Protein AF-0000000085094655 (afdb_homodimer)

InterPro domains:
  IPR001138 Zn(2)Cys(6) fungal-type DNA-binding domain [PF00172] (40-74)
  IPR001138 Zn(2)Cys(6) fungal-type DNA-binding domain [PS50048] (41-70)
  IPR001138 Zn(2)Cys(6) fungal-type DNA-binding domain [SM00066] (36-79)
  IPR001138 Zn(2)Cys(6) fungal-type DNA-binding domain [cd00067] (38-71)
  IPR036864 Zn(2)-C6 fungal-type DNA-binding domain superfamily [G3DSA:4.10.240.10] (39-126)
  IPR036864 Zn(2)-C6 fungal-type DNA-binding domain superfamily [SSF57701] (32-77)
  IPR053187 Notoamide biosynthesis regulator [PTHR47256] (4-647)

Nearest PDB structures (foldseek):
  8dp5-assembly1_C  TM=3.680E-01  e=5.993E+00  Homo sapiens
  2xs1-assembly1_A  TM=1.173E-01  e=3.679E+00  Homo sapiens
  8dp5-assembly1_C  TM=3.678E-01  e=5.879E+00  Homo sapiens
  4n5c-assembly3_C  TM=2.503E-01  e=8.848E+00  Saccharomyces cerevisiae S288C
  2xs1-assembly1_A  TM=1.158E-01  e=4.416E+00  Homo sapiens

Sequence (1408 aa):
MSTDRSKLHHLVPAPWGNNPVGERSQPAMPRRVRPKNASRACNECQKRKIKCIGSNPCKNCHENSLYCEINDETDGRRRFALKRKVEDLEQDRHMLLGLIEALRDNGYQAGQLLGLIRNNASVDDIRSVVSNRMERLSLRIPISTPESSWGMPSPSTSSMSPMPSSSQVEMHAFPSISDSNSRNVMNIDRLTDIPLFELSAKPWTEVTTDDGFVSHLISLWLTWDHVVRNWIEKDLFIAAMKSGDVNSPFCSPFLVNIILSQACSYSSYPEAFINPNNLNSRGQHFYNEAKRHLDALEGRISLTTVQGLGMLFMCTCMMGKDRVGHNYFSQTIISIRNLVGRANEIIAQAGAQADAMERSIGLCARGIFSFFTLADLALHTQISMRPPKRAYLPIDHDPTDTWTTYPYRSQRVPAHRNCVHNQSFDLHLIMYEVIQFLNAGAQDEQTRNSRSYSKVERVTISFYERLTHWSRSLPECLKEGQTWTPAVIGLHMSYHVYIITIFSYLKVHPSAPASLASSAQQQCISSALAVRDLMNTYRSKWRRIEYQPVEYMQFIAVCLFVLLEDLDAPRSSQAFVELSVIARSMARRYQLARGILRLVQLSGREQNIVLPEEAQQLYQEFELEWFRFGGVEQFSSSYPNFSLSMRSLAASNSSPPGGSDDGNDDGNSTKQRNDNQPSLTLSGAELDLFVRRWDDVLKIDNEMMSTDRSKLHHLVPAPWGNNPVGERSQPAMPRRVRPKNASRACNECQKRKIKCIGSNPCKNCHENSLYCEINDETDGRRRFALKRKVEDLEQDRHMLLGLIEALRDNGYQAGQLLGLIRNNASVDDIRSVVSNRMERLSLRIPISTPESSWGMPSPSTSSMSPMPSSSQVEMHAFPSISDSNSRNVMNIDRLTDIPLFELSAKPWTEVTTDDGFVSHLISLWLTWDHVVRNWIEKDLFIAAMKSGDVNSPFCSPFLVNIILSQACSYSSYPEAFINPNNLNSRGQHFYNEAKRHLDALEGRISLTTVQGLGMLFMCTCMMGKDRVGHNYFSQTIISIRNLVGRANEIIAQAGAQADAMERSIGLCARGIFSFFTLADLALHTQISMRPPKRAYLPIDHDPTDTWTTYPYRSQRVPAHRNCVHNQSFDLHLIMYEVIQFLNAGAQDEQTRNSRSYSKVERVTISFYERLTHWSRSLPECLKEGQTWTPAVIGLHMSYHVYIITIFSYLKVHPSAPASLASSAQQQCISSALAVRDLMNTYRSKWRRIEYQPVEYMQFIAVCLFVLLEDLDAPRSSQAFVELSVIARSMARRYQLARGILRLVQLSGREQNIVLPEEAQQLYQEFELEWFRFGGVEQFSSSYPNFSLSMRSLAASNSSPPGGSDDGNDDGNSTKQRNDNQPSLTLSGAELDLFVRRWDDVLKIDNEM

Secondary structure (DSSP, 8-state):
--------------------------------------SS--HHHHHHT------SS-HHHHHTT------GGG---HHHHHHHHHHHHHHHHHHHHHHHHHHHS-SHHHHHHHHHHHTT--HHHHHHHHHHHHHHHHHHS----------------------------------------------HHHHH---SS----TTT-SS---HHHHHHHHHHHHHHTTTTS--S-HHHHHHHHHHT-TT-TT--HHHHHHHHHHHGGG---GGGBSSTT-GGGBTHHHHHHHHHHHHHTTT---HHHHHHHHHHHHHHHHTT-HHHHHHHHHHHHHHHHHHHHTHHHHHHHTGGGHHHHHHHHHHHHHHHHHHHHHHHHHHT-S--PPPP--PPPP----TT-EE--SSS----EE--HHHHHHHHHHHHHHHHHHHHHHHHHHH-HHHHTT--HHHHHHHHHHHHHHHHHHHHT--GGGSTTS---HHHHHHHHHHHHHHHHHHHHHHT-TT--HHHHHHHHHHHHHHHHHHHHHHHHHHHHH--TT---HHHHHHHHHHHHHHHTTTTSHHHHHHHHHHHHHHHHHHTT-HHHHHHHHHHHHHHHHTTPPPPHHHHHHHHHHHHHHHHTTGGGG----PBPHHHHHHHHHHHTSPPP------------------------GGGGBHHHHHHHHHHHHHHHHH-/--------------------------------------SS--HHHHHTT------SS-HHHHHTT------GGG---HHHHHHHHHHHHHHHHHHHHHHHHHHHS-SHHHHHHHHHHHTT--HHHHHHHHHHHHHHHHHHS----------------------------------------------HHHHH---SS----TTT-SS---HHHHHHHHHHHHHHTHHHH--S-HHHHHHHHHHT-TT-TT--HHHHHHHHHHHGGG---GGGBSSTT-GGGBTHHHHHHHHHHHHHTTT---HHHHHHHHHHHHHHHHTT-HHHHHHHHHHHHHHHHHHHHTHHHHHHHTGGGHHHHHHHHHHHHHHHHHHHHHHHHHHT-S--PPPP--PPPP----TT-EE--SSS----EE--HHHHHHHHHHHHHHHHHHHHHHHHHHH-TTTTS---HHHHHHHHHHHHHHHHHHHHT--GGGSTTS---HHHHHHHHHHHHHHHHHHHHHHT-TT--HHHHHHHHHHHHHHHHHHHHHHHHHHHHH--TT---HHHHHHHHHHHHHHHTTTTSHHHHHHHHHHHHHHHHHHTT-HHHHHHHHHHHHHHHHTTPPPPHHHHHHHHHHHHHHHHTTGGGG----PBPHHHHHHHHHHHTSPPP------------------------GGGGBHHHHHHHHHHHHHHHHH-

pLDDT: mean 76.62, std 25.16, range [16.94, 98.75]

Solvent-accessible surface area (backbone atoms only — not comparable to full-atom values): 78817 Å² total; per-residue (Å²): 134,87,72,83,72,82,79,78,84,75,79,76,76,78,79,80,78,75,78,67,82,69,76,82,70,72,77,69,75,74,70,75,65,66,71,62,71,25,90,46,50,24,56,60,29,58,73,65,73,44,92,28,60,42,45,88,56,20,68,67,26,58,74,66,73,44,85,43,45,66,61,77,88,67,55,76,50,70,67,55,38,43,46,50,47,33,50,52,25,45,52,35,35,52,44,36,54,38,44,47,55,42,47,29,44,87,49,72,65,23,52,52,51,46,47,42,37,46,66,65,51,53,69,68,57,51,44,55,54,38,51,58,48,49,57,56,53,54,67,62,46,74,70,74,57,80,72,78,75,77,72,79,76,84,83,83,77,89,85,85,87,85,77,87,82,81,74,80,71,81,74,76,82,72,80,81,77,82,68,81,65,81,64,76,61,74,45,65,65,62,78,62,43,68,50,84,47,87,40,63,23,64,83,43,45,87,88,50,80,50,28,68,58,48,13,40,30,52,33,41,29,51,48,47,40,38,59,64,57,55,33,64,59,62,67,56,29,52,53,32,52,60,67,54,47,71,82,41,74,58,30,35,42,37,31,51,21,38,50,47,17,53,14,22,52,73,47,86,52,60,81,33,24,76,41,72,89,38,78,84,29,47,14,44,63,33,38,53,51,15,51,52,42,50,59,72,48,43,51,63,84,47,68,34,49,38,52,29,32,51,46,46,19,50,49,31,31,38,56,16,29,32,38,44,14,50,46,34,48,52,44,28,48,54,43,47,51,52,48,61,74,41,36,67,61,55,27,61,69,44,57,91,44,20,69,60,43,50,52,45,52,36,38,26,51,46,32,48,46,32,53,47,46,53,48,32,67,61,49,62,55,92,72,79,77,74,85,69,94,59,74,78,65,74,82,73,78,54,86,80,46,57,40,52,52,58,67,58,79,53,75,75,37,76,51,54,61,46,56,50,52,49,50,45,38,54,56,34,55,55,47,48,52,50,50,52,61,68,45,39,32,78,75,36,69,79,68,10,42,69,56,45,59,67,58,54,50,52,50,42,52,51,51,51,49,53,52,51,48,51,65,69,65,49,54,76,74,66,34,90,88,65,52,83,44,76,39,46,49,49,51,54,39,48,54,30,48,52,50,29,53,50,32,49,40,54,36,47,28,85,76,46,52,67,71,59,26,50,52,28,49,51,53,32,50,52,29,35,52,51,40,49,52,50,50,50,49,48,37,71,73,63,66,46,70,71,66,61,38,74,67,53,54,59,51,50,52,54,33,46,61,56,31,66,77,38,52,86,42,66,68,36,35,52,46,43,39,54,50,48,53,53,46,50,46,42,29,75,52,26,50,32,40,38,52,51,52,49,49,54,54,50,51,32,56,75,67,70,50,83,66,56,70,72,43,45,52,53,51,53,55,44,52,56,52,40,57,72,71,58,45,59,79,69,42,37,29,55,47,47,37,66,70,53,35,38,37,27,50,31,54,64,28,37,48,76,80,78,77,76,81,75,75,80,72,75,74,76,73,72,69,74,74,77,66,78,64,75,72,78,40,64,65,60,20,11,40,36,57,42,50,42,63,50,51,59,53,51,50,54,59,70,74,101,142,84,78,84,70,80,74,81,75,77,83,74,80,79,83,86,75,82,80,66,83,68,71,76,76,64,77,66,72,74,67,76,65,66,68,61,69,24,93,46,50,24,54,61,29,57,73,64,73,44,94,29,58,41,47,87,56,19,68,67,27,59,74,68,73,44,85,44,46,65,57,75,87,66,54,77,50,70,66,57,36,44,47,49,47,33,51,53,23,45,51,35,36,52,44,36,52,37,43,47,54,42,47,29,44,88,49,72,65,24,51,53,50,46,48,43,37,45,64,65,51,52,72,68,57,52,45,54,55,36,50,56,45,49,58,52,52,58,66,63,46,72,69,72,56,75,72,73,70,72,71,78,75,81,79,81,82,85,83,84,86,86,80,94,91,78,82,80,73,80,74,77,81,72,77,79,75,79,68,81,66,80,64,80,63,75,47,64,64,61,77,62,44,68,50,85,48,87,39,61,22,63,82,45,44,85,88,51,80,50,28,68,56,47,13,41,28,52,32,41,29,51,47,46,42,41,59,62,54,56,33,63,58,61,68,56,30,51,53,32,50,60,68,54,46,70,82,41,74,57,30,36,40,37,32,50,20,38,48,46,18,54,16,22,52,72,47,86,54,61,81,34,24,76,39,73,90,38,79,83,29,49,15,43,64,32,39,53,51,16,50,52,42,49,59,71,48,42,51,63,85,47,68,34,50,39,52,29,32,52,47,47,19,50,49,30,31,38,58,17,29,32,38,43,15,50,49,34,48,52,44,27,49,53,44,47,50,52,47,62,74,41,37,66,62,54,28,60,70,43,57,91,44,21,65,60,43,50,51,42,52,36,38,26,51,44,28,48,48,30,53,46,44,52,48,32,67,62,49,63,54,92,71,79,75,72,84,68,94,59,74,78,64,74,82,71,80,55,86,81,46,57,39,53,51,59,65,59,79,54,76,76,38,75,49,53,60,45,56,51,52,48,52,45,37,55,55,34,55,55,47,47,52,49,49,52,62,68,45,40,31,78,74,35,68,77,65,13,48,61,53,44,58,67,58,53,49,52,50,41,53,51,50,50,50,52,52,52,49,52,67,68,64,49,55,76,72,69,35,88,88,63,51,84,44,74,40,46,49,49,53,53,38,49,53,32,47,52,51,29,51,51,31,49,40,53,35,48,28,86,76,46,52,68,69,59,25,50,50,28,46,50,54,32,50,52,30,37,52,50,40,48,52,50,50,48,49,49,37,70,72,62,66,46,67,70,66,63,39,75,68,53,54,57,52,49,52,56,33,46,60,56,30,65,77,37,51,86,43,67,69,37,36,52,46,43,41,55,51,50,53,53,44,51,44,42,29,75,52,26,50,30,41,39,52,50,52,49,49,52,53,50,50,33,56,74,67,68,51,82,66,56,70,72,42,45,54,52,51,53,56,44,51,54,52,40,58,72,71,58,44,59,78,67,42,37,29,53,46,46,37,67,70,54,36,38,36,27,50,32,54,62,28,37,49,79,80,77,77,77,82,74,76,82,72,74,74,76,72,72,70,76,74,78,66,77,65,75,72,77,40,66,67,58,19,11,40,35,57,42,48,43,63,52,51,57,54,52,51,52,59,70,73,103

Foldseek 3Di:
DCCPCPDDPPPPPDDDDCPVPPDDVPVPPPPVPPLPQQPFAFPVCVVVVHRFSVDQQTPVCVVVVHHGHRPLVPPPPPVSVVVVVVVVVVLVVLLVVLLCVLCVPPAPLNVVLVVCVVVVHDPVVSSVSSVVVVVVVVVPPPCVPVPPPPPDPDDDDDDDDDDDDDCPDPPDDPDPPPPPPVPVPVPVLLVLQDAPDQFAPPPQDDRDRDRSLLSQLLSLCVAFACLQLVLQDDVLARVVRRVRDCPDLRYHSLLSLLSSLVSQLLDLDCSQAPGNVALLRGSVSSLVRSVVVLVVCVLDAGLSNLNSLLSNLVSCVLSQNNVVSLVSLVSSLVSLVVCVVCVVVVLVVVVVCSVVSLVSNQSNQLSSLLVSLLVCLQQVHPDHHDRDDHDQDDQPQDPVQWHADPSDGDDIDHSSRSLLSRLSSVLSVLSSVVSCVLCVCVPDVVQLAAPDLVNLVVVLVVSLVVLVVSLVPRDPCLHPPHDLRLNSLLSLLVSLLSLLQSLLLSLLAPPRDPVSNVVSLVSNLVSLLVNLVSVVVVCVVVVCLLRHYPSVLSSLLSSLLSLLVPCVDPSSLVSNLSSLVSLVSSVSSTVSSLLSSLLSVVVCVVVVHDHDPSSVVVVVVSVVVQVVNPHLVSHDWQRFDSNLLSNLSSVSSHHDPDPDPPPPPPPPPPDPPPPPPPPSDSSCGGRSNVRCVVVVVVVVVVVD/DDPCVPCPDPPDDDDPDDPPPPDDPPPPPPPVPVLPQQPFAFPVCVVVVHRFSVDVQTPVCVVVVHHGHRPLVPPPPPVSVVVVVVVVVVLVVVLVVLLCVLCVPPAPLNVVLVVCVVVVHDPVVSSVSSVVVVVVVVVPPPCVPVCCVDPPPPDDDDDDDDDDDDDPPPPDPPDPPPPPPVPVPVPVLLVLQDAPDQFAPPPQDPRDRDRSLLSQLLSLCVAFACLALVLQDDVLARVVRRVRDCPDLRYHSLLSLLSSLVSQLLDLDCSQAPHNVALLRGSVSSLVRSVVVLVVCVLDAGLSNLNSLLSNLVSCVLSQNNVVSLVSLVSSLVRLVVCVVCVVVVLVVVVPCSVVSLVSNQSNQLSSLLVSLLVCLQQVHPDHHDRDDHDADDQPQDPVQWHADPSDGDDIDHSSRSLLSRLSSVLSVLSSVVSCVLCVCVPDVVQLAAPDLVNLVVVLVVSLVVLVVSLVPRDPCLHPPHDLRLNSLLSLLVSLLSLLQSLLLSLLAPPRDPVSNVVSLVSNLVSLLVNLVSVVVVCVVVVCLLRHYPSVLSSLLSSLLSLLVPCVDPSSLVSNLSSLVSLVSSVSSTVSSLLSSLLSVVVCVVVVHDHPPSSVVVVVVSVVVQVVNPHLVSHDWQRFDSNLQSNLSSVSSHHDPDPDPPPPPPPPPPPPPPPPPPPSDSSCGGRSNVRCVVVVVVVVVVVD

Radius of gyration: 42.93 Å; Cα contacts (8 Å, |Δi|>4): 1609; chains: 2; bounding box: 126×127×142 Å

Organism: Talaromyces marneffei (strain ATCC 18224 / CBS 334.59 / QM 7333) (NCBI:txid441960)

Structure (mmCIF, N/CA/C/O backbone):
data_AF-0000000085094655-model_v1
#
loop_
_entity.id
_entity.type
_entity.pdbx_description
1 polymer 'Zn(2)-C6 fungal-type domain-containing protein'
#
loop_
_atom_site.group_PDB
_atom_site.id
_atom_site.type_symbol
_atom_site.label_atom_id
_atom_site.label_alt_id
_atom_site.label_comp_id
_atom_site.label_asym_id
_atom_site.label_entity_id
_atom_site.label_seq_id
_atom_site.pdbx_PDB_ins_code
_atom_site.Cartn_x
_atom_site.Cartn_y
_atom_site.Cartn_z
_atom_site.occupancy
_atom_site.B_iso_or_equiv
_atom_site.auth_seq_id
_atom_site.auth_comp_id
_atom_site.auth_asym_id
_atom_site.auth_atom_id
_atom_site.pdbx_PDB_model_num
ATOM 1 N N . MET A 1 1 ? 63.969 79.562 -22.406 1 20 1 MET A N 1
ATOM 2 C CA . MET A 1 1 ? 62.562 79.125 -22.391 1 20 1 MET A CA 1
ATOM 3 C C . MET A 1 1 ? 61.812 79.75 -23.562 1 20 1 MET A C 1
ATOM 5 O O . MET A 1 1 ? 60.625 80.125 -23.438 1 20 1 MET A O 1
ATOM 9 N N . SER A 1 2 ? 62.312 79.875 -24.75 1 19.05 2 SER A N 1
ATOM 10 C CA . SER A 1 2 ? 62.094 80.875 -25.781 1 19.05 2 SER A CA 1
ATOM 11 C C . SER A 1 2 ? 60.812 80.562 -26.547 1 19.05 2 SER A C 1
ATOM 13 O O . SER A 1 2 ? 60.625 79.5 -27.094 1 19.05 2 SER A O 1
ATOM 15 N N . THR A 1 3 ? 59.688 81.312 -26.281 1 19.58 3 THR A N 1
ATOM 16 C CA . THR A 1 3 ? 58.219 81.25 -26.344 1 19.58 3 THR A CA 1
ATOM 17 C C . THR A 1 3 ? 57.75 81.5 -27.766 1 19.58 3 THR A C 1
ATOM 19 O O . THR A 1 3 ? 56.531 81.688 -27.984 1 19.58 3 THR A O 1
ATOM 22 N N . ASP A 1 4 ? 58.625 81.188 -28.75 1 19.52 4 ASP A N 1
ATOM 23 C CA . ASP A 1 4 ? 58.312 81.938 -29.984 1 19.52 4 ASP A CA 1
ATOM 24 C C . ASP A 1 4 ? 56.938 81.5 -30.5 1 19.52 4 ASP A C 1
ATOM 26 O O . ASP A 1 4 ? 56.656 80.312 -30.688 1 19.52 4 ASP A O 1
ATOM 30 N N . ARG A 1 5 ? 55.906 82.438 -30.484 1 19.05 5 ARG A N 1
ATOM 31 C CA . ARG A 1 5 ? 54.469 82.688 -30.531 1 19.05 5 ARG A CA 1
ATOM 32 C C . ARG A 1 5 ? 53.938 82.562 -31.969 1 19.05 5 ARG A C 1
ATOM 34 O O . ARG A 1 5 ? 53.938 83.5 -32.719 1 19.05 5 ARG A O 1
ATOM 41 N N . SER A 1 6 ? 54.5 81.625 -32.719 1 20.89 6 SER A N 1
ATOM 42 C CA . SER A 1 6 ? 54.25 81.688 -34.156 1 20.89 6 SER A CA 1
ATOM 43 C C . SER A 1 6 ? 52.781 81.812 -34.469 1 20.89 6 SER A C 1
ATOM 45 O O . SER A 1 6 ? 51.969 81 -34.031 1 20.89 6 SER A O 1
ATOM 47 N N . LYS A 1 7 ? 52.312 83 -34.969 1 20.14 7 LYS A N 1
ATOM 48 C CA . LYS A 1 7 ? 51.062 83.75 -35.062 1 20.14 7 LYS A CA 1
ATOM 49 C C . LYS A 1 7 ? 50.062 83.062 -35.969 1 20.14 7 LYS A C 1
ATOM 51 O O . LYS A 1 7 ? 50.438 82.25 -36.812 1 20.14 7 LYS A O 1
ATOM 56 N N . LEU A 1 8 ? 48.75 83.562 -36.125 1 18.69 8 LEU A N 1
ATOM 57 C CA . LEU A 1 8 ? 47.312 83.25 -36.219 1 18.69 8 LEU A CA 1
ATOM 58 C C . LEU A 1 8 ? 46.844 83.188 -37.656 1 18.69 8 LEU A C 1
ATOM 60 O O . LEU A 1 8 ? 45.719 82.75 -37.938 1 18.69 8 LEU A O 1
ATOM 64 N N . HIS A 1 9 ? 47.594 83.312 -38.844 1 18.88 9 HIS A N 1
ATOM 65 C CA . HIS A 1 9 ? 46.906 84.125 -39.844 1 18.88 9 HIS A CA 1
ATOM 66 C C . HIS A 1 9 ? 45.75 83.375 -40.5 1 18.88 9 HIS A C 1
ATOM 68 O O . HIS A 1 9 ? 45.969 82.312 -41.031 1 18.88 9 HIS A O 1
ATOM 74 N N . HIS A 1 10 ? 44.438 83.688 -40.125 1 19.78 10 HIS A N 1
ATOM 75 C CA . HIS A 1 10 ? 43.188 83.062 -40.469 1 19.78 10 HIS A CA 1
ATOM 76 C C . HIS A 1 10 ? 42.844 83.25 -41.938 1 19.78 10 HIS A C 1
ATOM 78 O O . HIS A 1 10 ? 42.719 84.375 -42.406 1 19.78 10 HIS A O 1
ATOM 84 N N . LEU A 1 11 ? 43.469 82.625 -42.906 1 20.5 11 LEU A N 1
ATOM 85 C CA . LEU A 1 11 ? 43.281 82.938 -44.312 1 20.5 11 LEU A CA 1
ATOM 86 C C . LEU A 1 11 ? 41.812 82.75 -44.719 1 20.5 11 LEU A C 1
ATOM 88 O O . LEU A 1 11 ? 41.25 81.688 -44.625 1 20.5 11 LEU A O 1
ATOM 92 N N . VAL A 1 12 ? 41.031 83.875 -44.562 1 21.75 12 VAL A N 1
ATOM 93 C CA . VAL A 1 12 ? 39.562 84 -44.688 1 21.75 12 VAL A CA 1
ATOM 94 C C . VAL A 1 12 ? 39.125 83.688 -46.125 1 21.75 12 VAL A C 1
ATOM 96 O O . VAL A 1 12 ? 39.594 84.312 -47.062 1 21.75 12 VAL A O 1
ATOM 99 N N . PRO A 1 13 ? 38.719 82.375 -46.406 1 21.83 13 PRO A N 1
ATOM 100 C CA . PRO A 1 13 ? 38.406 81.875 -47.719 1 21.83 13 PRO A CA 1
ATOM 101 C C . PRO A 1 13 ? 37.406 82.75 -48.469 1 21.83 13 PRO A C 1
ATOM 103 O O . PRO A 1 13 ? 36.531 83.375 -47.875 1 21.83 13 PRO A O 1
ATOM 106 N N . ALA A 1 14 ? 37.75 83.312 -49.531 1 22.67 14 ALA A N 1
ATOM 107 C CA . ALA A 1 14 ? 37.188 84.375 -50.344 1 22.67 14 ALA A CA 1
ATOM 108 C C . ALA A 1 14 ? 35.781 84 -50.812 1 22.67 14 ALA A C 1
ATOM 110 O O . ALA A 1 14 ? 35.5 82.812 -51.156 1 22.67 14 ALA A O 1
ATOM 111 N N . PRO A 1 15 ? 34.812 84.812 -50.469 1 20.58 15 PRO A N 1
ATOM 112 C CA . PRO A 1 15 ? 33.344 84.688 -50.5 1 20.58 15 PRO A CA 1
ATOM 113 C C . PRO A 1 15 ? 32.812 84.312 -51.875 1 20.58 15 PRO A C 1
ATOM 115 O O . PRO A 1 15 ? 33.531 84.375 -52.875 1 20.58 15 PRO A O 1
ATOM 118 N N . TRP A 1 16 ? 31.484 84.375 -52.156 1 21.86 16 TRP A N 1
ATOM 119 C CA . TRP A 1 16 ? 30.312 83.625 -52.656 1 21.86 16 TRP A CA 1
ATOM 120 C C . TRP A 1 16 ? 29.984 84.062 -54.094 1 21.86 16 TRP A C 1
ATOM 122 O O . TRP A 1 16 ? 29 83.562 -54.656 1 21.86 16 TRP A O 1
ATOM 132 N N . GLY A 1 17 ? 30.953 84.5 -55.031 1 20.11 17 GLY A N 1
ATOM 133 C CA . GLY A 1 17 ? 30.438 85.375 -56.031 1 20.11 17 GLY A CA 1
ATOM 134 C C . GLY A 1 17 ? 29.281 84.812 -56.812 1 20.11 17 GLY A C 1
ATOM 135 O O . GLY A 1 17 ? 29.172 83.562 -56.969 1 20.11 17 GLY A O 1
ATOM 136 N N . ASN A 1 18 ? 28.172 85.625 -56.969 1 21.84 18 ASN A N 1
ATOM 137 C CA . ASN A 1 18 ? 26.766 85.625 -57.375 1 21.84 18 ASN A CA 1
ATOM 138 C C . ASN A 1 18 ? 26.594 85.312 -58.844 1 21.84 18 ASN A C 1
ATOM 140 O O . ASN A 1 18 ? 26.172 86.125 -59.625 1 21.84 18 ASN A O 1
ATOM 144 N N . ASN A 1 19 ? 27.578 84.562 -59.469 1 21.05 19 ASN A N 1
ATOM 145 C CA . ASN A 1 19 ? 27.406 84.625 -60.906 1 21.05 19 ASN A CA 1
ATOM 146 C C . ASN A 1 19 ? 25.984 84.25 -61.344 1 21.05 19 ASN A C 1
ATOM 148 O O . ASN A 1 19 ? 25.438 83.25 -60.906 1 21.05 19 ASN A O 1
ATOM 152 N N . PRO A 1 20 ? 25.234 85.375 -61.812 1 24.77 20 PRO A N 1
ATOM 153 C CA . PRO A 1 20 ? 23.812 85.5 -62.094 1 24.77 20 PRO A CA 1
ATOM 154 C C . PRO A 1 20 ? 23.328 84.5 -63.156 1 24.77 20 PRO A C 1
ATOM 156 O O . PRO A 1 20 ? 22.219 84.625 -63.688 1 24.77 20 PRO A O 1
ATOM 159 N N . VAL A 1 21 ? 23.969 83.375 -63.25 1 23.66 21 VAL A N 1
ATOM 160 C CA . VAL A 1 21 ? 23.688 82.625 -64.438 1 23.66 21 VAL A CA 1
ATOM 161 C C . VAL A 1 21 ? 22.188 82.562 -64.688 1 23.66 21 VAL A C 1
ATOM 163 O O . VAL A 1 21 ? 21.438 82 -63.906 1 23.66 21 VAL A O 1
ATOM 166 N N . GLY A 1 22 ? 21.594 83.625 -65.25 1 21.78 22 GLY A N 1
ATOM 167 C CA . GLY A 1 22 ? 20.234 84 -65.625 1 21.78 22 GLY A CA 1
ATOM 168 C C . GLY A 1 22 ? 19.516 82.938 -66.375 1 21.78 22 GLY A C 1
ATOM 169 O O . GLY A 1 22 ? 18.328 83 -66.688 1 21.78 22 GLY A O 1
ATOM 170 N N . GLU A 1 23 ? 20.359 82.25 -67.25 1 23.27 23 GLU A N 1
ATOM 171 C CA . GLU A 1 23 ? 19.672 81.938 -68.5 1 23.27 23 GLU A CA 1
ATOM 172 C C . GLU A 1 23 ? 18.422 81.062 -68.25 1 23.27 23 GLU A C 1
ATOM 174 O O . GLU A 1 23 ? 18.328 80.375 -67.25 1 23.27 23 GLU A O 1
ATOM 179 N N . ARG A 1 24 ? 17.484 81.062 -69.25 1 23.75 24 ARG A N 1
ATOM 180 C CA . ARG A 1 24 ? 16.078 80.875 -69.562 1 23.75 24 ARG A CA 1
ATOM 181 C C . ARG A 1 24 ? 15.672 79.375 -69.375 1 23.75 24 ARG A C 1
ATOM 183 O O . ARG A 1 24 ? 16.156 78.5 -70.062 1 23.75 24 ARG A O 1
ATOM 190 N N . SER A 1 25 ? 15.562 78.938 -68.188 1 23.05 25 SER A N 1
ATOM 191 C CA . SER A 1 25 ? 15.32 77.562 -67.75 1 23.05 25 SER A CA 1
ATOM 192 C C . SER A 1 25 ? 14.023 77 -68.312 1 23.05 25 SER A C 1
ATOM 194 O O . SER A 1 25 ? 12.953 77.188 -67.75 1 23.05 25 SER A O 1
ATOM 196 N N . GLN A 1 26 ? 13.766 77.312 -69.688 1 23.83 26 GLN A N 1
ATOM 197 C CA . GLN A 1 26 ? 12.359 77.125 -70 1 23.83 26 GLN A CA 1
ATOM 198 C C . GLN A 1 26 ? 11.844 75.812 -69.438 1 23.83 26 GLN A C 1
ATOM 200 O O . GLN A 1 26 ? 12.531 74.812 -69.5 1 23.83 26 GLN A O 1
ATOM 205 N N . PRO A 1 27 ? 10.867 75.938 -68.5 1 26.23 27 PRO A N 1
ATOM 206 C CA . PRO A 1 27 ? 10.328 74.875 -67.625 1 26.23 27 PRO A CA 1
ATOM 207 C C . PRO A 1 27 ? 9.867 73.688 -68.438 1 26.23 27 PRO A C 1
ATOM 209 O O . PRO A 1 27 ? 9.016 73.812 -69.312 1 26.23 27 PRO A O 1
ATOM 212 N N . ALA A 1 28 ? 10.766 72.938 -69 1 27.92 28 ALA A N 1
ATOM 213 C CA . ALA A 1 28 ? 10.445 71.812 -69.875 1 27.92 28 ALA A CA 1
ATOM 214 C C . ALA A 1 28 ? 9.18 71.062 -69.375 1 27.92 28 ALA A C 1
ATOM 216 O O . ALA A 1 28 ? 8.953 70.938 -68.188 1 27.92 28 ALA A O 1
ATOM 217 N N . MET A 1 29 ? 8.117 71.125 -70.188 1 27.41 29 MET A N 1
ATOM 218 C CA . MET A 1 29 ? 6.77 70.625 -69.938 1 27.41 29 MET A CA 1
ATOM 219 C C . MET A 1 29 ? 6.812 69.25 -69.312 1 27.41 29 MET A C 1
ATOM 221 O O . MET A 1 29 ? 7.504 68.375 -69.875 1 27.41 29 MET A O 1
ATOM 225 N N . PRO A 1 30 ? 6.676 69.125 -68.062 1 28.28 30 PRO A N 1
ATOM 226 C CA . PRO A 1 30 ? 6.863 67.938 -67.312 1 28.28 30 PRO A CA 1
ATOM 227 C C . PRO A 1 30 ? 6.242 66.688 -68 1 28.28 30 PRO A C 1
ATOM 229 O O . PRO A 1 30 ? 5.109 66.75 -68.5 1 28.28 30 PRO A O 1
ATOM 232 N N . ARG A 1 31 ? 6.98 66.062 -68.875 1 30.02 31 ARG A N 1
ATOM 233 C CA . ARG A 1 31 ? 6.496 64.875 -69.562 1 30.02 31 ARG A CA 1
ATOM 234 C C . ARG A 1 31 ? 5.535 64.125 -68.625 1 30.02 31 ARG A C 1
ATOM 236 O O . ARG A 1 31 ? 5.836 63.844 -67.5 1 30.02 31 ARG A O 1
ATOM 243 N N . ARG A 1 32 ? 4.254 64.25 -69 1 28.67 32 ARG A N 1
ATOM 244 C CA . ARG A 1 32 ? 3.162 63.531 -68.312 1 28.67 32 ARG A CA 1
ATOM 245 C C . ARG A 1 32 ? 3.578 62.125 -67.875 1 28.67 32 ARG A C 1
ATOM 247 O O . ARG A 1 32 ? 3.855 61.281 -68.75 1 28.67 32 ARG A O 1
ATOM 254 N N . VAL A 1 33 ? 4.496 62.062 -67.125 1 30.97 33 VAL A N 1
ATOM 255 C CA . VAL A 1 33 ? 4.828 60.75 -66.562 1 30.97 33 VAL A CA 1
ATOM 256 C C . VAL A 1 33 ? 3.566 59.875 -66.5 1 30.97 33 VAL A C 1
ATOM 258 O O . VAL A 1 33 ? 2.572 60.312 -65.875 1 30.97 33 VAL A O 1
ATOM 261 N N . ARG A 1 34 ? 3.32 59.281 -67.562 1 32.72 34 ARG A N 1
ATOM 262 C CA . ARG A 1 34 ? 2.184 58.375 -67.5 1 32.72 34 ARG A CA 1
ATOM 263 C C . ARG A 1 34 ? 2.039 57.688 -66.188 1 32.72 34 ARG A C 1
ATOM 265 O O . ARG A 1 34 ? 3.018 57.188 -65.625 1 32.72 34 ARG A O 1
ATOM 272 N N . PRO A 1 35 ? 1.05 58.219 -65.438 1 33.34 35 PRO A N 1
ATOM 273 C CA . PRO A 1 35 ? 0.859 57.688 -64.125 1 33.34 35 PRO A CA 1
ATOM 274 C C . PRO A 1 35 ? 1.123 56.188 -64.062 1 33.34 35 PRO A C 1
ATOM 276 O O . PRO A 1 35 ? 0.713 55.438 -64.938 1 33.34 35 PRO A O 1
ATOM 279 N N . LYS A 1 36 ? 2.344 55.844 -63.719 1 37.06 36 LYS A N 1
ATOM 280 C CA . LYS A 1 36 ? 2.637 54.438 -63.469 1 37.06 36 LYS A CA 1
ATOM 281 C C . LYS A 1 36 ? 1.402 53.688 -62.969 1 37.06 36 LYS A C 1
ATOM 283 O O . LYS A 1 36 ? 0.608 54.25 -62.219 1 37.06 36 LYS A O 1
ATOM 288 N N . ASN A 1 37 ? 0.845 52.875 -63.844 1 40.75 37 ASN A N 1
ATOM 289 C CA . ASN A 1 37 ? -0.291 52.031 -63.531 1 40.75 37 ASN A CA 1
ATOM 290 C C . ASN A 1 37 ? -0.241 51.531 -62.062 1 40.75 37 ASN A C 1
ATOM 292 O O . ASN A 1 37 ? 0.813 51.125 -61.594 1 40.75 37 ASN A O 1
ATOM 296 N N . ALA A 1 38 ? -0.934 52.25 -61.25 1 44.19 38 ALA A N 1
ATOM 297 C CA . ALA A 1 38 ? -1 51.781 -59.875 1 44.19 38 ALA A CA 1
ATOM 298 C C . ALA A 1 38 ? -1.038 50.281 -59.781 1 44.19 38 ALA A C 1
ATOM 300 O O . ALA A 1 38 ? -1.805 49.625 -60.5 1 44.19 38 ALA A O 1
ATOM 301 N N . SER A 1 39 ? 0.021 49.719 -59.5 1 53.41 39 SER A N 1
ATOM 302 C CA . SER A 1 39 ? 0.095 48.281 -59.375 1 53.41 39 SER A CA 1
ATOM 303 C C . SER A 1 39 ? -1.115 47.719 -58.625 1 53.41 39 SER A C 1
ATOM 305 O O . SER A 1 39 ? -1.38 46.531 -58.656 1 53.41 39 SER A O 1
ATOM 307 N N . ARG A 1 40 ? -1.813 48.656 -57.781 1 57.75 40 ARG A N 1
ATOM 308 C CA . ARG A 1 40 ? -2.941 48.25 -56.969 1 57.75 40 ARG A CA 1
ATOM 309 C C . ARG A 1 40 ? -4.117 49.188 -57.125 1 57.75 40 ARG A C 1
ATOM 311 O O . ARG A 1 40 ? -3.971 50.406 -56.969 1 57.75 40 ARG A O 1
ATOM 318 N N . ALA A 1 41 ? -5.18 48.781 -57.656 1 65.62 41 ALA A N 1
ATOM 319 C CA . ALA A 1 41 ? -6.375 49.594 -57.844 1 65.62 41 ALA A CA 1
ATOM 320 C C . ALA A 1 41 ? -7.254 49.594 -56.594 1 65.62 41 ALA A C 1
ATOM 322 O O . ALA A 1 41 ? -7.289 48.594 -55.875 1 65.62 41 ALA A O 1
ATOM 323 N N . CYS A 1 42 ? -7.832 50.594 -56.094 1 70.25 42 CYS A N 1
ATOM 324 C CA . CYS A 1 42 ? -8.773 50.656 -55 1 70.25 42 CYS A CA 1
ATOM 325 C C . CYS A 1 42 ? -10.078 49.938 -55.344 1 70.25 42 CYS A C 1
ATOM 327 O O . CYS A 1 42 ? -10.383 49.719 -56.5 1 70.25 42 CYS A O 1
ATOM 329 N N . ASN A 1 43 ? -10.828 49.438 -54.438 1 71.62 43 ASN A N 1
ATOM 330 C CA . ASN A 1 43 ? -12.055 48.656 -54.594 1 71.62 43 ASN A CA 1
ATOM 331 C C . ASN A 1 43 ? -13.055 49.375 -55.5 1 71.62 43 ASN A C 1
ATOM 333 O O . ASN A 1 43 ? -13.727 48.75 -56.312 1 71.62 43 ASN A O 1
ATOM 337 N N . GLU A 1 44 ? -13.062 50.719 -55.438 1 76.62 44 GLU A N 1
ATOM 338 C CA . GLU A 1 44 ? -14.055 51.438 -56.219 1 76.62 44 GLU A CA 1
ATOM 339 C C . GLU A 1 44 ? -13.625 51.531 -57.688 1 76.62 44 GLU A C 1
ATOM 341 O O . GLU A 1 44 ? -14.461 51.438 -58.594 1 76.62 44 GLU A O 1
ATOM 346 N N . CYS A 1 45 ? -12.359 51.625 -57.812 1 73.75 45 CYS A N 1
ATOM 347 C CA . CYS A 1 45 ? -11.867 51.688 -59.188 1 73.75 45 CYS A CA 1
ATOM 348 C C . CYS A 1 45 ? -11.93 50.312 -59.844 1 73.75 45 CYS A C 1
ATOM 350 O O . CYS A 1 45 ? -12.195 50.219 -61.062 1 73.75 45 CYS A O 1
ATOM 352 N N . GLN A 1 46 ? -11.852 49.219 -59.031 1 72.38 46 GLN A N 1
ATOM 353 C CA . GLN A 1 46 ? -11.984 47.844 -59.531 1 72.38 46 GLN A CA 1
ATOM 354 C C . GLN A 1 46 ? -13.422 47.562 -59.906 1 72.38 46 GLN A C 1
ATOM 356 O O . GLN A 1 46 ? -13.664 46.938 -60.938 1 72.38 46 GLN A O 1
ATOM 361 N N . LYS A 1 47 ? -14.258 48.125 -59.156 1 72.5 47 LYS A N 1
ATOM 362 C CA . LYS A 1 47 ? -15.672 47.906 -59.469 1 72.5 47 LYS A CA 1
ATOM 363 C C . LYS A 1 47 ? -16.078 48.656 -60.75 1 72.5 47 LYS A C 1
ATOM 365 O O . LYS A 1 47 ? -16.875 48.125 -61.531 1 72.5 47 LYS A O 1
ATOM 370 N N . ARG A 1 48 ? -15.453 49.75 -61 1 71.81 48 ARG A N 1
ATOM 371 C CA . ARG A 1 48 ? -15.852 50.562 -62.156 1 71.81 48 ARG A CA 1
ATOM 372 C C . ARG A 1 48 ? -14.914 50.344 -63.344 1 71.81 48 ARG A C 1
ATOM 374 O O . ARG A 1 48 ? -15.109 50.938 -64.375 1 71.81 48 ARG A O 1
ATOM 381 N N . LYS A 1 49 ? -13.961 49.375 -63.188 1 67.62 49 LYS A N 1
ATOM 382 C CA . LYS A 1 49 ? -13.008 48.938 -64.188 1 67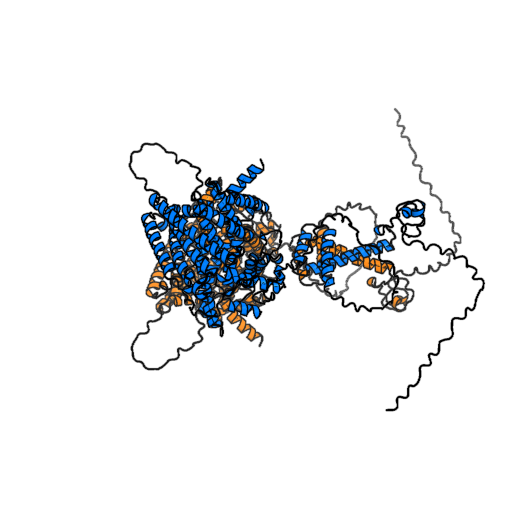.62 49 LYS A CA 1
ATOM 383 C C . LYS A 1 49 ? -12.289 50.125 -64.812 1 67.62 49 LYS A C 1
ATOM 385 O O . LYS A 1 49 ? -12.109 50.156 -66.062 1 67.62 49 LYS A O 1
ATOM 390 N N . ILE A 1 50 ? -12.086 51.188 -63.969 1 74.06 50 ILE A N 1
ATOM 391 C CA . ILE A 1 50 ? -11.367 52.375 -64.438 1 74.06 50 ILE A CA 1
ATOM 392 C C . ILE A 1 50 ? -9.922 52.344 -63.969 1 74.06 50 ILE A C 1
ATOM 394 O O . ILE A 1 50 ? -9.609 51.656 -62.969 1 74.06 50 ILE A O 1
ATOM 398 N N . LYS A 1 51 ? -9.031 52.844 -64.688 1 67.12 51 LYS A N 1
ATOM 399 C CA . LYS A 1 51 ? -7.605 52.875 -64.375 1 67.12 51 LYS A CA 1
ATOM 400 C C . LYS A 1 51 ? -7.336 53.656 -63.062 1 67.12 51 LYS A C 1
ATOM 402 O O . LYS A 1 51 ? -7.77 54.781 -62.906 1 67.12 51 LYS A O 1
ATOM 407 N N . CYS A 1 52 ? -7.027 52.906 -61.938 1 67.69 52 CYS A N 1
ATOM 408 C CA . CYS A 1 52 ? -6.75 53.469 -60.625 1 67.69 52 CYS A CA 1
ATOM 409 C C . CYS A 1 52 ? -5.289 53.875 -60.5 1 67.69 52 CYS A C 1
ATOM 411 O O . CYS A 1 52 ? -4.395 53.125 -60.906 1 67.69 52 CYS A O 1
ATOM 413 N N . ILE A 1 53 ? -4.855 54.969 -60.281 1 66.81 53 ILE A N 1
ATOM 414 C CA . ILE A 1 53 ? -3.49 55.469 -60.156 1 66.81 53 ILE A CA 1
ATOM 415 C C . ILE A 1 53 ? -2.846 54.969 -58.875 1 66.81 53 ILE A C 1
ATOM 417 O O . ILE A 1 53 ? -1.635 55.094 -58.688 1 66.81 53 ILE A O 1
ATOM 421 N N . GLY A 1 54 ? -3.477 53.969 -57.938 1 62.75 54 GLY A N 1
ATOM 422 C CA . GLY A 1 54 ? -2.936 53.219 -56.812 1 62.75 54 GLY A CA 1
ATOM 423 C C . GLY A 1 54 ? -2.693 54.062 -55.562 1 62.75 54 GLY A C 1
ATOM 424 O O . GLY A 1 54 ? -2.246 53.562 -54.531 1 62.75 54 GLY A O 1
ATOM 425 N N . SER A 1 55 ? -2.957 55.375 -55.469 1 67.44 55 SER A N 1
ATOM 426 C CA . SER A 1 55 ? -2.783 56.25 -54.281 1 67.44 55 SER A CA 1
ATOM 427 C C . SER A 1 55 ? -4.012 56.188 -53.375 1 67.44 55 SER A C 1
ATOM 429 O O . SER A 1 55 ? -5.133 56.031 -53.875 1 67.44 55 SER A O 1
ATOM 431 N N . ASN A 1 56 ? -3.881 55.812 -52.094 1 64.94 56 ASN A N 1
ATOM 432 C CA . ASN A 1 56 ? -4.98 55.906 -51.125 1 64.94 56 ASN A CA 1
ATOM 433 C C . ASN A 1 56 ? -5.145 57.312 -50.594 1 64.94 56 ASN A C 1
ATOM 435 O O . ASN A 1 56 ? -4.281 57.812 -49.875 1 64.94 56 ASN A O 1
ATOM 439 N N . PRO A 1 57 ? -6.207 58 -51.031 1 71.88 57 PRO A N 1
ATOM 440 C CA . PRO A 1 57 ? -7.293 57.656 -51.969 1 71.88 57 PRO A CA 1
ATOM 441 C C . PRO A 1 57 ? -6.922 57.906 -53.406 1 71.88 57 PRO A C 1
ATOM 443 O O . PRO A 1 57 ? -6.133 58.812 -53.719 1 71.88 57 PRO A O 1
ATOM 446 N N . CYS A 1 58 ? -7.324 57.094 -54.188 1 71.19 58 CYS A N 1
ATOM 447 C CA . CYS A 1 58 ? -7.008 57.25 -55.625 1 71.19 58 CYS A CA 1
ATOM 448 C C . CYS A 1 58 ? -7.746 58.438 -56.188 1 71.19 58 CYS A C 1
ATOM 450 O O . CYS A 1 58 ? -8.711 58.938 -55.594 1 71.19 58 CYS A O 1
ATOM 452 N N . LYS A 1 59 ? -7.211 59.062 -57.25 1 74.5 59 LYS A N 1
ATOM 453 C CA . LYS A 1 59 ? -7.766 60.25 -57.844 1 74.5 59 LYS A CA 1
ATOM 454 C C . LYS A 1 59 ? -9.266 60.125 -58.094 1 74.5 59 LYS A C 1
ATOM 456 O O . LYS A 1 59 ? -10.031 61.062 -57.844 1 74.5 59 LYS A O 1
ATOM 461 N N . ASN A 1 60 ? -9.703 58.938 -58.5 1 75.06 60 ASN A N 1
ATOM 462 C CA . ASN A 1 60 ? -11.117 58.719 -58.781 1 75.06 60 ASN A CA 1
ATOM 463 C C . ASN A 1 60 ? -11.938 58.75 -57.469 1 75.06 60 ASN A C 1
ATOM 465 O O . ASN A 1 60 ? -13.031 59.312 -57.438 1 75.06 60 ASN A O 1
ATOM 469 N N . CYS A 1 61 ? -11.461 58.062 -56.5 1 74.19 61 CYS A N 1
ATOM 470 C CA . CYS A 1 61 ? -12.172 58.031 -55.219 1 74.19 61 CYS A CA 1
ATOM 471 C C . CYS A 1 61 ? -12.188 59.406 -54.594 1 74.19 61 CYS A C 1
ATOM 473 O O . CYS A 1 61 ? -13.18 59.812 -53.969 1 74.19 61 CYS A O 1
ATOM 475 N N . HIS A 1 62 ? -11.18 60.188 -54.719 1 77.88 62 HIS A N 1
ATOM 476 C CA . HIS A 1 62 ? -11.125 61.562 -54.188 1 77.88 62 HIS A CA 1
ATOM 477 C C . HIS A 1 62 ? -12.125 62.469 -54.875 1 77.88 62 HIS A C 1
ATOM 479 O O . HIS A 1 62 ? -12.82 63.25 -54.219 1 77.88 62 HIS A O 1
ATOM 485 N N . GLU A 1 63 ? -12.172 62.344 -56.25 1 74.88 63 GLU A N 1
ATOM 486 C CA . GLU A 1 63 ? -13.047 63.219 -57 1 74.88 63 GLU A CA 1
ATOM 487 C C . GLU A 1 63 ? -14.516 62.875 -56.781 1 74.88 63 GLU A C 1
ATOM 489 O O . GLU A 1 63 ? -15.375 63.75 -56.844 1 74.88 63 GLU A O 1
ATOM 494 N N . ASN A 1 64 ? -14.82 61.625 -56.562 1 74.75 64 ASN A N 1
ATOM 495 C CA . ASN A 1 64 ? -16.203 61.219 -56.406 1 74.75 64 ASN A CA 1
ATOM 496 C C . ASN A 1 64 ? -16.562 60.969 -54.938 1 74.75 64 ASN A C 1
ATOM 498 O O . ASN A 1 64 ? -17.625 60.438 -54.625 1 74.75 64 ASN A O 1
ATOM 502 N N . SER A 1 65 ? -15.672 61.5 -53.969 1 73.12 65 SER A N 1
ATOM 503 C CA . SER A 1 65 ? -15.867 61.406 -52.531 1 73.12 65 SER A CA 1
ATOM 504 C C . SER A 1 65 ? -16.234 60 -52.094 1 73.12 65 SER A C 1
ATOM 506 O O . SER A 1 65 ? -17.172 59.812 -51.312 1 73.12 65 SER A O 1
ATOM 508 N N . LEU A 1 66 ? -15.68 59.031 -52.719 1 70.25 66 LEU A N 1
ATOM 509 C CA . LEU A 1 66 ? -15.883 57.656 -52.375 1 70.25 66 LEU A CA 1
ATOM 510 C C . LEU A 1 66 ? -14.781 57.156 -51.438 1 70.25 66 LEU A C 1
ATOM 512 O O . LEU A 1 66 ? -13.688 57.719 -51.406 1 70.25 66 LEU A O 1
ATOM 516 N N . TYR A 1 67 ? -15.125 56.281 -50.5 1 72.25 67 TYR A N 1
ATOM 517 C CA . TYR A 1 67 ? -14.156 55.656 -49.625 1 72.25 67 TYR A CA 1
ATOM 518 C C . TYR A 1 67 ? -13.164 54.781 -50.406 1 72.25 67 TYR A C 1
ATOM 520 O O . TYR A 1 67 ? -13.547 53.812 -51.062 1 72.25 67 TYR A O 1
ATOM 528 N N . CYS A 1 68 ? -11.945 55.125 -50.562 1 65.31 68 CYS A N 1
ATOM 529 C CA . CYS A 1 68 ? -10.875 54.5 -51.344 1 65.31 68 CYS A CA 1
ATOM 530 C C . CYS A 1 68 ? -10.156 53.438 -50.5 1 65.31 68 CYS A C 1
ATOM 532 O O . CYS A 1 68 ? -9.5 53.781 -49.5 1 65.31 68 CYS A O 1
ATOM 534 N N . GLU A 1 69 ? -10.578 52.25 -50.469 1 67.81 69 GLU A N 1
ATOM 535 C CA . GLU A 1 69 ? -9.914 51.125 -49.781 1 67.81 69 GLU A CA 1
ATOM 536 C C . GLU A 1 69 ? -9.109 50.281 -50.75 1 67.81 69 GLU A C 1
ATOM 538 O O . GLU A 1 69 ? -9.633 49.844 -51.781 1 67.81 69 GLU A O 1
ATOM 543 N N . ILE A 1 70 ? -7.895 50.344 -50.656 1 58.31 70 ILE A N 1
ATOM 544 C CA . ILE A 1 70 ? -7.043 49.406 -51.375 1 58.31 70 ILE A CA 1
ATOM 545 C C . ILE A 1 70 ? -6.91 48.125 -50.562 1 58.31 70 ILE A C 1
ATOM 547 O O . ILE A 1 70 ? -6.371 48.125 -49.469 1 58.31 70 ILE A O 1
ATOM 551 N N . ASN A 1 71 ? -7.801 47.156 -50.719 1 50.34 71 ASN A N 1
ATOM 552 C CA . ASN A 1 71 ? -7.727 45.875 -50.031 1 50.34 71 ASN A CA 1
ATOM 553 C C . ASN A 1 71 ? -6.645 45 -50.625 1 50.34 71 ASN A C 1
ATOM 555 O O . ASN A 1 71 ? -6.707 44.625 -51.812 1 50.34 71 ASN A O 1
ATOM 559 N N . ASP A 1 72 ? -5.578 45 -50.031 1 49.38 72 ASP A N 1
ATOM 560 C CA . ASP A 1 72 ? -4.488 44.125 -50.406 1 49.38 72 ASP A CA 1
ATOM 561 C C . ASP A 1 72 ? -4.969 42.688 -50.5 1 49.38 72 ASP A C 1
ATOM 563 O O . ASP A 1 72 ? -4.406 41.875 -51.281 1 49.38 72 ASP A O 1
ATOM 567 N N . GLU A 1 73 ? -5.895 42.25 -49.812 1 47.44 73 GLU A N 1
ATOM 568 C CA . GLU A 1 73 ? -6.328 40.844 -49.75 1 47.44 73 GLU A CA 1
ATOM 569 C C . GLU A 1 73 ? -7.066 40.438 -51 1 47.44 73 GLU A C 1
ATOM 571 O O . GLU A 1 73 ? -7.094 39.25 -51.344 1 47.44 73 GLU A O 1
ATOM 576 N N . THR A 1 74 ? -7.578 41.281 -51.844 1 42.91 74 THR A N 1
ATOM 577 C CA . THR A 1 74 ? -8.406 40.938 -53 1 42.91 74 THR A CA 1
ATOM 578 C C . THR A 1 74 ? -7.621 41.125 -54.312 1 42.91 74 THR A C 1
ATOM 580 O O . THR A 1 74 ? -8.203 41.125 -55.406 1 42.91 74 THR A O 1
ATOM 583 N N . ASP A 1 75 ? -6.48 41.5 -54.375 1 43.78 75 ASP A N 1
ATOM 584 C CA . ASP A 1 75 ? -5.793 41.562 -55.656 1 43.78 75 ASP A CA 1
ATOM 585 C C . ASP A 1 75 ? -5.668 40.188 -56.281 1 43.78 75 ASP A C 1
ATOM 587 O O . ASP A 1 75 ? -5.027 39.312 -55.719 1 43.78 75 ASP A O 1
ATOM 591 N N . GLY A 1 76 ? -6.57 39.719 -57.281 1 44.94 76 GLY A N 1
ATOM 592 C CA . GLY A 1 76 ? -6.785 38.469 -57.969 1 44.94 76 GLY A CA 1
ATOM 593 C C . GLY A 1 76 ? -5.734 38.156 -59.031 1 44.94 76 GLY A C 1
ATOM 594 O O . GLY A 1 76 ? -5.895 37.25 -59.844 1 44.94 76 GLY A O 1
ATOM 595 N N . ARG A 1 77 ? -4.668 39.125 -59.281 1 49.22 77 ARG A N 1
ATOM 596 C CA . ARG A 1 77 ? -3.703 38.688 -60.281 1 49.22 77 ARG A CA 1
ATOM 597 C C . ARG A 1 77 ? -2.947 37.469 -59.844 1 49.22 77 ARG A C 1
ATOM 599 O O . ARG A 1 77 ? -2.594 37.312 -58.656 1 49.22 77 ARG A O 1
ATOM 606 N N . ARG A 1 78 ? -2.779 36.531 -61 1 47.56 78 ARG A N 1
ATOM 607 C CA . ARG A 1 78 ? -2.309 35.188 -60.781 1 47.56 78 ARG A CA 1
ATOM 608 C C . ARG A 1 78 ? -0.984 35.156 -60.031 1 47.56 78 ARG A C 1
ATOM 610 O O . ARG A 1 78 ? -0.757 34.312 -59.156 1 47.56 78 ARG A O 1
ATOM 617 N N . ARG A 1 79 ? -0.142 36.219 -60.406 1 49.19 79 ARG A N 1
ATOM 618 C CA . ARG A 1 79 ? 1.176 36.281 -59.781 1 49.19 79 ARG A CA 1
ATOM 619 C C . ARG A 1 79 ? 1.068 36.688 -58.312 1 49.19 79 ARG A C 1
ATOM 621 O O . ARG A 1 79 ? 1.738 36.094 -57.469 1 49.19 79 ARG A O 1
ATOM 628 N N . PHE A 1 80 ? 0.329 37.75 -58.062 1 49.44 80 PHE A N 1
ATOM 629 C CA . PHE A 1 80 ? 0.18 38.188 -56.688 1 49.44 80 PHE A CA 1
ATOM 630 C C . PHE A 1 80 ? -0.697 37.25 -55.906 1 49.44 80 PHE A C 1
ATOM 632 O O . PHE A 1 80 ? -0.453 37 -54.719 1 49.44 80 PHE A O 1
ATOM 639 N N . ALA A 1 81 ? -1.693 36.656 -56.531 1 58.34 81 ALA A N 1
ATOM 640 C CA . ALA A 1 81 ? -2.451 35.562 -55.906 1 58.34 81 ALA A CA 1
ATOM 641 C C . ALA A 1 81 ? -1.541 34.375 -55.562 1 58.34 81 ALA A C 1
ATOM 643 O O . ALA A 1 81 ? -1.692 33.75 -54.5 1 58.34 81 ALA A O 1
ATOM 644 N N . LEU A 1 82 ? -0.68 34.188 -56.406 1 59.62 82 LEU A N 1
ATOM 645 C CA . LEU A 1 82 ? 0.286 33.125 -56.156 1 59.62 82 LEU A CA 1
ATOM 646 C C . LEU A 1 82 ? 1.267 33.531 -55.062 1 59.62 82 LEU A C 1
ATOM 648 O O . LEU A 1 82 ? 1.641 32.719 -54.219 1 59.62 82 LEU A O 1
ATOM 652 N N . LYS A 1 83 ? 1.689 34.781 -55.094 1 60.62 83 LYS A N 1
ATOM 653 C CA . LYS A 1 83 ? 2.545 35.281 -54 1 60.62 83 LYS A CA 1
ATOM 654 C C . LYS A 1 83 ? 1.81 35.25 -52.656 1 60.62 83 LYS A C 1
ATOM 656 O O . LYS A 1 83 ? 2.381 34.875 -51.656 1 60.62 83 LYS A O 1
ATOM 661 N N . ARG A 1 84 ? 0.6 35.719 -52.625 1 61.16 84 ARG A N 1
ATOM 662 C CA . ARG A 1 84 ? -0.195 35.625 -51.406 1 61.16 84 ARG A CA 1
ATOM 663 C C . ARG A 1 84 ? -0.366 34.156 -51 1 61.16 84 ARG A C 1
ATOM 665 O O . ARG A 1 84 ? -0.282 33.844 -49.812 1 61.16 84 ARG A O 1
ATOM 672 N N . LYS A 1 85 ? -0.677 33.375 -52 1 64.56 85 LYS A N 1
ATOM 673 C CA . LYS A 1 85 ? -0.764 31.953 -51.688 1 64.56 85 LYS A CA 1
ATOM 674 C C . LYS A 1 85 ? 0.563 31.422 -51.156 1 64.56 85 LYS A C 1
ATOM 676 O O . LYS A 1 85 ? 0.586 30.641 -50.219 1 64.56 85 LYS A O 1
ATOM 681 N N . VAL A 1 86 ? 1.571 31.891 -51.781 1 65.81 86 VAL A N 1
ATOM 682 C CA . VAL A 1 86 ? 2.885 31.5 -51.281 1 65.81 86 VAL A CA 1
ATOM 683 C C . VAL A 1 86 ? 3.096 32.062 -49.875 1 65.81 86 VAL A C 1
ATOM 685 O O . VAL A 1 86 ? 3.586 31.359 -49 1 65.81 86 VAL A O 1
ATOM 688 N N . GLU A 1 87 ? 2.789 33.344 -49.625 1 66.69 87 GLU A N 1
ATOM 689 C CA . GLU A 1 87 ? 2.924 33.906 -48.312 1 66.69 87 GLU A CA 1
ATOM 690 C C . GLU A 1 87 ? 2.045 33.188 -47.281 1 66.69 87 GLU A C 1
ATOM 692 O O . GLU A 1 87 ? 2.482 32.875 -46.188 1 66.69 87 GLU A O 1
ATOM 697 N N . ASP A 1 88 ? 0.852 32.938 -47.656 1 66.19 88 ASP A N 1
ATOM 698 C CA . ASP A 1 88 ? -0.02 32.156 -46.812 1 66.19 88 ASP A CA 1
ATOM 699 C C . ASP A 1 88 ? 0.564 30.75 -46.594 1 66.19 88 ASP A C 1
ATOM 701 O O . ASP A 1 88 ? 0.552 30.234 -45.469 1 66.19 88 ASP A O 1
ATOM 705 N N . LEU A 1 89 ? 1.034 30.172 -47.594 1 69.38 89 LEU A N 1
ATOM 706 C CA . LEU A 1 89 ? 1.6 28.828 -47.5 1 69.38 89 LEU A CA 1
ATOM 707 C C . LEU A 1 89 ? 2.932 28.859 -46.75 1 69.38 89 LEU A C 1
ATOM 709 O O . LEU A 1 89 ? 3.262 27.906 -46.031 1 69.38 89 LEU A O 1
ATOM 713 N N . GLU A 1 90 ? 3.627 29.906 -46.969 1 71.56 90 GLU A N 1
ATOM 714 C CA . GLU A 1 90 ? 4.828 30.078 -46.156 1 71.56 90 GLU A CA 1
ATOM 715 C C . GLU A 1 90 ? 4.477 30.25 -44.688 1 71.56 90 GLU A C 1
ATOM 717 O O . GLU A 1 90 ? 5.176 29.75 -43.812 1 71.56 90 GLU A O 1
ATOM 722 N N . GLN A 1 91 ? 3.543 31.078 -44.406 1 71.12 91 GLN A N 1
ATOM 723 C CA . GLN A 1 91 ? 3.064 31.156 -43.031 1 71.12 91 GLN A CA 1
ATOM 724 C C . GLN A 1 91 ? 2.631 29.797 -42.5 1 71.12 91 GLN A C 1
ATOM 726 O O . GLN A 1 91 ? 2.859 29.453 -41.344 1 71.12 91 GLN A O 1
ATOM 731 N N . ASP A 1 92 ? 2.02 28.984 -43.312 1 71.12 92 ASP A N 1
ATOM 732 C CA . ASP A 1 92 ? 1.655 27.625 -42.938 1 71.12 92 ASP A CA 1
ATOM 733 C C . ASP A 1 92 ? 2.898 26.766 -42.719 1 71.12 92 ASP A C 1
ATOM 735 O O . ASP A 1 92 ? 2.943 25.953 -41.812 1 71.12 92 ASP A O 1
ATOM 739 N N . ARG A 1 93 ? 3.807 26.906 -43.562 1 70.69 93 ARG A N 1
ATOM 740 C CA . ARG A 1 93 ? 5.066 26.203 -43.344 1 70.69 93 ARG A CA 1
ATOM 741 C C . ARG A 1 93 ? 5.723 26.656 -42.062 1 70.69 93 ARG A C 1
ATOM 743 O O . ARG A 1 93 ? 6.219 25.844 -41.281 1 70.69 93 ARG A O 1
ATOM 750 N N . HIS A 1 94 ? 5.855 27.969 -41.844 1 73.88 94 HIS A N 1
ATOM 751 C CA . HIS A 1 94 ? 6.367 28.469 -40.562 1 73.88 94 HIS A CA 1
ATOM 752 C C . HIS A 1 94 ? 5.559 27.922 -39.406 1 73.88 94 HIS A C 1
ATOM 754 O O . HIS A 1 94 ? 6.125 27.578 -38.344 1 73.88 94 HIS A O 1
ATOM 760 N N . MET A 1 95 ? 4.285 27.906 -39.562 1 73.25 95 MET A N 1
ATOM 761 C CA . MET A 1 95 ? 3.436 27.297 -38.531 1 73.25 95 MET A CA 1
ATOM 762 C C . MET A 1 95 ? 3.742 25.812 -38.375 1 73.25 95 MET A C 1
ATOM 764 O O . MET A 1 95 ? 3.799 25.297 -37.281 1 73.25 95 MET A O 1
ATOM 768 N N . LEU A 1 96 ? 3.846 25.062 -39.438 1 73.44 96 LEU A N 1
ATOM 769 C CA . LEU A 1 96 ? 4.207 23.656 -39.375 1 73.44 96 LEU A CA 1
ATOM 770 C C . LEU A 1 96 ? 5.531 23.469 -38.656 1 73.44 96 LEU A C 1
ATOM 772 O O . LEU A 1 96 ? 5.625 22.641 -37.719 1 73.44 96 LEU A O 1
ATOM 776 N N . LEU A 1 97 ? 6.547 24.172 -39.031 1 73.69 97 LEU A N 1
ATOM 777 C CA . LEU A 1 97 ? 7.844 24.062 -38.375 1 73.69 97 LEU A CA 1
ATOM 778 C C . LEU A 1 97 ? 7.766 24.562 -36.938 1 73.69 97 LEU A C 1
ATOM 780 O O . LEU A 1 97 ? 8.359 23.953 -36.031 1 73.69 97 LEU A O 1
ATOM 784 N N . GLY A 1 98 ? 7.078 25.641 -36.656 1 72.62 98 GLY A N 1
ATOM 785 C CA . GLY A 1 98 ? 6.812 26.094 -35.312 1 72.62 98 GLY A CA 1
ATOM 786 C C . GLY A 1 98 ? 6.059 25.078 -34.469 1 72.62 98 GLY A C 1
ATOM 787 O O . GLY A 1 98 ? 6.363 24.875 -33.281 1 72.62 98 GLY A O 1
ATOM 788 N N . LEU A 1 99 ? 5.062 24.453 -35.094 1 73.19 99 LEU A N 1
ATOM 789 C CA . LEU A 1 99 ? 4.301 23.406 -34.406 1 73.19 99 LEU A CA 1
ATOM 790 C C . LEU A 1 99 ? 5.191 22.219 -34.094 1 73.19 99 LEU A C 1
ATOM 792 O O . LEU A 1 99 ? 5.148 21.688 -32.969 1 73.19 99 LEU A O 1
ATOM 796 N N . ILE A 1 100 ? 5.98 21.703 -35.031 1 72.88 100 ILE A N 1
ATOM 797 C CA . ILE A 1 100 ? 6.898 20.594 -34.781 1 72.88 100 ILE A CA 1
ATOM 798 C C . ILE A 1 100 ? 7.93 21 -33.719 1 72.88 100 ILE A C 1
ATOM 800 O O . ILE A 1 100 ? 8.227 20.234 -32.812 1 72.88 100 ILE A O 1
ATOM 804 N N . GLU A 1 101 ? 8.422 22.203 -33.875 1 73.19 101 GLU A N 1
ATOM 805 C CA . GLU A 1 101 ? 9.375 22.672 -32.875 1 73.19 101 GLU A CA 1
ATOM 806 C C . GLU A 1 101 ? 8.703 22.859 -31.516 1 73.19 101 GLU A C 1
ATOM 808 O O . GLU A 1 101 ? 9.289 22.547 -30.469 1 73.19 101 GLU A O 1
ATOM 813 N N . ALA A 1 102 ? 7.504 23.344 -31.484 1 72.12 102 ALA A N 1
ATOM 814 C CA . ALA A 1 102 ? 6.758 23.5 -30.25 1 72.12 102 ALA A CA 1
ATOM 815 C C . ALA A 1 102 ? 6.41 22.141 -29.641 1 72.12 102 ALA A C 1
ATOM 817 O O . ALA A 1 102 ? 6.395 21.969 -28.422 1 72.12 102 ALA A O 1
ATOM 818 N N . LEU A 1 103 ? 6.195 21.172 -30.547 1 71.12 103 LEU A N 1
ATOM 819 C CA . LEU A 1 103 ? 5.812 19.844 -30.094 1 71.12 103 LEU A CA 1
ATOM 820 C C . LEU A 1 103 ? 7.043 19 -29.766 1 71.12 103 LEU A C 1
ATOM 822 O O . LEU A 1 103 ? 6.945 17.984 -29.062 1 71.12 103 LEU A O 1
ATOM 826 N N . ARG A 1 104 ? 8.188 19.391 -30.297 1 68.75 104 ARG A N 1
ATOM 827 C CA . ARG A 1 104 ? 9.438 18.719 -29.953 1 68.75 104 ARG A CA 1
ATOM 828 C C . ARG A 1 104 ? 9.828 18.984 -28.516 1 68.75 104 ARG A C 1
ATOM 830 O O . ARG A 1 104 ? 10.469 18.156 -27.859 1 68.75 104 ARG A O 1
ATOM 837 N N . ASP A 1 105 ? 9.656 20.109 -28.062 1 62.66 105 ASP A N 1
ATOM 838 C CA . ASP A 1 105 ? 9.898 20.469 -26.672 1 62.66 105 ASP A CA 1
ATOM 839 C C . ASP A 1 105 ? 8.914 19.781 -25.734 1 62.66 105 ASP A C 1
ATOM 841 O O . ASP A 1 105 ? 7.734 19.641 -26.047 1 62.66 105 ASP A O 1
ATOM 845 N N . ASN A 1 106 ? 9.344 18.984 -24.922 1 56.59 106 ASN A N 1
ATOM 846 C CA . ASN A 1 106 ? 8.5 18.172 -24.031 1 56.59 106 ASN A CA 1
ATOM 847 C C . ASN A 1 106 ? 7.934 19.016 -22.891 1 56.59 106 ASN A C 1
ATOM 849 O O . ASN A 1 106 ? 7.414 18.469 -21.922 1 56.59 106 ASN A O 1
ATOM 853 N N . GLY A 1 107 ? 7.766 20.297 -22.891 1 57.12 107 GLY A N 1
ATOM 854 C CA . GLY A 1 107 ? 7.336 21.188 -21.828 1 57.12 107 GLY A CA 1
ATOM 855 C C . GLY A 1 107 ? 5.84 21.438 -21.828 1 57.12 107 GLY A C 1
ATOM 856 O O . GLY A 1 107 ? 5.109 20.875 -22.656 1 57.12 107 GLY A O 1
ATOM 857 N N . TYR A 1 108 ? 5.324 22.188 -20.844 1 56.66 108 TYR A N 1
ATOM 858 C CA . TYR A 1 108 ? 3.928 22.531 -20.594 1 56.66 108 TYR A CA 1
ATOM 859 C C . TYR A 1 108 ? 3.307 23.203 -21.812 1 56.66 108 TYR A C 1
ATOM 861 O O . TYR A 1 108 ? 2.156 22.938 -22.172 1 56.66 108 TYR A O 1
ATOM 869 N N . GLN A 1 109 ? 4.102 23.812 -22.469 1 63.75 109 GLN A N 1
ATOM 870 C CA . GLN A 1 109 ? 3.533 24.578 -23.578 1 63.75 109 GLN A CA 1
ATOM 871 C C . GLN A 1 109 ? 3.248 23.688 -24.781 1 63.75 109 GLN A C 1
ATOM 873 O O . GLN A 1 109 ? 2.268 23.891 -25.5 1 63.75 109 GLN A O 1
ATOM 878 N N . ALA A 1 110 ? 4.012 22.688 -24.875 1 71.5 110 ALA A N 1
ATOM 879 C CA . ALA A 1 110 ? 3.771 21.719 -25.953 1 71.5 110 ALA A CA 1
ATOM 880 C C . ALA A 1 110 ? 2.529 20.891 -25.656 1 71.5 110 ALA A C 1
ATOM 882 O O . ALA A 1 110 ? 1.77 20.562 -26.578 1 71.5 110 ALA A O 1
ATOM 883 N N . GLY A 1 111 ? 2.383 20.578 -24.422 1 71.19 111 GLY A N 1
ATOM 884 C CA . GLY A 1 111 ? 1.165 19.875 -24.031 1 71.19 111 GLY A CA 1
ATOM 885 C C . GLY A 1 111 ? -0.085 20.719 -24.219 1 71.19 111 GLY A C 1
ATOM 886 O O . GLY A 1 111 ? -1.127 20.203 -24.641 1 71.19 111 GLY A O 1
ATOM 887 N N . GLN A 1 112 ? -0.09 21.922 -23.922 1 69 112 GLN A N 1
ATOM 888 C CA . GLN A 1 112 ? -1.213 22.828 -24.156 1 69 112 GLN A CA 1
ATOM 889 C C . GLN A 1 112 ? -1.546 22.922 -25.641 1 69 112 GLN A C 1
ATOM 891 O O . GLN A 1 112 ? -2.719 22.953 -26.016 1 69 112 GLN A O 1
ATOM 896 N N . LEU A 1 113 ? -0.532 22.906 -26.312 1 75.31 113 LEU A N 1
ATOM 897 C CA . LEU A 1 113 ? -0.721 22.984 -27.766 1 75.31 113 LEU A CA 1
ATOM 898 C C . LEU A 1 113 ? -1.348 21.688 -28.297 1 75.31 113 LEU A C 1
ATOM 900 O O . LEU A 1 113 ? -2.26 21.734 -29.125 1 75.31 113 LEU A O 1
ATOM 904 N N . LEU A 1 114 ? -0.887 20.688 -27.641 1 75.88 114 LEU A N 1
ATOM 905 C CA . LEU A 1 114 ? -1.477 19.422 -28.031 1 75.88 114 LEU A CA 1
ATOM 906 C C . LEU A 1 114 ? -2.926 19.328 -27.562 1 75.88 114 LEU A C 1
ATOM 908 O O . LEU A 1 114 ? -3.779 18.797 -28.281 1 75.88 114 LEU A O 1
ATOM 912 N N . GLY A 1 115 ? -3.205 19.781 -26.547 1 74.5 115 GLY A N 1
ATOM 913 C CA . GLY A 1 115 ? -4.582 19.875 -26.078 1 74.5 115 GLY A CA 1
ATOM 914 C C . GLY A 1 115 ? -5.449 20.75 -26.969 1 74.5 115 GLY A C 1
ATOM 915 O O . GLY A 1 115 ? -6.605 20.422 -27.234 1 74.5 115 GLY A O 1
ATOM 916 N N . LEU A 1 116 ? -5.023 21.75 -27.406 1 74.19 116 LEU A N 1
ATOM 917 C CA . LEU A 1 116 ? -5.766 22.641 -28.297 1 74.19 116 LEU A CA 1
ATOM 918 C C . LEU A 1 116 ? -6.062 21.953 -29.625 1 74.19 116 LEU A C 1
ATOM 920 O O . LEU A 1 116 ? -7.152 22.094 -30.172 1 74.19 116 LEU A O 1
ATOM 924 N N . ILE A 1 117 ? -5.094 21.125 -29.938 1 74.62 117 ILE A N 1
ATOM 925 C CA . ILE A 1 117 ? -5.238 20.391 -31.203 1 74.62 117 ILE A CA 1
ATOM 926 C C . ILE A 1 117 ? -6.273 19.281 -31.047 1 74.62 117 ILE A C 1
ATOM 928 O O . ILE A 1 117 ? -7.137 19.109 -31.906 1 74.62 117 ILE A O 1
ATOM 932 N N . ARG A 1 118 ? -6.211 18.703 -29.922 1 72.56 118 ARG A N 1
ATOM 933 C CA . ARG A 1 118 ? -7.105 17.578 -29.688 1 72.56 118 ARG A CA 1
ATOM 934 C C . ARG A 1 118 ? -8.523 18.047 -29.375 1 72.56 118 ARG A C 1
ATOM 936 O O . ARG A 1 118 ? -9.492 17.328 -29.609 1 72.56 118 ARG A O 1
ATOM 943 N N . ASN A 1 119 ? -8.766 19.25 -29.062 1 68.69 119 ASN A N 1
ATOM 944 C CA . ASN A 1 119 ? -10.07 19.844 -28.828 1 68.69 119 ASN A CA 1
ATOM 945 C C . ASN A 1 119 ? -10.625 20.484 -30.094 1 68.69 119 ASN A C 1
ATOM 947 O O . ASN A 1 119 ? -11.516 21.344 -30.031 1 68.69 119 ASN A O 1
ATOM 951 N N . ASN A 1 120 ? -10.133 20.156 -31.078 1 71.88 120 ASN A N 1
ATOM 952 C CA . ASN A 1 120 ? -10.57 20.547 -32.406 1 71.88 120 ASN A CA 1
ATOM 953 C C . ASN A 1 120 ? -10.578 22.062 -32.594 1 71.88 120 ASN A C 1
ATOM 955 O O . ASN A 1 120 ? -11.516 22.625 -33.156 1 71.88 120 ASN A O 1
ATOM 959 N N . ALA A 1 121 ? -9.609 22.672 -32.031 1 68.44 121 ALA A N 1
ATOM 960 C CA . ALA A 1 121 ? -9.461 24.109 -32.25 1 68.44 121 ALA A CA 1
ATOM 961 C C . ALA A 1 121 ? -9.211 24.438 -33.719 1 68.44 121 ALA A C 1
ATOM 963 O O . ALA A 1 121 ? -8.695 23.594 -34.469 1 68.44 121 ALA A O 1
ATOM 964 N N . SER A 1 122 ? -9.75 25.594 -34.125 1 73.62 122 SER A N 1
ATOM 965 C CA . SER A 1 122 ? -9.562 26 -35.531 1 73.62 122 SER A CA 1
ATOM 966 C C . SER A 1 122 ? -8.094 26.219 -35.844 1 73.62 122 SER A C 1
ATOM 968 O O . SER A 1 122 ? -7.297 26.531 -34.938 1 73.62 122 SER A O 1
ATOM 970 N N . VAL A 1 123 ? -7.66 25.969 -37.031 1 72.56 123 VAL A N 1
ATOM 971 C CA . VAL A 1 123 ? -6.273 26.109 -37.469 1 72.56 123 VAL A CA 1
ATOM 972 C C . VAL A 1 123 ? -5.789 27.531 -37.188 1 72.56 123 VAL A C 1
ATOM 974 O O . VAL A 1 123 ? -4.613 27.75 -36.875 1 72.56 123 VAL A O 1
ATOM 977 N N . ASP A 1 124 ? -6.707 28.469 -37.188 1 73.56 124 ASP A N 1
ATOM 978 C CA . ASP A 1 124 ? 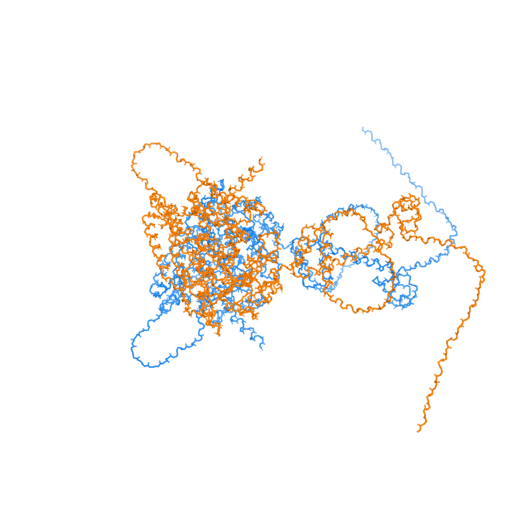-6.348 29.859 -36.906 1 73.56 124 ASP A CA 1
ATOM 979 C C . ASP A 1 124 ? -6.047 30.047 -35.406 1 73.56 124 ASP A C 1
ATOM 981 O O . ASP A 1 124 ? -5.145 30.797 -35.031 1 73.56 124 ASP A O 1
ATOM 985 N N . ASP A 1 125 ? -6.691 29.297 -34.594 1 71.69 125 ASP A N 1
ATOM 986 C CA . ASP A 1 125 ? -6.414 29.328 -33.156 1 71.69 125 ASP A CA 1
ATOM 987 C C . ASP A 1 125 ? -5.07 28.656 -32.844 1 71.69 125 ASP A C 1
ATOM 989 O O . ASP A 1 125 ? -4.305 29.156 -32.031 1 71.69 125 ASP A O 1
ATOM 993 N N . ILE A 1 126 ? -4.793 27.688 -33.469 1 73.25 126 ILE A N 1
ATOM 994 C CA . ILE A 1 126 ? -3.523 26.984 -33.281 1 73.25 126 ILE A CA 1
ATOM 995 C C . ILE A 1 126 ? -2.385 27.859 -33.812 1 73.25 126 ILE A C 1
ATOM 997 O O . ILE A 1 126 ? -1.331 27.953 -33.188 1 73.25 126 ILE A O 1
ATOM 1001 N N . ARG A 1 127 ? -2.666 28.516 -34.812 1 74 127 ARG A N 1
ATOM 1002 C CA . ARG A 1 127 ? -1.702 29.422 -35.406 1 74 127 ARG A CA 1
ATOM 1003 C C . ARG A 1 127 ? -1.358 30.562 -34.469 1 74 127 ARG A C 1
ATOM 1005 O O . ARG A 1 127 ? -0.194 30.953 -34.344 1 74 127 ARG A O 1
ATOM 1012 N N . SER A 1 128 ? -2.33 31.078 -33.812 1 73.81 128 SER A N 1
ATOM 1013 C CA . SER A 1 128 ? -2.107 32.156 -32.875 1 73.81 128 SER A CA 1
ATOM 1014 C C . SER A 1 128 ? -1.245 31.719 -31.703 1 73.81 128 SER A C 1
ATOM 1016 O O . SER A 1 128 ? -0.354 32.469 -31.266 1 73.81 128 SER A O 1
ATOM 1018 N N . VAL A 1 129 ? -1.353 30.5 -31.344 1 69.94 129 VAL A N 1
ATOM 1019 C CA . VAL A 1 129 ? -0.596 29.969 -30.219 1 69.94 129 VAL A CA 1
ATOM 1020 C C . VAL A 1 129 ? 0.83 29.641 -30.656 1 69.94 129 VAL A C 1
ATOM 1022 O O . VAL A 1 129 ? 1.789 29.938 -29.938 1 69.94 129 VAL A O 1
ATOM 1025 N N . VAL A 1 130 ? 0.99 29.172 -31.734 1 70.31 130 VAL A N 1
ATOM 1026 C CA . VAL A 1 130 ? 2.305 28.812 -32.25 1 70.31 130 VAL A CA 1
ATOM 1027 C C . VAL A 1 130 ? 3.086 30.078 -32.594 1 70.31 130 VAL A C 1
ATOM 1029 O O . VAL A 1 130 ? 4.285 30.172 -32.344 1 70.31 130 VAL A O 1
ATOM 1032 N N . SER A 1 131 ? 2.428 31.031 -33.156 1 68.88 131 SER A N 1
ATOM 1033 C CA . SER A 1 131 ? 3.066 32.281 -33.531 1 68.88 131 SER A CA 1
ATOM 1034 C C . SER A 1 131 ? 3.5 33.062 -32.281 1 68.88 131 SER A C 1
ATOM 1036 O O . SER A 1 131 ? 4.574 33.656 -32.281 1 68.88 131 SER A O 1
ATOM 1038 N N . ASN A 1 132 ? 2.729 33.031 -31.344 1 62.69 132 ASN A N 1
ATOM 1039 C CA . ASN A 1 132 ? 3.092 33.656 -30.062 1 62.69 132 ASN A CA 1
ATOM 1040 C C . ASN A 1 132 ? 4.309 33 -29.438 1 62.69 132 ASN A C 1
ATOM 1042 O O . ASN A 1 132 ? 5.172 33.656 -28.875 1 62.69 132 ASN A O 1
ATOM 1046 N N . ARG A 1 133 ? 4.504 31.766 -29.641 1 61.59 133 ARG A N 1
ATOM 1047 C CA . ARG A 1 133 ? 5.641 31.016 -29.125 1 61.59 133 ARG A CA 1
ATOM 1048 C C . ARG A 1 133 ? 6.891 31.266 -29.969 1 61.59 133 ARG A C 1
ATOM 1050 O O . ARG A 1 133 ? 7.988 31.391 -29.438 1 61.59 133 ARG A O 1
ATOM 1057 N N . MET A 1 134 ? 6.738 31.266 -31.156 1 57.88 134 MET A N 1
ATOM 1058 C CA . MET A 1 134 ? 7.871 31.516 -32.031 1 57.88 134 MET A CA 1
ATOM 1059 C C . MET A 1 134 ? 8.391 32.938 -31.859 1 57.88 134 MET A C 1
ATOM 1061 O O . MET A 1 134 ? 9.594 33.188 -31.969 1 57.88 134 MET A O 1
ATOM 1065 N N . GLU A 1 135 ? 7.59 33.812 -31.656 1 57.38 135 GLU A N 1
ATOM 1066 C CA . GLU A 1 135 ? 7.996 35.188 -31.375 1 57.38 135 GLU A CA 1
ATOM 1067 C C . GLU A 1 135 ? 8.742 35.312 -30.047 1 57.38 135 GLU A C 1
ATOM 1069 O O . GLU A 1 135 ? 9.719 36.031 -29.938 1 57.38 135 GLU A O 1
ATOM 1074 N N . ARG A 1 136 ? 8.469 34.406 -29.094 1 49.38 136 ARG A N 1
ATOM 1075 C CA . ARG A 1 136 ? 9.188 34.344 -27.828 1 49.38 136 ARG A CA 1
ATOM 1076 C C . ARG A 1 136 ? 10.523 33.625 -27.984 1 49.38 136 ARG A C 1
ATOM 1078 O O . ARG A 1 136 ? 11.508 33.969 -27.328 1 49.38 136 ARG A O 1
ATOM 1085 N N . LEU A 1 137 ? 10.602 32.656 -28.734 1 47.81 137 LEU A N 1
ATOM 1086 C CA . LEU A 1 137 ? 11.859 31.984 -29.031 1 47.81 137 LEU A CA 1
ATOM 1087 C C . LEU A 1 137 ? 12.758 32.875 -29.891 1 47.81 137 LEU A C 1
ATOM 1089 O O . LEU A 1 137 ? 13.984 32.844 -29.75 1 47.81 137 LEU A O 1
ATOM 1093 N N . SER A 1 138 ? 12.258 33.469 -30.75 1 42.66 138 SER A N 1
ATOM 1094 C CA . SER A 1 138 ? 13.055 34.406 -31.562 1 42.66 138 SER A CA 1
ATOM 1095 C C . SER A 1 138 ? 13.586 35.562 -30.734 1 42.66 138 SER A C 1
ATOM 1097 O O . SER A 1 138 ? 14.531 36.219 -31.125 1 42.66 138 SER A O 1
ATOM 1099 N N . LEU A 1 139 ? 12.875 35.906 -29.672 1 39.44 139 LEU A N 1
ATOM 1100 C CA . LEU A 1 139 ? 13.438 36.938 -28.844 1 39.44 139 LEU A CA 1
ATOM 1101 C C . LEU A 1 139 ? 14.68 36.469 -28.109 1 39.44 139 LEU A C 1
ATOM 1103 O O . LEU A 1 139 ? 15.523 37.281 -27.703 1 39.44 139 LEU A O 1
ATOM 1107 N N . ARG A 1 140 ? 14.852 35.156 -27.859 1 35.22 140 ARG A N 1
ATOM 1108 C CA . ARG A 1 140 ? 16.109 34.75 -27.234 1 35.22 140 ARG A CA 1
ATOM 1109 C C . ARG A 1 140 ? 17.188 34.5 -28.281 1 35.22 140 ARG A C 1
ATOM 1111 O O . ARG A 1 140 ? 18.297 34.094 -27.953 1 35.22 140 ARG A O 1
ATOM 1118 N N . ILE A 1 141 ? 16.812 34.094 -29.375 1 29.91 141 ILE A N 1
ATOM 1119 C CA . ILE A 1 141 ? 17.969 33.906 -30.25 1 29.91 141 ILE A CA 1
ATOM 1120 C C . ILE A 1 141 ? 18.625 35.25 -30.547 1 29.91 141 ILE A C 1
ATOM 1122 O O . ILE A 1 141 ? 17.984 36.156 -31.125 1 29.91 141 ILE A O 1
ATOM 1126 N N . PRO A 1 142 ? 19.656 35.469 -29.719 1 29.89 142 PRO A N 1
ATOM 1127 C CA . PRO A 1 142 ? 20.391 36.656 -30.188 1 29.89 142 PRO A CA 1
ATOM 1128 C C . PRO A 1 142 ? 20.609 36.656 -31.703 1 29.89 142 PRO A C 1
ATOM 1130 O O . PRO A 1 142 ? 21.188 35.719 -32.25 1 29.89 142 PRO A O 1
ATOM 1133 N N . ILE A 1 143 ? 19.547 36.938 -32.375 1 27.06 143 ILE A N 1
ATOM 1134 C CA . ILE A 1 143 ? 19.891 37.219 -33.781 1 27.06 143 ILE A CA 1
ATOM 1135 C C . ILE A 1 143 ? 21.125 38.094 -33.875 1 27.06 143 ILE A C 1
ATOM 1137 O O . ILE A 1 143 ? 21.078 39.281 -33.469 1 27.06 143 ILE A O 1
ATOM 1141 N N . SER A 1 144 ? 22.25 37.531 -33.438 1 26.81 144 SER A N 1
ATOM 1142 C CA . SER A 1 144 ? 23.453 38.25 -33.875 1 26.81 144 SER A CA 1
ATOM 1143 C C . SER A 1 144 ? 23.359 38.625 -35.344 1 26.81 144 SER A C 1
ATOM 1145 O O . SER A 1 144 ? 23.719 37.812 -36.219 1 26.81 144 SER A O 1
ATOM 1147 N N . THR A 1 145 ? 22.141 39.094 -35.719 1 23.97 145 THR A N 1
ATOM 1148 C CA . THR A 1 145 ? 22.312 39.719 -37 1 23.97 145 THR A CA 1
ATOM 1149 C C . THR A 1 145 ? 23.438 40.75 -37 1 23.97 145 THR A C 1
ATOM 1151 O O . THR A 1 145 ? 23.484 41.594 -36.094 1 23.97 145 THR A O 1
ATOM 1154 N N . PRO A 1 146 ? 24.562 40.375 -37.5 1 25.53 146 PRO A N 1
ATOM 1155 C CA . PRO A 1 146 ? 25.547 41.438 -37.75 1 25.53 146 PRO A CA 1
ATOM 1156 C C . PRO A 1 146 ? 24.922 42.688 -38.344 1 25.53 146 PRO A C 1
ATOM 1158 O O . PRO A 1 146 ? 24.297 42.656 -39.406 1 25.53 146 PRO A O 1
ATOM 1161 N N . GLU A 1 147 ? 24.156 43.5 -37.406 1 23.28 147 GLU A N 1
ATOM 1162 C CA . GLU A 1 147 ? 23.734 44.812 -37.812 1 23.28 147 GLU A CA 1
ATOM 1163 C C . GLU A 1 147 ? 24.844 45.531 -38.562 1 23.28 147 GLU A C 1
ATOM 1165 O O . GLU A 1 147 ? 25.891 45.844 -38 1 23.28 147 GLU A O 1
ATOM 1170 N N . SER A 1 148 ? 25.141 45.125 -39.781 1 21.64 148 SER A N 1
ATOM 1171 C CA . SER A 1 148 ? 25.812 46.062 -40.656 1 21.64 148 SER A CA 1
ATOM 1172 C C . SER A 1 148 ? 25.125 47.438 -40.656 1 21.64 148 SER A C 1
ATOM 1174 O O . SER A 1 148 ? 23.984 47.562 -41.125 1 21.64 148 SER A O 1
ATOM 1176 N N . SER A 1 149 ? 25.203 48.125 -39.375 1 21.34 149 SER A N 1
ATOM 1177 C CA . SER A 1 149 ? 24.922 49.531 -39.125 1 21.34 149 SER A CA 1
ATOM 1178 C C . SER A 1 149 ? 25.344 50.406 -40.312 1 21.34 149 SER A C 1
ATOM 1180 O O . SER A 1 149 ? 26.531 50.688 -40.469 1 21.34 149 SER A O 1
ATOM 1182 N N . TRP A 1 150 ? 24.797 50.219 -41.5 1 18.48 150 TRP A N 1
ATOM 1183 C CA . TRP A 1 150 ? 24.984 51.312 -42.438 1 18.48 150 TRP A CA 1
ATOM 1184 C C . TRP A 1 150 ? 24.359 52.625 -41.938 1 18.48 150 TRP A C 1
ATOM 1186 O O . TRP A 1 150 ? 23.172 52.625 -41.562 1 18.48 150 TRP A O 1
ATOM 1196 N N . GLY A 1 151 ? 25.078 53.531 -41.219 1 18.53 151 GLY A N 1
ATOM 1197 C CA . GLY A 1 151 ? 25.094 54.844 -40.594 1 18.53 151 GLY A CA 1
ATOM 1198 C C . GLY A 1 151 ? 24.344 55.875 -41.406 1 18.53 151 GLY A C 1
ATOM 1199 O O . GLY A 1 151 ? 24.641 57.062 -41.312 1 18.53 151 GLY A O 1
ATOM 1200 N N . MET A 1 152 ? 23.078 55.656 -42 1 18.8 152 MET A N 1
ATOM 1201 C CA . MET A 1 152 ? 22.766 56.875 -42.719 1 18.8 152 MET A CA 1
ATOM 1202 C C . MET A 1 152 ? 22.438 58.031 -41.781 1 18.8 152 MET A C 1
ATOM 1204 O O . MET A 1 152 ? 21.797 57.812 -40.75 1 18.8 152 MET A O 1
ATOM 1208 N N . PRO A 1 153 ? 22.969 59.312 -41.875 1 19.66 153 PRO A N 1
ATOM 1209 C CA . PRO A 1 153 ? 23.141 60.531 -41.094 1 19.66 153 PRO A CA 1
ATOM 1210 C C . PRO A 1 153 ? 21.844 61.312 -40.906 1 19.66 153 PRO A C 1
ATOM 1212 O O . PRO A 1 153 ? 21.844 62.406 -40.375 1 19.66 153 PRO A O 1
ATOM 1215 N N . SER A 1 154 ? 20.609 60.719 -40.688 1 19.09 154 SER A N 1
ATOM 1216 C CA . SER A 1 154 ? 19.594 61.688 -41.031 1 19.09 154 SER A CA 1
ATOM 1217 C C . SER A 1 154 ? 19.641 62.906 -40.125 1 19.09 154 SER A C 1
ATOM 1219 O O . SER A 1 154 ? 20.062 62.812 -38.969 1 19.09 154 SER A O 1
ATOM 1221 N N . PRO A 1 155 ? 19.078 64.188 -40.562 1 19.2 155 PRO A N 1
ATOM 1222 C CA . PRO A 1 155 ? 19.203 65.625 -40.312 1 19.2 155 PRO A CA 1
ATOM 1223 C C . PRO A 1 155 ? 18.406 66.062 -39.094 1 19.2 155 PRO A C 1
ATOM 1225 O O . PRO A 1 155 ? 17.438 65.438 -38.719 1 19.2 155 PRO A O 1
ATOM 1228 N N . SER A 1 156 ? 18.938 67 -38.281 1 19.05 156 SER A N 1
ATOM 1229 C CA . SER A 1 156 ? 18.891 67.688 -36.969 1 19.05 156 SER A CA 1
ATOM 1230 C C . SER A 1 156 ? 17.703 68.625 -36.844 1 19.05 156 SER A C 1
ATOM 1232 O O . SER A 1 156 ? 17.641 69.438 -35.938 1 19.05 156 SER A O 1
ATOM 1234 N N . THR A 1 157 ? 16.531 68.375 -37.531 1 16.94 157 THR A N 1
ATOM 1235 C CA . THR A 1 157 ? 15.789 69.562 -37.719 1 16.94 157 THR A CA 1
ATOM 1236 C C . THR A 1 157 ? 15.398 70.188 -36.375 1 16.94 157 THR A C 1
ATOM 1238 O O . THR A 1 157 ? 15.422 69.5 -35.344 1 16.94 157 THR A O 1
ATOM 1241 N N . SER A 1 158 ? 14.102 70.75 -36.219 1 17.78 158 SER A N 1
ATOM 1242 C CA . SER A 1 158 ? 13.547 72.062 -36 1 17.78 158 SER A CA 1
ATOM 1243 C C . SER A 1 158 ? 13.102 72.312 -34.562 1 17.78 158 SER A C 1
ATOM 1245 O O . SER A 1 158 ? 12.828 71.312 -33.844 1 17.78 158 SER A O 1
ATOM 1247 N N . SER A 1 159 ? 12.906 73.562 -34 1 18.05 159 SER A N 1
ATOM 1248 C CA . SER A 1 159 ? 13.055 74.438 -32.844 1 18.05 159 SER A CA 1
ATOM 1249 C C . SER A 1 159 ? 11.836 74.312 -31.922 1 18.05 159 SER A C 1
ATOM 1251 O O . SER A 1 159 ? 11.961 74.438 -30.703 1 18.05 159 SER A O 1
ATOM 1253 N N . MET A 1 160 ? 10.508 74.312 -32.406 1 18.19 160 MET A N 1
ATOM 1254 C CA . MET A 1 160 ? 9.695 75.438 -31.938 1 18.19 160 MET A CA 1
ATOM 1255 C C . MET A 1 160 ? 9.289 75.25 -30.484 1 18.19 160 MET A C 1
ATOM 1257 O O . MET A 1 160 ? 9.328 74.125 -29.969 1 18.19 160 MET A O 1
ATOM 1261 N N . SER A 1 161 ? 8.258 76.125 -29.984 1 19.86 161 SER A N 1
ATOM 1262 C CA . SER A 1 161 ? 7.977 77.062 -28.875 1 19.86 161 SER A CA 1
ATOM 1263 C C . SER A 1 161 ? 7.27 76.312 -27.734 1 19.86 161 SER A C 1
ATOM 1265 O O . SER A 1 161 ? 6.641 75.25 -27.969 1 19.86 161 SER A O 1
ATOM 1267 N N . PRO A 1 162 ? 7.137 76.938 -26.469 1 21.17 162 PRO A N 1
ATOM 1268 C CA . PRO A 1 162 ? 7.156 76.562 -25.062 1 21.17 162 PRO A CA 1
ATOM 1269 C C . PRO A 1 162 ? 5.773 76.188 -24.547 1 21.17 162 PRO A C 1
ATOM 1271 O O . PRO A 1 162 ? 5.656 75.625 -23.453 1 21.17 162 PRO A O 1
ATOM 1274 N N . MET A 1 163 ? 4.629 76.375 -25.281 1 21.31 163 MET A N 1
ATOM 1275 C CA . MET A 1 163 ? 3.607 77.062 -24.516 1 21.31 163 MET A CA 1
ATOM 1276 C C . MET A 1 163 ? 3.098 76.188 -23.375 1 21.31 163 MET A C 1
ATOM 1278 O O . MET A 1 163 ? 3.221 75 -23.422 1 21.31 163 MET A O 1
ATOM 1282 N N . PRO A 1 164 ? 2.043 76.812 -22.438 1 23.58 164 PRO A N 1
ATOM 1283 C CA . PRO A 1 164 ? 1.756 76.625 -21.016 1 23.58 164 PRO A CA 1
ATOM 1284 C C . PRO A 1 164 ? 1.021 75.312 -20.75 1 23.58 164 PRO A C 1
ATOM 1286 O O . PRO A 1 164 ? 0.396 74.75 -21.656 1 23.58 164 PRO A O 1
ATOM 1289 N N . SER A 1 165 ? 0.977 74.688 -19.484 1 19.92 165 SER A N 1
ATOM 1290 C CA . SER A 1 165 ? 1.023 73.312 -19.047 1 19.92 165 SER A CA 1
ATOM 1291 C C . SER A 1 165 ? -0.375 72.688 -18.984 1 19.92 165 SER A C 1
ATOM 1293 O O . SER A 1 165 ? -0.525 71.5 -18.75 1 19.92 165 SER A O 1
ATOM 1295 N N . SER A 1 166 ? -1.544 73.375 -18.875 1 22.8 166 SER A N 1
ATOM 1296 C CA . SER A 1 166 ? -2.436 73 -17.797 1 22.8 166 SER A CA 1
ATOM 1297 C C . SER A 1 166 ? -3.297 71.812 -18.203 1 22.8 166 SER A C 1
ATOM 1299 O O . SER A 1 166 ? -4.398 71.625 -17.672 1 22.8 166 SER A O 1
ATOM 1301 N N . SER A 1 167 ? -3.098 71.062 -19.141 1 19.98 167 SER A N 1
ATOM 1302 C CA . SER A 1 167 ? -4.02 70.312 -20 1 19.98 167 SER A CA 1
ATOM 1303 C C . SER A 1 167 ? -4.703 69.188 -19.25 1 19.98 167 SER A C 1
ATOM 1305 O O . SER A 1 167 ? -4.055 68.188 -18.844 1 19.98 167 SER A O 1
ATOM 1307 N N . GLN A 1 168 ? -5.844 69.438 -18.531 1 23.55 168 GLN A N 1
ATOM 1308 C CA . GLN A 1 168 ? -6.566 68.5 -17.672 1 23.55 168 GLN A CA 1
ATOM 1309 C C . GLN A 1 168 ? -7.105 67.312 -18.484 1 23.55 168 GLN A C 1
ATOM 1311 O O . GLN A 1 168 ? -8.133 67.438 -19.156 1 23.55 168 GLN A O 1
ATOM 1316 N N . VAL A 1 169 ? -6.477 66.75 -19.359 1 21.09 169 VAL A N 1
ATOM 1317 C CA . VAL A 1 169 ? -7.016 65.875 -20.391 1 21.09 169 VAL A CA 1
ATOM 1318 C C . VAL A 1 169 ? -7.715 64.688 -19.75 1 21.09 169 VAL A C 1
ATOM 1320 O O . VAL A 1 169 ? -7.121 63.969 -18.922 1 21.09 169 VAL A O 1
ATOM 1323 N N . GLU A 1 170 ? -9.023 64.625 -19.828 1 22.69 170 GLU A N 1
ATOM 1324 C CA . GLU A 1 170 ? -10.062 63.719 -19.375 1 22.69 170 GLU A CA 1
ATOM 1325 C C . GLU A 1 170 ? -9.82 62.312 -19.922 1 22.69 170 GLU A C 1
ATOM 1327 O O . GLU A 1 170 ? -9.938 62.094 -21.125 1 22.69 170 GLU A O 1
ATOM 1332 N N . MET A 1 171 ? -8.766 61.656 -19.578 1 21.23 171 MET A N 1
ATOM 1333 C CA . MET A 1 171 ? -8.336 60.406 -20.172 1 21.23 171 MET A CA 1
ATOM 1334 C C . MET A 1 171 ? -9.445 59.375 -20.109 1 21.23 171 MET A C 1
ATOM 1336 O O . MET A 1 171 ? -9.945 59.031 -19.031 1 21.23 171 MET A O 1
ATOM 1340 N N . HIS A 1 172 ? -10.273 59.25 -21.062 1 21.12 172 HIS A N 1
ATOM 1341 C CA . HIS A 1 172 ? -11.32 58.281 -21.266 1 21.12 172 HIS A CA 1
ATOM 1342 C C . HIS A 1 172 ? -10.805 56.875 -20.969 1 21.12 172 HIS A C 1
ATOM 1344 O O . HIS A 1 172 ? -9.68 56.531 -21.328 1 21.12 172 HIS A O 1
ATOM 1350 N N . ALA A 1 173 ? -11.445 56.031 -20.047 1 23.02 173 ALA A N 1
ATOM 1351 C CA . ALA A 1 173 ? -11.18 54.781 -19.344 1 23.02 173 ALA A CA 1
ATOM 1352 C C . ALA A 1 173 ? -11.102 53.625 -20.328 1 23.02 173 ALA A C 1
ATOM 1354 O O . ALA A 1 173 ? -12.109 53.25 -20.938 1 23.02 173 ALA A O 1
ATOM 1355 N N . PHE A 1 174 ? -10.141 53.438 -21.156 1 22.69 174 PHE A N 1
ATOM 1356 C CA . PHE A 1 174 ? -9.969 52.375 -22.141 1 22.69 174 PHE A CA 1
ATOM 1357 C C . PHE A 1 174 ? -10.266 51 -21.516 1 22.69 174 PHE A C 1
ATOM 1359 O O . PHE A 1 174 ? -9.914 50.781 -20.359 1 22.69 174 PHE A O 1
ATOM 1366 N N . PRO A 1 175 ? -11.172 50.188 -22.031 1 26.78 175 PRO A N 1
ATOM 1367 C CA . PRO A 1 175 ? -11.625 48.906 -21.5 1 26.78 175 PRO A CA 1
ATOM 1368 C C . PRO A 1 175 ? -10.477 47.906 -21.297 1 26.78 175 PRO A C 1
ATOM 1370 O O . PRO A 1 175 ? -9.578 47.844 -22.141 1 26.78 175 PRO A O 1
ATOM 1373 N N . SER A 1 176 ? -10.07 47.469 -20.109 1 24.48 176 SER A N 1
ATOM 1374 C CA . SER A 1 176 ? -8.891 46.719 -19.688 1 24.48 176 SER A CA 1
ATOM 1375 C C . SER A 1 176 ? -8.805 45.375 -20.391 1 24.48 176 SER A C 1
ATOM 1377 O O . SER A 1 176 ? -9.711 44.531 -20.266 1 24.48 176 SER A O 1
ATOM 1379 N N . ILE A 1 177 ? -8.523 45.156 -21.609 1 26.3 177 ILE A N 1
ATOM 1380 C CA . ILE A 1 177 ? -8.055 43.938 -22.25 1 26.3 177 ILE A CA 1
ATOM 1381 C C . ILE A 1 177 ? -7.082 43.219 -21.312 1 26.3 177 ILE A C 1
ATOM 1383 O O . ILE A 1 177 ? -5.988 43.719 -21.047 1 26.3 177 ILE A O 1
ATOM 1387 N N . SER A 1 178 ? -7.484 42.344 -20.359 1 26.73 178 SER A N 1
ATOM 1388 C CA . SER A 1 178 ? -6.711 41.625 -19.344 1 26.73 178 SER A CA 1
ATOM 1389 C C . SER A 1 178 ? -5.668 40.719 -20 1 26.73 178 SER A C 1
ATOM 1391 O O . SER A 1 178 ? -5.996 39.656 -20.484 1 26.73 178 SER A O 1
ATOM 1393 N N . ASP A 1 179 ? -4.922 41.031 -20.922 1 28.72 179 ASP A N 1
ATOM 1394 C CA . ASP A 1 179 ? -3.729 40.438 -21.5 1 28.72 179 ASP A CA 1
ATOM 1395 C C . ASP A 1 179 ? -2.846 39.812 -20.406 1 28.72 179 ASP A C 1
ATOM 1397 O O . ASP A 1 179 ? -2.334 40.531 -19.547 1 28.72 179 ASP A O 1
ATOM 1401 N N . SER A 1 180 ? -3.127 38.625 -19.984 1 28.84 180 SER A N 1
ATOM 1402 C CA . SER A 1 180 ? -2.391 37.906 -18.938 1 28.84 180 SER A CA 1
ATOM 1403 C C . SER A 1 180 ? -0.896 37.875 -19.234 1 28.84 180 SER A C 1
ATOM 1405 O O . SER A 1 180 ? -0.412 37 -19.922 1 28.84 180 SER A O 1
ATOM 1407 N N . ASN A 1 181 ? -0.31 38.781 -19.828 1 28.56 181 ASN A N 1
ATOM 1408 C CA . ASN A 1 181 ? 1.117 39.031 -19.672 1 28.56 181 ASN A CA 1
ATOM 1409 C C . ASN A 1 181 ? 1.573 38.75 -18.234 1 28.56 181 ASN A C 1
ATOM 1411 O O . ASN A 1 181 ? 1.134 39.438 -17.297 1 28.56 181 ASN A O 1
ATOM 1415 N N . SER A 1 182 ? 1.818 37.562 -17.875 1 32.22 182 SER A N 1
ATOM 1416 C CA . SER A 1 182 ? 2.5 37.312 -16.609 1 32.22 182 SER A CA 1
ATOM 1417 C C . SER A 1 182 ? 3.598 38.344 -16.359 1 32.22 182 SER A C 1
ATOM 1419 O O . SER A 1 182 ? 4.699 38.219 -16.906 1 32.22 182 SER A O 1
ATOM 1421 N N . ARG A 1 183 ? 3.48 39.531 -16.578 1 30.89 183 ARG A N 1
ATOM 1422 C CA . ARG A 1 183 ? 4.301 40.562 -15.945 1 30.89 183 ARG A CA 1
ATOM 1423 C C . ARG A 1 183 ? 4.879 40.062 -14.625 1 30.89 183 ARG A C 1
ATOM 1425 O O . ARG A 1 183 ? 4.133 39.625 -13.734 1 30.89 183 ARG A O 1
ATOM 1432 N N . ASN A 1 184 ? 6.055 39.562 -14.641 1 34.72 184 ASN A N 1
ATOM 1433 C CA . ASN A 1 184 ? 6.926 39.5 -13.469 1 34.72 184 ASN A CA 1
ATOM 1434 C C . ASN A 1 184 ? 6.68 40.688 -12.539 1 34.72 184 ASN A C 1
ATOM 1436 O O . ASN A 1 184 ? 7.301 41.75 -12.688 1 34.72 184 ASN A O 1
ATOM 1440 N N . VAL A 1 185 ? 5.543 41.25 -12.484 1 35.59 185 VAL A N 1
ATOM 1441 C CA . VAL A 1 185 ? 5.344 42.219 -11.391 1 35.59 185 VAL A CA 1
ATOM 1442 C C . VAL A 1 185 ? 6.32 41.906 -10.258 1 35.59 185 VAL A C 1
ATOM 1444 O O . VAL A 1 185 ? 6.324 40.781 -9.719 1 35.59 185 VAL A O 1
ATOM 1447 N N . MET A 1 186 ? 7.434 42.469 -10.352 1 38.44 186 MET A N 1
ATOM 1448 C CA . MET A 1 186 ? 8.352 42.406 -9.219 1 38.44 186 MET A CA 1
ATOM 1449 C C . MET A 1 186 ? 7.59 42.375 -7.898 1 38.44 186 MET A C 1
ATOM 1451 O O . MET A 1 186 ? 7.02 43.375 -7.465 1 38.44 186 MET A O 1
ATOM 1455 N N . ASN A 1 187 ? 6.723 41.469 -7.742 1 48.38 187 ASN A N 1
ATOM 1456 C CA . ASN A 1 187 ? 6.188 41.312 -6.391 1 48.38 187 ASN A CA 1
ATOM 1457 C C . ASN A 1 187 ? 7.211 41.719 -5.336 1 48.38 187 ASN A C 1
ATOM 1459 O O . ASN A 1 187 ? 8.25 41.062 -5.195 1 48.38 187 ASN A O 1
ATOM 1463 N N . ILE A 1 188 ? 7.215 43 -5.105 1 52.06 188 ILE A N 1
ATOM 1464 C CA . ILE A 1 188 ? 8.086 43.594 -4.102 1 52.06 188 ILE A CA 1
ATOM 1465 C C . ILE A 1 188 ? 8.438 42.562 -3.035 1 52.06 188 ILE A C 1
ATOM 1467 O O . ILE A 1 188 ? 9.57 42.5 -2.557 1 52.06 188 ILE A O 1
ATOM 1471 N N . ASP A 1 189 ? 7.469 41.781 -2.816 1 58.03 189 ASP A N 1
ATOM 1472 C CA . ASP A 1 189 ? 7.75 40.781 -1.785 1 58.03 189 ASP A CA 1
ATOM 1473 C C . ASP A 1 189 ? 8.828 39.812 -2.25 1 58.03 189 ASP A C 1
ATOM 1475 O O . ASP A 1 189 ? 9.688 39.406 -1.465 1 58.03 189 ASP A O 1
ATOM 1479 N N . ARG A 1 190 ? 8.852 39.562 -3.588 1 65.75 190 ARG A N 1
ATOM 1480 C CA . ARG A 1 190 ? 9.828 38.625 -4.117 1 65.75 190 ARG A CA 1
ATOM 1481 C C . ARG A 1 190 ? 11.242 39.188 -4.043 1 65.75 190 ARG A C 1
ATOM 1483 O O . ARG A 1 190 ? 12.211 38.469 -3.844 1 65.75 190 ARG A O 1
ATOM 1490 N N . LEU A 1 191 ? 11.25 40.469 -4.156 1 62.06 191 LEU A N 1
ATOM 1491 C CA . LEU A 1 191 ? 12.555 41.125 -4.156 1 62.06 191 LEU A CA 1
ATOM 1492 C C . LEU A 1 191 ? 13.156 41.125 -2.754 1 62.06 191 LEU A C 1
ATOM 1494 O O . LEU A 1 191 ? 14.383 41.125 -2.602 1 62.06 191 LEU A O 1
ATOM 1498 N N . THR A 1 192 ? 12.281 41 -1.8 1 68.12 192 THR A N 1
ATOM 1499 C CA . THR A 1 192 ? 12.758 41.062 -0.424 1 68.12 192 THR A CA 1
ATOM 1500 C C . THR A 1 192 ? 12.891 39.688 0.176 1 68.12 192 THR A C 1
ATOM 1502 O O . THR A 1 192 ? 13.492 39.5 1.239 1 68.12 192 THR A O 1
ATOM 1505 N N . ASP A 1 193 ? 12.461 38.75 -0.545 1 77.25 193 ASP A N 1
ATOM 1506 C CA . ASP A 1 193 ? 12.516 37.406 -0.029 1 77.25 193 ASP A CA 1
ATOM 1507 C C . ASP A 1 193 ? 13.852 36.75 -0.37 1 77.25 193 ASP A C 1
ATOM 1509 O O . ASP A 1 193 ? 14 36.125 -1.435 1 77.25 193 ASP A O 1
ATOM 1513 N N . ILE A 1 194 ? 14.867 36.875 0.525 1 80.31 194 ILE A N 1
ATOM 1514 C CA . ILE A 1 194 ? 16.156 36.25 0.326 1 80.31 194 ILE A CA 1
ATOM 1515 C C . ILE A 1 194 ? 16.125 34.844 0.936 1 80.31 194 ILE A C 1
ATOM 1517 O O . ILE A 1 194 ? 16.109 34.688 2.16 1 80.31 194 ILE A O 1
ATOM 1521 N N . PRO A 1 195 ? 16.188 33.906 0.077 1 89.38 195 PRO A N 1
ATOM 1522 C CA . PRO A 1 195 ? 16.094 32.562 0.585 1 89.38 195 PRO A CA 1
ATOM 1523 C C . PRO A 1 195 ? 17.234 32.188 1.539 1 89.38 195 PRO A C 1
ATOM 1525 O O . PRO A 1 195 ? 18.297 32.781 1.476 1 89.38 195 PRO A O 1
ATOM 1528 N N . LEU A 1 196 ? 16.969 31.266 2.398 1 87.31 196 LEU A N 1
ATOM 1529 C CA . LEU A 1 196 ? 17.938 30.844 3.398 1 87.31 196 LEU A CA 1
ATOM 1530 C C . LEU A 1 196 ? 19.109 30.094 2.748 1 87.31 196 LEU A C 1
ATOM 1532 O O . LEU A 1 196 ? 20.219 30.109 3.26 1 87.31 196 LEU A O 1
ATOM 1536 N N . PHE A 1 197 ? 18.734 29.406 1.676 1 90.19 197 PHE A N 1
ATOM 1537 C CA . PHE A 1 197 ? 19.734 28.625 0.948 1 90.19 197 PHE A CA 1
ATOM 1538 C C . PHE A 1 197 ? 19.641 28.891 -0.55 1 90.19 197 PHE A C 1
ATOM 1540 O O . PHE A 1 197 ? 18.562 29.188 -1.068 1 90.19 197 PHE A O 1
ATOM 1547 N N . GLU A 1 198 ? 20.812 28.797 -1.115 1 92.69 198 GLU A N 1
ATOM 1548 C CA . GLU A 1 198 ? 20.859 28.859 -2.572 1 92.69 198 GLU A CA 1
ATOM 1549 C C . GLU A 1 198 ? 20.953 27.469 -3.182 1 92.69 198 GLU A C 1
ATOM 1551 O O . GLU A 1 198 ? 22 26.812 -3.084 1 92.69 198 GLU A O 1
ATOM 1556 N N . LEU A 1 199 ? 19.859 27.109 -3.828 1 95.62 199 LEU A N 1
ATOM 1557 C CA . LEU A 1 199 ? 19.766 25.766 -4.371 1 95.62 199 LEU A CA 1
ATOM 1558 C C . LEU A 1 199 ? 19.422 25.797 -5.859 1 95.62 199 LEU A C 1
ATOM 1560 O O . LEU A 1 199 ? 18.875 26.781 -6.352 1 95.62 199 LEU A O 1
ATOM 1564 N N . SER A 1 200 ? 19.781 24.734 -6.508 1 94.88 200 SER A N 1
ATOM 1565 C CA . SER A 1 200 ? 19.547 24.656 -7.945 1 94.88 200 SER A CA 1
ATOM 1566 C C . SER A 1 200 ? 18.344 23.781 -8.273 1 94.88 200 SER A C 1
ATOM 1568 O O . SER A 1 200 ? 18.031 22.844 -7.527 1 94.88 200 SER A O 1
ATOM 1570 N N . ALA A 1 201 ? 17.703 24.109 -9.375 1 96.19 201 ALA A N 1
ATOM 1571 C CA . ALA A 1 201 ? 16.578 23.297 -9.852 1 96.19 201 ALA A CA 1
ATOM 1572 C C . ALA A 1 201 ? 17.078 22.031 -10.531 1 96.19 201 ALA A C 1
ATOM 1574 O O . ALA A 1 201 ? 16.578 20.938 -10.258 1 96.19 201 ALA A O 1
ATOM 1575 N N . LYS A 1 202 ? 18.016 22.266 -11.406 1 93.88 202 LYS A N 1
ATOM 1576 C CA . LYS A 1 202 ? 18.625 21.094 -12.047 1 93.88 202 LYS A CA 1
ATOM 1577 C C . LYS A 1 202 ? 19.781 20.547 -11.211 1 93.88 202 LYS A C 1
ATOM 1579 O O . LYS A 1 202 ? 20.516 21.312 -10.594 1 93.88 202 LYS A O 1
ATOM 1584 N N . PRO A 1 203 ? 19.828 19.281 -11.133 1 96.25 203 PRO A N 1
ATOM 1585 C CA . PRO A 1 203 ? 19.203 18.203 -11.898 1 96.25 203 PRO A CA 1
ATOM 1586 C C . PRO A 1 203 ? 17.984 17.625 -11.188 1 96.25 203 PRO A C 1
ATOM 1588 O O . PRO A 1 203 ? 17.516 16.531 -11.547 1 96.25 203 PRO A O 1
ATOM 1591 N N . TRP A 1 204 ? 17.391 18.25 -10.344 1 97.12 204 TRP A N 1
ATOM 1592 C CA . TRP A 1 204 ? 16.469 17.641 -9.398 1 97.12 204 TRP A CA 1
ATOM 1593 C C . TRP A 1 204 ? 15.047 17.625 -9.961 1 97.12 204 TRP A C 1
ATOM 1595 O O . TRP A 1 204 ? 14.258 16.734 -9.656 1 97.12 204 TRP A O 1
ATOM 1605 N N . THR A 1 205 ? 14.695 18.625 -10.766 1 97.44 205 THR A N 1
ATOM 1606 C CA . THR A 1 205 ? 13.328 18.703 -11.266 1 97.44 205 THR A CA 1
ATOM 1607 C C . THR A 1 205 ? 13.312 19.172 -12.719 1 97.44 205 THR A C 1
ATOM 1609 O O . THR A 1 205 ? 14.234 19.875 -13.164 1 97.44 205 THR A O 1
ATOM 1612 N N . GLU A 1 206 ? 12.328 18.734 -13.383 1 95.81 206 GLU A N 1
ATOM 1613 C CA . GLU A 1 206 ? 12.141 19.156 -14.766 1 95.81 206 GLU A CA 1
ATOM 1614 C C . GLU A 1 206 ? 10.992 20.156 -14.891 1 95.81 206 GLU A C 1
ATOM 1616 O O . GLU A 1 206 ? 10.734 20.672 -15.977 1 95.81 206 GLU A O 1
ATOM 1621 N N . VAL A 1 207 ? 10.352 20.484 -13.812 1 96.19 207 VAL A N 1
ATOM 1622 C CA . VAL A 1 207 ? 9.164 21.328 -13.805 1 96.19 207 VAL A CA 1
ATOM 1623 C C . VAL A 1 207 ? 9.555 22.781 -14.055 1 96.19 207 VAL A C 1
ATOM 1625 O O . VAL A 1 207 ? 8.812 23.531 -14.703 1 96.19 207 VAL A O 1
ATOM 1628 N N . THR A 1 208 ? 10.688 23.156 -13.469 1 95.62 208 THR A N 1
ATOM 1629 C CA . THR A 1 208 ? 11.141 24.531 -13.594 1 95.62 208 THR A CA 1
ATOM 1630 C C . THR A 1 208 ? 12.656 24.594 -13.695 1 95.62 208 THR A C 1
ATOM 1632 O O . THR A 1 208 ? 13.352 23.625 -13.367 1 95.62 208 THR A O 1
ATOM 1635 N N . THR A 1 209 ? 13.172 25.688 -14.258 1 94.25 209 THR A N 1
ATOM 1636 C CA . THR A 1 209 ? 14.602 25.938 -14.32 1 94.25 209 THR A CA 1
ATOM 1637 C C . THR A 1 209 ? 14.984 27.125 -13.438 1 94.25 209 THR A C 1
ATOM 1639 O O . THR A 1 209 ? 16.125 27.578 -13.453 1 94.25 209 THR A O 1
ATOM 1642 N N . ASP A 1 210 ? 14.008 27.594 -12.68 1 93.94 210 ASP A N 1
ATOM 1643 C CA . ASP A 1 210 ? 14.211 28.781 -11.844 1 93.94 210 ASP A CA 1
ATOM 1644 C C . ASP A 1 210 ? 14.82 28.391 -10.5 1 93.94 210 ASP A C 1
ATOM 1646 O O . ASP A 1 210 ? 14.102 27.984 -9.578 1 93.94 210 ASP A O 1
ATOM 1650 N N . ASP A 1 211 ? 16.047 28.734 -10.289 1 95 211 ASP A N 1
ATOM 1651 C CA . ASP A 1 211 ? 16.734 28.406 -9.047 1 95 211 ASP A CA 1
ATOM 1652 C C . ASP A 1 211 ? 16.203 29.219 -7.879 1 95 211 ASP A C 1
ATOM 1654 O O . ASP A 1 211 ? 16.172 28.75 -6.746 1 95 211 ASP A O 1
ATOM 1658 N N . GLY A 1 212 ? 15.859 30.453 -8.18 1 93 212 GLY A N 1
ATOM 1659 C CA . GLY A 1 212 ? 15.32 31.312 -7.141 1 93 212 GLY A CA 1
ATOM 1660 C C . GLY A 1 212 ? 14.008 30.797 -6.57 1 93 212 GLY A C 1
ATOM 1661 O O . GLY A 1 212 ? 13.789 30.859 -5.359 1 93 212 GLY A O 1
ATOM 1662 N N . PHE A 1 213 ? 13.211 30.281 -7.426 1 95.38 213 PHE A N 1
ATOM 1663 C CA . PHE A 1 213 ? 11.922 29.75 -7 1 95.38 213 PHE A CA 1
ATOM 1664 C C . PHE A 1 213 ? 12.117 28.484 -6.16 1 95.38 213 PHE A C 1
ATOM 1666 O O . PHE A 1 213 ? 11.477 28.328 -5.117 1 95.38 213 PHE A O 1
ATOM 1673 N N . VAL A 1 214 ? 12.984 27.625 -6.559 1 97.31 214 VAL A N 1
ATOM 1674 C CA . VAL A 1 214 ? 13.266 26.391 -5.836 1 97.31 214 VAL A CA 1
ATOM 1675 C C . VAL A 1 214 ? 13.859 26.719 -4.469 1 97.31 214 VAL A C 1
ATOM 1677 O O . VAL A 1 214 ? 13.469 26.125 -3.459 1 97.31 214 VAL A O 1
ATOM 1680 N N . SER A 1 215 ? 14.742 27.641 -4.453 1 96.44 215 SER A N 1
ATOM 1681 C CA . SER A 1 215 ? 15.352 28.062 -3.193 1 96.44 215 SER A CA 1
ATOM 1682 C C . SER A 1 215 ? 14.305 28.656 -2.246 1 96.44 215 SER A C 1
ATOM 1684 O O . SER A 1 215 ? 14.344 28.406 -1.04 1 96.44 215 SER A O 1
ATOM 1686 N N . HIS A 1 216 ? 13.414 29.391 -2.85 1 95.81 216 HIS A N 1
ATOM 1687 C CA . HIS A 1 216 ? 12.32 29.984 -2.082 1 95.81 216 HIS A CA 1
ATOM 1688 C C . HIS A 1 216 ? 11.438 28.906 -1.458 1 95.81 216 HIS A C 1
ATOM 1690 O O . HIS A 1 216 ? 11.148 28.969 -0.261 1 95.81 216 HIS A O 1
ATOM 1696 N N . LEU A 1 217 ? 11.086 27.938 -2.201 1 97.31 217 LEU A N 1
ATOM 1697 C CA . LEU A 1 217 ? 10.188 26.875 -1.753 1 97.31 217 LEU A CA 1
ATOM 1698 C C . LEU A 1 217 ? 10.828 26.031 -0.659 1 97.31 217 LEU A C 1
ATOM 1700 O O . LEU A 1 217 ? 10.211 25.781 0.376 1 97.31 217 LEU A O 1
ATOM 1704 N N . ILE A 1 218 ? 12.023 25.656 -0.859 1 97.56 218 ILE A N 1
ATOM 1705 C CA . ILE A 1 218 ? 12.703 24.812 0.118 1 97.56 218 ILE A CA 1
ATOM 1706 C C . ILE A 1 218 ? 12.898 25.578 1.421 1 97.56 218 ILE A C 1
ATOM 1708 O O . ILE A 1 218 ? 12.773 25.016 2.51 1 97.56 218 ILE A O 1
ATOM 1712 N N . SER A 1 219 ? 13.148 26.828 1.291 1 95.69 219 SER A N 1
ATOM 1713 C CA . SER A 1 219 ? 13.305 27.656 2.484 1 95.69 219 SER A CA 1
ATOM 1714 C C . SER A 1 219 ? 12 27.734 3.273 1 95.69 219 SER A C 1
ATOM 1716 O O . SER A 1 219 ? 12.008 27.656 4.504 1 95.69 219 SER A O 1
ATOM 1718 N N . LEU A 1 220 ? 10.945 27.859 2.564 1 95.12 220 LEU A N 1
ATOM 1719 C CA . LEU A 1 220 ? 9.641 27.875 3.217 1 95.12 220 LEU A CA 1
ATOM 1720 C C . LEU A 1 220 ? 9.359 26.547 3.912 1 95.12 220 LEU A C 1
ATOM 1722 O O . LEU A 1 220 ? 8.914 26.531 5.062 1 95.12 220 LEU A O 1
ATOM 1726 N N . TRP A 1 221 ? 9.602 25.5 3.229 1 96.44 221 TRP A N 1
ATOM 1727 C CA . TRP A 1 221 ? 9.328 24.172 3.75 1 96.44 221 TRP A CA 1
ATOM 1728 C C . TRP A 1 221 ? 10.164 23.891 4.992 1 96.44 221 TRP A C 1
ATOM 1730 O O . TRP A 1 221 ? 9.656 23.375 5.988 1 96.44 221 TRP A O 1
ATOM 1740 N N . LEU A 1 222 ? 11.43 24.234 4.961 1 95.44 222 LEU A N 1
ATOM 1741 C CA . LEU A 1 222 ? 12.328 23.984 6.082 1 95.44 222 LEU A CA 1
ATOM 1742 C C . LEU A 1 222 ? 11.914 24.812 7.297 1 95.44 222 LEU A C 1
ATOM 1744 O O . LEU A 1 222 ? 12.07 24.375 8.438 1 95.44 222 LEU A O 1
ATOM 1748 N N . THR A 1 223 ? 11.352 25.922 7.039 1 93.44 223 THR A N 1
ATOM 1749 C CA . THR A 1 223 ? 11.031 26.844 8.117 1 93.44 223 THR A CA 1
ATOM 1750 C C . THR A 1 223 ? 9.727 26.438 8.812 1 93.44 223 THR A C 1
ATOM 1752 O O . THR A 1 223 ? 9.641 26.469 10.039 1 93.44 223 THR A O 1
ATOM 1755 N N . TRP A 1 224 ? 8.82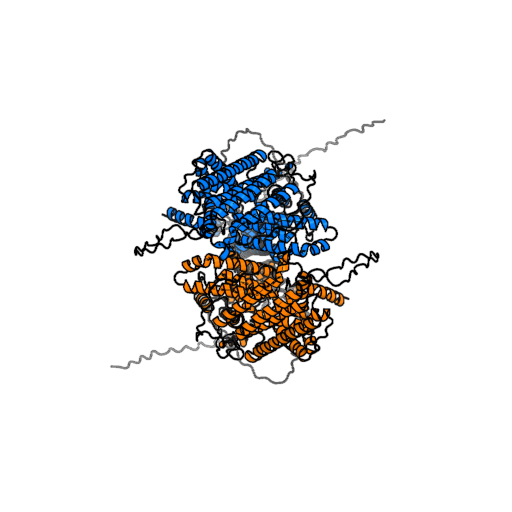 26.016 8.078 1 92.75 224 TRP A N 1
ATOM 1756 C CA . TRP A 1 224 ? 7.488 25.938 8.672 1 92.75 224 TRP A CA 1
ATOM 1757 C C . TRP A 1 224 ? 7.023 24.5 8.781 1 92.75 224 TRP A C 1
ATOM 1759 O O . TRP A 1 224 ? 6.207 24.172 9.648 1 92.75 224 TRP A O 1
ATOM 1769 N N . ASP A 1 225 ? 7.469 23.625 7.949 1 93.44 225 ASP A N 1
ATOM 1770 C CA . ASP A 1 225 ? 6.98 22.25 7.949 1 93.44 225 ASP A CA 1
ATOM 1771 C C . ASP A 1 225 ? 8.016 21.297 8.547 1 93.44 225 ASP A C 1
ATOM 1773 O O . ASP A 1 225 ? 7.715 20.547 9.477 1 93.44 225 ASP A O 1
ATOM 1777 N N . HIS A 1 226 ? 9.172 21.344 8.047 1 94.19 226 HIS A N 1
ATOM 1778 C CA . HIS A 1 226 ? 10.25 20.422 8.422 1 94.19 226 HIS A CA 1
ATOM 1779 C C . HIS A 1 226 ? 10.555 20.516 9.914 1 94.19 226 HIS A C 1
ATOM 1781 O O . HIS A 1 226 ? 10.93 19.516 10.531 1 94.19 226 HIS A O 1
ATOM 1787 N N . VAL A 1 227 ? 10.375 21.641 10.477 1 90.56 227 VAL A N 1
ATOM 1788 C CA . VAL A 1 227 ? 10.758 21.875 11.859 1 90.56 227 VAL A CA 1
ATOM 1789 C C . VAL A 1 227 ? 9.898 21.016 12.789 1 90.56 227 VAL A C 1
ATOM 1791 O O . VAL A 1 227 ? 10.359 20.578 13.844 1 90.56 227 VAL A O 1
ATOM 1794 N N . VAL A 1 228 ? 8.711 20.703 12.328 1 91.06 228 VAL A N 1
ATOM 1795 C CA . VAL A 1 228 ? 7.797 19.938 13.156 1 91.06 228 VAL A CA 1
ATOM 1796 C C . VAL A 1 228 ? 7.965 18.438 12.859 1 91.06 228 VAL A C 1
ATOM 1798 O O . VAL A 1 228 ? 7.949 17.609 13.773 1 91.06 228 VAL A O 1
ATOM 1801 N N . ARG A 1 229 ? 8.164 18.141 11.594 1 88.44 229 ARG A N 1
ATOM 1802 C CA . ARG A 1 229 ? 8.266 16.766 11.117 1 88.44 229 ARG A CA 1
ATOM 1803 C C . ARG A 1 229 ? 9.703 16.422 10.734 1 88.44 229 ARG A C 1
ATOM 1805 O O . ARG A 1 229 ? 10.023 16.266 9.555 1 88.44 229 ARG A O 1
ATOM 1812 N N . ASN A 1 230 ? 10.492 16.25 11.594 1 86.38 230 ASN A N 1
ATOM 1813 C CA . ASN A 1 230 ? 11.93 16.141 11.367 1 86.38 230 ASN A CA 1
ATOM 1814 C C . ASN A 1 230 ? 12.352 14.711 11.086 1 86.38 230 ASN A C 1
ATOM 1816 O O . ASN A 1 230 ? 13.133 14.125 11.844 1 86.38 230 ASN A O 1
ATOM 1820 N N . TRP A 1 231 ? 11.867 14.133 9.844 1 95.25 231 TRP A N 1
ATOM 1821 C CA . TRP A 1 231 ? 12.375 12.797 9.57 1 95.25 231 TRP A CA 1
ATOM 1822 C C . TRP A 1 231 ? 13.391 12.828 8.43 1 95.25 231 TRP A C 1
ATOM 1824 O O . TRP A 1 231 ? 13.82 11.773 7.941 1 95.25 231 TRP A O 1
ATOM 1834 N N . ILE A 1 232 ? 13.711 14.031 7.949 1 96.94 232 ILE A N 1
ATOM 1835 C CA . ILE A 1 232 ? 14.789 14.273 6.996 1 96.94 232 ILE A CA 1
ATOM 1836 C C . ILE A 1 232 ? 15.859 15.141 7.645 1 96.94 232 ILE A C 1
ATOM 1838 O O . ILE A 1 232 ? 15.578 16.234 8.125 1 96.94 232 ILE A O 1
ATOM 1842 N N . GLU A 1 233 ? 17.047 14.656 7.641 1 94.69 233 GLU A N 1
ATOM 1843 C CA . GLU A 1 233 ? 18.125 15.469 8.195 1 94.69 233 GLU A CA 1
ATOM 1844 C C . GLU A 1 233 ? 18.422 16.672 7.312 1 94.69 233 GLU A C 1
ATOM 1846 O O . GLU A 1 233 ? 18.984 16.531 6.227 1 94.69 233 GLU A O 1
ATOM 1851 N N . LYS A 1 234 ? 18.234 17.781 7.852 1 93.75 234 LYS A N 1
ATOM 1852 C CA . LYS A 1 234 ? 18.281 19.047 7.098 1 93.75 234 LYS A CA 1
ATOM 1853 C C . LYS A 1 234 ? 19.656 19.281 6.492 1 93.75 234 LYS A C 1
ATOM 1855 O O . LYS A 1 234 ? 19.766 19.562 5.297 1 93.75 234 LYS A O 1
ATOM 1860 N N . ASP A 1 235 ? 20.672 19.141 7.258 1 92.75 235 ASP A N 1
ATOM 1861 C CA . ASP A 1 235 ? 22.016 19.5 6.816 1 92.75 235 ASP A CA 1
ATOM 1862 C C . ASP A 1 235 ? 22.531 18.547 5.746 1 92.75 235 ASP A C 1
ATOM 1864 O O . ASP A 1 235 ? 23.156 18.969 4.773 1 92.75 235 ASP A O 1
ATOM 1868 N N . LEU A 1 236 ? 22.234 17.312 5.938 1 95.12 236 LEU A N 1
ATOM 1869 C CA . LEU A 1 236 ? 22.641 16.328 4.945 1 95.12 236 LEU A CA 1
ATOM 1870 C C . LEU A 1 236 ? 21.875 16.5 3.643 1 95.12 236 LEU A C 1
ATOM 1872 O O . LEU A 1 236 ? 22.438 16.391 2.557 1 95.12 236 LEU A O 1
ATOM 1876 N N . PHE A 1 237 ? 20.656 16.844 3.754 1 97.06 237 PHE A N 1
ATOM 1877 C CA . PHE A 1 237 ? 19.797 17.047 2.59 1 97.06 237 PHE A CA 1
ATOM 1878 C C . PHE A 1 237 ? 20.266 18.25 1.784 1 97.06 237 PHE A C 1
ATOM 1880 O O . PHE A 1 237 ? 20.422 18.172 0.564 1 97.06 237 PHE A O 1
ATOM 1887 N N . ILE A 1 238 ? 20.5 19.328 2.465 1 96.31 238 ILE A N 1
ATOM 1888 C CA . ILE A 1 238 ? 20.906 20.562 1.799 1 96.31 238 ILE A CA 1
ATOM 1889 C C . ILE A 1 238 ? 22.281 20.375 1.153 1 96.31 238 ILE A C 1
ATOM 1891 O O . ILE A 1 238 ? 22.5 20.812 0.026 1 96.31 238 ILE A O 1
ATOM 1895 N N . ALA A 1 239 ? 23.172 19.734 1.869 1 95.69 239 ALA A N 1
ATOM 1896 C CA . ALA A 1 239 ? 24.5 19.484 1.324 1 95.69 239 ALA A CA 1
ATOM 1897 C C . ALA A 1 239 ? 24.422 18.625 0.064 1 95.69 239 ALA A C 1
ATOM 1899 O O . ALA A 1 239 ? 25.125 18.906 -0.92 1 95.69 239 ALA A O 1
ATOM 1900 N N . ALA A 1 240 ? 23.594 17.625 0.141 1 95.88 240 ALA A N 1
ATOM 1901 C CA . ALA A 1 240 ? 23.438 16.734 -1.005 1 95.88 240 ALA A CA 1
ATOM 1902 C C . ALA A 1 240 ? 22.781 17.453 -2.18 1 95.88 240 ALA A C 1
ATOM 1904 O O . ALA A 1 240 ? 23.188 17.266 -3.332 1 95.88 240 ALA A O 1
ATOM 1905 N N . MET A 1 241 ? 21.844 18.281 -1.919 1 96.88 241 MET A N 1
ATOM 1906 C CA . MET A 1 241 ? 21.156 19.016 -2.984 1 96.88 241 MET A CA 1
ATOM 1907 C C . MET A 1 241 ? 22.109 20.031 -3.637 1 96.88 241 MET A C 1
ATOM 1909 O O . MET A 1 241 ? 22.094 20.203 -4.855 1 96.88 241 MET A O 1
ATOM 1913 N N . LYS A 1 242 ? 22.906 20.656 -2.834 1 95.62 242 LYS A N 1
ATOM 1914 C CA . LYS A 1 242 ? 23.875 21.641 -3.342 1 95.62 242 LYS A CA 1
ATOM 1915 C C . LYS A 1 242 ? 24.922 20.969 -4.227 1 95.62 242 LYS A C 1
ATOM 1917 O O . LYS A 1 242 ? 25.375 21.562 -5.215 1 95.62 242 LYS A O 1
ATOM 1922 N N . SER A 1 243 ? 25.266 19.797 -3.857 1 94.38 243 SER A N 1
ATOM 1923 C CA . SER A 1 243 ? 26.297 19.094 -4.617 1 94.38 243 SER A CA 1
ATOM 1924 C C . SER A 1 243 ? 25.781 18.719 -6.004 1 94.38 243 SER A C 1
ATOM 1926 O O . SER A 1 243 ? 26.578 18.547 -6.934 1 94.38 243 SER A O 1
ATOM 1928 N N . GLY A 1 244 ? 24.516 18.516 -6.125 1 92.88 244 GLY A N 1
ATOM 1929 C CA . GLY A 1 244 ? 23.938 18.141 -7.41 1 92.88 244 GLY A CA 1
ATOM 1930 C C . GLY A 1 244 ? 24.156 16.688 -7.762 1 92.88 244 GLY A C 1
ATOM 1931 O O . GLY A 1 244 ? 23.906 16.266 -8.898 1 92.88 244 GLY A O 1
ATOM 1932 N N . ASP A 1 245 ? 24.609 15.938 -6.812 1 92.56 245 ASP A N 1
ATOM 1933 C CA . ASP A 1 245 ? 24.844 14.523 -7.055 1 92.56 245 ASP A CA 1
ATOM 1934 C C . ASP A 1 245 ? 23.562 13.703 -6.902 1 92.56 245 ASP A C 1
ATOM 1936 O O . ASP A 1 245 ? 23.125 13.445 -5.781 1 92.56 245 ASP A O 1
ATOM 1940 N N . VAL A 1 246 ? 23.094 13.195 -7.988 1 92.31 246 VAL A N 1
ATOM 1941 C CA . VAL A 1 246 ? 21.812 12.492 -8 1 92.31 246 VAL A CA 1
ATOM 1942 C C . VAL A 1 246 ? 21.984 11.102 -7.383 1 92.31 246 VAL A C 1
ATOM 1944 O O . VAL A 1 246 ? 21 10.461 -7.012 1 92.31 246 VAL A O 1
ATOM 1947 N N . ASN A 1 247 ? 23.172 10.656 -7.203 1 88.62 247 ASN A N 1
ATOM 1948 C CA . ASN A 1 247 ? 23.422 9.336 -6.637 1 88.62 247 ASN A CA 1
ATOM 1949 C C . ASN A 1 247 ? 23.656 9.406 -5.129 1 88.62 247 ASN A C 1
ATOM 1951 O O . ASN A 1 247 ? 23.922 8.391 -4.484 1 88.62 247 ASN A O 1
ATOM 1955 N N . SER A 1 248 ? 23.5 10.578 -4.605 1 92.12 248 SER A N 1
ATOM 1956 C CA . SER A 1 248 ? 23.641 10.727 -3.16 1 92.12 248 SER A CA 1
ATOM 1957 C C . SER A 1 248 ? 22.562 9.945 -2.42 1 92.12 248 SER A C 1
ATOM 1959 O O . SER A 1 248 ? 21.406 9.898 -2.859 1 92.12 248 SER A O 1
ATOM 1961 N N . PRO A 1 249 ? 22.906 9.328 -1.347 1 93.69 249 PRO A N 1
ATOM 1962 C CA . PRO A 1 249 ? 21.906 8.586 -0.583 1 93.69 249 PRO A CA 1
ATOM 1963 C C . PRO A 1 249 ? 20.984 9.5 0.221 1 93.69 249 PRO A C 1
ATOM 1965 O O . PRO A 1 249 ? 20 9.039 0.796 1 93.69 249 PRO A O 1
ATOM 1968 N N . PHE A 1 250 ? 21.25 10.797 0.204 1 96.69 250 PHE A N 1
ATOM 1969 C CA . PHE A 1 250 ? 20.516 11.68 1.104 1 96.69 250 PHE A CA 1
ATOM 1970 C C . PHE A 1 250 ? 19.594 12.609 0.32 1 96.69 250 PHE A C 1
ATOM 1972 O O . PHE A 1 250 ? 18.859 13.406 0.908 1 96.69 250 PHE A O 1
ATOM 1979 N N . CYS A 1 251 ? 19.656 12.547 -0.958 1 97.12 251 CYS A N 1
ATOM 1980 C CA . CYS A 1 251 ? 18.812 13.391 -1.802 1 97.12 251 CYS A CA 1
ATOM 1981 C C . CYS A 1 251 ? 18.5 12.695 -3.123 1 97.12 251 CYS A C 1
ATOM 1983 O O . CYS A 1 251 ? 19.344 12.016 -3.691 1 97.12 251 CYS A O 1
ATOM 1985 N N . SER A 1 252 ? 17.328 12.766 -3.559 1 97.44 252 SER A N 1
ATOM 1986 C CA . SER A 1 252 ? 16.906 12.195 -4.828 1 97.44 252 SER A CA 1
ATOM 1987 C C . SER A 1 252 ? 15.883 13.094 -5.523 1 97.44 252 SER A C 1
ATOM 1989 O O . SER A 1 252 ? 15.219 13.898 -4.875 1 97.44 252 SER A O 1
ATOM 1991 N N . PRO A 1 253 ? 15.766 12.977 -6.797 1 97.75 253 PRO A N 1
ATOM 1992 C CA . PRO A 1 253 ? 14.758 13.773 -7.5 1 97.75 253 PRO A CA 1
ATOM 1993 C C . PRO A 1 253 ? 13.344 13.508 -6.996 1 97.75 253 PRO A C 1
ATOM 1995 O O . PRO A 1 253 ? 12.531 14.43 -6.91 1 97.75 253 PRO A O 1
ATOM 1998 N N . PHE A 1 254 ? 13.078 12.273 -6.684 1 98.06 254 PHE A N 1
ATOM 1999 C CA . PHE A 1 254 ? 11.766 11.961 -6.133 1 98.06 254 PHE A CA 1
ATOM 2000 C C . PHE A 1 254 ? 11.5 12.758 -4.863 1 98.06 254 PHE A C 1
ATOM 2002 O O . PHE A 1 254 ? 10.469 13.422 -4.742 1 98.06 254 PHE A O 1
ATOM 2009 N N . LEU A 1 255 ? 12.422 12.711 -3.953 1 98.38 255 LEU A N 1
ATOM 2010 C CA . LEU A 1 255 ? 12.273 13.391 -2.67 1 98.38 255 LEU A CA 1
ATOM 2011 C C . LEU A 1 255 ? 12.164 14.898 -2.861 1 98.38 255 LEU A C 1
ATOM 2013 O O . LEU A 1 255 ? 11.312 15.547 -2.254 1 98.38 255 LEU A O 1
ATOM 2017 N N . VAL A 1 256 ? 13.016 15.438 -3.729 1 98.56 256 VAL A N 1
ATOM 2018 C CA . VAL A 1 256 ? 13.031 16.875 -3.949 1 98.56 256 VAL A CA 1
ATOM 2019 C C . VAL A 1 256 ? 11.688 17.328 -4.52 1 98.56 256 VAL A C 1
ATOM 2021 O O . VAL A 1 256 ? 11.102 18.312 -4.047 1 98.56 256 VAL A O 1
ATOM 2024 N N . ASN A 1 257 ? 11.133 16.625 -5.41 1 98.69 257 ASN A N 1
ATOM 2025 C CA . ASN A 1 257 ? 9.906 17.047 -6.066 1 98.69 257 ASN A CA 1
ATOM 2026 C C . ASN A 1 257 ? 8.703 16.938 -5.125 1 98.69 257 ASN A C 1
ATOM 2028 O O . ASN A 1 257 ? 7.793 17.766 -5.184 1 98.69 257 ASN A O 1
ATOM 2032 N N . ILE A 1 258 ? 8.695 15.953 -4.316 1 98.56 258 ILE A N 1
ATOM 2033 C CA . ILE A 1 258 ? 7.559 15.844 -3.408 1 98.56 258 ILE A CA 1
ATOM 2034 C C . ILE A 1 258 ? 7.652 16.922 -2.332 1 98.56 258 ILE A C 1
ATOM 2036 O O . ILE A 1 258 ? 6.633 17.422 -1.861 1 98.56 258 ILE A O 1
ATOM 2040 N N . ILE A 1 259 ? 8.859 17.281 -1.919 1 98.25 259 ILE A N 1
ATOM 2041 C CA . ILE A 1 259 ? 9.047 18.375 -0.977 1 98.25 259 ILE A CA 1
ATOM 2042 C C . ILE A 1 259 ? 8.594 19.688 -1.616 1 98.25 259 ILE A C 1
ATOM 2044 O O . ILE A 1 259 ? 7.914 20.484 -0.978 1 98.25 259 ILE A O 1
ATOM 2048 N N . LEU A 1 260 ? 9 19.828 -2.875 1 98.44 260 LEU A N 1
ATOM 2049 C CA . LEU A 1 260 ? 8.594 21.047 -3.586 1 98.44 260 LEU A CA 1
ATOM 2050 C C . LEU A 1 260 ? 7.078 21.109 -3.713 1 98.44 260 LEU A C 1
ATOM 2052 O O . LEU A 1 260 ? 6.496 22.203 -3.613 1 98.44 260 LEU A O 1
ATOM 2056 N N . SER A 1 261 ? 6.457 20 -3.932 1 98.12 261 SER A N 1
ATOM 2057 C CA . SER A 1 261 ? 5 19.969 -3.996 1 98.12 261 SER A CA 1
ATOM 2058 C C . SER A 1 261 ? 4.379 20.453 -2.693 1 98.12 261 SER A C 1
ATOM 2060 O O . SER A 1 261 ? 3.473 21.297 -2.709 1 98.12 261 SER A O 1
ATOM 2062 N N . GLN A 1 262 ? 4.883 20.047 -1.619 1 96.62 262 GLN A N 1
ATOM 2063 C CA . GLN A 1 262 ? 4.379 20.453 -0.315 1 96.62 262 GLN A CA 1
ATOM 2064 C C . GLN A 1 262 ? 4.695 21.922 -0.049 1 96.62 262 GLN A C 1
ATOM 2066 O O . GLN A 1 262 ? 3.871 22.656 0.516 1 96.62 262 GLN A O 1
ATOM 2071 N N . ALA A 1 263 ? 5.844 22.281 -0.477 1 97 263 ALA A N 1
ATOM 2072 C CA . ALA A 1 263 ? 6.301 23.641 -0.234 1 97 263 ALA A CA 1
ATOM 2073 C C . ALA A 1 263 ? 5.414 24.656 -0.957 1 97 263 ALA A C 1
ATOM 2075 O O . ALA A 1 263 ? 5.258 25.781 -0.501 1 97 263 ALA A O 1
ATOM 2076 N N . CYS A 1 264 ? 4.844 24.25 -1.992 1 96.25 264 CYS A N 1
ATOM 2077 C CA . CYS A 1 264 ? 3.959 25.141 -2.748 1 96.25 264 CYS A CA 1
ATOM 2078 C C . CYS A 1 264 ? 2.77 25.578 -1.902 1 96.25 264 CYS A C 1
ATOM 2080 O O . CYS A 1 264 ? 2.209 26.656 -2.121 1 96.25 264 CYS A O 1
ATOM 2082 N N . SER A 1 265 ? 2.473 24.828 -0.926 1 92.75 265 SER A N 1
ATOM 2083 C CA . SER A 1 265 ? 1.354 25.172 -0.054 1 92.75 265 SER A CA 1
ATOM 2084 C C . SER A 1 265 ? 1.673 26.406 0.788 1 92.75 265 SER A C 1
ATOM 2086 O O . SER A 1 265 ? 0.765 27.094 1.255 1 92.75 265 SER A O 1
ATOM 2088 N N . TYR A 1 266 ? 2.912 26.734 0.89 1 92.75 266 TYR A N 1
ATOM 2089 C CA . TYR A 1 266 ? 3.322 27.859 1.715 1 92.75 266 TYR A CA 1
ATOM 2090 C C . TYR A 1 266 ? 3.631 29.078 0.854 1 92.75 266 TYR A C 1
ATOM 2092 O O . TYR A 1 266 ? 3.926 30.156 1.377 1 92.75 266 TYR A O 1
ATOM 2100 N N . SER A 1 267 ? 3.51 28.875 -0.416 1 92.5 267 SER A N 1
ATOM 2101 C CA . SER A 1 267 ? 3.863 29.984 -1.3 1 92.5 267 SER A CA 1
ATOM 2102 C C . SER A 1 267 ? 2.627 30.562 -1.979 1 92.5 267 SER A C 1
ATOM 2104 O O . SER A 1 267 ? 1.67 29.844 -2.26 1 92.5 267 SER A O 1
ATOM 2106 N N . SER A 1 268 ? 2.699 31.859 -2.215 1 86.25 268 SER A N 1
ATOM 2107 C CA . SER A 1 268 ? 1.624 32.531 -2.928 1 86.25 268 SER A CA 1
ATOM 2108 C C . SER A 1 268 ? 2.066 32.969 -4.324 1 86.25 268 SER A C 1
ATOM 2110 O O . SER A 1 268 ? 1.355 33.688 -5.012 1 86.25 268 SER A O 1
ATOM 2112 N N . TYR A 1 269 ? 3.275 32.438 -4.656 1 90.56 269 TYR A N 1
ATOM 2113 C CA . TYR A 1 269 ? 3.748 32.75 -6.004 1 90.56 269 TYR A CA 1
ATOM 2114 C C . TYR A 1 269 ? 2.881 32.062 -7.055 1 90.56 269 TYR A C 1
ATOM 2116 O O . TYR A 1 269 ? 2.426 30.922 -6.848 1 90.56 269 TYR A O 1
ATOM 2124 N N . PRO A 1 270 ? 2.666 32.719 -8.133 1 89.12 270 PRO A N 1
ATOM 2125 C CA . PRO A 1 270 ? 1.838 32.125 -9.18 1 89.12 270 PRO A CA 1
ATOM 2126 C C . PRO A 1 270 ? 2.445 30.828 -9.742 1 89.12 270 PRO A C 1
ATOM 2128 O O . PRO A 1 270 ? 1.715 29.938 -10.18 1 89.12 270 PRO A O 1
ATOM 2131 N N . GLU A 1 271 ? 3.746 30.734 -9.656 1 92.69 271 GLU A N 1
ATOM 2132 C CA . GLU A 1 271 ? 4.434 29.562 -10.172 1 92.69 271 GLU A CA 1
ATOM 2133 C C . GLU A 1 271 ? 4.113 28.328 -9.336 1 92.69 271 GLU A C 1
ATOM 2135 O O . GLU A 1 271 ? 4.359 27.188 -9.773 1 92.69 271 GLU A O 1
ATOM 2140 N N . ALA A 1 272 ? 3.621 28.578 -8.219 1 94.81 272 ALA A N 1
ATOM 2141 C CA . ALA A 1 272 ? 3.303 27.453 -7.328 1 94.81 272 ALA A CA 1
ATOM 2142 C C . ALA A 1 272 ? 2.061 26.719 -7.809 1 94.81 272 ALA A C 1
ATOM 2144 O O . ALA A 1 272 ? 1.793 25.594 -7.363 1 94.81 272 ALA A O 1
ATOM 2145 N N . PHE A 1 273 ? 1.38 27.297 -8.836 1 92.56 273 PHE A N 1
ATOM 2146 C CA . PHE A 1 273 ? 0.143 26.719 -9.359 1 92.56 273 PHE A CA 1
ATOM 2147 C C . PHE A 1 273 ? 0.317 26.297 -10.805 1 92.56 273 PHE A C 1
ATOM 2149 O O . PHE A 1 273 ? 1.122 26.875 -11.539 1 92.56 273 PHE A O 1
ATOM 2156 N N . ILE A 1 274 ? -0.378 25.188 -11.117 1 90.44 274 ILE A N 1
ATOM 2157 C CA . ILE A 1 274 ? -0.503 24.906 -12.547 1 90.44 274 ILE A CA 1
ATOM 2158 C C . ILE A 1 274 ? -1.372 25.984 -13.203 1 90.44 274 ILE A C 1
ATOM 2160 O O . ILE A 1 274 ? -1.018 26.516 -14.258 1 90.44 274 ILE A O 1
ATOM 2164 N N . ASN A 1 275 ? -2.518 26.219 -12.523 1 87.5 275 ASN A N 1
ATOM 2165 C CA . ASN A 1 275 ? -3.449 27.297 -12.852 1 87.5 275 ASN A CA 1
ATOM 2166 C C . ASN A 1 275 ? -3.713 28.188 -11.648 1 87.5 275 ASN A C 1
ATOM 2168 O O . ASN A 1 275 ? -4.426 27.812 -10.719 1 87.5 275 ASN A O 1
ATOM 2172 N N . PRO A 1 276 ? -3.209 29.359 -11.695 1 83.75 276 PRO A N 1
ATOM 2173 C CA . PRO A 1 276 ? -3.334 30.234 -10.531 1 83.75 276 PRO A CA 1
ATOM 2174 C C . PRO A 1 276 ? -4.789 30.531 -10.164 1 83.75 276 PRO A C 1
ATOM 2176 O O . PRO A 1 276 ? -5.074 30.938 -9.039 1 83.75 276 PRO A O 1
ATOM 2179 N N . ASN A 1 277 ? -5.699 30.234 -11.117 1 80.5 277 ASN A N 1
ATOM 2180 C CA . ASN A 1 277 ? -7.109 30.5 -10.844 1 80.5 277 ASN A CA 1
ATOM 2181 C C . ASN A 1 277 ? -7.781 29.312 -10.172 1 80.5 277 ASN A C 1
ATOM 2183 O O . ASN A 1 277 ? -8.938 29.391 -9.758 1 80.5 277 ASN A O 1
ATOM 2187 N N . ASN A 1 278 ? -7.07 28.312 -10.117 1 83.06 278 ASN A N 1
ATOM 2188 C CA . ASN A 1 278 ? -7.555 27.109 -9.453 1 83.06 278 ASN A CA 1
ATOM 2189 C C . ASN A 1 278 ? -6.691 26.75 -8.25 1 83.06 278 ASN A C 1
ATOM 2191 O O . ASN A 1 278 ? -5.645 26.109 -8.391 1 83.06 278 ASN A O 1
ATOM 2195 N N . LEU A 1 279 ? -7.184 27.016 -7.148 1 79.12 279 LEU A N 1
ATOM 2196 C CA . LEU A 1 279 ? -6.438 26.812 -5.91 1 79.12 279 LEU A CA 1
ATOM 2197 C C . LEU A 1 279 ? -6.09 25.344 -5.727 1 79.12 279 LEU A C 1
ATOM 2199 O O . LEU A 1 279 ? -5.109 25.016 -5.055 1 79.12 279 LEU A O 1
ATOM 2203 N N . ASN A 1 280 ? -6.816 24.5 -6.387 1 82.62 280 ASN A N 1
ATOM 2204 C CA . ASN A 1 280 ? -6.602 23.062 -6.227 1 82.62 280 ASN A CA 1
ATOM 2205 C C . ASN A 1 280 ? -5.43 22.578 -7.07 1 82.62 280 ASN A C 1
ATOM 2207 O O . ASN A 1 280 ? -4.949 21.453 -6.887 1 82.62 280 ASN A O 1
ATOM 2211 N N . SER A 1 281 ? -4.93 23.391 -7.852 1 88.75 281 SER A N 1
ATOM 2212 C CA . SER A 1 281 ? -3.84 22.984 -8.727 1 88.75 281 SER A CA 1
ATOM 2213 C C . SER A 1 281 ? -2.482 23.266 -8.094 1 88.75 281 SER A C 1
ATOM 2215 O O . SER A 1 281 ? -1.44 23 -8.695 1 88.75 281 SER A O 1
ATOM 2217 N N . ARG A 1 282 ? -2.545 23.734 -6.898 1 92.44 282 ARG A N 1
ATOM 2218 C CA . ARG A 1 282 ? -1.323 24.109 -6.188 1 92.44 282 ARG A CA 1
ATOM 2219 C C . ARG A 1 282 ? -0.431 22.891 -5.973 1 92.44 282 ARG A C 1
ATOM 2221 O O . ARG A 1 282 ? -0.883 21.859 -5.457 1 92.44 282 ARG A O 1
ATOM 2228 N N . GLY A 1 283 ? 0.813 22.984 -6.398 1 95.44 283 GLY A N 1
ATOM 2229 C CA . GLY A 1 283 ? 1.826 21.969 -6.172 1 95.44 283 GLY A CA 1
ATOM 2230 C C . GLY A 1 283 ? 1.621 20.734 -7.02 1 95.44 283 GLY A C 1
ATOM 2231 O O . GLY A 1 283 ? 2.43 19.797 -6.973 1 95.44 283 GLY A O 1
ATOM 2232 N N . GLN A 1 284 ? 0.637 20.672 -7.848 1 94.69 284 GLN A N 1
ATOM 2233 C CA . GLN A 1 284 ? 0.281 19.469 -8.594 1 94.69 284 GLN A CA 1
ATOM 2234 C C . GLN A 1 284 ? 1.345 19.141 -9.633 1 94.69 284 GLN A C 1
ATOM 2236 O O . GLN A 1 284 ? 1.568 17.969 -9.945 1 94.69 284 GLN A O 1
ATOM 2241 N N . HIS A 1 285 ? 1.952 20.109 -10.156 1 96.31 285 HIS A N 1
ATOM 2242 C CA . HIS A 1 285 ? 2.98 19.844 -11.156 1 96.31 285 HIS A CA 1
ATOM 2243 C C . HIS A 1 285 ? 4.172 19.109 -10.547 1 96.31 285 HIS A C 1
ATOM 2245 O O . HIS A 1 285 ? 4.684 18.156 -11.133 1 96.31 285 HIS A O 1
ATOM 2251 N N . PHE A 1 286 ? 4.555 19.562 -9.375 1 98.12 286 PHE A N 1
ATOM 2252 C CA . PHE A 1 286 ? 5.641 18.891 -8.68 1 98.12 286 PHE A CA 1
ATOM 2253 C C . PHE A 1 286 ? 5.191 17.516 -8.188 1 98.12 286 PHE A C 1
ATOM 2255 O O . PHE A 1 286 ? 5.984 16.562 -8.156 1 98.12 286 PHE A O 1
ATOM 2262 N N . TYR A 1 287 ? 3.967 17.422 -7.82 1 97.69 287 TYR A N 1
ATOM 2263 C CA . TYR A 1 287 ? 3.398 16.156 -7.398 1 97.69 287 TYR A CA 1
ATOM 2264 C C . TYR A 1 287 ? 3.453 15.125 -8.531 1 97.69 287 TYR A C 1
ATOM 2266 O O . TYR A 1 287 ? 3.857 13.984 -8.32 1 97.69 287 TYR A O 1
ATOM 2274 N N . ASN A 1 288 ? 3.055 15.516 -9.672 1 96.25 288 ASN A N 1
ATOM 2275 C CA . ASN A 1 288 ? 3.072 14.633 -10.836 1 96.25 288 ASN A CA 1
ATOM 2276 C C . ASN A 1 288 ? 4.492 14.211 -11.195 1 96.25 288 ASN A C 1
ATOM 2278 O O . ASN A 1 288 ? 4.727 13.062 -11.57 1 96.25 288 ASN A O 1
ATOM 2282 N N . GLU A 1 289 ? 5.371 15.156 -11.062 1 97.88 289 GLU A N 1
ATOM 2283 C CA . GLU A 1 289 ? 6.77 14.836 -11.32 1 97.88 289 GLU A CA 1
ATOM 2284 C C . GLU A 1 289 ? 7.312 13.844 -10.297 1 97.88 289 GLU A C 1
ATOM 2286 O O . GLU A 1 289 ? 8.078 12.945 -10.641 1 97.88 289 GLU A O 1
ATOM 2291 N N . ALA A 1 290 ? 6.941 14.031 -9.102 1 98.25 290 ALA A N 1
ATOM 2292 C CA . ALA A 1 290 ? 7.352 13.102 -8.047 1 98.25 290 ALA A CA 1
ATOM 2293 C C . ALA A 1 290 ? 6.816 11.695 -8.32 1 98.25 290 ALA A C 1
ATOM 2295 O O . ALA A 1 290 ? 7.535 10.711 -8.156 1 98.25 290 ALA A O 1
ATOM 2296 N N . LYS A 1 291 ? 5.594 11.625 -8.719 1 95.94 291 LYS A N 1
ATOM 2297 C CA . LYS A 1 291 ? 4.984 10.336 -9.023 1 95.94 291 LYS A CA 1
ATOM 2298 C C . LYS A 1 291 ? 5.703 9.648 -10.18 1 95.94 291 LYS A C 1
ATOM 2300 O O . LYS A 1 291 ? 5.898 8.43 -10.164 1 95.94 291 LYS A O 1
ATOM 2305 N N . ARG A 1 292 ? 6.055 10.398 -11.109 1 95.69 292 ARG A N 1
ATOM 2306 C CA . ARG A 1 292 ? 6.797 9.859 -12.242 1 95.69 292 ARG A CA 1
ATOM 2307 C C . ARG A 1 292 ? 8.125 9.258 -11.789 1 95.69 292 ARG A C 1
ATOM 2309 O O . ARG A 1 292 ? 8.492 8.164 -12.219 1 95.69 292 ARG A O 1
ATOM 2316 N N . HIS A 1 293 ? 8.805 9.977 -10.922 1 96.75 293 HIS A N 1
ATOM 2317 C CA . HIS A 1 293 ? 10.07 9.477 -10.406 1 96.75 293 HIS A CA 1
ATOM 2318 C C . HIS A 1 293 ? 9.867 8.227 -9.547 1 96.75 293 HIS A C 1
ATOM 2320 O O . HIS A 1 293 ? 10.68 7.305 -9.586 1 96.75 293 HIS A O 1
ATOM 2326 N N . LEU A 1 294 ? 8.828 8.203 -8.828 1 95.81 294 LEU A N 1
ATOM 2327 C CA . LEU A 1 294 ? 8.547 7.039 -7.996 1 95.81 294 LEU A CA 1
ATOM 2328 C C . LEU A 1 294 ? 8.32 5.801 -8.859 1 95.81 294 LEU A C 1
ATOM 2330 O O . LEU A 1 294 ? 8.82 4.719 -8.547 1 95.81 294 LEU A O 1
ATOM 2334 N N . ASP A 1 295 ? 7.582 5.984 -9.883 1 91.06 295 ASP A N 1
ATOM 2335 C CA . ASP A 1 295 ? 7.312 4.875 -10.789 1 91.06 295 ASP A CA 1
ATOM 2336 C C . ASP A 1 295 ? 8.602 4.363 -11.43 1 91.06 295 ASP A C 1
ATOM 2338 O O . ASP A 1 295 ? 8.758 3.158 -11.641 1 91.06 295 ASP A O 1
ATOM 2342 N N . ALA A 1 296 ? 9.477 5.285 -11.688 1 92.12 296 ALA A N 1
ATOM 2343 C CA . ALA A 1 296 ? 10.734 4.926 -12.344 1 92.12 296 ALA A CA 1
ATOM 2344 C C . ALA A 1 296 ? 11.625 4.117 -11.406 1 92.12 296 ALA A C 1
ATOM 2346 O O . ALA A 1 296 ? 12.492 3.367 -11.867 1 92.12 296 ALA A O 1
ATOM 2347 N N . LEU A 1 297 ? 11.414 4.227 -10.117 1 92.44 297 LEU A N 1
ATOM 2348 C CA . LEU A 1 297 ? 12.211 3.49 -9.148 1 92.44 297 LEU A CA 1
ATOM 2349 C C . LEU A 1 297 ? 11.805 2.021 -9.102 1 92.44 297 LEU A C 1
ATOM 2351 O O . LEU A 1 297 ? 12.523 1.186 -8.562 1 92.44 297 LEU A O 1
ATOM 2355 N N . GLU A 1 298 ? 10.633 1.685 -9.602 1 90.56 298 GLU A N 1
ATOM 2356 C CA . GLU A 1 298 ? 10.133 0.32 -9.734 1 90.56 298 GLU A CA 1
ATOM 2357 C C . GLU A 1 298 ? 10.164 -0.417 -8.398 1 90.56 298 GLU A C 1
ATOM 2359 O O . GLU A 1 298 ? 10.617 -1.563 -8.328 1 90.56 298 GLU A O 1
ATOM 2364 N N . GLY A 1 299 ? 9.953 0.279 -7.34 1 88.56 299 GLY A N 1
ATOM 2365 C CA . GLY A 1 299 ? 9.758 -0.363 -6.051 1 88.56 299 GLY A CA 1
ATOM 2366 C C . GLY A 1 299 ? 11.039 -0.483 -5.242 1 88.56 299 GLY A C 1
ATOM 2367 O O . GLY A 1 299 ? 11.023 -0.974 -4.113 1 88.56 299 GLY A O 1
ATOM 2368 N N . ARG A 1 300 ? 12.117 -0.057 -5.73 1 88.06 300 ARG A N 1
ATOM 2369 C CA . ARG A 1 300 ? 13.375 -0.129 -4.988 1 88.06 300 ARG A CA 1
ATOM 2370 C C . ARG A 1 300 ? 13.359 0.811 -3.787 1 88.06 300 ARG A C 1
ATOM 2372 O O . ARG A 1 300 ? 12.875 1.94 -3.885 1 88.06 300 ARG A O 1
ATOM 2379 N N . ILE A 1 301 ? 13.93 0.287 -2.721 1 88.88 301 ILE A N 1
ATOM 2380 C CA . ILE A 1 301 ? 13.812 1.014 -1.461 1 88.88 301 ILE A CA 1
ATOM 2381 C C . ILE A 1 301 ? 15.156 1.645 -1.106 1 88.88 301 ILE A C 1
ATOM 2383 O O . ILE A 1 301 ? 16.203 1.009 -1.248 1 88.88 301 ILE A O 1
ATOM 2387 N N . SER A 1 302 ? 15.141 2.877 -0.848 1 93.88 302 SER A N 1
ATOM 2388 C CA . SER A 1 302 ? 16.25 3.656 -0.306 1 93.88 302 SER A CA 1
ATOM 2389 C C . SER A 1 302 ? 15.766 4.605 0.788 1 93.88 302 SER A C 1
ATOM 2391 O O . SER A 1 302 ? 14.57 4.727 1.032 1 93.88 302 SER A O 1
ATOM 2393 N N . LEU A 1 303 ? 16.688 5.191 1.468 1 96.94 303 LEU A N 1
ATOM 2394 C CA . LEU A 1 303 ? 16.328 6.148 2.506 1 96.94 303 LEU A CA 1
ATOM 2395 C C . LEU A 1 303 ? 15.453 7.266 1.937 1 96.94 303 LEU A C 1
ATOM 2397 O O . LEU A 1 303 ? 14.414 7.598 2.508 1 96.94 303 LEU A O 1
ATOM 2401 N N . THR A 1 304 ? 15.836 7.789 0.806 1 97.44 304 THR A N 1
ATOM 2402 C CA . THR A 1 304 ? 15.141 8.922 0.213 1 97.44 304 THR A CA 1
ATOM 2403 C C . THR A 1 304 ? 13.773 8.5 -0.317 1 97.44 304 THR A C 1
ATOM 2405 O O . THR A 1 304 ? 12.828 9.289 -0.329 1 97.44 304 THR A O 1
ATOM 2408 N N . THR A 1 305 ? 13.648 7.258 -0.732 1 97.06 305 THR A N 1
ATOM 2409 C CA . THR A 1 305 ? 12.352 6.77 -1.194 1 97.06 305 THR A CA 1
ATOM 2410 C C . THR A 1 305 ? 11.359 6.684 -0.037 1 97.06 305 THR A C 1
ATOM 2412 O O . THR A 1 305 ? 10.195 7.059 -0.181 1 97.06 305 THR A O 1
ATOM 2415 N N . VAL A 1 306 ? 11.836 6.176 1.065 1 97.44 306 VAL A N 1
ATOM 2416 C CA . VAL A 1 306 ? 10.969 6.043 2.229 1 97.44 306 VAL A CA 1
ATOM 2417 C C . VAL A 1 306 ? 10.547 7.426 2.721 1 97.44 306 VAL A C 1
ATOM 2419 O O . VAL A 1 306 ? 9.367 7.652 3.021 1 97.44 306 VAL A O 1
ATOM 2422 N N . GLN A 1 307 ? 11.492 8.281 2.787 1 98.19 307 GLN A N 1
ATOM 2423 C CA . GLN A 1 307 ? 11.195 9.648 3.195 1 98.19 307 GLN A CA 1
ATOM 2424 C C . GLN A 1 307 ? 10.18 10.297 2.258 1 98.19 307 GLN A C 1
ATOM 2426 O O . GLN A 1 307 ? 9.242 10.961 2.711 1 98.19 307 GLN A O 1
ATOM 2431 N N . GLY A 1 308 ? 10.398 10.102 1.015 1 98.12 308 GLY A N 1
ATOM 2432 C CA . GLY A 1 308 ? 9.5 10.664 0.018 1 98.12 308 GLY A CA 1
ATOM 2433 C C . GLY A 1 308 ? 8.109 10.062 0.056 1 98.12 308 GLY A C 1
ATOM 2434 O O . GLY A 1 308 ? 7.121 10.758 -0.17 1 98.12 308 GLY A O 1
ATOM 2435 N N . LEU A 1 309 ? 7.996 8.797 0.35 1 97.56 309 LEU A N 1
ATOM 2436 C CA . LEU A 1 309 ? 6.699 8.133 0.456 1 97.56 309 LEU A CA 1
ATOM 2437 C C . LEU A 1 309 ? 5.887 8.711 1.612 1 97.56 309 LEU A C 1
ATOM 2439 O O . LEU A 1 309 ? 4.68 8.922 1.485 1 97.56 309 LEU A O 1
ATOM 2443 N N . GLY A 1 310 ? 6.539 8.953 2.672 1 97.25 310 GLY A N 1
ATOM 2444 C CA . GLY A 1 310 ? 5.855 9.625 3.77 1 97.25 310 GLY A CA 1
ATOM 2445 C C . GLY A 1 310 ? 5.305 10.984 3.387 1 97.25 310 GLY A C 1
ATOM 2446 O O . GLY A 1 310 ? 4.18 11.328 3.754 1 97.25 310 GLY A O 1
ATOM 2447 N N . MET A 1 311 ? 6.102 11.672 2.623 1 97.62 311 MET A N 1
ATOM 2448 C CA . MET A 1 311 ? 5.668 12.992 2.164 1 97.62 311 MET A CA 1
ATOM 2449 C C . MET A 1 311 ? 4.535 12.867 1.152 1 97.62 311 MET A C 1
ATOM 2451 O O . MET A 1 311 ? 3.635 13.711 1.118 1 97.62 311 MET A O 1
ATOM 2455 N N . LEU A 1 312 ? 4.652 11.883 0.361 1 97.5 312 LEU A N 1
ATOM 2456 C CA . LEU A 1 312 ? 3.615 11.656 -0.64 1 97.5 312 LEU A CA 1
ATOM 2457 C C . LEU A 1 312 ? 2.266 11.398 0.023 1 97.5 312 LEU A C 1
ATOM 2459 O O . LEU A 1 312 ? 1.236 11.898 -0.438 1 97.5 312 LEU A O 1
ATOM 2463 N N . PHE A 1 313 ? 2.277 10.625 1.059 1 96.75 313 PHE A N 1
ATOM 2464 C CA . PHE A 1 313 ? 1.072 10.398 1.85 1 96.75 313 PHE A CA 1
ATOM 2465 C C . PHE A 1 313 ? 0.495 11.719 2.342 1 96.75 313 PHE A C 1
ATOM 2467 O O . PHE A 1 313 ? -0.694 11.992 2.158 1 96.75 313 PHE A O 1
ATOM 2474 N N . MET A 1 314 ? 1.3 12.508 2.855 1 95.88 314 MET A N 1
ATOM 2475 C CA . MET A 1 314 ? 0.859 13.781 3.406 1 95.88 314 MET A CA 1
ATOM 2476 C C . MET A 1 314 ? 0.299 14.688 2.311 1 95.88 314 MET A C 1
ATOM 2478 O O . MET A 1 314 ? -0.77 15.273 2.473 1 95.88 314 MET A O 1
ATOM 2482 N N . CYS A 1 315 ? 1.021 14.789 1.251 1 96.25 315 CYS A N 1
ATOM 2483 C CA . CYS A 1 315 ? 0.603 15.648 0.149 1 96.25 315 CYS A CA 1
ATOM 2484 C C . CYS A 1 315 ? -0.754 15.219 -0.394 1 96.25 315 CYS A C 1
ATOM 2486 O O . CYS A 1 315 ? -1.619 16.062 -0.651 1 96.25 315 CYS A O 1
ATOM 2488 N N . THR A 1 316 ? -0.94 13.922 -0.5 1 95.69 316 THR A N 1
ATOM 2489 C CA . THR A 1 316 ? -2.197 13.398 -1.028 1 95.69 316 THR A CA 1
ATOM 2490 C C . THR A 1 316 ? -3.35 13.703 -0.075 1 95.69 316 THR A C 1
ATOM 2492 O O . THR A 1 316 ? -4.449 14.047 -0.511 1 95.69 316 THR A O 1
ATOM 2495 N N . CYS A 1 317 ? -3.113 13.633 1.168 1 95.69 317 CYS A N 1
ATOM 2496 C CA . CYS A 1 317 ? -4.137 13.969 2.154 1 95.69 317 CYS A CA 1
ATOM 2497 C C . CYS A 1 317 ? -4.492 15.445 2.094 1 95.69 317 CYS A C 1
ATOM 2499 O O . CYS A 1 317 ? -5.672 15.805 2.133 1 95.69 317 CYS A O 1
ATOM 2501 N N . MET A 1 318 ? -3.467 16.25 1.954 1 94.69 318 MET A N 1
ATOM 2502 C CA . MET A 1 318 ? -3.693 17.688 1.959 1 94.69 318 MET A CA 1
ATOM 2503 C C . MET A 1 318 ? -4.473 18.125 0.721 1 94.69 318 MET A C 1
ATOM 2505 O O . MET A 1 318 ? -5.168 19.141 0.744 1 94.69 318 MET A O 1
ATOM 2509 N N . MET A 1 319 ? -4.43 17.328 -0.284 1 93.12 319 MET A N 1
ATOM 2510 C CA . MET A 1 319 ? -5.156 17.609 -1.519 1 93.12 319 MET A CA 1
ATOM 2511 C C . MET A 1 319 ? -6.598 17.125 -1.426 1 93.12 319 MET A C 1
ATOM 2513 O O . MET A 1 319 ? -7.383 17.312 -2.354 1 93.12 319 MET A O 1
ATOM 2517 N N . GLY A 1 320 ? -6.941 16.531 -0.352 1 93.25 320 GLY A N 1
ATOM 2518 C CA . GLY A 1 320 ? -8.289 16.016 -0.157 1 93.25 320 GLY A CA 1
ATOM 2519 C C . GLY A 1 320 ? -8.5 14.648 -0.76 1 93.25 320 GLY A C 1
ATOM 2520 O O . GLY A 1 320 ? -9.641 14.25 -1.032 1 93.25 320 GLY A O 1
ATOM 2521 N N . LYS A 1 321 ? -7.438 13.969 -0.984 1 94.5 321 LYS A N 1
ATOM 2522 C CA . LYS A 1 321 ? -7.48 12.625 -1.561 1 94.5 321 LYS A CA 1
ATOM 2523 C C . LYS A 1 321 ? -6.848 11.602 -0.622 1 94.5 321 LYS A C 1
ATOM 2525 O O . LYS A 1 321 ? -5.996 10.812 -1.038 1 94.5 321 LYS A O 1
ATOM 2530 N N . ASP A 1 322 ? -7.328 11.57 0.56 1 94.25 322 ASP A N 1
ATOM 2531 C CA . ASP A 1 322 ? -6.703 10.742 1.584 1 94.25 322 ASP A CA 1
ATOM 2532 C C . ASP A 1 322 ? -7.008 9.266 1.353 1 94.25 322 ASP A C 1
ATOM 2534 O O . ASP A 1 322 ? -6.305 8.391 1.868 1 94.25 322 ASP A O 1
ATOM 2538 N N . ARG A 1 323 ? -7.977 8.922 0.569 1 91.81 323 ARG A N 1
ATOM 2539 C CA . ARG A 1 323 ? -8.18 7.512 0.245 1 91.81 323 ARG A CA 1
ATOM 2540 C C . ARG A 1 323 ? -6.996 6.953 -0.532 1 91.81 323 ARG A C 1
ATOM 2542 O O . ARG A 1 323 ? -6.582 5.812 -0.305 1 91.81 323 ARG A O 1
ATOM 2549 N N . VAL A 1 324 ? -6.547 7.742 -1.478 1 92.62 324 VAL A N 1
ATOM 2550 C CA . VAL A 1 324 ? -5.32 7.375 -2.178 1 92.62 324 VAL A CA 1
ATOM 2551 C C . VAL A 1 324 ? -4.145 7.395 -1.205 1 92.62 324 VAL A C 1
ATOM 2553 O O . VAL A 1 324 ? -3.24 6.562 -1.296 1 92.62 324 VAL A O 1
ATOM 2556 N N . GLY A 1 325 ? -4.211 8.383 -0.317 1 93.69 325 GLY A N 1
ATOM 2557 C CA . GLY A 1 325 ? -3.174 8.5 0.695 1 93.69 325 GLY A CA 1
ATOM 2558 C C . GLY A 1 325 ? -3.027 7.258 1.554 1 93.69 325 GLY A C 1
ATOM 2559 O O . GLY A 1 325 ? -1.919 6.91 1.965 1 93.69 325 GLY A O 1
ATOM 2560 N N . HIS A 1 326 ? -4.094 6.555 1.794 1 92 326 HIS A N 1
ATOM 2561 C CA . HIS A 1 326 ? -4.051 5.328 2.584 1 92 326 HIS A CA 1
ATOM 2562 C C . HIS A 1 326 ? -3.133 4.293 1.947 1 92 326 HIS A C 1
ATOM 2564 O O . HIS A 1 326 ? -2.459 3.537 2.652 1 92 326 HIS A O 1
ATOM 2570 N N . ASN A 1 327 ? -3.1 4.289 0.655 1 90.5 327 ASN A N 1
ATOM 2571 C CA . ASN A 1 327 ? -2.193 3.379 -0.04 1 90.5 327 ASN A CA 1
ATOM 2572 C C . ASN A 1 327 ? -0.733 3.738 0.215 1 90.5 327 ASN A C 1
ATOM 2574 O O . ASN A 1 327 ? 0.09 2.859 0.477 1 90.5 327 ASN A O 1
ATOM 2578 N N . TYR A 1 328 ? -0.465 5 0.117 1 94.25 328 TYR A N 1
ATOM 2579 C CA . TYR A 1 328 ? 0.902 5.438 0.372 1 94.25 328 TYR A CA 1
ATOM 2580 C C . TYR A 1 328 ? 1.269 5.254 1.841 1 94.25 328 TYR A C 1
ATOM 2582 O O . TYR A 1 328 ? 2.426 4.98 2.168 1 94.25 328 TYR A O 1
ATOM 2590 N N . PHE A 1 329 ? 0.244 5.402 2.719 1 94.56 329 PHE A N 1
ATOM 2591 C CA . PHE A 1 329 ? 0.448 5.156 4.141 1 94.56 329 PHE A CA 1
ATOM 2592 C C . PHE A 1 329 ? 0.942 3.734 4.383 1 94.56 329 PHE A C 1
ATOM 2594 O O . PHE A 1 329 ? 1.962 3.529 5.043 1 94.56 329 PHE A O 1
ATOM 2601 N N . SER A 1 330 ? 0.333 2.787 3.814 1 90.5 330 SER A N 1
ATOM 2602 C CA . SER A 1 330 ? 0.704 1.384 3.961 1 90.5 330 SER A CA 1
ATOM 2603 C C . SER A 1 330 ? 2.045 1.095 3.295 1 90.5 330 SER A C 1
ATOM 2605 O O . SER A 1 330 ? 2.869 0.36 3.842 1 90.5 330 SER A O 1
ATOM 2607 N N . GLN A 1 331 ? 2.197 1.646 2.123 1 92.12 331 GLN A N 1
ATOM 2608 C CA . GLN A 1 331 ? 3.457 1.465 1.409 1 92.12 331 GLN A CA 1
ATOM 2609 C C . GLN A 1 331 ? 4.633 1.994 2.225 1 92.12 331 GLN A C 1
ATOM 2611 O O . GLN A 1 331 ? 5.715 1.406 2.215 1 92.12 331 GLN A O 1
ATOM 2616 N N . THR A 1 332 ? 4.395 3.088 2.891 1 95.25 332 THR A N 1
ATOM 2617 C CA . THR A 1 332 ? 5.453 3.674 3.705 1 95.25 332 THR A CA 1
ATOM 2618 C C . THR A 1 332 ? 5.809 2.758 4.875 1 95.25 332 THR A C 1
ATOM 2620 O O . THR A 1 332 ? 6.988 2.557 5.176 1 95.25 332 THR A O 1
ATOM 2623 N N . ILE A 1 333 ? 4.836 2.203 5.492 1 92.31 333 ILE A N 1
ATOM 2624 C CA . ILE A 1 333 ? 5.059 1.326 6.637 1 92.31 333 ILE A CA 1
ATOM 2625 C C . ILE A 1 333 ? 5.875 0.109 6.203 1 92.31 333 ILE A C 1
ATOM 2627 O O . ILE A 1 333 ? 6.84 -0.269 6.871 1 92.31 333 ILE A O 1
ATOM 2631 N N . ILE A 1 334 ? 5.574 -0.441 5.062 1 87.81 334 ILE A N 1
ATOM 2632 C CA . ILE A 1 334 ? 6.277 -1.612 4.551 1 87.81 334 ILE A CA 1
ATOM 2633 C C . ILE A 1 334 ? 7.703 -1.229 4.16 1 87.81 334 ILE A C 1
ATOM 2635 O O . ILE A 1 334 ? 8.648 -1.965 4.445 1 87.81 334 ILE A O 1
ATOM 2639 N N . SER A 1 335 ? 7.805 -0.085 3.537 1 92.06 335 SER A N 1
ATOM 2640 C CA . SER A 1 335 ? 9.117 0.374 3.086 1 92.06 335 SER A CA 1
ATOM 2641 C C . SER A 1 335 ? 10.039 0.668 4.266 1 92.06 335 SER A C 1
ATOM 2643 O O . SER A 1 335 ? 11.242 0.426 4.195 1 92.06 335 SER A O 1
ATOM 2645 N N . ILE A 1 336 ? 9.461 1.22 5.301 1 92.75 336 ILE A N 1
ATOM 2646 C CA . ILE A 1 336 ? 10.273 1.515 6.477 1 92.75 336 ILE A CA 1
ATOM 2647 C C . ILE A 1 336 ? 10.727 0.211 7.133 1 92.75 336 ILE A C 1
ATOM 2649 O O . ILE A 1 336 ? 11.852 0.118 7.629 1 92.75 336 ILE A O 1
ATOM 2653 N N . ARG A 1 337 ? 9.898 -0.724 7.168 1 86.69 337 ARG A N 1
ATOM 2654 C CA . ARG A 1 337 ? 10.266 -2.021 7.727 1 86.69 337 ARG A CA 1
ATOM 2655 C C . ARG A 1 337 ? 11.406 -2.656 6.941 1 86.69 337 ARG A C 1
ATOM 2657 O O . ARG A 1 337 ? 12.336 -3.211 7.523 1 86.69 337 ARG A O 1
ATOM 2664 N N . ASN A 1 338 ? 11.312 -2.57 5.672 1 86.06 338 ASN A N 1
ATOM 2665 C CA . ASN A 1 338 ? 12.367 -3.1 4.812 1 86.06 338 ASN A CA 1
ATOM 2666 C C . ASN A 1 338 ? 13.672 -2.332 4.988 1 86.06 338 ASN A C 1
ATOM 2668 O O . ASN A 1 338 ? 14.75 -2.926 4.98 1 86.06 338 ASN A O 1
ATOM 2672 N N . LEU A 1 339 ? 13.531 -1.081 5.086 1 90.5 339 LEU A N 1
ATOM 2673 C CA . LEU A 1 339 ? 14.711 -0.243 5.266 1 90.5 339 LEU A CA 1
ATOM 2674 C C . LEU A 1 339 ? 15.422 -0.583 6.57 1 90.5 339 LEU A C 1
ATOM 2676 O O . LEU A 1 339 ? 16.641 -0.749 6.586 1 90.5 339 LEU A O 1
ATOM 2680 N N . VAL A 1 340 ? 14.68 -0.685 7.594 1 89.44 340 VAL A N 1
ATOM 2681 C CA . VAL A 1 340 ? 15.25 -0.968 8.906 1 89.44 340 VAL A CA 1
ATOM 2682 C C . VAL A 1 340 ? 15.797 -2.393 8.938 1 89.44 340 VAL A C 1
ATOM 2684 O O . VAL A 1 340 ? 16.844 -2.65 9.547 1 89.44 340 VAL A O 1
ATOM 2687 N N . GLY A 1 341 ? 15.133 -3.291 8.305 1 82.31 341 GLY A N 1
ATOM 2688 C CA . GLY A 1 341 ? 15.602 -4.668 8.242 1 82.31 341 GLY A CA 1
ATOM 2689 C C . GLY A 1 341 ? 16.922 -4.812 7.516 1 82.31 341 GLY A C 1
ATOM 2690 O O . GLY A 1 341 ? 17.719 -5.699 7.84 1 82.31 341 GLY A O 1
ATOM 2691 N N . ARG A 1 342 ? 17.156 -3.9 6.617 1 84.5 342 ARG A N 1
ATOM 2692 C CA . ARG A 1 342 ? 18.375 -3.955 5.828 1 84.5 342 ARG A CA 1
ATOM 2693 C C . ARG A 1 342 ? 19.344 -2.848 6.238 1 84.5 342 ARG A C 1
ATOM 2695 O O . ARG A 1 342 ? 20.25 -2.496 5.484 1 84.5 342 ARG A O 1
ATOM 2702 N N . ALA A 1 343 ? 19.125 -2.289 7.332 1 88.31 343 ALA A N 1
ATOM 2703 C CA . ALA A 1 343 ? 19.875 -1.11 7.758 1 88.31 343 ALA A CA 1
ATOM 2704 C C . ALA A 1 343 ? 21.375 -1.401 7.82 1 88.31 343 ALA A C 1
ATOM 2706 O O . ALA A 1 343 ? 22.188 -0.599 7.359 1 88.31 343 ALA A O 1
ATOM 2707 N N . ASN A 1 344 ? 21.719 -2.574 8.297 1 85.81 344 ASN A N 1
ATOM 2708 C CA . ASN A 1 344 ? 23.125 -2.904 8.453 1 85.81 344 ASN A CA 1
ATOM 2709 C C . ASN A 1 344 ? 23.828 -2.996 7.102 1 85.81 344 ASN A C 1
ATOM 2711 O O . ASN A 1 344 ? 24.969 -2.527 6.953 1 85.81 344 ASN A O 1
ATOM 2715 N N . GLU A 1 345 ? 23.156 -3.602 6.223 1 84.81 345 GLU A N 1
ATOM 2716 C CA . GLU A 1 345 ? 23.719 -3.719 4.875 1 84.81 345 GLU A CA 1
ATOM 2717 C C . GLU A 1 345 ? 23.859 -2.35 4.219 1 84.81 345 GLU A C 1
ATOM 2719 O O . GLU A 1 345 ? 24.875 -2.061 3.59 1 84.81 345 GLU A O 1
ATOM 2724 N N . ILE A 1 346 ? 22.891 -1.528 4.375 1 88.31 346 ILE A N 1
ATOM 2725 C CA . ILE A 1 346 ? 22.859 -0.209 3.754 1 88.31 346 ILE A CA 1
ATOM 2726 C C . ILE A 1 346 ? 23.938 0.682 4.383 1 88.31 346 ILE A C 1
ATOM 2728 O O . ILE A 1 346 ? 24.625 1.43 3.68 1 88.31 346 ILE A O 1
ATOM 2732 N N . ILE A 1 347 ? 24.062 0.57 5.68 1 90.69 347 ILE A N 1
ATOM 2733 C CA . ILE A 1 347 ? 25.047 1.358 6.41 1 90.69 347 ILE A CA 1
ATOM 2734 C C . ILE A 1 347 ? 26.453 0.932 5.996 1 90.69 347 ILE A C 1
ATOM 2736 O O . ILE A 1 347 ? 27.328 1.776 5.766 1 90.69 347 ILE A O 1
ATOM 2740 N N . ALA A 1 348 ? 26.641 -0.362 5.809 1 87.44 348 ALA A N 1
ATOM 2741 C CA . ALA A 1 348 ? 27.938 -0.878 5.398 1 87.44 348 ALA A CA 1
ATOM 2742 C C . ALA A 1 348 ? 28.297 -0.403 3.994 1 87.44 348 ALA A C 1
ATOM 2744 O O . ALA A 1 348 ? 29.453 -0.078 3.719 1 87.44 348 ALA A O 1
ATOM 2745 N N . GLN A 1 349 ? 27.406 -0.282 3.221 1 84.5 349 GLN A N 1
ATOM 2746 C CA . GLN A 1 349 ? 27.625 0.102 1.829 1 84.5 349 GLN A CA 1
ATOM 2747 C C . GLN A 1 349 ? 27.906 1.597 1.709 1 84.5 349 GLN A C 1
ATOM 2749 O O . GLN A 1 349 ? 28.484 2.047 0.715 1 84.5 349 GLN A O 1
ATOM 2754 N N . ALA A 1 350 ? 27.484 2.354 2.705 1 87.25 350 ALA A N 1
ATOM 2755 C CA . ALA A 1 350 ? 27.656 3.803 2.654 1 87.25 350 ALA A CA 1
ATOM 2756 C C . ALA A 1 350 ? 29.109 4.191 2.922 1 87.25 350 ALA A C 1
ATOM 2758 O O . ALA A 1 350 ? 29.5 5.344 2.703 1 87.25 350 ALA A O 1
ATOM 2759 N N . GLY A 1 351 ? 29.953 3.32 3.338 1 87.25 351 GLY A N 1
ATOM 2760 C CA . GLY A 1 351 ? 31.375 3.568 3.51 1 87.25 351 GLY A CA 1
ATOM 2761 C C . GLY A 1 351 ? 31.672 4.688 4.492 1 87.25 351 GLY A C 1
ATOM 2762 O O . GLY A 1 351 ? 31.297 4.602 5.664 1 87.25 351 GLY A O 1
ATOM 2763 N N . ALA A 1 352 ? 32.125 5.812 3.889 1 88.12 352 ALA A N 1
ATOM 2764 C CA . ALA A 1 352 ? 32.531 6.957 4.688 1 88.12 352 ALA A CA 1
ATOM 2765 C C . ALA A 1 352 ? 31.344 7.664 5.32 1 88.12 352 ALA A C 1
ATOM 2767 O O . ALA A 1 352 ? 31.484 8.344 6.336 1 88.12 352 ALA A O 1
ATOM 2768 N N . GLN A 1 353 ? 30.25 7.441 4.805 1 92.38 353 GLN A N 1
ATOM 2769 C CA . GLN A 1 353 ? 29.047 8.109 5.301 1 92.38 353 GLN A CA 1
ATOM 2770 C C . GLN A 1 353 ? 28.219 7.172 6.172 1 92.38 353 GLN A C 1
ATOM 2772 O O . GLN A 1 353 ? 27.031 7.395 6.367 1 92.38 353 GLN A O 1
ATOM 2777 N N . ALA A 1 354 ? 28.797 6.191 6.703 1 93.31 354 ALA A N 1
ATOM 2778 C CA . ALA A 1 354 ? 28.094 5.168 7.477 1 93.31 354 ALA A CA 1
ATOM 2779 C C . ALA A 1 354 ? 27.422 5.773 8.711 1 93.31 354 ALA A C 1
ATOM 2781 O O . ALA A 1 354 ? 26.266 5.469 9.016 1 93.31 354 ALA A O 1
ATOM 2782 N N . ASP A 1 355 ? 28.172 6.609 9.367 1 92.5 355 ASP A N 1
ATOM 2783 C CA . ASP A 1 355 ? 27.625 7.215 10.578 1 92.5 355 ASP A CA 1
ATOM 2784 C C . ASP A 1 355 ? 26.438 8.117 10.25 1 92.5 355 ASP A C 1
ATOM 2786 O O . ASP A 1 355 ? 25.422 8.102 10.961 1 92.5 355 ASP A O 1
ATOM 2790 N N . ALA A 1 356 ? 26.594 8.859 9.281 1 94.38 356 ALA A N 1
ATOM 2791 C CA . ALA A 1 356 ? 25.516 9.742 8.844 1 94.38 356 ALA A CA 1
ATOM 2792 C C . ALA A 1 356 ? 24.297 8.938 8.406 1 94.38 356 ALA A C 1
ATOM 2794 O O . ALA A 1 356 ? 23.156 9.328 8.68 1 94.38 356 ALA A O 1
ATOM 2795 N N . MET A 1 357 ? 24.578 7.836 7.785 1 95.25 357 MET A N 1
ATOM 2796 C CA . MET A 1 357 ? 23.516 6.973 7.312 1 95.25 357 MET A CA 1
ATOM 2797 C C . MET A 1 357 ? 22.766 6.348 8.484 1 95.25 357 MET A C 1
ATOM 2799 O O . MET A 1 357 ? 21.531 6.289 8.477 1 95.25 357 MET A O 1
ATOM 2803 N N . GLU A 1 358 ? 23.5 5.922 9.398 1 94.19 358 GLU A N 1
ATOM 2804 C CA . GLU A 1 358 ? 22.875 5.328 10.578 1 94.19 358 GLU A CA 1
ATOM 2805 C C . GLU A 1 358 ? 21.984 6.332 11.305 1 94.19 358 GLU A C 1
ATOM 2807 O O . GLU A 1 358 ? 20.859 6.016 11.672 1 94.19 358 GLU A O 1
ATOM 2812 N N . ARG A 1 359 ? 22.469 7.469 11.453 1 93.06 359 ARG A N 1
ATOM 2813 C CA . ARG A 1 359 ? 21.719 8.531 12.109 1 93.06 359 ARG A CA 1
ATOM 2814 C C . ARG A 1 359 ? 20.469 8.891 11.297 1 93.06 359 ARG A C 1
ATOM 2816 O O . ARG A 1 359 ? 19.391 9.094 11.859 1 93.06 359 ARG A O 1
ATOM 2823 N N . SER A 1 360 ? 20.641 8.984 10.016 1 95.38 360 SER A N 1
ATOM 2824 C CA . SER A 1 360 ? 19.531 9.367 9.141 1 95.38 360 SER A CA 1
ATOM 2825 C C . SER A 1 360 ? 18.438 8.305 9.133 1 95.38 360 SER A C 1
ATOM 2827 O O . SER A 1 360 ? 17.25 8.633 9.086 1 95.38 360 SER A O 1
ATOM 2829 N N . ILE A 1 361 ? 18.812 7.047 9.141 1 95.81 361 ILE A N 1
ATOM 2830 C CA . ILE A 1 361 ? 17.828 5.965 9.172 1 95.81 361 ILE A CA 1
ATOM 2831 C C . ILE A 1 361 ? 17.062 6.012 10.484 1 95.81 361 ILE A C 1
ATOM 2833 O O . ILE A 1 361 ? 15.836 5.879 10.5 1 95.81 361 ILE A O 1
ATOM 2837 N N . GLY A 1 362 ? 17.781 6.203 11.547 1 94.5 362 GLY A N 1
ATOM 2838 C CA . GLY A 1 362 ? 17.125 6.312 12.844 1 94.5 362 GLY A CA 1
ATOM 2839 C C . GLY A 1 362 ? 16.172 7.488 12.938 1 94.5 362 GLY A C 1
ATOM 2840 O O . GLY A 1 362 ? 15.055 7.352 13.43 1 94.5 362 GLY A O 1
ATOM 2841 N N . LEU A 1 363 ? 16.625 8.609 12.469 1 96.19 363 LEU A N 1
ATOM 2842 C CA . LEU A 1 363 ? 15.812 9.812 12.445 1 96.19 363 LEU A CA 1
ATOM 2843 C C . LEU A 1 363 ? 14.555 9.602 11.609 1 96.19 363 LEU A C 1
ATOM 2845 O O . LEU A 1 363 ? 13.453 10 12.016 1 96.19 363 LEU A O 1
ATOM 2849 N N . CYS A 1 364 ? 14.758 9 10.539 1 96.88 364 CYS A N 1
ATOM 2850 C CA . CYS A 1 364 ? 13.648 8.758 9.617 1 96.88 364 CYS A CA 1
ATOM 2851 C C . CYS A 1 364 ? 12.633 7.805 10.234 1 96.88 364 CYS A C 1
ATOM 2853 O O . CYS A 1 364 ? 11.43 8.086 10.227 1 96.88 364 CYS A O 1
ATOM 2855 N N . ALA A 1 365 ? 13.062 6.695 10.766 1 96.31 365 ALA A N 1
ATOM 2856 C CA . ALA A 1 365 ? 12.164 5.684 11.328 1 96.31 365 ALA A CA 1
ATOM 2857 C C . ALA A 1 365 ? 11.352 6.25 12.484 1 96.31 365 ALA A C 1
ATOM 2859 O O . ALA A 1 365 ? 10.133 6.078 12.539 1 96.31 365 ALA A O 1
ATOM 2860 N N . ARG A 1 366 ? 11.945 6.973 13.328 1 96.44 366 ARG A N 1
ATOM 2861 C CA . ARG A 1 366 ? 11.258 7.52 14.5 1 96.44 366 ARG A CA 1
ATOM 2862 C C . ARG A 1 366 ? 10.359 8.688 14.102 1 96.44 366 ARG A C 1
ATOM 2864 O O . ARG A 1 366 ? 9.273 8.852 14.648 1 96.44 366 ARG A O 1
ATOM 2871 N N . GLY A 1 367 ? 10.883 9.469 13.242 1 96.5 367 GLY A N 1
ATOM 2872 C CA . GLY A 1 367 ? 10.086 10.594 12.781 1 96.5 367 GLY A CA 1
ATOM 2873 C C . GLY A 1 367 ? 8.805 10.164 12.094 1 96.5 367 GLY A C 1
ATOM 2874 O O . GLY A 1 367 ? 7.73 10.703 12.367 1 96.5 367 GLY A O 1
ATOM 2875 N N . ILE A 1 368 ? 8.898 9.234 11.195 1 96.75 368 ILE A N 1
ATOM 2876 C CA . ILE A 1 368 ? 7.727 8.742 10.484 1 96.75 368 ILE A CA 1
ATOM 2877 C C . ILE A 1 368 ? 6.777 8.055 11.461 1 96.75 368 ILE A C 1
ATOM 2879 O O . ILE A 1 368 ? 5.559 8.211 11.367 1 96.75 368 ILE A O 1
ATOM 2883 N N . PHE A 1 369 ? 7.316 7.371 12.383 1 96.69 369 PHE A N 1
ATOM 2884 C CA . PHE A 1 369 ? 6.48 6.734 13.391 1 96.69 369 PHE A CA 1
ATOM 2885 C C . PHE A 1 369 ? 5.625 7.77 14.117 1 96.69 369 PHE A C 1
ATOM 2887 O O . PHE A 1 369 ? 4.422 7.566 14.297 1 96.69 369 PHE A O 1
ATOM 2894 N N . SER A 1 370 ? 6.246 8.797 14.516 1 96.31 370 SER A N 1
ATOM 2895 C CA . SER A 1 370 ? 5.531 9.828 15.258 1 96.31 370 SER A CA 1
ATOM 2896 C C . SER A 1 370 ? 4.418 10.445 14.414 1 96.31 370 SER A C 1
ATOM 2898 O O . SER A 1 370 ? 3.273 10.547 14.867 1 96.31 370 SER A O 1
ATOM 2900 N N . PHE A 1 371 ? 4.773 10.82 13.273 1 96.06 371 PHE A N 1
ATOM 2901 C CA . PHE A 1 371 ? 3.781 11.453 12.422 1 96.06 371 PHE A CA 1
ATOM 2902 C C . PHE A 1 371 ? 2.682 10.469 12.047 1 96.06 371 PHE A C 1
ATOM 2904 O O . PHE A 1 371 ? 1.507 10.844 11.977 1 96.06 371 PHE A O 1
ATOM 2911 N N . PHE A 1 372 ? 3.012 9.273 11.781 1 96.06 372 PHE A N 1
ATOM 2912 C CA . PHE A 1 372 ? 2.037 8.273 11.344 1 96.06 372 PHE A CA 1
ATOM 2913 C C . PHE A 1 372 ? 1.11 7.891 12.492 1 96.06 372 PHE A C 1
ATOM 2915 O O . PHE A 1 372 ? -0.044 7.523 12.266 1 96.06 372 PHE A O 1
ATOM 2922 N N . THR A 1 373 ? 1.586 7.953 13.672 1 95.69 373 THR A N 1
ATOM 2923 C CA . THR A 1 373 ? 0.707 7.738 14.812 1 95.69 373 THR A CA 1
ATOM 2924 C C . THR A 1 373 ? -0.366 8.82 14.883 1 95.69 373 THR A C 1
ATOM 2926 O O . THR A 1 373 ? -1.538 8.523 15.125 1 95.69 373 THR A O 1
ATOM 2929 N N . LEU A 1 374 ? 0.079 10.023 14.648 1 94.75 374 LEU A N 1
ATOM 2930 C CA . LEU A 1 374 ? -0.878 11.125 14.609 1 94.75 374 LEU A CA 1
ATOM 2931 C C . LEU A 1 374 ? -1.856 10.953 13.453 1 94.75 374 LEU A C 1
ATOM 2933 O O . LEU A 1 374 ? -3.061 11.164 13.617 1 94.75 374 LEU A O 1
ATOM 2937 N N . ALA A 1 375 ? -1.312 10.594 12.344 1 94.94 375 ALA A N 1
ATOM 2938 C CA . ALA A 1 375 ? -2.148 10.398 11.156 1 94.94 375 ALA A CA 1
ATOM 2939 C C . ALA A 1 375 ? -3.143 9.266 11.375 1 94.94 375 ALA A C 1
ATOM 2941 O O . ALA A 1 375 ? -4.285 9.336 10.914 1 94.94 375 ALA A O 1
ATOM 2942 N N . ASP A 1 376 ? -2.682 8.219 12.023 1 92.88 376 ASP A N 1
ATOM 2943 C CA . ASP A 1 376 ? -3.547 7.09 12.344 1 92.88 376 ASP A CA 1
ATOM 2944 C C . ASP A 1 376 ? -4.715 7.523 13.227 1 92.88 376 ASP A C 1
ATOM 2946 O O . ASP A 1 376 ? -5.848 7.082 13.023 1 92.88 376 ASP A O 1
ATOM 2950 N N . LEU A 1 377 ? -4.457 8.32 14.078 1 90.31 377 LEU A N 1
ATOM 2951 C CA . LEU A 1 377 ? -5.488 8.828 14.969 1 90.31 377 LEU A CA 1
ATOM 2952 C C . LEU A 1 377 ? -6.477 9.711 14.219 1 90.31 377 LEU A C 1
ATOM 2954 O O . LEU A 1 377 ? -7.684 9.648 14.461 1 90.31 377 LEU A O 1
ATOM 2958 N N . ALA A 1 378 ? -5.93 10.477 13.328 1 92.75 378 ALA A N 1
ATOM 2959 C CA . ALA A 1 378 ? -6.754 11.438 12.602 1 92.75 378 ALA A CA 1
ATOM 2960 C C . ALA A 1 378 ? -7.625 10.734 11.562 1 92.75 378 ALA A C 1
ATOM 2962 O O . ALA A 1 378 ? -8.781 11.117 11.352 1 92.75 378 ALA A O 1
ATOM 2963 N N . LEU A 1 379 ? -7.059 9.727 10.945 1 90.69 379 LEU A N 1
ATOM 2964 C CA . LEU A 1 379 ? -7.734 9.133 9.789 1 90.69 379 LEU A CA 1
ATOM 2965 C C . LEU A 1 379 ? -8.305 7.762 10.141 1 90.69 379 LEU A C 1
ATOM 2967 O O . LEU A 1 379 ? -9.023 7.164 9.344 1 90.69 379 LEU A O 1
ATOM 2971 N N . HIS A 1 380 ? -8.031 7.266 11.297 1 82.88 380 HIS A N 1
ATOM 2972 C CA . HIS A 1 380 ? -8.453 5.926 11.703 1 82.88 380 HIS A CA 1
ATOM 2973 C C . HIS A 1 380 ? -8.023 4.883 10.68 1 82.88 380 HIS A C 1
ATOM 2975 O O . HIS A 1 380 ? -8.852 4.109 10.188 1 82.88 380 HIS A O 1
ATOM 2981 N N . THR A 1 381 ? -6.766 4.867 10.484 1 77.69 381 THR A N 1
ATOM 2982 C CA . THR A 1 381 ? -6.227 3.938 9.492 1 77.69 381 THR A CA 1
ATOM 2983 C C . THR A 1 381 ? -6.312 2.5 10 1 77.69 381 THR A C 1
ATOM 2985 O O . THR A 1 381 ? -6.43 2.266 11.203 1 77.69 381 THR A O 1
ATOM 2988 N N . GLN A 1 382 ? -6.207 1.57 9.086 1 70.94 382 GLN A N 1
ATOM 2989 C CA . GLN A 1 382 ? -6.379 0.16 9.414 1 70.94 382 GLN A CA 1
ATOM 2990 C C . GLN A 1 382 ? -5.059 -0.473 9.836 1 70.94 382 GLN A C 1
ATOM 2992 O O . GLN A 1 382 ? -5.047 -1.496 10.523 1 70.94 382 GLN A O 1
ATOM 2997 N N . ILE A 1 383 ? -3.998 0.081 9.359 1 73.19 383 ILE A N 1
ATOM 2998 C CA . ILE A 1 383 ? -2.688 -0.47 9.688 1 73.19 383 ILE A CA 1
ATOM 2999 C C . ILE A 1 383 ? -1.896 0.54 10.516 1 73.19 383 ILE A C 1
ATOM 3001 O O . ILE A 1 383 ? -1.978 1.747 10.281 1 73.19 383 ILE A O 1
ATOM 3005 N N . SER A 1 384 ? -1.229 -0.047 11.523 1 81.19 384 SER A N 1
ATOM 3006 C CA . SER A 1 384 ? -0.406 0.812 12.367 1 81.19 384 SER A CA 1
ATOM 3007 C C . SER A 1 384 ? 1.07 0.445 12.258 1 81.19 384 SER A C 1
ATOM 3009 O O . SER A 1 384 ? 1.41 -0.713 12 1 81.19 384 SER A O 1
ATOM 3011 N N . MET A 1 385 ? 1.822 1.415 12.32 1 89.44 385 MET A N 1
ATOM 3012 C CA . MET A 1 385 ? 3.27 1.213 12.328 1 89.44 385 MET A CA 1
ATOM 3013 C C . MET A 1 385 ? 3.762 0.847 13.727 1 89.44 385 MET A C 1
ATOM 3015 O O . MET A 1 385 ? 3.432 1.521 14.703 1 89.44 385 MET A O 1
ATOM 3019 N N . ARG A 1 386 ? 4.512 -0.164 13.805 1 87.94 386 ARG A N 1
ATOM 3020 C CA . ARG A 1 386 ? 5.109 -0.537 15.078 1 87.94 386 ARG A CA 1
ATOM 3021 C C . ARG A 1 386 ? 6.266 0.391 15.43 1 87.94 386 ARG A C 1
ATOM 3023 O O . ARG A 1 386 ? 6.957 0.897 14.547 1 87.94 386 ARG A O 1
ATOM 3030 N N . PRO A 1 387 ? 6.43 0.592 16.734 1 92.69 387 PRO A N 1
ATOM 3031 C CA . PRO A 1 387 ? 7.531 1.47 17.141 1 92.69 387 PRO A CA 1
ATOM 3032 C C . PRO A 1 387 ? 8.898 0.923 16.734 1 92.69 387 PRO A C 1
ATOM 3034 O O . PRO A 1 387 ? 9.195 -0.249 16.969 1 92.69 387 PRO A O 1
ATOM 3037 N N . PRO A 1 388 ? 9.68 1.727 16.125 1 90.25 388 PRO A N 1
ATOM 3038 C CA . PRO A 1 388 ? 11.023 1.276 15.758 1 90.25 388 PRO A CA 1
ATOM 3039 C C . PRO A 1 388 ? 11.961 1.172 16.953 1 90.25 388 PRO A C 1
ATOM 3041 O O . PRO A 1 388 ? 11.875 1.978 17.891 1 90.25 388 PRO A O 1
ATOM 3044 N N . LYS A 1 389 ? 12.844 0.186 16.828 1 84.25 389 LYS A N 1
ATOM 3045 C CA . LYS A 1 389 ? 13.852 0.02 17.875 1 84.25 389 LYS A CA 1
ATOM 3046 C C . LYS A 1 389 ? 15.164 0.699 17.484 1 84.25 389 LYS A C 1
ATOM 3048 O O . LYS A 1 389 ? 16.125 0.031 17.109 1 84.25 389 LYS A O 1
ATOM 3053 N N . ARG A 1 390 ? 15.156 1.875 17.547 1 83.88 390 ARG A N 1
ATOM 3054 C CA . ARG A 1 390 ? 16.359 2.631 17.203 1 83.88 390 ARG A CA 1
ATOM 3055 C C . ARG A 1 390 ? 16.766 3.561 18.344 1 83.88 390 ARG A C 1
ATOM 3057 O O . ARG A 1 390 ? 15.938 3.91 19.188 1 83.88 390 ARG A O 1
ATOM 3064 N N . ALA A 1 391 ? 17.891 3.924 18.25 1 82.12 391 ALA A N 1
ATOM 3065 C CA . ALA A 1 391 ? 18.469 4.715 19.328 1 82.12 391 ALA A CA 1
ATOM 3066 C C . ALA A 1 391 ? 17.938 6.148 19.297 1 82.12 391 ALA A C 1
ATOM 3068 O O . ALA A 1 391 ? 17.578 6.66 18.234 1 82.12 391 ALA A O 1
ATOM 3069 N N . TYR A 1 392 ? 17.906 6.742 20.516 1 90.56 392 TYR A N 1
ATOM 3070 C CA . TYR A 1 392 ? 17.562 8.156 20.641 1 90.56 392 TYR A CA 1
ATOM 3071 C C . TYR A 1 392 ? 18.656 9.047 20.078 1 90.56 392 TYR A C 1
ATOM 3073 O O . TYR A 1 392 ? 19.828 8.633 20.016 1 90.56 392 TYR A O 1
ATOM 3081 N N . LEU A 1 393 ? 18.234 10.195 19.656 1 89.31 393 LEU A N 1
ATOM 3082 C CA . LEU A 1 393 ? 19.203 11.164 19.172 1 89.31 393 LEU A CA 1
ATOM 3083 C C . LEU A 1 393 ? 19.953 11.812 20.344 1 89.31 393 LEU A C 1
ATOM 3085 O O . LEU A 1 393 ? 19.375 12.023 21.406 1 89.31 393 LEU A O 1
ATOM 3089 N N . PRO A 1 394 ? 21.172 12.07 20.062 1 88.12 394 PRO A N 1
ATOM 3090 C CA . PRO A 1 394 ? 21.938 12.703 21.125 1 88.12 394 PRO A CA 1
ATOM 3091 C C . PRO A 1 394 ? 21.453 14.125 21.438 1 88.12 394 PRO A C 1
ATOM 3093 O O . PRO A 1 394 ? 21.156 14.883 20.516 1 88.12 394 PRO A O 1
ATOM 3096 N N . ILE A 1 395 ? 21.438 14.453 22.781 1 89 395 ILE A N 1
ATOM 3097 C CA . ILE A 1 395 ? 21.031 15.781 23.203 1 89 395 ILE A CA 1
ATOM 3098 C C . ILE A 1 395 ? 22.266 16.609 23.547 1 89 395 ILE A C 1
ATOM 3100 O O . ILE A 1 395 ? 22.797 16.531 24.656 1 89 395 ILE A O 1
ATOM 3104 N N . ASP A 1 396 ? 22.812 17.281 22.578 1 82.31 396 ASP A N 1
ATOM 3105 C CA . ASP A 1 396 ? 24.031 18.047 22.781 1 82.31 396 ASP A CA 1
ATOM 3106 C C . ASP A 1 396 ? 23.766 19.547 22.75 1 82.31 396 ASP A C 1
ATOM 3108 O O . ASP A 1 396 ? 24.641 20.344 23.062 1 82.31 396 ASP A O 1
ATOM 3112 N N . HIS A 1 397 ? 22.609 19.984 22.609 1 81.94 397 HIS A N 1
ATOM 3113 C CA . HIS A 1 397 ? 22.266 21.391 22.516 1 81.94 397 HIS A CA 1
ATOM 3114 C C . HIS A 1 397 ? 23.281 22.156 21.672 1 81.94 397 HIS A C 1
ATOM 3116 O O . HIS A 1 397 ? 23.781 23.203 22.094 1 81.94 397 HIS A O 1
ATOM 3122 N N . ASP A 1 398 ? 23.562 21.703 20.547 1 82.88 398 ASP A N 1
ATOM 3123 C CA . ASP A 1 398 ? 24.469 22.328 19.594 1 82.88 398 ASP A CA 1
ATOM 3124 C C . ASP A 1 398 ? 24.078 23.781 19.344 1 82.88 398 ASP A C 1
ATOM 3126 O O . ASP A 1 398 ? 22.938 24.062 19 1 82.88 398 ASP A O 1
ATOM 3130 N N . PRO A 1 399 ? 25.016 24.656 19.484 1 86.81 399 PRO A N 1
ATOM 3131 C CA . PRO A 1 399 ? 24.703 26.062 19.281 1 86.81 399 PRO A CA 1
ATOM 3132 C C . PRO A 1 399 ? 24.312 26.391 17.828 1 86.81 399 PRO A C 1
ATOM 3134 O O . PRO A 1 399 ? 23.672 27.406 17.562 1 86.81 399 PRO A O 1
ATOM 3137 N N . THR A 1 400 ? 24.625 25.547 16.969 1 87.12 400 THR A N 1
ATOM 3138 C CA . THR A 1 400 ? 24.312 25.781 15.57 1 87.12 400 THR A CA 1
ATOM 3139 C C . THR A 1 400 ? 22.891 25.344 15.242 1 87.12 400 THR A C 1
ATOM 3141 O O . THR A 1 400 ? 22.344 25.703 14.195 1 87.12 400 THR A O 1
ATOM 3144 N N . ASP A 1 401 ? 22.297 24.719 16.141 1 89.69 401 ASP A N 1
ATOM 3145 C CA . ASP A 1 401 ? 20.922 24.266 15.945 1 89.69 401 ASP A CA 1
ATOM 3146 C C . ASP A 1 401 ? 19.938 25.406 16.234 1 89.69 401 ASP A C 1
ATOM 3148 O O . ASP A 1 401 ? 19.359 25.469 17.312 1 89.69 401 ASP A O 1
ATOM 3152 N N . THR A 1 402 ? 19.75 26.281 15.211 1 90.81 402 THR A N 1
ATOM 3153 C CA . THR A 1 402 ? 18.906 27.453 15.383 1 90.81 402 THR A CA 1
ATOM 3154 C C . THR A 1 402 ? 17.75 27.438 14.375 1 90.81 402 THR A C 1
ATOM 3156 O O . THR A 1 402 ? 17.812 26.734 13.367 1 90.81 402 THR A O 1
ATOM 3159 N N . TRP A 1 403 ? 16.719 28.172 14.742 1 91.88 403 TRP A N 1
ATOM 3160 C CA . TRP A 1 403 ? 15.562 28.344 13.883 1 91.88 403 TRP A CA 1
ATOM 3161 C C . TRP A 1 403 ? 15.273 29.828 13.664 1 91.88 403 TRP A C 1
ATOM 3163 O O . TRP A 1 403 ? 15.383 30.641 14.594 1 91.88 403 TRP A O 1
ATOM 3173 N N . THR A 1 404 ? 14.984 30.203 12.406 1 89.81 404 THR A N 1
ATOM 3174 C CA . THR A 1 404 ? 14.617 31.562 12.039 1 89.81 404 THR A CA 1
ATOM 3175 C C . THR A 1 404 ? 13.461 31.562 11.047 1 89.81 404 THR A C 1
ATOM 3177 O O . THR A 1 404 ? 13.242 30.578 10.344 1 89.81 404 THR A O 1
ATOM 3180 N N . THR A 1 405 ? 12.688 32.625 11.055 1 89.5 405 THR A N 1
ATOM 3181 C CA . THR A 1 405 ? 11.523 32.688 10.18 1 89.5 405 THR A CA 1
ATOM 3182 C C . THR A 1 405 ? 11.945 33.094 8.766 1 89.5 405 THR A C 1
ATOM 3184 O O . THR A 1 405 ? 12.961 33.75 8.57 1 89.5 405 THR A O 1
ATOM 3187 N N . TYR A 1 406 ? 11.344 32.562 7.887 1 90.38 406 TYR A N 1
ATOM 3188 C CA . TYR A 1 406 ? 11.422 32.906 6.473 1 90.38 406 TYR A CA 1
ATOM 3189 C C . TYR A 1 406 ? 10.031 33.031 5.863 1 90.38 406 TYR A C 1
ATOM 3191 O O . TYR A 1 406 ? 9.156 32.219 6.137 1 90.38 406 TYR A O 1
ATOM 3199 N N . PRO A 1 407 ? 9.766 34.062 4.977 1 86.31 407 PRO A N 1
ATOM 3200 C CA . PRO A 1 407 ? 10.648 35 4.293 1 86.31 407 PRO A CA 1
ATOM 3201 C C . PRO A 1 407 ? 11.016 36.188 5.168 1 86.31 407 PRO A C 1
ATOM 3203 O O . PRO A 1 407 ? 11.977 36.906 4.871 1 86.31 407 PRO A O 1
ATOM 3206 N N . TYR A 1 408 ? 10.32 36.438 6.184 1 80.81 408 TYR A N 1
ATOM 3207 C CA . TYR A 1 408 ? 10.695 37.531 7.07 1 80.81 408 TYR A CA 1
ATOM 3208 C C . TYR A 1 408 ? 11.727 37.062 8.094 1 80.81 408 TYR A C 1
ATOM 3210 O O . TYR A 1 408 ? 11.594 36 8.68 1 80.81 408 TYR A O 1
ATOM 3218 N N . ARG A 1 409 ? 12.828 37.812 8.203 1 75.88 409 ARG A N 1
ATOM 3219 C CA . ARG A 1 409 ? 13.883 37.344 9.094 1 75.88 409 ARG A CA 1
ATOM 3220 C C . ARG A 1 409 ? 13.695 37.906 10.5 1 75.88 409 ARG A C 1
ATOM 3222 O O . ARG A 1 409 ? 13.539 39.125 10.688 1 75.88 409 ARG A O 1
ATOM 3229 N N . SER A 1 410 ? 13.438 36.938 11.312 1 77.62 410 SER A N 1
ATOM 3230 C CA . SER A 1 410 ? 13.398 37.281 12.734 1 77.62 410 SER A CA 1
ATOM 3231 C C . SER A 1 410 ? 14.695 36.875 13.422 1 77.62 410 SER A C 1
ATOM 3233 O O . SER A 1 410 ? 15.625 36.375 12.781 1 77.62 410 SER A O 1
ATOM 3235 N N . GLN A 1 411 ? 14.703 37.156 14.68 1 80.81 411 GLN A N 1
ATOM 3236 C CA . GLN A 1 411 ? 15.859 36.75 15.477 1 80.81 411 GLN A CA 1
ATOM 3237 C C . GLN A 1 411 ? 15.969 35.219 15.562 1 80.81 411 GLN A C 1
ATOM 3239 O O . GLN A 1 411 ? 14.961 34.531 15.703 1 80.81 411 GLN A O 1
ATOM 3244 N N . ARG A 1 412 ? 17.188 34.812 15.469 1 88.25 412 ARG A N 1
ATOM 3245 C CA . ARG A 1 412 ? 17.469 33.406 15.562 1 88.25 412 ARG A CA 1
ATOM 3246 C C . ARG A 1 412 ? 17.234 32.875 16.984 1 88.25 412 ARG A C 1
ATOM 3248 O O . ARG A 1 412 ? 17.625 33.531 17.953 1 88.25 412 ARG A O 1
ATOM 3255 N N . VAL A 1 413 ? 16.5 31.812 17.047 1 90.38 413 VAL A N 1
ATOM 3256 C CA . VAL A 1 413 ? 16.25 31.156 18.344 1 90.38 413 VAL A CA 1
ATOM 3257 C C . VAL A 1 413 ? 16.703 29.703 18.281 1 90.38 413 VAL A C 1
ATOM 3259 O O . VAL A 1 413 ? 16.781 29.109 17.203 1 90.38 413 VAL A O 1
ATOM 3262 N N . PRO A 1 414 ? 17.078 29.188 19.422 1 90.88 414 PRO A N 1
ATOM 3263 C CA . PRO A 1 414 ? 17.438 27.766 19.422 1 90.88 414 PRO A CA 1
ATOM 3264 C C . PRO A 1 414 ? 16.297 26.859 18.969 1 90.88 414 PRO A C 1
ATOM 3266 O O . PRO A 1 414 ? 15.164 27.031 19.422 1 90.88 414 PRO A O 1
ATOM 3269 N N . ALA A 1 415 ? 16.578 25.906 18.141 1 90.38 415 ALA A N 1
ATOM 3270 C CA . ALA A 1 415 ? 15.547 25.047 17.578 1 90.38 415 ALA A CA 1
ATOM 3271 C C . ALA A 1 415 ? 15.32 23.812 18.453 1 90.38 415 ALA A C 1
ATOM 3273 O O . ALA A 1 415 ? 14.219 23.25 18.484 1 90.38 415 ALA A O 1
ATOM 3274 N N . HIS A 1 416 ? 16.297 23.328 19.188 1 91.56 416 HIS A N 1
ATOM 3275 C CA . HIS A 1 416 ? 16.25 22.141 20.047 1 91.56 416 HIS A CA 1
ATOM 3276 C C . HIS A 1 416 ? 15.68 20.953 19.297 1 91.56 416 HIS A C 1
ATOM 3278 O O . HIS A 1 416 ? 14.781 20.266 19.781 1 91.56 416 HIS A O 1
ATOM 3284 N N . ARG A 1 417 ? 16.203 20.656 18.141 1 91.69 417 ARG A N 1
ATOM 3285 C CA . ARG A 1 417 ? 15.633 19.688 17.219 1 91.69 417 ARG A CA 1
ATOM 3286 C C . ARG A 1 417 ? 15.664 18.281 17.812 1 91.69 417 ARG A C 1
ATOM 3288 O O . ARG A 1 417 ? 14.672 17.547 17.75 1 91.69 417 ARG A O 1
ATOM 3295 N N . ASN A 1 418 ? 16.734 17.891 18.375 1 92.69 418 ASN A N 1
ATOM 3296 C CA . ASN A 1 418 ? 16.875 16.547 18.906 1 92.69 418 ASN A CA 1
ATOM 3297 C C . ASN A 1 418 ? 15.984 16.328 20.125 1 92.69 418 ASN A C 1
ATOM 3299 O O . ASN A 1 418 ? 15.398 15.25 20.281 1 92.69 418 ASN A O 1
ATOM 3303 N N . CYS A 1 419 ? 15.844 17.375 20.906 1 93.88 419 CYS A N 1
ATOM 3304 C CA . CYS A 1 419 ? 14.969 17.281 22.078 1 93.88 419 CYS A CA 1
ATOM 3305 C C . CYS A 1 419 ? 13.508 17.125 21.656 1 93.88 419 CYS A C 1
ATOM 3307 O O . CYS A 1 419 ? 12.781 16.297 22.203 1 93.88 419 CYS A O 1
ATOM 3309 N N . VAL A 1 420 ? 13.18 17.938 20.719 1 94.94 420 VAL A N 1
ATOM 3310 C CA . VAL A 1 420 ? 11.805 17.891 20.219 1 94.94 420 VAL A CA 1
ATOM 3311 C C . VAL A 1 420 ? 11.523 16.531 19.609 1 94.94 420 VAL A C 1
ATOM 3313 O O . VAL A 1 420 ? 10.477 15.93 19.859 1 94.94 420 VAL A O 1
ATOM 3316 N N . HIS A 1 421 ? 12.453 16.047 18.812 1 95.62 421 HIS A N 1
ATOM 3317 C CA . HIS A 1 421 ? 12.297 14.758 18.141 1 95.62 421 HIS A CA 1
ATOM 3318 C C . HIS A 1 421 ? 12.148 13.625 19.141 1 95.62 421 HIS A C 1
ATOM 3320 O O . HIS A 1 421 ? 11.281 12.766 19 1 95.62 421 HIS A O 1
ATOM 3326 N N . ASN A 1 422 ? 12.945 13.586 20.125 1 95.88 422 ASN A N 1
ATOM 3327 C CA . ASN A 1 422 ? 12.906 12.531 21.141 1 95.88 422 ASN A CA 1
ATOM 3328 C C . ASN A 1 422 ? 11.617 12.578 21.953 1 95.88 422 ASN A C 1
ATOM 3330 O O . ASN A 1 422 ? 11 11.539 22.203 1 95.88 422 ASN A O 1
ATOM 3334 N N . GLN A 1 423 ? 11.219 13.766 22.297 1 96.19 423 GLN A N 1
ATOM 3335 C CA . GLN A 1 423 ? 10.016 13.891 23.109 1 96.19 423 GLN A CA 1
ATOM 3336 C C . GLN A 1 423 ? 8.766 13.609 22.297 1 96.19 423 GLN A C 1
ATOM 3338 O O . GLN A 1 423 ? 7.785 13.07 22.812 1 96.19 423 GLN A O 1
ATOM 3343 N N . SER A 1 424 ? 8.844 14.039 21.078 1 96.94 424 SER A N 1
ATOM 3344 C CA . SER A 1 424 ? 7.742 13.68 20.188 1 96.94 424 SER A CA 1
ATOM 3345 C C . SER A 1 424 ? 7.594 12.164 20.078 1 96.94 424 SER A C 1
ATOM 3347 O O . SER A 1 424 ? 6.477 11.641 20.109 1 96.94 424 SER A O 1
ATOM 3349 N N . PHE A 1 425 ? 8.672 11.484 19.984 1 96.88 425 PHE A N 1
ATOM 3350 C CA . PHE A 1 425 ? 8.656 10.031 19.891 1 96.88 425 PHE A CA 1
ATOM 3351 C C . PHE A 1 425 ? 8.055 9.414 21.141 1 96.88 425 PHE A C 1
ATOM 3353 O O . PHE A 1 425 ? 7.207 8.523 21.062 1 96.88 425 PHE A O 1
ATOM 3360 N N . ASP A 1 426 ? 8.414 9.906 22.266 1 97.12 426 ASP A N 1
ATOM 3361 C CA . ASP A 1 426 ? 7.918 9.383 23.531 1 97.12 426 ASP A CA 1
ATOM 3362 C C . ASP A 1 426 ? 6.418 9.609 23.672 1 97.12 426 ASP A C 1
ATOM 3364 O O . ASP A 1 426 ? 5.695 8.742 24.156 1 97.12 426 ASP A O 1
ATOM 3368 N N . LEU A 1 427 ? 6.059 10.758 23.297 1 97.81 427 LEU A N 1
ATOM 3369 C CA . LEU A 1 427 ? 4.637 11.078 23.344 1 97.81 427 LEU A CA 1
ATOM 3370 C C . LEU A 1 427 ? 3.83 10.133 22.469 1 97.81 427 LEU A C 1
ATOM 3372 O O . LEU A 1 427 ? 2.77 9.648 22.875 1 97.81 427 LEU A O 1
ATOM 3376 N N . HIS A 1 428 ? 4.352 9.836 21.328 1 96.94 428 HIS A N 1
ATOM 3377 C CA . HIS A 1 428 ? 3.609 9.039 20.359 1 96.94 428 HIS A CA 1
ATOM 3378 C C . HIS A 1 428 ? 3.703 7.547 20.672 1 96.94 428 HIS A C 1
ATOM 3380 O O . HIS A 1 428 ? 2.904 6.75 20.188 1 96.94 428 HIS A O 1
ATOM 3386 N N . LEU A 1 429 ? 4.629 7.156 21.5 1 96.62 429 LEU A N 1
ATOM 3387 C CA . LEU A 1 429 ? 4.633 5.793 22.031 1 96.62 429 LEU A CA 1
ATOM 3388 C C . LEU A 1 429 ? 3.398 5.543 22.891 1 96.62 429 LEU A C 1
ATOM 3390 O O . LEU A 1 429 ? 2.797 4.469 22.828 1 96.62 429 LEU A O 1
ATOM 3394 N N . ILE A 1 430 ? 3.041 6.559 23.625 1 97.62 430 ILE A N 1
ATOM 3395 C CA . ILE A 1 430 ? 1.851 6.453 24.453 1 97.62 430 ILE A CA 1
ATOM 3396 C C . ILE A 1 430 ? 0.606 6.355 23.578 1 97.62 430 ILE A C 1
ATOM 3398 O O . ILE A 1 430 ? -0.259 5.508 23.797 1 97.62 430 ILE A O 1
ATOM 3402 N N . MET A 1 431 ? 0.621 7.172 22.641 1 96.19 431 MET A N 1
ATOM 3403 C CA . MET A 1 431 ? -0.566 7.234 21.797 1 96.19 431 MET A CA 1
ATOM 3404 C C . MET A 1 431 ? -0.696 5.973 20.953 1 96.19 431 MET A C 1
ATOM 3406 O O . MET A 1 431 ? -1.805 5.57 20.594 1 96.19 431 MET A O 1
ATOM 3410 N N . TYR A 1 432 ? 0.428 5.391 20.594 1 95.06 432 TYR A N 1
ATOM 3411 C CA . TYR A 1 432 ? 0.387 4.117 19.875 1 95.06 432 TYR A CA 1
ATOM 3412 C C . TYR A 1 432 ? -0.401 3.078 20.672 1 95.06 432 TYR A C 1
ATOM 3414 O O . TYR A 1 432 ? -1.217 2.348 20.109 1 95.06 432 TYR A O 1
ATOM 3422 N N . GLU A 1 433 ? -0.243 3.064 21.906 1 94.19 433 GLU A N 1
ATOM 3423 C CA . GLU A 1 433 ? -0.962 2.123 22.766 1 94.19 433 GLU A CA 1
ATOM 3424 C C . GLU A 1 433 ? -2.443 2.482 22.859 1 94.19 433 GLU A C 1
ATOM 3426 O O . GLU A 1 433 ? -3.299 1.599 22.922 1 94.19 433 GLU A O 1
ATOM 3431 N N . VAL A 1 434 ? -2.686 3.732 22.859 1 93.94 434 VAL A N 1
ATOM 3432 C CA . VAL A 1 434 ? -4.074 4.184 22.875 1 93.94 434 VAL A CA 1
ATOM 3433 C C . VAL A 1 434 ? -4.781 3.709 21.609 1 93.94 434 VAL A C 1
ATOM 3435 O O . VAL A 1 434 ? -5.91 3.213 21.672 1 93.94 434 VAL A O 1
ATOM 3438 N N . ILE A 1 435 ? -4.109 3.846 20.531 1 92.44 435 ILE A N 1
ATOM 3439 C CA . ILE A 1 435 ? -4.684 3.457 19.25 1 92.44 435 ILE A CA 1
ATOM 3440 C C . ILE A 1 435 ? -4.93 1.95 19.234 1 92.44 435 ILE A C 1
ATOM 3442 O O . ILE A 1 435 ? -5.969 1.49 18.75 1 92.44 435 ILE A O 1
ATOM 3446 N N . GLN A 1 436 ? -4.016 1.207 19.766 1 88.56 436 GLN A N 1
ATOM 3447 C CA . GLN A 1 436 ? -4.191 -0.24 19.844 1 88.56 436 GLN A CA 1
ATOM 3448 C C . GLN A 1 436 ? -5.402 -0.605 20.703 1 88.56 436 GLN A C 1
ATOM 3450 O O . GLN A 1 436 ? -6.117 -1.562 20.391 1 88.56 436 GLN A O 1
ATOM 3455 N N . PHE A 1 437 ? -5.574 0.203 21.672 1 88.12 437 PHE A N 1
ATOM 3456 C CA . PHE A 1 437 ? -6.715 -0.024 22.562 1 88.12 437 PHE A CA 1
ATOM 3457 C C . PHE A 1 437 ? -8.023 0.323 21.859 1 88.12 437 PHE A C 1
ATOM 3459 O O . PHE A 1 437 ? -9.008 -0.409 21.969 1 88.12 437 PHE A O 1
ATOM 3466 N N . LEU A 1 438 ? -8.031 1.364 21.109 1 85.19 438 LEU A N 1
ATOM 3467 C CA . LEU A 1 438 ? -9.234 1.821 20.422 1 85.19 438 LEU A CA 1
ATOM 3468 C C . LEU A 1 438 ? -9.602 0.876 19.297 1 85.19 438 LEU A C 1
ATOM 3470 O O . LEU A 1 438 ? -10.781 0.661 19.016 1 85.19 438 LEU A O 1
ATOM 3474 N N . ASN A 1 439 ? -8.562 0.268 18.641 1 76.31 439 ASN A N 1
ATOM 3475 C CA . ASN A 1 439 ? -8.812 -0.524 17.438 1 76.31 439 ASN A CA 1
ATOM 3476 C C . ASN A 1 439 ? -8.969 -2.006 17.766 1 76.31 439 ASN A C 1
ATOM 3478 O O . ASN A 1 439 ? -9.242 -2.816 16.891 1 76.31 439 ASN A O 1
ATOM 3482 N N . ALA A 1 440 ? -8.641 -2.48 18.844 1 64.5 440 ALA A N 1
ATOM 3483 C CA . ALA A 1 440 ? -8.664 -3.895 19.203 1 64.5 440 ALA A CA 1
ATOM 3484 C C . ALA A 1 440 ? -10 -4.531 18.828 1 64.5 440 ALA A C 1
ATOM 3486 O O . ALA A 1 440 ? -10.047 -5.695 18.422 1 64.5 440 ALA A O 1
ATOM 3487 N N . GLY A 1 441 ? -10.984 -3.875 18.906 1 55.09 441 GLY A N 1
ATOM 3488 C CA . GLY A 1 441 ? -12.273 -4.457 18.562 1 55.09 441 GLY A CA 1
ATOM 3489 C C . GLY A 1 441 ? -12.375 -4.828 17.094 1 55.09 441 GLY A C 1
ATOM 3490 O O . GLY A 1 441 ? -13.07 -5.785 16.734 1 55.09 441 GLY A O 1
ATOM 3491 N N . ALA A 1 442 ? -11.695 -4.121 16.281 1 54.66 442 ALA A N 1
ATOM 3492 C CA . ALA A 1 442 ? -11.789 -4.344 14.836 1 54.66 442 ALA A CA 1
ATOM 3493 C C . ALA A 1 442 ? -10.984 -5.574 14.422 1 54.66 442 ALA A C 1
ATOM 3495 O O . ALA A 1 442 ? -11.281 -6.199 13.398 1 54.66 442 ALA A O 1
ATOM 3496 N N . GLN A 1 443 ? -9.945 -5.977 15.188 1 52.72 443 GLN A N 1
ATOM 3497 C CA . GLN A 1 443 ? -9.008 -7.023 14.789 1 52.72 443 GLN A CA 1
ATOM 3498 C C . GLN A 1 443 ? -9.516 -8.398 15.219 1 52.72 443 GLN A C 1
ATOM 3500 O O . GLN A 1 443 ? -9.352 -9.383 14.492 1 52.72 443 GLN A O 1
ATOM 3505 N N . ASP A 1 444 ? -9.906 -8.562 16.422 1 51.03 444 ASP A N 1
ATOM 3506 C CA . ASP A 1 444 ? -10.328 -9.859 16.938 1 51.03 444 ASP A CA 1
ATOM 3507 C C . ASP A 1 444 ? -11.773 -9.82 17.422 1 51.03 444 ASP A C 1
ATOM 3509 O O . ASP A 1 444 ? -12.102 -9.086 18.344 1 51.03 444 ASP A O 1
ATOM 3513 N N . GLU A 1 445 ? -12.609 -10.188 16.5 1 48.62 445 GLU A N 1
ATOM 3514 C CA . GLU A 1 445 ? -14.023 -10.258 16.859 1 48.62 445 GLU A CA 1
ATOM 3515 C C . GLU A 1 445 ? -14.195 -10.703 18.312 1 48.62 445 GLU A C 1
ATOM 3517 O O . GLU A 1 445 ? -15.117 -10.266 19 1 48.62 445 GLU A O 1
ATOM 3522 N N . GLN A 1 446 ? -13.398 -11.578 18.672 1 45.31 446 GLN A N 1
ATOM 3523 C CA . GLN A 1 446 ? -13.523 -12.125 20.016 1 45.31 446 GLN A CA 1
ATOM 3524 C C . GLN A 1 446 ? -13.188 -11.078 21.062 1 45.31 446 GLN A C 1
ATOM 3526 O O . GLN A 1 446 ? -13.789 -11.055 22.141 1 45.31 446 GLN A O 1
ATOM 3531 N N . THR A 1 447 ? -12.242 -10.242 20.734 1 50.41 447 THR A N 1
ATOM 3532 C CA . THR A 1 447 ? -11.828 -9.227 21.703 1 50.41 447 THR A CA 1
ATOM 3533 C C . THR A 1 447 ? -12.734 -8.008 21.609 1 50.41 447 THR A C 1
ATOM 3535 O O . THR A 1 447 ? -12.594 -7.066 22.406 1 50.41 447 THR A O 1
ATOM 3538 N N . ARG A 1 448 ? -13.383 -7.801 20.422 1 49.31 448 ARG A N 1
ATOM 3539 C CA . ARG A 1 448 ? -14.406 -6.773 20.266 1 49.31 448 ARG A CA 1
ATOM 3540 C C . ARG A 1 448 ? -15.305 -6.707 21.5 1 49.31 448 ARG A C 1
ATOM 3542 O O . ARG A 1 448 ? -15.891 -5.66 21.797 1 49.31 448 ARG A O 1
ATOM 3549 N N . ASN A 1 449 ? -15.852 -7.93 21.719 1 52.06 449 ASN A N 1
ATOM 3550 C CA . ASN A 1 449 ? -17.078 -8.023 22.5 1 52.06 449 ASN A CA 1
ATOM 3551 C C . ASN A 1 449 ? -17.078 -7.055 23.688 1 52.06 449 ASN A C 1
ATOM 3553 O O . ASN A 1 449 ? -18.078 -6.398 23.953 1 52.06 449 ASN A O 1
ATOM 3557 N N . SER A 1 450 ? -16.75 -7 24.984 1 59.03 450 SER A N 1
ATOM 3558 C CA . SER A 1 450 ? -17.547 -6.504 26.109 1 59.03 450 SER A CA 1
ATOM 3559 C C . SER A 1 450 ? -16.75 -5.543 26.984 1 59.03 450 SER A C 1
ATOM 3561 O O . SER A 1 450 ? -16.297 -5.91 28.062 1 59.03 450 SER A O 1
ATOM 3563 N N . ARG A 1 451 ? -16.172 -4.414 26.062 1 75 451 ARG A N 1
ATOM 3564 C CA . ARG A 1 451 ? -15.469 -3.568 27.031 1 75 451 ARG A CA 1
ATOM 3565 C C . ARG A 1 451 ? -16.453 -2.814 27.922 1 75 451 ARG A C 1
ATOM 3567 O O . ARG A 1 451 ? -17.094 -1.868 27.469 1 75 451 ARG A O 1
ATOM 3574 N N . SER A 1 452 ? -16.328 -3.119 29.016 1 84.25 452 SER A N 1
ATOM 3575 C CA . SER A 1 452 ? -17.172 -2.469 30.031 1 84.25 452 SER A CA 1
ATOM 3576 C C . SER A 1 452 ? -16.719 -1.035 30.281 1 84.25 452 SER A C 1
ATOM 3578 O O . SER A 1 452 ? -15.562 -0.684 30 1 84.25 452 SER A O 1
ATOM 3580 N N . TYR A 1 453 ? -17.594 -0.218 30.625 1 90 453 TYR A N 1
ATOM 3581 C CA . TYR A 1 453 ? -17.281 1.172 30.938 1 90 453 TYR A CA 1
ATOM 3582 C C . TYR A 1 453 ? -16.172 1.261 31.984 1 90 453 TYR A C 1
ATOM 3584 O O . TYR A 1 453 ? -15.297 2.119 31.891 1 90 453 TYR A O 1
ATOM 3592 N N . SER A 1 454 ? -16.234 0.406 32.906 1 89.81 454 SER A N 1
ATOM 3593 C CA . SER A 1 454 ? -15.25 0.419 34 1 89.81 454 SER A CA 1
ATOM 3594 C C . SER A 1 454 ? -13.844 0.186 33.469 1 89.81 454 SER A C 1
ATOM 3596 O O . SER A 1 454 ? -12.883 0.806 33.906 1 89.81 454 SER A O 1
ATOM 3598 N N . LYS A 1 455 ? -13.734 -0.689 32.531 1 89.88 455 LYS A N 1
ATOM 3599 C CA . LYS A 1 455 ? -12.43 -0.954 31.922 1 89.88 455 LYS A CA 1
ATOM 3600 C C . LYS A 1 455 ? -11.938 0.257 31.141 1 89.88 455 LYS A C 1
ATOM 3602 O O . LYS A 1 455 ? -10.766 0.626 31.234 1 89.88 455 LYS A O 1
ATOM 3607 N N . VAL A 1 456 ? -12.836 0.887 30.375 1 92.38 456 VAL A N 1
ATOM 3608 C CA . VAL A 1 456 ? -12.477 2.055 29.578 1 92.38 456 VAL A CA 1
ATOM 3609 C C . VAL A 1 456 ? -12.062 3.203 30.5 1 92.38 456 VAL A C 1
ATOM 3611 O O . VAL A 1 456 ? -11.117 3.936 30.188 1 92.38 456 VAL A O 1
ATOM 3614 N N . GLU A 1 457 ? -12.758 3.336 31.562 1 94.25 457 GLU A N 1
ATOM 3615 C CA . GLU A 1 457 ? -12.438 4.383 32.531 1 94.25 457 GLU A CA 1
ATOM 3616 C C . GLU A 1 457 ? -11.055 4.168 33.156 1 94.25 457 GLU A C 1
ATOM 3618 O O . GLU A 1 457 ? -10.258 5.105 33.25 1 94.25 457 GLU A O 1
ATOM 3623 N N . ARG A 1 458 ? -10.766 2.986 33.5 1 94.19 458 ARG A N 1
ATOM 3624 C CA . ARG A 1 458 ? -9.484 2.668 34.125 1 94.19 458 ARG A CA 1
ATOM 3625 C C . ARG A 1 458 ? -8.336 2.924 33.156 1 94.19 458 ARG A C 1
ATOM 3627 O O . ARG A 1 458 ? -7.309 3.494 33.531 1 94.19 458 ARG A O 1
ATOM 3634 N N . VAL A 1 459 ? -8.516 2.512 31.984 1 93.94 459 VAL A N 1
ATOM 3635 C CA . VAL A 1 459 ? -7.473 2.654 30.984 1 93.94 459 VAL A CA 1
ATOM 3636 C C . VAL A 1 459 ? -7.289 4.129 30.625 1 93.94 459 VAL A C 1
ATOM 3638 O O . VAL A 1 459 ? -6.168 4.59 30.406 1 93.94 459 VAL A O 1
ATOM 3641 N N . THR A 1 460 ? -8.406 4.879 30.547 1 95.94 460 THR A N 1
ATOM 3642 C CA . THR A 1 460 ? -8.336 6.305 30.266 1 95.94 460 THR A CA 1
ATOM 3643 C C . THR A 1 460 ? -7.551 7.039 31.344 1 95.94 460 THR A C 1
ATOM 3645 O O . THR A 1 460 ? -6.719 7.895 31.047 1 95.94 460 THR A O 1
ATOM 3648 N N . ILE A 1 461 ? -7.82 6.672 32.562 1 96.06 461 ILE A N 1
ATOM 3649 C CA . ILE A 1 461 ? -7.129 7.312 33.656 1 96.06 461 ILE A CA 1
ATOM 3650 C C . ILE A 1 461 ? -5.645 6.953 33.625 1 96.06 461 ILE A C 1
ATOM 3652 O O . ILE A 1 461 ? -4.785 7.805 33.875 1 96.06 461 ILE A O 1
ATOM 3656 N N . SER A 1 462 ? -5.391 5.746 33.281 1 97.38 462 SER A N 1
ATOM 3657 C CA . SER A 1 462 ? -4 5.316 33.156 1 97.38 462 SER A CA 1
ATOM 3658 C C . SER A 1 462 ? -3.266 6.09 32.062 1 97.38 462 SER A C 1
ATOM 3660 O O . SER A 1 462 ? -2.137 6.535 32.281 1 97.38 462 SER A O 1
ATOM 3662 N N . PHE A 1 463 ? -3.859 6.246 30.984 1 97.81 463 PHE A N 1
ATOM 3663 C CA . PHE A 1 463 ? -3.256 6.996 29.891 1 97.81 463 PHE A CA 1
ATOM 3664 C C . PHE A 1 463 ? -3.09 8.461 30.25 1 97.81 463 PHE A C 1
ATOM 3666 O O . PHE A 1 463 ? -2.084 9.086 29.906 1 97.81 463 PHE A O 1
ATOM 3673 N N . TYR A 1 464 ? -4.062 8.992 30.891 1 97.88 464 TYR A N 1
ATOM 3674 C CA . TYR A 1 464 ? -4.004 10.391 31.328 1 97.88 464 TYR A CA 1
ATOM 3675 C C . TYR A 1 464 ? -2.826 10.625 32.25 1 97.88 464 TYR A C 1
ATOM 3677 O O . TYR A 1 464 ? -2.121 11.633 32.156 1 97.88 464 TYR A O 1
ATOM 3685 N N . GLU A 1 465 ? -2.623 9.719 33.094 1 98.12 465 GLU A N 1
ATOM 3686 C CA . GLU A 1 465 ? -1.501 9.828 34.031 1 98.12 465 GLU A CA 1
ATOM 3687 C C . GLU A 1 465 ? -0.168 9.781 33.281 1 98.12 465 GLU A C 1
ATOM 3689 O O . GLU A 1 465 ? 0.758 10.523 33.625 1 98.12 465 GLU A O 1
ATOM 3694 N N . ARG A 1 466 ? -0.101 8.945 32.406 1 98.12 466 ARG A N 1
ATOM 3695 C CA . ARG A 1 466 ? 1.127 8.836 31.625 1 98.12 466 ARG A CA 1
ATOM 3696 C C . ARG A 1 466 ? 1.376 10.102 30.812 1 98.12 466 ARG A C 1
ATOM 3698 O O . ARG A 1 466 ? 2.518 10.547 30.672 1 98.12 466 ARG A O 1
ATOM 3705 N N . LEU A 1 467 ? 0.346 10.648 30.234 1 98.31 467 LEU A N 1
ATOM 3706 C CA . LEU A 1 467 ? 0.465 11.898 29.484 1 98.31 467 LEU A CA 1
ATOM 3707 C C . LEU A 1 467 ? 0.898 13.039 30.406 1 98.31 467 LEU A C 1
ATOM 3709 O O . LEU A 1 467 ? 1.763 13.836 30.031 1 98.31 467 LEU A O 1
ATOM 3713 N N . THR A 1 468 ? 0.32 13.07 31.562 1 97.75 468 THR A N 1
ATOM 3714 C CA . THR A 1 468 ? 0.67 14.117 32.5 1 97.75 468 THR A CA 1
ATOM 3715 C C . THR A 1 468 ? 2.107 13.953 33 1 97.75 468 THR A C 1
ATOM 3717 O O . THR A 1 468 ? 2.822 14.938 33.188 1 97.75 468 THR A O 1
ATOM 3720 N N . HIS A 1 469 ? 2.447 12.727 33.188 1 97.88 469 HIS A N 1
ATOM 3721 C CA . HIS A 1 469 ? 3.828 12.469 33.562 1 97.88 469 HIS A CA 1
ATOM 3722 C C . HIS A 1 469 ? 4.797 12.898 32.469 1 97.88 469 HIS A C 1
ATOM 3724 O O . HIS A 1 469 ? 5.852 13.469 32.75 1 97.88 469 HIS A O 1
ATOM 3730 N N . TRP A 1 470 ? 4.484 12.594 31.266 1 97.75 470 TRP A N 1
ATOM 3731 C CA . TRP A 1 470 ? 5.289 13.023 30.125 1 97.75 470 TRP A CA 1
ATOM 3732 C C . TRP A 1 470 ? 5.441 14.547 30.109 1 97.75 470 TRP A C 1
ATOM 3734 O O . TRP A 1 470 ? 6.547 15.062 29.938 1 97.75 470 TRP A O 1
ATOM 3744 N N . SER A 1 471 ? 4.367 15.281 30.297 1 96.62 471 SER A N 1
ATOM 3745 C CA . SER A 1 471 ? 4.391 16.75 30.281 1 96.62 471 SER A CA 1
ATOM 3746 C C . SER A 1 471 ? 5.254 17.297 31.406 1 96.62 471 SER A C 1
ATOM 3748 O O . SER A 1 471 ? 5.98 18.266 31.219 1 96.62 471 SER A O 1
ATOM 3750 N N . ARG A 1 472 ? 5.266 16.625 32.5 1 95.31 472 ARG A N 1
ATOM 3751 C CA . ARG A 1 472 ? 6.031 17.078 33.656 1 95.31 472 ARG A CA 1
ATOM 3752 C C . ARG A 1 472 ? 7.512 16.75 33.5 1 95.31 472 ARG A C 1
ATOM 3754 O O . ARG A 1 472 ? 8.375 17.469 34 1 95.31 472 ARG A O 1
ATOM 3761 N N . SER A 1 473 ? 7.762 15.727 32.75 1 94.75 473 SER A N 1
ATOM 3762 C CA . SER A 1 473 ? 9.133 15.258 32.625 1 94.75 473 SER A CA 1
ATOM 3763 C C . SER A 1 473 ? 9.82 15.898 31.406 1 94.75 473 SER A C 1
ATOM 3765 O O . SER A 1 473 ? 10.93 15.5 31.047 1 94.75 473 SER A O 1
ATOM 3767 N N . LEU A 1 474 ? 9.195 16.859 30.812 1 95.31 474 LEU A N 1
ATOM 3768 C CA . LEU A 1 474 ? 9.805 17.516 29.656 1 95.31 474 LEU A CA 1
ATOM 3769 C C . LEU A 1 474 ? 11.094 18.234 30.047 1 95.31 474 LEU A C 1
ATOM 3771 O O . LEU A 1 474 ? 11.172 18.812 31.141 1 95.31 474 LEU A O 1
ATOM 3775 N N . PRO A 1 475 ? 12.07 18.125 29.234 1 93.06 475 PRO A N 1
ATOM 3776 C CA . PRO A 1 475 ? 13.289 18.891 29.516 1 93.06 475 PRO A CA 1
ATOM 3777 C C . PRO A 1 475 ? 13.023 20.391 29.625 1 93.06 475 PRO A C 1
ATOM 3779 O O . PRO A 1 475 ? 12.078 20.906 29.031 1 93.06 475 PRO A O 1
ATOM 3782 N N . GLU A 1 476 ? 13.945 21.109 30.25 1 91.31 476 GLU A N 1
ATOM 3783 C CA . GLU A 1 476 ? 13.773 22.516 30.562 1 91.31 476 GLU A CA 1
ATOM 3784 C C . GLU A 1 476 ? 13.688 23.359 29.281 1 91.31 476 GLU A C 1
ATOM 3786 O O . GLU A 1 476 ? 12.961 24.359 29.234 1 91.31 476 GLU A O 1
ATOM 3791 N N . CYS A 1 477 ? 14.297 22.922 28.297 1 91.75 477 CYS A N 1
ATOM 3792 C CA . CYS A 1 477 ? 14.352 23.688 27.047 1 91.75 477 CYS A CA 1
ATOM 3793 C C . CYS A 1 477 ? 13.016 23.641 26.328 1 91.75 477 CYS A C 1
ATOM 3795 O O . CYS A 1 477 ? 12.734 24.5 25.469 1 91.75 477 CYS A O 1
ATOM 3797 N N . LEU A 1 478 ? 12.148 22.688 26.703 1 93.81 478 LEU A N 1
ATOM 3798 C CA . LEU A 1 478 ? 10.883 22.516 26 1 93.81 478 LEU A CA 1
ATOM 3799 C C . LEU A 1 478 ? 9.711 22.922 26.875 1 93.81 478 LEU A C 1
ATOM 3801 O O . LEU A 1 478 ? 8.555 22.875 26.438 1 93.81 478 LEU A O 1
ATOM 3805 N N . LYS A 1 479 ? 10.023 23.281 28 1 89.62 479 LYS A N 1
ATOM 3806 C CA . LYS A 1 479 ? 8.945 23.688 28.891 1 89.62 479 LYS A CA 1
ATOM 3807 C C . LYS A 1 479 ? 8.367 25.047 28.484 1 89.62 479 LYS A C 1
ATOM 3809 O O . LYS A 1 479 ? 8.992 25.797 27.734 1 89.62 479 LYS A O 1
ATOM 3814 N N . GLU A 1 480 ? 7.219 25.297 28.984 1 79.06 480 GLU A N 1
ATOM 3815 C CA . GLU A 1 480 ? 6.48 26.516 28.641 1 79.06 480 GLU A CA 1
ATOM 3816 C C . GLU A 1 480 ? 7.234 27.766 29.078 1 79.06 480 GLU A C 1
ATOM 3818 O O . GLU A 1 480 ? 7.789 27.812 30.172 1 79.06 480 GLU A O 1
ATOM 3823 N N . GLY A 1 481 ? 7.238 28.703 28.109 1 69.19 481 GLY A N 1
ATOM 3824 C CA . GLY A 1 481 ? 7.812 30 28.453 1 69.19 481 GLY A CA 1
ATOM 3825 C C . GLY A 1 481 ? 9.234 30.172 27.953 1 69.19 481 GLY A C 1
ATOM 3826 O O . GLY A 1 481 ? 9.773 31.281 27.969 1 69.19 481 GLY A O 1
ATOM 3827 N N . GLN A 1 482 ? 9.891 29.156 27.547 1 71.56 482 GLN A N 1
ATOM 3828 C CA . GLN A 1 482 ? 11.281 29.328 27.141 1 71.56 482 GLN A CA 1
ATOM 3829 C C . GLN A 1 482 ? 11.391 29.672 25.656 1 71.56 482 GLN A C 1
ATOM 3831 O O . GLN A 1 482 ? 11.258 30.828 25.266 1 71.56 482 GLN A O 1
ATOM 3836 N N . THR A 1 483 ? 11.398 28.672 24.812 1 82.69 483 THR A N 1
ATOM 3837 C CA . THR A 1 483 ? 11.492 28.906 23.375 1 82.69 483 THR A CA 1
ATOM 3838 C C . THR A 1 483 ? 10.266 28.359 22.656 1 82.69 483 THR A C 1
ATOM 3840 O O . THR A 1 483 ? 10.016 27.156 22.656 1 82.69 483 THR A O 1
ATOM 3843 N N . TRP A 1 484 ? 9.508 29.344 22.156 1 88.12 484 TRP A N 1
ATOM 3844 C CA . TRP A 1 484 ? 8.258 28.953 21.516 1 88.12 484 TRP A CA 1
ATOM 3845 C C . TRP A 1 484 ? 8.445 28.859 20 1 88.12 484 TRP A C 1
ATOM 3847 O O . TRP A 1 484 ? 7.871 29.641 19.25 1 88.12 484 TRP A O 1
ATOM 3857 N N . THR A 1 485 ? 9.18 27.844 19.625 1 92 485 THR A N 1
ATOM 3858 C CA . THR A 1 485 ? 9.234 27.547 18.188 1 92 485 THR A CA 1
ATOM 3859 C C . THR A 1 485 ? 7.984 26.781 17.75 1 92 485 THR A 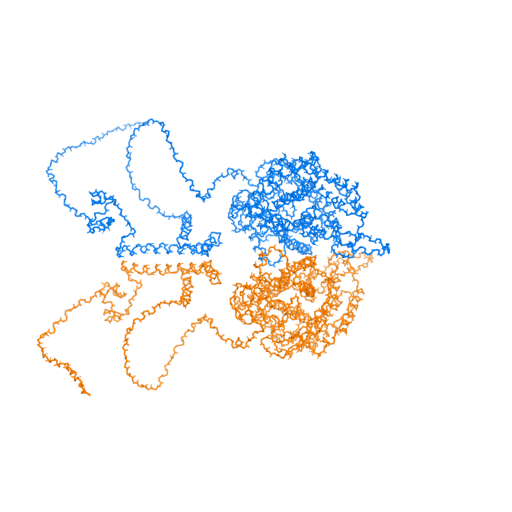C 1
ATOM 3861 O O . THR A 1 485 ? 7.254 26.25 18.578 1 92 485 THR A O 1
ATOM 3864 N N . PRO A 1 486 ? 7.652 26.812 16.453 1 92.69 486 PRO A N 1
ATOM 3865 C CA . PRO A 1 486 ? 6.488 26.047 16 1 92.69 486 PRO A CA 1
ATOM 3866 C C . PRO A 1 486 ? 6.531 24.594 16.422 1 92.69 486 PRO A C 1
ATOM 3868 O O . PRO A 1 486 ? 5.492 24 16.734 1 92.69 486 PRO A O 1
ATOM 3871 N N . ALA A 1 487 ? 7.68 24.031 16.531 1 94.56 487 ALA A N 1
ATOM 3872 C CA . ALA A 1 487 ? 7.832 22.625 16.922 1 94.56 487 ALA A CA 1
ATOM 3873 C C . ALA A 1 487 ? 7.465 22.438 18.391 1 94.56 487 ALA A C 1
ATOM 3875 O O . ALA A 1 487 ? 6.793 21.453 18.75 1 94.56 487 ALA A O 1
ATOM 3876 N N . VAL A 1 488 ? 7.891 23.344 19.203 1 95.38 488 VAL A N 1
ATOM 3877 C CA . VAL A 1 488 ? 7.629 23.25 20.641 1 95.38 488 VAL A CA 1
ATOM 3878 C C . VAL A 1 488 ? 6.141 23.484 20.906 1 95.38 488 VAL A C 1
ATOM 3880 O O . VAL A 1 488 ? 5.527 22.766 21.703 1 95.38 488 VAL A O 1
ATOM 3883 N N . ILE A 1 489 ? 5.605 24.453 20.219 1 95.25 489 ILE A N 1
ATOM 3884 C CA . ILE A 1 489 ? 4.18 24.734 20.375 1 95.25 489 ILE A CA 1
ATOM 3885 C C . ILE A 1 489 ? 3.363 23.531 19.922 1 95.25 489 ILE A C 1
ATOM 3887 O O . ILE A 1 489 ? 2.402 23.141 20.594 1 95.25 489 ILE A O 1
ATOM 3891 N N . GLY A 1 490 ? 3.785 22.953 18.797 1 95.56 490 GLY A N 1
ATOM 3892 C CA . GLY A 1 490 ? 3.111 21.766 18.281 1 95.56 490 GLY A CA 1
ATOM 3893 C C . GLY A 1 490 ? 3.145 20.594 19.25 1 95.56 490 GLY A C 1
ATOM 3894 O O . GLY A 1 490 ? 2.176 19.844 19.359 1 95.56 490 GLY A O 1
ATOM 3895 N N . LEU A 1 491 ? 4.203 20.438 19.922 1 96.06 491 LEU A N 1
ATOM 3896 C CA . LEU A 1 491 ? 4.348 19.375 20.906 1 96.06 491 LEU A CA 1
ATOM 3897 C C . LEU A 1 491 ? 3.348 19.547 22.031 1 96.06 491 LEU A C 1
ATOM 3899 O O . LEU A 1 491 ? 2.691 18.578 22.438 1 96.06 491 LEU A O 1
ATOM 3903 N N . HIS A 1 492 ? 3.211 20.719 22.484 1 96.81 492 HIS A N 1
ATOM 3904 C CA . HIS A 1 492 ? 2.27 21 23.562 1 96.81 492 HIS A CA 1
ATOM 3905 C C . HIS A 1 492 ? 0.828 20.859 23.094 1 96.81 492 HIS A C 1
ATOM 3907 O O . HIS A 1 492 ? -0.034 20.391 23.844 1 96.81 492 HIS A O 1
ATOM 3913 N N . MET A 1 493 ? 0.589 21.312 21.938 1 97.31 493 MET A N 1
ATOM 3914 C CA . MET A 1 493 ? -0.755 21.156 21.391 1 97.31 493 MET A CA 1
ATOM 3915 C C . MET A 1 493 ? -1.112 19.688 21.25 1 97.31 493 MET A C 1
ATOM 3917 O O . MET A 1 493 ? -2.246 19.281 21.516 1 97.31 493 MET A O 1
ATOM 3921 N N . SER A 1 494 ? -0.126 18.891 20.812 1 97.62 494 SER A N 1
ATOM 3922 C CA . SER A 1 494 ? -0.357 17.453 20.688 1 97.62 494 SER A CA 1
ATOM 3923 C C . SER A 1 494 ? -0.757 16.844 22.031 1 97.62 494 SER A C 1
ATOM 3925 O O . SER A 1 494 ? -1.669 16.016 22.094 1 97.62 494 SER A O 1
ATOM 3927 N N . TYR A 1 495 ? -0.091 17.297 23 1 97.94 495 TYR A N 1
ATOM 3928 C CA . TYR A 1 495 ? -0.394 16.828 24.359 1 97.94 495 TYR A CA 1
ATOM 3929 C C . TYR A 1 495 ? -1.859 17.078 24.703 1 97.94 495 TYR A C 1
ATOM 3931 O O . TYR A 1 495 ? -2.557 16.156 25.141 1 97.94 495 TYR A O 1
ATOM 3939 N N . HIS A 1 496 ? -2.357 18.203 24.469 1 98.31 496 HIS A N 1
ATOM 3940 C CA . HIS A 1 496 ? -3.73 18.547 24.812 1 98.31 496 HIS A CA 1
ATOM 3941 C C . HIS A 1 496 ? -4.73 17.812 23.922 1 98.31 496 HIS A C 1
ATOM 3943 O O . HIS A 1 496 ? -5.789 17.391 24.391 1 98.31 496 HIS A O 1
ATOM 3949 N N . VAL A 1 497 ? -4.41 17.688 22.688 1 98.12 497 VAL A N 1
ATOM 3950 C CA . VAL A 1 497 ? -5.316 17.031 21.75 1 98.12 497 VAL A CA 1
ATOM 3951 C C . VAL A 1 497 ? -5.434 15.547 22.109 1 98.12 497 VAL A C 1
ATOM 3953 O O . VAL A 1 497 ? -6.5 14.945 21.969 1 98.12 497 VAL A O 1
ATOM 3956 N N . TYR A 1 498 ? -4.355 14.984 22.609 1 98.25 498 TYR A N 1
ATOM 3957 C CA . TYR A 1 498 ? -4.395 13.586 23 1 98.25 498 TYR A CA 1
ATOM 3958 C C . TYR A 1 498 ? -5.246 13.391 24.25 1 98.25 498 TYR A C 1
ATOM 3960 O O . TYR A 1 498 ? -5.941 12.383 24.375 1 98.25 498 TYR A O 1
ATOM 3968 N N . ILE A 1 499 ? -5.246 14.367 25.062 1 98.38 499 ILE A N 1
ATOM 3969 C CA . ILE A 1 499 ? -6.141 14.344 26.203 1 98.38 499 ILE A CA 1
ATOM 3970 C C . ILE A 1 499 ? -7.59 14.414 25.734 1 98.38 499 ILE A C 1
ATOM 3972 O O . ILE A 1 499 ? -8.438 13.656 26.219 1 98.38 499 ILE A O 1
ATOM 3976 N N . ILE A 1 500 ? -7.828 15.266 24.812 1 98.19 500 ILE A N 1
ATOM 3977 C CA . ILE A 1 500 ? -9.172 15.383 24.266 1 98.19 500 ILE A CA 1
ATOM 3978 C C . ILE A 1 500 ? -9.609 14.031 23.688 1 98.19 500 ILE A C 1
ATOM 3980 O O . ILE A 1 500 ? -10.742 13.602 23.891 1 98.19 500 ILE A O 1
ATOM 3984 N N . THR A 1 501 ? -8.758 13.375 23.016 1 96.44 501 THR A N 1
ATOM 3985 C CA . THR A 1 501 ? -9.086 12.125 22.328 1 96.44 501 THR A CA 1
ATOM 3986 C C . THR A 1 501 ? -9.477 11.047 23.328 1 96.44 501 THR A C 1
ATOM 3988 O O . THR A 1 501 ? -10.5 10.375 23.156 1 96.44 501 THR A O 1
ATOM 3991 N N . ILE A 1 502 ? -8.711 10.859 24.359 1 96.94 502 ILE A N 1
ATOM 3992 C CA . ILE A 1 502 ? -8.977 9.781 25.297 1 96.94 502 ILE A CA 1
ATOM 3993 C C . ILE A 1 502 ? -10.25 10.086 26.094 1 96.94 502 ILE A C 1
ATOM 3995 O O . ILE A 1 502 ? -11.062 9.188 26.328 1 96.94 502 ILE A O 1
ATOM 3999 N N . PHE A 1 503 ? -10.5 11.297 26.406 1 97.44 503 PHE A N 1
ATOM 4000 C CA . PHE A 1 503 ? -11.672 11.641 27.203 1 97.44 503 PHE A CA 1
ATOM 4001 C C . PHE A 1 503 ? -12.914 11.719 26.328 1 97.44 503 PHE A C 1
ATOM 4003 O O . PHE A 1 503 ? -14.031 11.484 26.797 1 97.44 503 PHE A O 1
ATOM 4010 N N . SER A 1 504 ? -12.742 12.086 25.109 1 96.12 504 SER A N 1
ATOM 4011 C CA . SER A 1 504 ? -13.883 12.047 24.203 1 96.12 504 SER A CA 1
ATOM 4012 C C . SER A 1 504 ? -14.391 10.617 24.016 1 96.12 504 SER A C 1
ATOM 4014 O O . SER A 1 504 ? -15.594 10.391 23.906 1 96.12 504 SER A O 1
ATOM 4016 N N . TYR A 1 505 ? -13.445 9.719 23.906 1 93.25 505 TYR A N 1
ATOM 4017 C CA . TYR A 1 505 ? -13.812 8.305 23.797 1 93.25 505 TYR A CA 1
ATOM 4018 C C . TYR A 1 505 ? -14.555 7.836 25.047 1 93.25 505 TYR A C 1
ATOM 4020 O O . TYR A 1 505 ? -15.523 7.086 24.953 1 93.25 505 TYR A O 1
ATOM 4028 N N . LEU A 1 506 ? -14.133 8.273 26.203 1 94.5 506 LEU A N 1
ATOM 4029 C CA . LEU A 1 506 ? -14.766 7.922 27.469 1 94.5 506 LEU A CA 1
ATOM 4030 C C . LEU A 1 506 ? -16.156 8.539 27.562 1 94.5 506 LEU A C 1
ATOM 4032 O O . LEU A 1 506 ? -17.109 7.871 27.984 1 94.5 506 LEU A O 1
ATOM 4036 N N . LYS A 1 507 ? -16.297 9.688 27.141 1 94.56 507 LYS A N 1
ATOM 4037 C CA . LYS A 1 507 ? -17.516 10.477 27.25 1 94.56 507 LYS A CA 1
ATOM 4038 C C . LYS A 1 507 ? -18.656 9.844 26.453 1 94.56 507 LYS A C 1
ATOM 4040 O O . LYS A 1 507 ? -19.812 9.867 26.875 1 94.56 507 LYS A O 1
ATOM 4045 N N . VAL A 1 508 ? -18.391 9.281 25.344 1 91.31 508 VAL A N 1
ATOM 4046 C CA . VAL A 1 508 ? -19.422 8.852 24.406 1 91.31 508 VAL A CA 1
ATOM 4047 C C . VAL A 1 508 ? -19.734 7.375 24.625 1 91.31 508 VAL A C 1
ATOM 4049 O O . VAL A 1 508 ? -20.594 6.812 23.938 1 91.31 508 VAL A O 1
ATOM 4052 N N . HIS A 1 509 ? -19.109 6.789 25.562 1 90.25 509 HIS A N 1
ATOM 4053 C CA . HIS A 1 509 ? -19.438 5.395 25.859 1 90.25 509 HIS A CA 1
ATOM 4054 C C . HIS A 1 509 ? -20.922 5.223 26.141 1 90.25 509 HIS A C 1
ATOM 4056 O O . HIS A 1 509 ? -21.516 6.023 26.875 1 90.25 509 HIS A O 1
ATOM 4062 N N . PRO A 1 510 ? -21.469 4.234 25.625 1 86.5 510 PRO A N 1
ATOM 4063 C CA . PRO A 1 510 ? -22.922 4.078 25.75 1 86.5 510 PRO A CA 1
ATOM 4064 C C . PRO A 1 510 ? -23.359 3.936 27.219 1 86.5 510 PRO A C 1
ATOM 4066 O O . PRO A 1 510 ? -24.469 4.332 27.562 1 86.5 510 PRO A O 1
ATOM 4069 N N . SER A 1 511 ? -22.547 3.402 28.094 1 88.06 511 SER A N 1
ATOM 4070 C CA . SER A 1 511 ? -22.891 3.184 29.5 1 88.06 511 SER A CA 1
ATOM 4071 C C . SER A 1 511 ? -22.266 4.25 30.391 1 88.06 511 SER A C 1
ATOM 4073 O O . SER A 1 511 ? -22.172 4.066 31.609 1 88.06 511 SER A O 1
ATOM 4075 N N . ALA A 1 512 ? -21.922 5.262 29.812 1 91.06 512 ALA A N 1
ATOM 4076 C CA . ALA A 1 512 ? -21.266 6.301 30.609 1 91.06 512 ALA A CA 1
ATOM 4077 C C . ALA A 1 512 ? -22.281 7.047 31.469 1 91.06 512 ALA A C 1
ATOM 4079 O O . ALA A 1 512 ? -23.266 7.594 30.953 1 91.06 512 ALA A O 1
ATOM 4080 N N . PRO A 1 513 ? -22.047 7.066 32.781 1 92.25 513 PRO A N 1
ATOM 4081 C CA . PRO A 1 513 ? -22.922 7.887 33.625 1 92.25 513 PRO A CA 1
ATOM 4082 C C . PRO A 1 513 ? -22.875 9.367 33.25 1 92.25 513 PRO A C 1
ATOM 4084 O O . PRO A 1 513 ? -21.797 9.883 32.906 1 92.25 513 PRO A O 1
ATOM 4087 N N . ALA A 1 514 ? -23.922 10.07 33.438 1 90.94 514 ALA A N 1
ATOM 4088 C CA . ALA A 1 514 ? -24.047 11.461 33.031 1 90.94 514 ALA A CA 1
ATOM 4089 C C . ALA A 1 514 ? -23.047 12.352 33.75 1 90.94 514 ALA A C 1
ATOM 4091 O O . ALA A 1 514 ? -22.469 13.266 33.156 1 90.94 514 ALA A O 1
ATOM 4092 N N . SER A 1 515 ? -22.875 12.086 35 1 91.56 515 SER A N 1
ATOM 4093 C CA . SER A 1 515 ? -21.969 12.906 35.781 1 91.56 515 SER A CA 1
ATOM 4094 C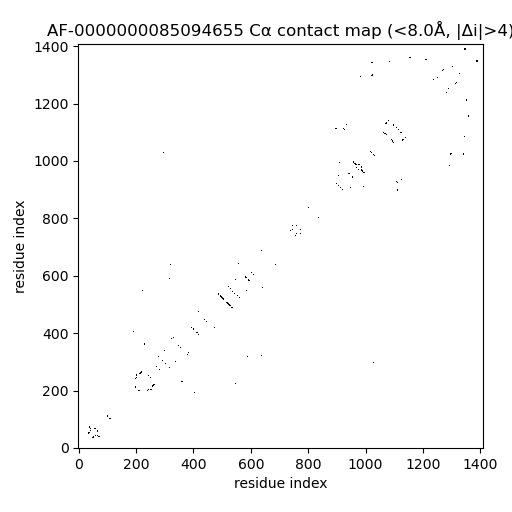 C . SER A 1 515 ? -20.531 12.75 35.312 1 91.56 515 SER A C 1
ATOM 4096 O O . SER A 1 515 ? -19.781 13.734 35.219 1 91.56 515 SER A O 1
ATOM 4098 N N . LEU A 1 516 ? -20.188 11.602 34.969 1 91 516 LEU A N 1
ATOM 4099 C CA . LEU A 1 516 ? -18.812 11.336 34.531 1 91 516 LEU A CA 1
ATOM 4100 C C . LEU A 1 516 ? -18.609 11.805 33.094 1 91 516 LEU A C 1
ATOM 4102 O O . LEU A 1 516 ? -17.516 12.242 32.719 1 91 516 LEU A O 1
ATOM 4106 N N . ALA A 1 517 ? -19.625 11.727 32.344 1 93.38 517 ALA A N 1
ATOM 4107 C CA . ALA A 1 517 ? -19.578 12.25 30.984 1 93.38 517 ALA A CA 1
ATOM 4108 C C . ALA A 1 517 ? -19.375 13.758 30.984 1 93.38 517 ALA A C 1
ATOM 4110 O O . ALA A 1 517 ? -18.641 14.297 30.156 1 93.38 517 ALA A O 1
ATOM 4111 N N . SER A 1 518 ? -20 14.383 31.922 1 94.44 518 SER A N 1
ATOM 4112 C CA . SER A 1 518 ? -19.859 15.828 32.031 1 94.44 518 SER A CA 1
ATOM 4113 C C . SER A 1 518 ? -18.453 16.219 32.469 1 94.44 518 SER A C 1
ATOM 4115 O O . SER A 1 518 ? -17.891 17.219 32 1 94.44 518 SER A O 1
ATOM 4117 N N . SER A 1 519 ? -17.922 15.438 33.344 1 95.06 519 SER A N 1
ATOM 4118 C CA . SER A 1 519 ? -16.547 15.688 33.781 1 95.06 519 SER A CA 1
ATOM 4119 C C . SER A 1 519 ? -15.555 15.484 32.625 1 95.06 519 SER A C 1
ATOM 4121 O O . SER A 1 519 ? -14.602 16.25 32.5 1 95.06 519 SER A O 1
ATOM 4123 N N . ALA A 1 520 ? -15.766 14.484 31.922 1 96.56 520 ALA A N 1
ATOM 4124 C CA . ALA A 1 520 ? -14.93 14.227 30.766 1 96.56 520 ALA A CA 1
ATOM 4125 C C . ALA A 1 520 ? -15.039 15.359 29.75 1 96.56 520 ALA A C 1
ATOM 4127 O O . ALA A 1 520 ? -14.047 15.75 29.141 1 96.56 520 ALA A O 1
ATOM 4128 N N . GLN A 1 521 ? -16.188 15.852 29.578 1 96.31 521 GLN A N 1
ATOM 4129 C CA . GLN A 1 521 ? -16.406 16.969 28.672 1 96.31 521 GLN A CA 1
ATOM 4130 C C . GLN A 1 521 ? -15.664 18.219 29.125 1 96.31 521 GLN A C 1
ATOM 4132 O O . GLN A 1 521 ? -15.102 18.953 28.312 1 96.31 521 GLN A O 1
ATOM 4137 N N . GLN A 1 522 ? -15.648 18.438 30.359 1 96.5 522 GLN A N 1
ATOM 4138 C CA . GLN A 1 522 ? -14.953 19.609 30.906 1 96.5 522 GLN A CA 1
ATOM 4139 C C . GLN A 1 522 ? -13.445 19.5 30.688 1 96.5 522 GLN A C 1
ATOM 4141 O O . GLN A 1 522 ? -12.781 20.5 30.422 1 96.5 522 GLN A O 1
ATOM 4146 N N . GLN A 1 523 ? -12.984 18.297 30.859 1 97.19 523 GLN A N 1
ATOM 4147 C CA . GLN A 1 523 ? -11.57 18.078 30.594 1 97.19 523 GLN A CA 1
ATOM 4148 C C . GLN A 1 523 ? -11.234 18.375 29.125 1 97.19 523 GLN A C 1
ATOM 4150 O O . GLN A 1 523 ? -10.188 18.938 28.828 1 97.19 523 GLN A O 1
ATOM 4155 N N . CYS A 1 524 ? -12.086 17.953 28.234 1 98.12 524 CYS A N 1
ATOM 4156 C CA . CYS A 1 524 ? -11.898 18.203 26.812 1 98.12 524 CYS A CA 1
ATOM 4157 C C . CYS A 1 524 ? -11.922 19.703 26.516 1 98.12 524 CYS A C 1
ATOM 4159 O O . CYS A 1 524 ? -11.07 20.203 25.781 1 98.12 524 CYS A O 1
ATOM 4161 N N . ILE A 1 525 ? -12.836 20.406 27.109 1 98.25 525 ILE A N 1
ATOM 4162 C CA . ILE A 1 525 ? -12.984 21.844 26.891 1 98.25 525 ILE A CA 1
ATOM 4163 C C . ILE A 1 525 ? -11.758 22.578 27.422 1 98.25 525 ILE A C 1
ATOM 4165 O O . ILE A 1 525 ? -11.227 23.469 26.766 1 98.25 525 ILE A O 1
ATOM 4169 N N . SER A 1 526 ? -11.32 22.156 28.547 1 98.12 526 SER A N 1
ATOM 4170 C CA . SER A 1 526 ? -10.133 22.766 29.141 1 98.12 526 SER A CA 1
ATOM 4171 C C . SER A 1 526 ? -8.922 22.609 28.219 1 98.12 526 SER A C 1
ATOM 4173 O O . SER A 1 526 ? -8.148 23.562 28.031 1 98.12 526 SER A O 1
ATOM 4175 N N . SER A 1 527 ? -8.758 21.469 27.703 1 98.5 527 SER A N 1
ATOM 4176 C CA . SER A 1 527 ? -7.648 21.203 26.781 1 98.5 527 SER A CA 1
ATOM 4177 C C . SER A 1 527 ? -7.816 21.984 25.484 1 98.5 527 SER A C 1
ATOM 4179 O O . SER A 1 527 ? -6.832 22.453 24.906 1 98.5 527 SER A O 1
ATOM 4181 N N . ALA A 1 528 ? -9.016 22.109 25 1 98.75 528 ALA A N 1
ATOM 4182 C CA . ALA A 1 528 ? -9.266 22.875 23.797 1 98.75 528 ALA A CA 1
ATOM 4183 C C . ALA A 1 528 ? -8.922 24.344 24 1 98.75 528 ALA A C 1
ATOM 4185 O O . ALA A 1 528 ? -8.375 25 23.094 1 98.75 528 ALA A O 1
ATOM 4186 N N . LEU A 1 529 ? -9.25 24.859 25.156 1 98.56 529 LEU A N 1
ATOM 4187 C CA . LEU A 1 529 ? -8.922 26.234 25.469 1 98.56 529 LEU A CA 1
ATOM 4188 C C . LEU A 1 529 ? -7.41 26.438 25.562 1 98.56 529 LEU A C 1
ATOM 4190 O O . LEU A 1 529 ? -6.887 27.469 25.172 1 98.56 529 LEU A O 1
ATOM 4194 N N . ALA A 1 530 ? -6.758 25.406 26.078 1 98.25 530 ALA A N 1
ATOM 4195 C CA . ALA A 1 530 ? -5.301 25.469 26.141 1 98.25 530 ALA A CA 1
ATOM 4196 C C . ALA A 1 530 ? -4.699 25.531 24.734 1 98.25 530 ALA A C 1
ATOM 4198 O O . ALA A 1 530 ? -3.73 26.266 24.5 1 98.25 530 ALA A O 1
ATOM 4199 N N . VAL A 1 531 ? -5.219 24.781 23.812 1 98.25 531 VAL A N 1
ATOM 4200 C CA . VAL A 1 531 ? -4.746 24.797 22.422 1 98.25 531 VAL A CA 1
ATOM 4201 C C . VAL A 1 531 ? -4.973 26.172 21.812 1 98.25 531 VAL A C 1
ATOM 4203 O O . VAL A 1 531 ? -4.113 26.688 21.094 1 98.25 531 VAL A O 1
ATOM 4206 N N . ARG A 1 532 ? -6.145 26.75 22.094 1 97.69 532 ARG A N 1
ATOM 4207 C CA . ARG A 1 532 ? -6.43 28.094 21.625 1 97.69 532 ARG A CA 1
ATOM 4208 C C . ARG A 1 532 ? -5.395 29.094 22.141 1 97.69 532 ARG A C 1
ATOM 4210 O O . ARG A 1 532 ? -4.898 29.938 21.391 1 97.69 532 ARG A O 1
ATOM 4217 N N . ASP A 1 533 ? -5.059 28.984 23.344 1 96.69 533 ASP A N 1
ATOM 4218 C CA . ASP A 1 533 ? -4.062 29.875 23.922 1 96.69 533 ASP A CA 1
ATOM 4219 C C . ASP A 1 533 ? -2.699 29.688 23.266 1 96.69 533 ASP A C 1
ATOM 4221 O O . ASP A 1 533 ? -1.974 30.656 23.031 1 96.69 533 ASP A O 1
ATOM 4225 N N . LEU A 1 534 ? -2.357 28.5 23.016 1 95.88 534 LEU A N 1
ATOM 4226 C CA . LEU A 1 534 ? -1.094 28.203 22.344 1 95.88 534 LEU A CA 1
ATOM 4227 C C . LEU A 1 534 ? -1.087 28.75 20.922 1 95.88 534 LEU A C 1
ATOM 4229 O O . LEU A 1 534 ? -0.069 29.266 20.453 1 95.88 534 LEU A O 1
ATOM 4233 N N . MET A 1 535 ? -2.182 28.656 20.25 1 95.12 535 MET A N 1
ATOM 4234 C CA . MET A 1 535 ? -2.279 29.203 18.906 1 95.12 535 MET A CA 1
ATOM 4235 C C . MET A 1 535 ? -2.182 30.734 18.922 1 95.12 535 MET A C 1
ATOM 4237 O O . MET A 1 535 ? -1.635 31.328 18 1 95.12 535 MET A O 1
ATOM 4241 N N . ASN A 1 536 ? -2.75 31.266 19.953 1 93 536 ASN A N 1
ATOM 4242 C CA . ASN A 1 536 ? -2.602 32.719 20.109 1 93 536 ASN A CA 1
ATOM 4243 C C . ASN A 1 536 ? -1.147 33.094 20.359 1 93 536 ASN A C 1
ATOM 4245 O O . ASN A 1 536 ? -0.69 34.156 19.875 1 93 536 ASN A O 1
ATOM 4249 N N . THR A 1 537 ? -0.492 32.312 21.094 1 92.12 537 THR A N 1
ATOM 4250 C CA . THR A 1 537 ? 0.936 32.531 21.297 1 92.12 537 THR A CA 1
ATOM 4251 C C . THR A 1 537 ? 1.688 32.438 19.969 1 92.12 537 THR A C 1
ATOM 4253 O O . THR A 1 537 ? 2.562 33.281 19.688 1 92.12 537 THR A O 1
ATOM 4256 N N . TYR A 1 538 ? 1.33 31.469 19.188 1 92.56 538 TYR A N 1
ATOM 4257 C CA . TYR A 1 538 ? 1.929 31.312 17.875 1 92.56 538 TYR A CA 1
ATOM 4258 C C . TYR A 1 538 ? 1.701 32.531 17.016 1 92.56 538 TYR A C 1
ATOM 4260 O O . TYR A 1 538 ? 2.637 33.062 16.391 1 92.56 538 TYR A O 1
ATOM 4268 N N . ARG A 1 539 ? 0.521 33 17 1 89.12 539 ARG A N 1
ATOM 4269 C CA . ARG A 1 539 ? 0.14 34.188 16.188 1 89.12 539 ARG A CA 1
ATOM 4270 C C . ARG A 1 539 ? 0.857 35.438 16.672 1 89.12 539 ARG A C 1
ATOM 4272 O O . ARG A 1 539 ? 1.296 36.25 15.859 1 89.12 539 ARG A O 1
ATOM 4279 N N . SER A 1 540 ? 0.907 35.562 17.922 1 86 540 SER A N 1
ATOM 4280 C CA . SER A 1 540 ? 1.514 36.781 18.5 1 86 540 SER A CA 1
ATOM 4281 C C . SER A 1 540 ? 3.02 36.781 18.25 1 86 540 SER A C 1
ATOM 4283 O O . SER A 1 540 ? 3.592 37.844 17.984 1 86 540 SER A O 1
ATOM 4285 N N . LYS A 1 541 ? 3.566 35.688 18.312 1 84.19 541 LYS A N 1
ATOM 4286 C CA . LYS A 1 541 ? 5.023 35.625 18.219 1 84.19 541 LYS A CA 1
ATOM 4287 C C . LYS A 1 541 ? 5.484 35.625 16.766 1 84.19 541 LYS A C 1
ATOM 4289 O O . LYS A 1 541 ? 6.539 36.156 16.438 1 84.19 541 LYS A O 1
ATOM 4294 N N . TRP A 1 542 ? 4.777 34.938 15.969 1 83.94 542 TRP A N 1
ATOM 4295 C CA . TRP A 1 542 ? 5.305 34.719 14.625 1 83.94 542 TRP A CA 1
ATOM 4296 C C . TRP A 1 542 ? 4.379 35.344 13.578 1 83.94 542 TRP A C 1
ATOM 4298 O O . TRP A 1 542 ? 4.688 35.344 12.383 1 83.94 542 TRP A O 1
ATOM 4308 N N . ARG A 1 543 ? 3.445 36.094 13.875 1 67.12 543 ARG A N 1
ATOM 4309 C CA . ARG A 1 543 ? 2.549 37.031 13.211 1 67.12 543 ARG A CA 1
ATOM 4310 C C . ARG A 1 543 ? 1.996 36.469 11.914 1 67.12 543 ARG A C 1
ATOM 4312 O O . ARG A 1 543 ? 1.174 37.094 11.242 1 67.12 543 ARG A O 1
ATOM 4319 N N . ARG A 1 544 ? 2.428 35.438 11.414 1 69.94 544 ARG A N 1
ATOM 4320 C CA . ARG A 1 544 ? 1.982 34.938 10.109 1 69.94 544 ARG A CA 1
ATOM 4321 C C . ARG A 1 544 ? 1.202 33.656 10.234 1 69.94 544 ARG A C 1
ATOM 4323 O O . ARG A 1 544 ? 1.772 32.562 10.109 1 69.94 544 ARG A O 1
ATOM 4330 N N . ILE A 1 545 ? -0.009 3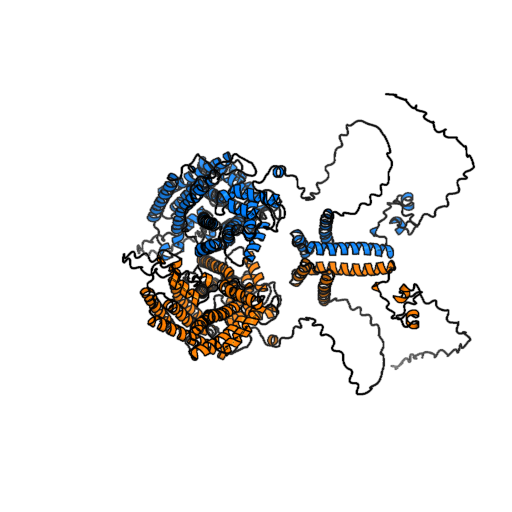3.906 10.32 1 73.88 545 ILE A N 1
ATOM 4331 C CA . ILE A 1 545 ? -0.914 32.781 10.562 1 73.88 545 ILE A CA 1
ATOM 4332 C C . ILE A 1 545 ? -1.072 31.969 9.289 1 73.88 545 ILE A C 1
ATOM 4334 O O . ILE A 1 545 ? -1.537 30.828 9.336 1 73.88 545 ILE A O 1
ATOM 4338 N N . GLU A 1 546 ? -0.546 32.531 8.258 1 81.62 546 GLU A N 1
ATOM 4339 C CA . GLU A 1 546 ? -0.697 31.828 6.992 1 81.62 546 GLU A CA 1
ATOM 4340 C C . GLU A 1 546 ? 0.268 30.656 6.898 1 81.62 546 GLU A C 1
ATOM 4342 O O . GLU A 1 546 ? 0.037 29.719 6.137 1 81.62 546 GLU A O 1
ATOM 4347 N N . TYR A 1 547 ? 1.295 30.75 7.672 1 89.12 547 TYR A N 1
ATOM 4348 C CA . TYR A 1 547 ? 2.271 29.672 7.645 1 89.12 547 TYR A CA 1
ATOM 4349 C C . TYR A 1 547 ? 2.098 28.75 8.844 1 89.12 547 TYR A C 1
ATOM 4351 O O . TYR A 1 547 ? 2.492 29.094 9.961 1 89.12 547 TYR A O 1
ATOM 4359 N N . GLN A 1 548 ? 1.353 27.781 8.68 1 91.19 548 GLN A N 1
ATOM 4360 C CA . GLN A 1 548 ? 1.134 26.812 9.758 1 91.19 548 GLN A CA 1
ATOM 4361 C C . GLN A 1 548 ? 1.533 25.406 9.32 1 91.19 548 GLN A C 1
ATOM 4363 O O . GLN A 1 548 ? 1.283 25 8.18 1 91.19 548 GLN A O 1
ATOM 4368 N N . PRO A 1 549 ? 2.119 24.703 10.242 1 93.06 549 PRO A N 1
ATOM 4369 C CA . PRO A 1 549 ? 2.402 23.297 9.93 1 93.06 549 PRO A CA 1
ATOM 4370 C C . PRO A 1 549 ? 1.135 22.484 9.703 1 93.06 549 PRO A C 1
ATOM 4372 O O . PRO A 1 549 ? 0.075 22.812 10.242 1 93.06 549 PRO A O 1
ATOM 4375 N N . VAL A 1 550 ? 1.269 21.438 9.016 1 92.19 550 VAL A N 1
ATOM 4376 C CA . VAL A 1 550 ? 0.143 20.609 8.594 1 92.19 550 VAL A CA 1
ATOM 4377 C C . VAL A 1 550 ? -0.515 19.969 9.812 1 92.19 550 VAL A C 1
ATOM 4379 O O . VAL A 1 550 ? -1.737 19.812 9.859 1 92.19 550 VAL A O 1
ATOM 4382 N N . GLU A 1 551 ? 0.176 19.672 10.805 1 94.81 551 GLU A N 1
ATOM 4383 C CA . GLU A 1 551 ? -0.338 19 11.992 1 94.81 551 GLU A CA 1
ATOM 4384 C C . GLU A 1 551 ? -1.336 19.875 12.742 1 94.81 551 GLU A C 1
ATOM 4386 O O . GLU A 1 551 ? -2.248 19.375 13.398 1 94.81 551 GLU A O 1
ATOM 4391 N N . TYR A 1 552 ? -1.103 21.156 12.633 1 95.94 552 TYR A N 1
ATOM 4392 C CA . TYR A 1 552 ? -1.962 22.094 13.352 1 95.94 552 TYR A CA 1
ATOM 4393 C C . TYR A 1 552 ? -3.402 22 12.859 1 95.94 552 TYR A C 1
ATOM 4395 O O . TYR A 1 552 ? -4.34 22.281 13.609 1 95.94 552 TYR A O 1
ATOM 4403 N N . MET A 1 553 ? -3.496 21.594 11.664 1 94.88 553 MET A N 1
ATOM 4404 C CA . MET A 1 553 ? -4.836 21.422 11.102 1 94.88 553 MET A CA 1
ATOM 4405 C C . MET A 1 553 ? -5.645 20.422 11.922 1 94.88 553 MET A C 1
ATOM 4407 O O . MET A 1 553 ? -6.809 20.688 12.25 1 94.88 553 MET A O 1
ATOM 4411 N N . GLN A 1 554 ? -5.016 19.344 12.242 1 95.69 554 GLN A N 1
ATOM 4412 C CA . GLN A 1 554 ? -5.68 18.312 13.031 1 95.69 554 GLN A CA 1
ATOM 4413 C C . GLN A 1 554 ? -5.988 18.812 14.445 1 95.69 554 GLN A C 1
ATOM 4415 O O . GLN A 1 554 ? -7.055 18.531 14.984 1 95.69 554 GLN A O 1
ATOM 4420 N N . PHE A 1 555 ? -5.098 19.531 14.992 1 97.88 555 PHE A N 1
ATOM 4421 C CA . PHE A 1 555 ? -5.277 20.047 16.344 1 97.88 555 PHE A CA 1
ATOM 4422 C C . PHE A 1 555 ? -6.465 21 16.406 1 97.88 555 PHE A C 1
ATOM 4424 O O . PHE A 1 555 ? -7.316 20.891 17.297 1 97.88 555 PHE A O 1
ATOM 4431 N N . ILE A 1 556 ? -6.52 21.812 15.469 1 97.31 556 ILE A N 1
ATOM 4432 C CA . ILE A 1 556 ? -7.57 22.812 15.422 1 97.31 556 ILE A CA 1
ATOM 4433 C C . ILE A 1 556 ? -8.914 22.141 15.133 1 97.31 556 ILE A C 1
ATOM 4435 O O . ILE A 1 556 ? -9.93 22.5 15.727 1 97.31 556 ILE A O 1
ATOM 4439 N N . ALA A 1 557 ? -8.891 21.219 14.227 1 97.12 557 ALA A N 1
ATOM 4440 C CA . ALA A 1 557 ? -10.117 20.516 13.867 1 97.12 557 ALA A CA 1
ATOM 4441 C C . ALA A 1 557 ? -10.75 19.859 15.086 1 97.12 557 ALA A C 1
ATOM 4443 O O . ALA A 1 557 ? -11.953 20.016 15.336 1 97.12 557 ALA A O 1
ATOM 4444 N N . VAL A 1 558 ? -9.977 19.172 15.828 1 97.69 558 VAL A N 1
ATOM 4445 C CA . VAL A 1 558 ? -10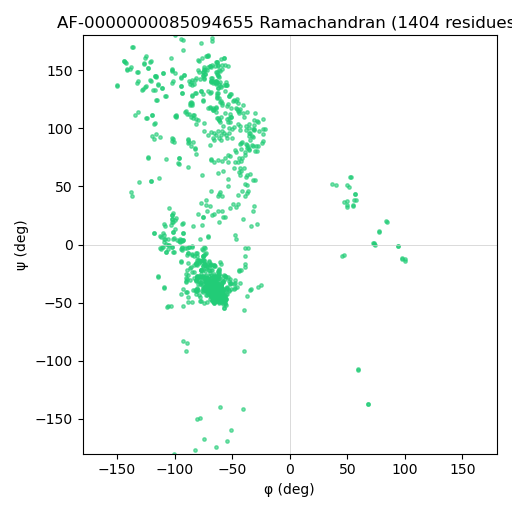.461 18.469 17 1 97.69 558 VAL A CA 1
ATOM 4446 C C . VAL A 1 558 ? -11.023 19.453 18.016 1 97.69 558 VAL A C 1
ATOM 4448 O O . VAL A 1 558 ? -12.094 19.234 18.594 1 97.69 558 VAL A O 1
ATOM 4451 N N . CYS A 1 559 ? -10.352 20.516 18.156 1 98.56 559 CYS A N 1
ATOM 4452 C CA . CYS A 1 559 ? -10.789 21.531 19.125 1 98.56 559 CYS A CA 1
ATOM 4453 C C . CYS A 1 559 ? -12.102 22.172 18.688 1 98.56 559 CYS A C 1
ATOM 4455 O O . CYS A 1 559 ? -12.961 22.453 19.516 1 98.56 559 CYS A O 1
ATOM 4457 N N . LEU A 1 560 ? -12.234 22.375 17.422 1 98.06 560 LEU A N 1
ATOM 4458 C CA . LEU A 1 560 ? -13.461 22.984 16.922 1 98.06 560 LEU A CA 1
ATOM 4459 C C . LEU A 1 560 ? -14.656 22.078 17.188 1 98.06 560 LEU A C 1
ATOM 4461 O O . LEU A 1 560 ? -15.727 22.562 17.562 1 98.06 560 LEU A O 1
ATOM 4465 N N . PHE A 1 561 ? -14.516 20.844 17.031 1 97.06 561 PHE A N 1
ATOM 4466 C CA . PHE A 1 561 ? -15.602 19.891 17.281 1 97.06 561 PHE A CA 1
ATOM 4467 C C . PHE A 1 561 ? -15.969 19.875 18.75 1 97.06 561 PHE A C 1
ATOM 4469 O O . PHE A 1 561 ? -17.156 19.812 19.109 1 97.06 561 PHE A O 1
ATOM 4476 N N . VAL A 1 562 ? -14.953 19.953 19.594 1 97.19 562 VAL A N 1
ATOM 4477 C CA . VAL A 1 562 ? -15.188 19.938 21.031 1 97.19 562 VAL A CA 1
ATOM 4478 C C . VAL A 1 562 ? -15.906 21.219 21.453 1 97.19 562 VAL A C 1
ATOM 4480 O O . VAL A 1 562 ? -16.859 21.172 22.234 1 97.19 562 VAL A O 1
ATOM 4483 N N . LEU A 1 563 ? -15.5 22.297 20.953 1 97.5 563 LEU A N 1
ATOM 4484 C CA . LEU A 1 563 ? -16.047 23.594 21.328 1 97.5 563 LEU A CA 1
ATOM 4485 C C . LEU A 1 563 ? -17.453 23.781 20.766 1 97.5 563 LEU A C 1
ATOM 4487 O O . LEU A 1 563 ? -18.266 24.516 21.344 1 97.5 563 LEU A O 1
ATOM 4491 N N . LEU A 1 564 ? -17.688 23.156 19.688 1 95.69 564 LEU A N 1
ATOM 4492 C CA . LEU A 1 564 ? -19 23.234 19.062 1 95.69 564 LEU A CA 1
ATOM 4493 C C . LEU A 1 564 ? -20.094 22.781 20.031 1 95.69 564 LEU A C 1
ATOM 4495 O O . LEU A 1 564 ? -21.219 23.281 19.984 1 95.69 564 LEU A O 1
ATOM 4499 N N . GLU A 1 565 ? -19.75 21.938 20.969 1 91.88 565 GLU A N 1
ATOM 4500 C CA . GLU A 1 565 ? -20.703 21.391 21.922 1 91.88 565 GLU A CA 1
ATOM 4501 C C . GLU A 1 565 ? -20.875 22.281 23.141 1 91.88 565 GLU A C 1
ATOM 4503 O O . GLU A 1 565 ? -21.734 22.047 23.984 1 91.88 565 GLU A O 1
ATOM 4508 N N . ASP A 1 566 ? -20.156 23.312 23.172 1 94.69 566 ASP A N 1
ATOM 4509 C CA . ASP A 1 566 ? -20.141 24.156 24.359 1 94.69 566 ASP A CA 1
ATOM 4510 C C . ASP A 1 566 ? -20.188 25.641 23.969 1 94.69 566 ASP A C 1
ATOM 4512 O O . ASP A 1 566 ? -19.531 26.469 24.609 1 94.69 566 ASP A O 1
ATOM 4516 N N . LEU A 1 567 ? -20.938 26.062 23.047 1 95.25 567 LEU A N 1
ATOM 4517 C CA . LEU A 1 567 ? -20.922 27.422 22.531 1 95.25 567 LEU A CA 1
ATOM 4518 C C . LEU A 1 567 ? -21.719 28.359 23.438 1 95.25 567 LEU A C 1
ATOM 4520 O O . LEU A 1 567 ? -21.625 29.578 23.312 1 95.25 567 LEU A O 1
ATOM 4524 N N . ASP A 1 568 ? -22.438 27.828 24.375 1 92.5 568 ASP A N 1
ATOM 4525 C CA . ASP A 1 568 ? -23.203 28.641 25.312 1 92.5 568 ASP A CA 1
ATOM 4526 C C . ASP A 1 568 ? -22.281 29.359 26.297 1 92.5 568 ASP A C 1
ATOM 4528 O O . ASP A 1 568 ? -22.625 30.422 26.828 1 92.5 568 ASP A O 1
ATOM 4532 N N . ALA A 1 569 ? -21.172 28.734 26.547 1 94.75 569 ALA A N 1
ATOM 4533 C CA . ALA A 1 569 ? -20.172 29.375 27.406 1 94.75 569 ALA A CA 1
ATOM 4534 C C . ALA A 1 569 ? -19.391 30.453 26.656 1 94.75 569 ALA A C 1
ATOM 4536 O O . ALA A 1 569 ? -18.906 30.203 25.547 1 94.75 569 ALA A O 1
ATOM 4537 N N . PRO A 1 570 ? -19.25 31.625 27.234 1 94.44 570 PRO A N 1
ATOM 4538 C CA . PRO A 1 570 ? -18.609 32.719 26.516 1 94.44 570 PRO A CA 1
ATOM 4539 C C . PRO A 1 570 ? -17.156 32.406 26.156 1 94.44 570 PRO A C 1
ATOM 4541 O O . PRO A 1 570 ? -16.703 32.781 25.062 1 94.44 570 PRO A O 1
ATOM 4544 N N . ARG A 1 571 ? -16.469 31.797 27.031 1 95.81 571 ARG A N 1
ATOM 4545 C CA . ARG A 1 571 ? -15.062 31.484 26.75 1 95.81 571 ARG A CA 1
ATOM 4546 C C . ARG A 1 571 ? -14.945 30.516 25.578 1 95.81 571 ARG A C 1
ATOM 4548 O O . ARG A 1 571 ? -14.062 30.656 24.734 1 95.81 571 ARG A O 1
ATOM 4555 N N . SER A 1 572 ? -15.773 29.547 25.594 1 97.12 572 SER A N 1
ATOM 4556 C CA . SER A 1 572 ? -15.781 28.562 24.516 1 97.12 572 SER A CA 1
ATOM 4557 C C . SER A 1 572 ? -16.219 29.203 23.203 1 97.12 572 SER A C 1
ATOM 4559 O O . SER A 1 572 ? -15.695 28.875 22.141 1 97.12 572 SER A O 1
ATOM 4561 N N . SER A 1 573 ? -17.156 30.078 23.281 1 96.81 573 SER A N 1
ATOM 4562 C CA . SER A 1 573 ? -17.641 30.781 22.094 1 96.81 573 SER A CA 1
ATOM 4563 C C . SER A 1 573 ? -16.547 31.641 21.469 1 96.81 573 SER A C 1
ATOM 4565 O O . SER A 1 573 ? -16.359 31.609 20.25 1 96.81 573 SER A O 1
ATOM 4567 N N . GLN A 1 574 ? -15.867 32.312 22.312 1 96.5 574 GLN A N 1
ATOM 4568 C CA . GLN A 1 574 ? -14.773 33.125 21.812 1 96.5 574 GLN A CA 1
ATOM 4569 C C . GLN A 1 574 ? -13.664 32.281 21.219 1 96.5 574 GLN A C 1
ATOM 4571 O O . GLN A 1 574 ? -13.094 32.625 20.172 1 96.5 574 GLN A O 1
ATOM 4576 N N . ALA A 1 575 ? -13.359 31.25 21.922 1 97.88 575 ALA A N 1
ATOM 4577 C CA . ALA A 1 575 ? -12.328 30.344 21.438 1 97.88 575 ALA A CA 1
ATOM 4578 C C . ALA A 1 575 ? -12.719 29.75 20.078 1 97.88 575 ALA A C 1
ATOM 4580 O O . ALA A 1 575 ? -11.875 29.594 19.203 1 97.88 575 ALA A O 1
ATOM 4581 N N . PHE A 1 576 ? -13.945 29.406 19.922 1 98.12 576 PHE A N 1
ATOM 4582 C CA . PHE A 1 576 ? -14.445 28.828 18.672 1 98.12 576 PHE A CA 1
ATOM 4583 C C . PHE A 1 576 ? -14.273 29.812 17.516 1 98.12 576 PHE A C 1
ATOM 4585 O O . PHE A 1 576 ? -13.859 29.438 16.422 1 98.12 576 PHE A O 1
ATOM 4592 N N . VAL A 1 577 ? -14.523 31.062 17.75 1 97.31 577 VAL A N 1
ATOM 4593 C CA . VAL A 1 577 ? -14.398 32.094 16.719 1 97.31 577 VAL A CA 1
ATOM 4594 C C . VAL A 1 577 ? -12.93 32.25 16.328 1 97.31 577 VAL A C 1
ATOM 4596 O O . VAL A 1 577 ? -12.594 32.281 15.148 1 97.31 577 VAL A O 1
ATOM 4599 N N . GLU A 1 578 ? -12.102 32.344 17.312 1 95.62 578 GLU A N 1
ATOM 4600 C CA . GLU A 1 578 ? -10.672 32.531 17.047 1 95.62 578 GLU A CA 1
ATOM 4601 C C . GLU A 1 578 ? -10.094 31.359 16.25 1 95.62 578 GLU A C 1
ATOM 4603 O O . GLU A 1 578 ? -9.352 31.562 15.289 1 95.62 578 GLU A O 1
ATOM 4608 N N . LEU A 1 579 ? -10.414 30.188 16.641 1 97.31 579 LEU A N 1
ATOM 4609 C CA . LEU A 1 579 ? -9.891 29 15.969 1 97.31 579 LEU A CA 1
ATOM 4610 C C . LEU A 1 579 ? -10.5 28.859 14.578 1 97.31 579 LEU A C 1
ATOM 4612 O O . LEU A 1 579 ? -9.852 28.359 13.656 1 97.31 579 LEU A O 1
ATOM 4616 N N . SER A 1 580 ? -11.734 29.328 14.375 1 96.94 580 SER A N 1
ATOM 4617 C CA . SER A 1 580 ? -12.352 29.297 13.055 1 96.94 580 SER A CA 1
ATOM 4618 C C . SER A 1 580 ? -11.625 30.219 12.086 1 96.94 580 SER A C 1
ATOM 4620 O O . SER A 1 580 ? -11.484 29.906 10.906 1 96.94 580 SER A O 1
ATOM 4622 N N . VAL A 1 581 ? -11.133 31.312 12.625 1 94.38 581 VAL A N 1
ATOM 4623 C CA . VAL A 1 581 ? -10.383 32.25 11.797 1 94.38 581 VAL A CA 1
ATOM 4624 C C . VAL A 1 581 ? -9.07 31.609 11.352 1 94.38 581 VAL A C 1
ATOM 4626 O O . VAL A 1 581 ? -8.672 31.734 10.195 1 94.38 581 VAL A O 1
ATOM 4629 N N . ILE A 1 582 ? -8.492 30.969 12.289 1 93.69 582 ILE A N 1
ATOM 4630 C CA . ILE A 1 582 ? -7.234 30.297 11.977 1 93.69 582 ILE A CA 1
ATOM 4631 C C . ILE A 1 582 ? -7.484 29.172 10.977 1 93.69 582 ILE A C 1
ATOM 4633 O O . ILE A 1 582 ? -6.719 28.984 10.031 1 93.69 582 ILE A O 1
ATOM 4637 N N . ALA A 1 583 ? -8.531 28.422 11.211 1 95.44 583 ALA A N 1
ATOM 4638 C CA . ALA A 1 583 ? -8.883 27.328 10.312 1 95.44 583 ALA A CA 1
ATOM 4639 C C . ALA A 1 583 ? -9.18 27.844 8.906 1 95.44 583 ALA A C 1
ATOM 4641 O O . ALA A 1 583 ? -8.867 27.188 7.914 1 95.44 583 ALA A O 1
ATOM 4642 N N . ARG A 1 584 ? -9.758 28.984 8.797 1 94.06 584 ARG A N 1
ATOM 4643 C CA . ARG A 1 584 ? -10.055 29.594 7.504 1 94.06 584 ARG A CA 1
ATOM 4644 C C . ARG A 1 584 ? -8.773 29.938 6.746 1 94.06 584 ARG A C 1
ATOM 4646 O O . ARG A 1 584 ? -8.711 29.781 5.523 1 94.06 584 ARG A O 1
ATOM 4653 N N . SER A 1 585 ? -7.852 30.375 7.512 1 91.5 585 SER A N 1
ATOM 4654 C CA . SER A 1 585 ? -6.566 30.672 6.891 1 91.5 585 SER A CA 1
ATOM 4655 C C . SER A 1 585 ? -5.93 29.406 6.32 1 91.5 585 SER A C 1
ATOM 4657 O O . SER A 1 585 ? -5.332 29.438 5.242 1 91.5 585 SER A O 1
ATOM 4659 N N . MET A 1 586 ? -6.082 28.344 6.992 1 93.19 586 MET A N 1
ATOM 4660 C CA . MET A 1 586 ? -5.562 27.062 6.52 1 93.19 586 MET A CA 1
ATOM 4661 C C . MET A 1 586 ? -6.348 26.562 5.309 1 93.19 586 MET A C 1
ATOM 4663 O O . MET A 1 586 ? -5.773 25.969 4.395 1 93.19 586 MET A O 1
ATOM 4667 N N . ALA A 1 587 ? -7.625 26.844 5.309 1 92.62 587 ALA A N 1
ATOM 4668 C CA . ALA A 1 587 ? -8.508 26.406 4.234 1 92.62 587 ALA A CA 1
ATOM 4669 C C . ALA A 1 587 ? -8.141 27.078 2.91 1 92.62 587 ALA A C 1
ATOM 4671 O O . ALA A 1 587 ? -8.445 26.547 1.839 1 92.62 587 ALA A O 1
ATOM 4672 N N . ARG A 1 588 ? -7.434 28.125 2.969 1 87.94 588 ARG A N 1
ATOM 4673 C CA . ARG A 1 588 ? -7.012 28.812 1.752 1 87.94 588 ARG A CA 1
ATOM 4674 C C . ARG A 1 588 ? -5.781 28.141 1.146 1 87.94 588 ARG A C 1
ATOM 4676 O O . ARG A 1 588 ? -5.488 28.328 -0.036 1 87.94 588 ARG A O 1
ATOM 4683 N N . ARG A 1 589 ? -5.199 27.359 1.989 1 89.44 589 ARG A N 1
ATOM 4684 C CA . ARG A 1 589 ? -3.928 26.781 1.547 1 89.44 589 ARG A CA 1
ATOM 4685 C C . ARG A 1 589 ? -4.062 25.297 1.266 1 89.44 589 ARG A C 1
ATOM 4687 O O . ARG A 1 589 ? -3.436 24.781 0.339 1 89.44 589 ARG A O 1
ATOM 4694 N N . TYR A 1 590 ? -4.852 24.625 2.086 1 92 590 TYR A N 1
ATOM 4695 C CA . TYR A 1 590 ? -4.984 23.188 1.972 1 92 590 TYR A CA 1
ATOM 4696 C C . TYR A 1 590 ? -6.418 22.797 1.63 1 92 590 TYR A C 1
ATOM 4698 O O . TYR A 1 590 ? -7.363 23.234 2.281 1 92 590 TYR A O 1
ATOM 4706 N N . GLN A 1 591 ? -6.543 21.922 0.663 1 92.5 591 GLN A N 1
ATOM 4707 C CA . GLN A 1 591 ? -7.871 21.453 0.277 1 92.5 591 GLN A CA 1
ATOM 4708 C C . GLN A 1 591 ? -8.531 20.672 1.41 1 92.5 591 GLN A C 1
ATOM 4710 O O . GLN A 1 591 ? -9.727 20.812 1.654 1 92.5 591 GLN A O 1
ATOM 4715 N N . LEU A 1 592 ? -7.805 19.875 2.068 1 95.12 592 LEU A N 1
ATOM 4716 C CA . LEU A 1 592 ? -8.359 19.109 3.174 1 95.12 592 LEU A CA 1
ATOM 4717 C C . LEU A 1 592 ? -8.906 20.031 4.262 1 95.12 592 LEU A C 1
ATOM 4719 O O . LEU A 1 592 ? -9.945 19.734 4.859 1 95.12 592 LEU A O 1
ATOM 4723 N N . ALA A 1 593 ? -8.172 21.078 4.52 1 95.19 593 ALA A N 1
ATOM 4724 C CA . ALA A 1 593 ? -8.633 22.031 5.516 1 95.19 593 ALA A CA 1
ATOM 4725 C C . ALA A 1 593 ? -9.977 22.641 5.113 1 95.19 593 ALA A C 1
ATOM 4727 O O . ALA A 1 593 ? -10.812 22.922 5.973 1 95.19 593 ALA A O 1
ATOM 4728 N N . ARG A 1 594 ? -10.164 22.844 3.877 1 94.44 594 ARG A N 1
ATOM 4729 C CA . ARG A 1 594 ? -11.445 23.328 3.383 1 94.44 594 ARG A CA 1
ATOM 4730 C C . ARG A 1 594 ? -12.562 22.328 3.691 1 94.44 594 ARG A C 1
ATOM 4732 O O . ARG A 1 594 ? -13.648 22.719 4.129 1 94.44 594 ARG A O 1
ATOM 4739 N N . GLY A 1 595 ? -12.266 21.141 3.42 1 95.44 595 GLY A N 1
ATOM 4740 C CA . GLY A 1 595 ? -13.234 20.109 3.727 1 95.44 595 GLY A CA 1
ATOM 4741 C C . GLY A 1 595 ? -13.562 20.016 5.207 1 95.44 595 GLY A C 1
ATOM 4742 O O . GLY A 1 595 ? -14.719 19.812 5.582 1 95.44 595 GLY A O 1
ATOM 4743 N N . ILE A 1 596 ? -12.57 20.156 6.043 1 95.88 596 ILE A N 1
ATOM 4744 C CA . ILE A 1 596 ? -12.742 20.078 7.488 1 95.88 596 ILE A CA 1
ATOM 4745 C C . ILE A 1 596 ? -13.609 21.234 7.977 1 95.88 596 ILE A C 1
ATOM 4747 O O . ILE A 1 596 ? -14.492 21.047 8.812 1 95.88 596 ILE A O 1
ATOM 4751 N N . LEU A 1 597 ? -13.297 22.359 7.422 1 95.69 597 LEU A N 1
ATOM 4752 C CA . LEU A 1 597 ? -14.086 23.516 7.801 1 95.69 597 LEU A CA 1
ATOM 4753 C C . LEU A 1 597 ? -15.555 23.328 7.434 1 95.69 597 LEU A C 1
ATOM 4755 O O . LEU A 1 597 ? -16.453 23.688 8.195 1 95.69 597 LEU A O 1
ATOM 4759 N N . ARG A 1 598 ? -15.781 22.781 6.297 1 95 598 ARG A N 1
ATOM 4760 C CA . ARG A 1 598 ? -17.141 22.469 5.863 1 95 598 ARG A CA 1
ATOM 4761 C C . ARG A 1 598 ? -17.781 21.438 6.773 1 95 598 ARG A C 1
ATOM 4763 O O . ARG A 1 598 ? -18.969 21.531 7.09 1 95 598 ARG A O 1
ATOM 4770 N N . LEU A 1 599 ? -17.031 20.531 7.137 1 95 599 LEU A N 1
ATOM 4771 C CA . LEU A 1 599 ? -17.5 19.484 8.031 1 95 599 LEU A CA 1
ATOM 4772 C C . LEU A 1 599 ? -17.953 20.078 9.367 1 95 599 LEU A C 1
ATOM 4774 O O . LEU A 1 599 ? -18.984 19.656 9.906 1 95 599 LEU A O 1
ATOM 4778 N N . VAL A 1 600 ? -17.219 20.984 9.875 1 95.62 600 VAL A N 1
ATOM 4779 C CA . VAL A 1 600 ? -17.562 21.625 11.133 1 95.62 600 VAL A CA 1
ATOM 4780 C C . VAL A 1 600 ? -18.859 22.422 10.977 1 95.62 600 VAL A C 1
ATOM 4782 O O . VAL A 1 600 ? -19.75 22.344 11.828 1 95.62 600 VAL A O 1
ATOM 4785 N N . GLN A 1 601 ? -18.953 23.078 9.914 1 94.31 601 GLN A N 1
ATOM 4786 C CA . GLN A 1 601 ? -20.156 23.875 9.625 1 94.31 601 GLN A CA 1
ATOM 4787 C C . GLN A 1 601 ? -21.391 23 9.586 1 94.31 601 GLN A C 1
ATOM 4789 O O . GLN A 1 601 ? -22.406 23.312 10.219 1 94.31 601 GLN A O 1
ATOM 4794 N N . LEU A 1 602 ? -21.312 21.938 8.867 1 93.62 602 LEU A N 1
ATOM 4795 C CA . LEU A 1 602 ? -22.453 21.062 8.664 1 93.62 602 LEU A CA 1
ATOM 4796 C C . LEU A 1 602 ? -22.781 20.281 9.938 1 93.62 602 LEU A C 1
ATOM 4798 O O . LEU A 1 602 ? -23.953 19.969 10.195 1 93.62 602 LEU A O 1
ATOM 4802 N N . SER A 1 603 ? -21.766 20.031 10.703 1 93.75 603 SER A N 1
ATOM 4803 C CA . SER A 1 603 ? -22.016 19.391 11.984 1 93.75 603 SER A CA 1
ATOM 4804 C C . SER A 1 603 ? -22.828 20.297 12.906 1 93.75 603 SER A C 1
ATOM 4806 O O . SER A 1 603 ? -23.703 19.828 13.641 1 93.75 603 SER A O 1
ATOM 4808 N N . GLY A 1 604 ? -22.516 21.562 12.883 1 92.88 604 GLY A N 1
ATOM 4809 C CA . GLY A 1 604 ? -23.328 22.531 13.633 1 92.88 604 GLY A CA 1
ATOM 4810 C C . GLY A 1 604 ? -24.766 22.578 13.172 1 92.88 604 GLY A C 1
ATOM 4811 O O . GLY A 1 604 ? -25.688 22.656 13.992 1 92.88 604 GLY A O 1
ATOM 4812 N N . ARG A 1 605 ? -24.938 22.422 11.898 1 90 605 ARG A N 1
ATOM 4813 C CA . ARG A 1 605 ? -26.281 22.453 11.344 1 90 605 ARG A CA 1
ATOM 4814 C C . ARG A 1 605 ? -27.062 21.188 11.703 1 90 605 ARG A C 1
ATOM 4816 O O . ARG A 1 605 ? -28.25 21.234 12.023 1 90 605 ARG A O 1
ATOM 4823 N N . GLU A 1 606 ? -26.375 20.125 11.57 1 88.94 606 GLU A N 1
ATOM 4824 C CA . GLU A 1 606 ? -27 18.844 11.891 1 88.94 606 GLU A CA 1
ATOM 4825 C C . GLU A 1 606 ? -27.469 18.797 13.344 1 88.94 606 GLU A C 1
ATOM 4827 O O . GLU A 1 606 ? -28.5 18.219 13.648 1 88.94 606 GLU A O 1
ATOM 4832 N N . GLN A 1 607 ? -26.719 19.438 14.219 1 89.81 607 GLN A N 1
ATOM 4833 C CA . GLN A 1 607 ? -27.031 19.438 15.648 1 89.81 607 GLN A CA 1
ATOM 4834 C C . GLN A 1 607 ? -27.875 20.656 16.031 1 89.81 607 GLN A C 1
ATOM 4836 O O . GLN A 1 607 ? -28.141 20.875 17.203 1 89.81 607 GLN A O 1
ATOM 4841 N N . ASN A 1 608 ? -28.219 21.422 15.07 1 90.88 608 ASN A N 1
ATOM 4842 C CA . ASN A 1 608 ? -29.031 22.609 15.258 1 90.88 608 ASN A CA 1
ATOM 4843 C C . ASN A 1 608 ? -28.391 23.562 16.266 1 90.88 608 ASN A C 1
ATOM 4845 O O . ASN A 1 608 ? -29.062 24.047 17.188 1 90.88 608 ASN A O 1
ATOM 4849 N N . ILE A 1 609 ? -27.125 23.703 16.109 1 93.25 609 ILE A N 1
ATOM 4850 C CA . ILE A 1 609 ? -26.375 24.609 16.969 1 93.25 609 ILE A CA 1
ATOM 4851 C C . ILE A 1 609 ? -26.266 25.969 16.312 1 93.25 609 ILE A C 1
ATOM 4853 O O . ILE A 1 609 ? -25.906 26.078 15.133 1 93.25 609 ILE A O 1
ATOM 4857 N N . VAL A 1 610 ? -26.578 26.984 17.047 1 91.12 610 VAL A N 1
ATOM 4858 C CA . VAL A 1 610 ? -26.438 28.328 16.531 1 91.12 610 VAL A CA 1
ATOM 4859 C C . VAL A 1 610 ? -25.016 28.844 16.766 1 91.12 610 VAL A C 1
ATOM 4861 O O . VAL A 1 610 ? -24.562 28.953 17.906 1 91.12 610 VAL A O 1
ATOM 4864 N N . LEU A 1 611 ? -24.359 29.188 15.75 1 94.81 611 LEU A N 1
ATOM 4865 C CA . LEU A 1 611 ? -22.984 29.656 15.828 1 94.81 611 LEU A CA 1
ATOM 4866 C C . LEU A 1 611 ? -22.922 31.109 16.266 1 94.81 611 LEU A C 1
ATOM 4868 O O . LEU A 1 611 ? -23.875 31.875 16.047 1 94.81 611 LEU A O 1
ATOM 4872 N N . PRO A 1 612 ? -21.875 31.453 16.922 1 94.44 612 PRO A N 1
ATOM 4873 C CA . PRO A 1 612 ? -21.719 32.875 17.234 1 94.44 612 PRO A CA 1
ATOM 4874 C C . PRO A 1 612 ? -21.75 33.75 15.992 1 94.44 612 PRO A C 1
ATOM 4876 O O . PRO A 1 612 ? -21.344 33.312 14.914 1 94.44 612 PRO A O 1
ATOM 4879 N N . GLU A 1 613 ? -22.125 35 16.125 1 91 613 GLU A N 1
ATOM 4880 C CA . GLU A 1 613 ? -22.375 35.906 15.008 1 91 613 GLU A CA 1
ATOM 4881 C C . GLU A 1 613 ? -21.141 36.062 14.125 1 91 613 GLU A C 1
ATOM 4883 O O . GLU A 1 613 ? -21.25 36.031 12.898 1 91 613 GLU A O 1
ATOM 4888 N N . GLU A 1 614 ? -20.047 36.219 14.75 1 91.88 614 GLU A N 1
ATOM 4889 C CA . GLU A 1 614 ? -18.812 36.406 13.984 1 91.88 614 GLU A CA 1
ATOM 4890 C C . GLU A 1 614 ? -18.469 35.156 13.18 1 91.88 614 GLU A C 1
ATOM 4892 O O . GLU A 1 614 ? -18.016 35.219 12.039 1 91.88 614 GLU A O 1
ATOM 4897 N N . ALA A 1 615 ? -18.688 34.031 13.797 1 94.81 615 ALA A N 1
ATOM 4898 C CA . ALA A 1 615 ? -18.422 32.781 13.109 1 94.81 615 ALA A CA 1
ATOM 4899 C C . ALA A 1 615 ? -19.438 32.531 12 1 94.81 615 ALA A C 1
ATOM 4901 O O . ALA A 1 615 ? -19.094 31.953 10.953 1 94.81 615 ALA A O 1
ATOM 4902 N N . GLN A 1 616 ? -20.641 32.938 12.211 1 93.44 616 GLN A N 1
ATOM 4903 C CA . GLN A 1 616 ? -21.672 32.75 11.203 1 93.44 616 GLN A CA 1
ATOM 4904 C C . GLN A 1 616 ? -21.312 33.469 9.906 1 93.44 616 GLN A C 1
ATOM 4906 O O . GLN A 1 616 ? -21.5 32.938 8.812 1 93.44 616 GLN A O 1
ATOM 4911 N N . GLN A 1 617 ? -20.797 34.656 10.07 1 91.75 617 GLN A N 1
ATOM 4912 C CA . GLN A 1 617 ? -20.406 35.406 8.898 1 91.75 617 GLN A CA 1
ATOM 4913 C C . GLN A 1 617 ? -19.25 34.75 8.156 1 91.75 617 GLN A C 1
ATOM 4915 O O . GLN A 1 617 ? -19.25 34.688 6.926 1 91.75 617 GLN A O 1
ATOM 4920 N N . LEU A 1 618 ? -18.344 34.312 8.945 1 94.69 618 LEU A N 1
ATOM 4921 C CA . LEU A 1 618 ? -17.188 33.625 8.367 1 94.69 618 LEU A CA 1
ATOM 4922 C C . LEU A 1 618 ? -17.625 32.406 7.574 1 94.69 618 LEU A C 1
ATOM 4924 O O . LEU A 1 618 ? -17.172 32.188 6.445 1 94.69 618 LEU A O 1
ATOM 4928 N N . TYR A 1 619 ? -18.5 31.594 8.102 1 95.19 619 TYR A N 1
ATOM 4929 C CA . TYR A 1 619 ? -18.922 30.359 7.477 1 95.19 619 TYR A CA 1
ATOM 4930 C C . TYR A 1 619 ? -19.828 30.625 6.281 1 95.19 619 TYR A C 1
ATOM 4932 O O . TYR A 1 619 ? -19.844 29.859 5.316 1 95.19 619 TYR A O 1
ATOM 4940 N N . GLN A 1 620 ? -20.547 31.703 6.297 1 91.5 620 GLN A N 1
ATOM 4941 C CA . GLN A 1 620 ? -21.375 32.094 5.156 1 91.5 620 GLN A CA 1
ATOM 4942 C C . GLN A 1 620 ? -20.531 32.469 3.951 1 91.5 620 GLN A C 1
ATOM 4944 O O . GLN A 1 620 ? -20.812 32.031 2.826 1 91.5 620 GLN A O 1
ATOM 4949 N N . GLU A 1 621 ? -19.547 33.219 4.23 1 91.25 621 GLU A N 1
ATOM 4950 C CA . GLU A 1 621 ? -18.625 33.594 3.164 1 91.25 621 GLU A CA 1
ATOM 4951 C C . GLU A 1 621 ? -17.891 32.375 2.625 1 91.25 621 GLU A C 1
ATOM 4953 O O . GLU A 1 621 ? -17.688 32.25 1.417 1 91.25 621 GLU A O 1
ATOM 4958 N N . PHE A 1 622 ? -17.594 31.578 3.533 1 93.19 622 PHE A N 1
ATOM 4959 C CA . PHE A 1 622 ? -16.875 30.359 3.164 1 93.19 622 PHE A CA 1
ATOM 4960 C C . PHE A 1 622 ? -17.766 29.453 2.316 1 93.19 622 PHE A C 1
ATOM 4962 O O . PHE A 1 622 ? -17.297 28.828 1.359 1 93.19 622 PHE A O 1
ATOM 4969 N N . GLU A 1 623 ? -18.953 29.359 2.654 1 90.69 623 GLU A N 1
ATOM 4970 C CA . GLU A 1 623 ? -19.891 28.5 1.931 1 90.69 623 GLU A CA 1
ATOM 4971 C C . GLU A 1 623 ? -20.031 28.938 0.476 1 90.69 623 GLU A C 1
ATOM 4973 O O . GLU A 1 623 ? -20.109 28.109 -0.426 1 90.69 623 GLU A O 1
ATOM 4978 N N . LEU A 1 624 ? -19.953 30.203 0.262 1 87.44 624 LEU A N 1
ATOM 4979 C CA . LEU A 1 624 ? -20.016 30.719 -1.1 1 87.44 624 LEU A CA 1
ATOM 4980 C C . LEU A 1 624 ? -18.766 30.312 -1.887 1 87.44 624 LEU A C 1
ATOM 4982 O O . LEU A 1 624 ? -18.875 29.906 -3.047 1 87.44 624 LEU A O 1
ATOM 4986 N N . GLU A 1 625 ? -17.719 30.438 -1.213 1 86.25 625 GLU A N 1
ATOM 4987 C CA . GLU A 1 625 ? -16.469 30.047 -1.841 1 86.25 625 GLU A CA 1
ATOM 4988 C C . GLU A 1 625 ? -16.422 28.531 -2.096 1 86.25 625 GLU A C 1
ATOM 4990 O O . GLU A 1 625 ? -15.875 28.094 -3.105 1 86.25 625 GLU A O 1
ATOM 4995 N N . TRP A 1 626 ? -16.984 27.766 -1.216 1 88.31 626 TRP A N 1
ATOM 4996 C CA . TRP A 1 626 ? -17.031 26.312 -1.295 1 88.31 626 TRP A CA 1
ATOM 4997 C C . TRP A 1 626 ? -17.719 25.859 -2.58 1 88.31 626 TRP A C 1
ATOM 4999 O O . TRP A 1 626 ? -17.188 25.016 -3.309 1 88.31 626 TRP A O 1
ATOM 5009 N N . PHE A 1 627 ? -18.734 26.406 -2.943 1 84.62 627 PHE A N 1
ATOM 5010 C CA . PHE A 1 627 ? -19.516 26 -4.113 1 84.62 627 PHE A CA 1
ATOM 5011 C C . PHE A 1 627 ? -18.891 26.547 -5.391 1 84.62 627 PHE A C 1
ATOM 5013 O O . PHE A 1 627 ? -18.953 25.922 -6.445 1 84.62 627 PHE A O 1
ATOM 5020 N N . ARG A 1 628 ? -18.219 27.625 -5.242 1 78.88 628 ARG A N 1
ATOM 5021 C CA . ARG A 1 628 ? -17.547 28.234 -6.395 1 78.88 628 ARG A CA 1
ATOM 5022 C C . ARG A 1 628 ? -16.406 27.344 -6.883 1 78.88 628 ARG A C 1
ATOM 5024 O O . ARG A 1 628 ? -16.141 27.266 -8.086 1 78.88 628 ARG A O 1
ATOM 5031 N N . PHE A 1 629 ? -15.812 26.656 -5.949 1 78.69 629 PHE A N 1
ATOM 5032 C CA . PHE A 1 629 ? -14.633 25.891 -6.309 1 78.69 629 PHE A CA 1
ATOM 5033 C C . PHE A 1 629 ? -14.977 24.406 -6.453 1 78.69 629 PHE A C 1
ATOM 5035 O O . PHE A 1 629 ? -14.117 23.547 -6.254 1 78.69 629 PHE A O 1
ATOM 5042 N N . GLY A 1 630 ? -16.266 24.047 -6.773 1 80.94 630 GLY A N 1
ATOM 5043 C CA . GLY A 1 630 ? -16.625 22.688 -7.168 1 80.94 630 GLY A CA 1
ATOM 5044 C C . GLY A 1 630 ? -17.188 21.859 -6.023 1 80.94 630 GLY A C 1
ATOM 5045 O O . GLY A 1 630 ? -17.719 20.766 -6.242 1 80.94 630 GLY A O 1
ATOM 5046 N N . GLY A 1 631 ? -17.078 22.281 -4.809 1 84.56 631 GLY A N 1
ATOM 5047 C CA . GLY A 1 631 ? -17.719 21.625 -3.676 1 84.56 631 GLY A CA 1
ATOM 5048 C C . GLY A 1 631 ? -17.141 20.266 -3.363 1 84.56 631 GLY A C 1
ATOM 5049 O O . GLY A 1 631 ? -15.93 20.062 -3.4 1 84.56 631 GLY A O 1
ATOM 5050 N N . VAL A 1 632 ? -17.984 19.312 -3.092 1 88.31 632 VAL A N 1
ATOM 5051 C CA . VAL A 1 632 ? -17.609 18.016 -2.553 1 88.31 632 VAL A CA 1
ATOM 5052 C C . VAL A 1 632 ? -17.062 17.125 -3.67 1 88.31 632 VAL A C 1
ATOM 5054 O O . VAL A 1 632 ? -16.344 16.156 -3.408 1 88.31 632 VAL A O 1
ATOM 5057 N N . GLU A 1 633 ? -17.219 17.438 -4.898 1 85.62 633 GLU A N 1
ATOM 5058 C CA . GLU A 1 633 ? -16.812 16.609 -6.027 1 85.62 633 GLU A CA 1
ATOM 5059 C C . GLU A 1 633 ? -15.297 16.547 -6.152 1 85.62 633 GLU A C 1
ATOM 5061 O O . GLU A 1 633 ? -14.758 15.633 -6.77 1 85.62 633 GLU A O 1
ATOM 5066 N N . GLN A 1 634 ? -14.672 17.422 -5.492 1 86.62 634 GLN A N 1
ATOM 5067 C CA . GLN A 1 634 ? -13.219 17.5 -5.582 1 86.62 634 GLN A CA 1
ATOM 5068 C C . GLN A 1 634 ? -12.562 16.609 -4.523 1 86.62 634 GLN A C 1
ATOM 5070 O O . GLN A 1 634 ? -11.336 16.453 -4.508 1 86.62 634 GLN A O 1
ATOM 5075 N N . PHE A 1 635 ? -13.438 16.016 -3.713 1 91.75 635 PHE A N 1
ATOM 5076 C CA . PHE A 1 635 ? -12.883 15.305 -2.564 1 91.75 635 PHE A CA 1
ATOM 5077 C C . PHE A 1 635 ? -13.062 13.797 -2.719 1 91.75 635 PHE A C 1
ATOM 5079 O O . PHE A 1 635 ? -14.086 13.344 -3.238 1 91.75 635 PHE A O 1
ATOM 5086 N N . SER A 1 636 ? -12.086 13.07 -2.451 1 93.06 636 SER A N 1
ATOM 5087 C CA . SER A 1 636 ? -12.117 11.641 -2.127 1 93.06 636 SER A CA 1
ATOM 5088 C C . SER A 1 636 ? -11.469 11.367 -0.777 1 93.06 636 SER A C 1
ATOM 5090 O O . SER A 1 636 ? -10.328 10.898 -0.714 1 93.06 636 SER A O 1
ATOM 5092 N N . SER A 1 637 ? -12.227 11.727 0.234 1 93.75 637 SER A N 1
ATOM 5093 C CA . SER A 1 637 ? -11.625 11.773 1.562 1 93.75 637 SER A CA 1
ATOM 5094 C C . SER A 1 637 ? -12.438 10.969 2.568 1 93.75 637 SER A C 1
ATOM 5096 O O . SER A 1 637 ? -13.664 11.094 2.627 1 93.75 637 SER A O 1
ATOM 5098 N N . SER A 1 638 ? -11.75 10.188 3.328 1 91.06 638 SER A N 1
ATOM 5099 C CA . SER A 1 638 ? -12.367 9.438 4.414 1 91.06 638 SER A CA 1
ATOM 5100 C C . SER A 1 638 ? -12.109 10.102 5.766 1 91.06 638 SER A C 1
ATOM 5102 O O . SER A 1 638 ? -12.242 9.461 6.812 1 91.06 638 SER A O 1
ATOM 5104 N N . TYR A 1 639 ? -11.578 11.328 5.707 1 95.12 639 TYR A N 1
ATOM 5105 C CA . TYR A 1 639 ? -11.367 12.039 6.969 1 95.12 639 TYR A CA 1
ATOM 5106 C C . TYR A 1 639 ? -12.641 12.047 7.805 1 95.12 639 TYR A C 1
ATOM 5108 O O . TYR A 1 639 ? -13.695 12.477 7.332 1 95.12 639 TYR A O 1
ATOM 5116 N N . PRO A 1 640 ? -12.547 11.688 9 1 94.06 640 PRO A N 1
ATOM 5117 C CA . PRO A 1 640 ? -13.773 11.477 9.773 1 94.06 640 PRO A CA 1
ATOM 5118 C C . PRO A 1 640 ? -14.219 12.727 10.523 1 94.06 640 PRO A C 1
ATOM 5120 O O . PRO A 1 640 ? -13.383 13.523 10.953 1 94.06 640 PRO A O 1
ATOM 5123 N N . ASN A 1 641 ? -15.539 12.773 10.578 1 93.5 641 ASN A N 1
ATOM 5124 C CA . ASN A 1 641 ? -16.094 13.664 11.586 1 93.5 641 ASN A CA 1
ATOM 5125 C C . ASN A 1 641 ? -15.734 13.211 13 1 93.5 641 ASN A C 1
ATOM 5127 O O . ASN A 1 641 ? -16.172 12.148 13.445 1 93.5 641 ASN A O 1
ATOM 5131 N N . PHE A 1 642 ? -15.039 14.016 13.672 1 93.19 642 PHE A N 1
ATOM 5132 C CA . PHE A 1 642 ? -14.422 13.625 14.938 1 93.19 642 PHE A CA 1
ATOM 5133 C C . PHE A 1 642 ? -15.477 13.148 15.922 1 93.19 642 PHE A C 1
ATOM 5135 O O . PHE A 1 642 ? -15.32 12.094 16.547 1 93.19 642 PHE A O 1
ATOM 5142 N N . SER A 1 643 ? -16.531 13.836 16.094 1 90.56 643 SER A N 1
ATOM 5143 C CA . SER A 1 643 ? -17.578 13.508 17.062 1 90.56 643 SER A CA 1
ATOM 5144 C C . SER A 1 643 ? -18.297 12.219 16.688 1 90.56 643 SER A C 1
ATOM 5146 O O . SER A 1 643 ? -18.5 11.352 17.547 1 90.56 643 SER A O 1
ATOM 5148 N N . LEU A 1 644 ? -18.578 12.109 15.445 1 90.12 644 LEU A N 1
ATOM 5149 C CA . LEU A 1 644 ? -19.297 10.922 14.977 1 90.12 644 LEU A CA 1
ATOM 5150 C C . LEU A 1 644 ? -18.391 9.695 15 1 90.12 644 LEU A C 1
ATOM 5152 O O . LEU A 1 644 ? -18.859 8.594 15.297 1 90.12 644 LEU A O 1
ATOM 5156 N N . SER A 1 645 ? -17.188 9.906 14.68 1 90.31 645 SER A N 1
ATOM 5157 C CA . SER A 1 645 ? -16.266 8.789 14.648 1 90.31 645 SER A CA 1
ATOM 5158 C C . SER A 1 645 ? -16.016 8.234 16.047 1 90.31 645 SER A C 1
ATOM 5160 O O . SER A 1 645 ? -15.922 7.016 16.234 1 90.31 645 SER A O 1
ATOM 5162 N N . MET A 1 646 ? -15.883 9.078 17.031 1 90.19 646 MET A N 1
ATOM 5163 C CA . MET A 1 646 ? -15.672 8.633 18.406 1 90.19 646 MET A CA 1
ATOM 5164 C C . MET A 1 646 ? -16.875 7.867 18.922 1 90.19 646 MET A C 1
ATOM 5166 O O . MET A 1 646 ? -16.734 6.859 19.625 1 90.19 646 MET A O 1
ATOM 5170 N N . ARG A 1 647 ? -18 8.312 18.562 1 88.44 647 ARG A N 1
ATOM 5171 C CA . ARG A 1 647 ? -19.219 7.629 18.969 1 88.44 647 ARG A CA 1
ATOM 5172 C C . ARG A 1 647 ? -19.328 6.254 18.312 1 88.44 647 ARG A C 1
ATOM 5174 O O . ARG A 1 647 ? -19.703 5.277 18.969 1 88.44 647 ARG A O 1
ATOM 5181 N N . SER A 1 648 ? -18.953 6.258 17.062 1 85.44 648 SER A N 1
ATOM 5182 C CA . SER A 1 648 ? -19.031 5 16.328 1 85.44 648 SER A CA 1
ATOM 5183 C C . SER A 1 648 ? -18.016 3.99 16.875 1 85.44 648 SER A C 1
ATOM 5185 O O . SER A 1 648 ? -18.328 2.803 17 1 85.44 648 SER A O 1
ATOM 5187 N N . LEU A 1 649 ? -16.859 4.398 17.172 1 84.94 649 LEU A N 1
ATOM 5188 C CA . LEU A 1 649 ? -15.82 3.529 17.719 1 84.94 649 LEU A CA 1
ATOM 5189 C C . LEU A 1 649 ? -16.219 2.986 19.094 1 84.94 649 LEU A C 1
ATOM 5191 O O . LEU A 1 649 ? -16.031 1.803 19.375 1 84.94 649 LEU A O 1
ATOM 5195 N N . ALA A 1 650 ? -16.781 3.83 19.859 1 86.06 650 ALA A N 1
ATOM 5196 C CA . ALA A 1 650 ? -17.203 3.422 21.203 1 86.06 650 ALA A CA 1
ATOM 5197 C C . ALA A 1 650 ? -18.359 2.426 21.125 1 86.06 650 ALA A C 1
ATOM 5199 O O . ALA A 1 650 ? -18.422 1.468 21.906 1 86.06 650 ALA A O 1
ATOM 5200 N N . ALA A 1 651 ? -19.25 2.65 20.219 1 83.12 651 ALA A N 1
ATOM 5201 C CA . ALA A 1 651 ? -20.391 1.766 20.047 1 83.12 651 ALA A CA 1
ATOM 5202 C C . ALA A 1 651 ? -19.953 0.395 19.531 1 83.12 651 ALA A C 1
ATOM 5204 O O . ALA A 1 651 ? -20.484 -0.632 19.969 1 83.12 651 ALA A O 1
ATOM 5205 N N . SER A 1 652 ? -19.047 0.394 18.672 1 78.12 652 SER A N 1
ATOM 5206 C CA . SER A 1 652 ? -18.578 -0.855 18.078 1 78.12 652 SER A CA 1
ATOM 5207 C C . SER A 1 652 ? -17.797 -1.697 19.078 1 78.12 652 SER A C 1
ATOM 5209 O O . SER A 1 652 ? -17.781 -2.926 18.984 1 78.12 652 SER A O 1
ATOM 5211 N N . ASN A 1 653 ? -17.234 -1.086 19.969 1 78 653 ASN A N 1
ATOM 5212 C CA . ASN A 1 653 ? -16.391 -1.79 20.938 1 78 653 ASN A CA 1
ATOM 5213 C C . ASN A 1 653 ? -17.188 -2.172 22.188 1 78 653 ASN A C 1
ATOM 5215 O O . ASN A 1 653 ? -16.672 -2.854 23.078 1 78 653 ASN A O 1
ATOM 5219 N N . SER A 1 654 ? -18.469 -1.812 22.266 1 77.12 654 SER A N 1
ATOM 5220 C CA . SER A 1 654 ? -19.25 -2.064 23.469 1 77.12 654 SER A CA 1
ATOM 5221 C C . SER A 1 654 ? -20.172 -3.266 23.297 1 77.12 654 SER A C 1
ATOM 5223 O O . SER A 1 654 ? -20.578 -3.586 22.172 1 77.12 654 SER A O 1
ATOM 5225 N N . SER A 1 655 ? -20.297 -4.191 24.406 1 61.62 655 SER A N 1
ATOM 5226 C CA . SER A 1 655 ? -21.188 -5.34 24.438 1 61.62 655 SER A CA 1
ATOM 5227 C C . SER A 1 655 ? -22.641 -4.906 24.312 1 61.62 655 SER A C 1
ATOM 5229 O O . SER A 1 655 ? -23.031 -3.838 24.797 1 61.62 655 SER A O 1
ATOM 5231 N N . PRO A 1 656 ? -23.5 -5.664 23.484 1 54.69 656 PRO A N 1
ATOM 5232 C CA . PRO A 1 656 ? -24.922 -5.328 23.484 1 54.69 656 PRO A CA 1
ATOM 5233 C C . PRO A 1 656 ? -25.531 -5.34 24.891 1 54.69 656 PRO A C 1
ATOM 5235 O O . PRO A 1 656 ? -25.078 -6.086 25.766 1 54.69 656 PRO A O 1
ATOM 5238 N N . PRO A 1 657 ? -26.375 -4.402 25.297 1 43.62 657 PRO A N 1
ATOM 5239 C CA . PRO A 1 657 ? -26.984 -4.488 26.625 1 43.62 657 PRO A CA 1
ATOM 5240 C C . PRO A 1 657 ? -27.594 -5.859 26.906 1 43.62 657 PRO A C 1
ATOM 5242 O O . PRO A 1 657 ? -28.109 -6.504 25.984 1 43.62 657 PRO A O 1
ATOM 5245 N N . GLY A 1 658 ? -27.281 -6.535 27.844 1 37 658 GLY A N 1
ATOM 5246 C CA . GLY A 1 658 ? -27.891 -7.75 28.359 1 37 658 GLY A CA 1
ATOM 5247 C C . GLY A 1 658 ? -29.406 -7.703 28.359 1 37 658 GLY A C 1
ATOM 5248 O O . GLY A 1 658 ? -30 -6.875 29.047 1 37 658 GLY A O 1
ATOM 5249 N N . GLY A 1 659 ? -30.25 -8.039 27.406 1 35.22 659 GLY A N 1
ATOM 5250 C CA . GLY A 1 659 ? -31.609 -8.445 27.719 1 35.22 659 GLY A CA 1
ATOM 5251 C C . GLY A 1 659 ? -31.688 -9.383 28.906 1 35.22 659 GLY A C 1
ATOM 5252 O O . GLY A 1 659 ? -30.969 -10.375 28.969 1 35.22 659 GLY A O 1
ATOM 5253 N N . SER A 1 660 ? -32.062 -8.922 30.109 1 30.91 660 SER A N 1
ATOM 5254 C CA . SER A 1 660 ? -32.656 -9.797 31.109 1 30.91 660 SER A CA 1
ATOM 5255 C C . SER A 1 660 ? -33.719 -10.719 30.484 1 30.91 660 SER A C 1
ATOM 5257 O O . SER A 1 660 ? -34.562 -10.258 29.75 1 30.91 660 SER A O 1
ATOM 5259 N N . ASP A 1 661 ? -33.531 -12.016 30.453 1 30.8 661 ASP A N 1
ATOM 5260 C CA . ASP A 1 661 ? -34.438 -13.141 30.234 1 30.8 661 ASP A CA 1
ATOM 5261 C C . ASP A 1 661 ? -35.594 -13.117 31.219 1 30.8 661 ASP A C 1
ATOM 5263 O O . ASP A 1 661 ? -35.688 -13.969 32.094 1 30.8 661 ASP A O 1
ATOM 5267 N N . ASP A 1 662 ? -36.125 -12.117 31.906 1 30.28 662 ASP A N 1
ATOM 5268 C CA . ASP A 1 662 ? -37.406 -12.492 32.469 1 30.28 662 ASP A CA 1
ATOM 5269 C C . ASP A 1 662 ? -38.406 -12.867 31.359 1 30.28 662 ASP A C 1
ATOM 5271 O O . ASP A 1 662 ? -38.438 -12.234 30.297 1 30.28 662 ASP A O 1
ATOM 5275 N N . GLY A 1 663 ? -39.031 -14.219 31.375 1 28.41 663 GLY A N 1
ATOM 5276 C CA . GLY A 1 663 ? -40 -15.078 30.703 1 28.41 663 GLY A CA 1
ATOM 5277 C C . GLY A 1 663 ? -41.281 -14.367 30.344 1 28.41 663 GLY A C 1
ATOM 5278 O O . GLY A 1 663 ? -42.25 -15.008 29.938 1 28.41 663 GLY A O 1
ATOM 5279 N N . ASN A 1 664 ? -41.781 -13.391 31.094 1 28.81 664 ASN A N 1
ATOM 5280 C CA . ASN A 1 664 ? -43.188 -13.203 30.703 1 28.81 664 ASN A CA 1
ATOM 5281 C C . ASN A 1 664 ? -43.312 -12.797 29.25 1 28.81 664 ASN A C 1
ATOM 5283 O O . ASN A 1 664 ? -42.625 -11.867 28.797 1 28.81 664 ASN A O 1
ATOM 5287 N N . ASP A 1 665 ? -43.812 -13.82 28.391 1 27.77 665 ASP A N 1
ATOM 5288 C CA . ASP A 1 665 ? -44.219 -13.922 26.984 1 27.77 665 ASP A CA 1
ATOM 5289 C C . ASP A 1 665 ? -45.125 -12.758 26.578 1 27.77 665 ASP A C 1
ATOM 5291 O O . ASP A 1 665 ? -46.094 -12.953 25.859 1 27.77 665 ASP A O 1
ATOM 5295 N N . ASP A 1 666 ? -45.375 -11.805 27.375 1 28.45 666 ASP A N 1
ATOM 5296 C CA . ASP A 1 666 ? -46.406 -11.047 26.641 1 28.45 666 ASP A CA 1
ATOM 5297 C C . ASP A 1 666 ? -45.875 -10.586 25.297 1 28.45 666 ASP A C 1
ATOM 5299 O O . ASP A 1 666 ? -44.688 -10.242 25.172 1 28.45 666 ASP A O 1
ATOM 5303 N N . GLY A 1 667 ? -46.531 -11.023 24.094 1 26.08 667 GLY A N 1
ATOM 5304 C CA . GLY A 1 667 ? -46.469 -10.883 22.656 1 26.08 667 GLY A CA 1
ATOM 5305 C C . GLY A 1 667 ? -46.125 -9.477 22.203 1 26.08 667 GLY A C 1
ATOM 5306 O O . GLY A 1 667 ? -46.312 -9.133 21.031 1 26.08 667 GLY A O 1
ATOM 5307 N N . ASN A 1 668 ? -46.125 -8.547 23.109 1 25.56 668 ASN A N 1
ATOM 5308 C CA . ASN A 1 668 ? -46.188 -7.312 22.328 1 25.56 668 ASN A CA 1
ATOM 5309 C C . ASN A 1 668 ? -44.875 -7.113 21.547 1 25.56 668 ASN A C 1
ATOM 5311 O O . ASN A 1 668 ? -43.781 -7.156 22.109 1 25.56 668 ASN A O 1
ATOM 5315 N N . SER A 1 669 ? -44.938 -7.555 20.219 1 25.77 669 SER A N 1
ATOM 5316 C CA . SER A 1 669 ? -44.031 -7.266 19.094 1 25.77 669 SER A CA 1
ATOM 5317 C C . SER A 1 669 ? -43.562 -5.82 19.141 1 25.77 669 SER A C 1
ATOM 5319 O O . SER A 1 669 ? -44.312 -4.902 18.797 1 25.77 669 SER A O 1
ATOM 5321 N N . THR A 1 670 ? -43.062 -5.359 20.203 1 23.45 670 THR A N 1
ATOM 5322 C CA . THR A 1 670 ? -42.562 -4.02 19.938 1 23.45 670 THR A CA 1
ATOM 5323 C C . THR A 1 670 ? -41.625 -4.016 18.719 1 23.45 670 THR A C 1
ATOM 5325 O O . THR A 1 670 ? -40.625 -4.711 18.703 1 23.45 670 THR A O 1
ATOM 5328 N N . LYS A 1 671 ? -42.219 -3.693 17.594 1 27.14 671 LYS A N 1
ATOM 5329 C CA . LYS A 1 671 ? -41.656 -3.227 16.328 1 27.14 671 LYS A CA 1
ATOM 5330 C C . LYS A 1 671 ? -40.438 -2.352 16.578 1 27.14 671 LYS A C 1
ATOM 5332 O O . LYS A 1 671 ? -40.5 -1.36 17.297 1 27.14 671 LYS A O 1
ATOM 5337 N N . GLN A 1 672 ? -39.344 -3.016 16.625 1 27.83 672 GLN A N 1
ATOM 5338 C CA . GLN A 1 672 ? -38.062 -2.324 16.516 1 27.83 672 GLN A CA 1
ATOM 5339 C C . GLN A 1 672 ? -38.188 -1.068 15.656 1 27.83 672 GLN A C 1
ATOM 5341 O O . GLN A 1 672 ? -38.531 -1.149 14.477 1 27.83 672 GLN A O 1
ATOM 5346 N N . ARG A 1 673 ? -38.688 -0.027 16.312 1 27.17 673 ARG A N 1
ATOM 5347 C CA . ARG A 1 673 ? -38.688 1.292 15.688 1 27.17 673 ARG A CA 1
ATOM 5348 C C . ARG A 1 673 ? -37.5 1.439 14.75 1 27.17 673 ARG A C 1
ATOM 5350 O O . ARG A 1 673 ? -36.344 1.158 15.141 1 27.17 673 ARG A O 1
ATOM 5357 N N . ASN A 1 674 ? -37.719 1.255 13.469 1 27.8 674 ASN A N 1
ATOM 5358 C CA . ASN A 1 674 ? -37 1.759 12.289 1 27.8 674 ASN A CA 1
ATOM 5359 C C . ASN A 1 674 ? -36.438 3.154 12.531 1 27.8 674 ASN A C 1
ATOM 5361 O O . ASN A 1 674 ? -37 4.148 12.055 1 27.8 674 ASN A O 1
ATOM 5365 N N . ASP A 1 675 ? -36.375 3.564 13.781 1 28.97 675 ASP A N 1
ATOM 5366 C CA . ASP A 1 675 ? -35.938 4.953 13.852 1 28.97 675 ASP A CA 1
ATOM 5367 C C . ASP A 1 675 ? -34.75 5.199 12.922 1 28.97 675 ASP A C 1
ATOM 5369 O O . ASP A 1 675 ? -33.844 4.355 12.805 1 28.97 675 ASP A O 1
ATOM 5373 N N . ASN A 1 676 ? -34.969 5.992 11.961 1 32.75 676 ASN A N 1
ATOM 5374 C CA . ASN A 1 676 ? -34.188 6.695 10.938 1 32.75 676 ASN A CA 1
ATOM 5375 C C . ASN A 1 676 ? -32.844 7.152 11.461 1 32.75 676 ASN A C 1
ATOM 5377 O O . ASN A 1 676 ? -32.344 8.227 11.094 1 32.75 676 ASN A O 1
ATOM 5381 N N . GLN A 1 677 ? -32.531 6.957 12.727 1 36.41 677 GLN A N 1
ATOM 5382 C CA . GLN A 1 677 ? -31.203 7.473 13.039 1 36.41 677 GLN A CA 1
ATOM 5383 C C . GLN A 1 677 ? -30.156 6.91 12.086 1 36.41 677 GLN A C 1
ATOM 5385 O O . GLN A 1 677 ? -30.078 5.695 11.883 1 36.41 677 GLN A O 1
ATOM 5390 N N . PRO A 1 678 ? -29.688 7.688 11.172 1 40.91 678 PRO A N 1
ATOM 5391 C CA . PRO A 1 678 ? -28.641 7.211 10.266 1 40.91 678 PRO A CA 1
ATOM 5392 C C . PRO A 1 678 ? -27.656 6.27 10.953 1 40.91 678 PRO A C 1
ATOM 5394 O O . PRO A 1 678 ? -27.25 6.512 12.094 1 40.91 678 PRO A O 1
ATOM 5397 N N . SER A 1 679 ? -27.766 5.008 10.898 1 46.91 679 SER A N 1
ATOM 5398 C CA . SER A 1 679 ? -26.844 3.965 11.352 1 46.91 679 SER A CA 1
ATOM 5399 C C . SER A 1 679 ? -25.422 4.496 11.484 1 46.91 679 SER A C 1
ATOM 5401 O O . SER A 1 679 ? -24.891 5.102 10.555 1 46.91 679 SER A O 1
ATOM 5403 N N . LEU A 1 680 ? -25.031 4.832 12.766 1 53.41 680 LEU A N 1
ATOM 5404 C CA . LEU A 1 680 ? -23.703 5.246 13.219 1 53.41 680 LEU A CA 1
ATOM 5405 C C . LEU A 1 680 ? -22.609 4.371 12.602 1 53.41 680 LEU A C 1
ATOM 5407 O O . LEU A 1 680 ? -22.25 3.342 13.172 1 53.41 680 LEU A O 1
ATOM 5411 N N . THR A 1 681 ? -22.469 4.387 11.258 1 65.12 681 THR A N 1
ATOM 5412 C CA . THR A 1 681 ? -21.359 3.668 10.641 1 65.12 681 THR A CA 1
ATOM 5413 C C . THR A 1 681 ? -20.172 4.598 10.398 1 65.12 681 THR A C 1
ATOM 5415 O O . THR A 1 681 ? -20.344 5.812 10.266 1 65.12 681 THR A O 1
ATOM 5418 N N . LEU A 1 682 ? -19.078 4.105 10.711 1 72.88 682 LEU A N 1
ATOM 5419 C CA . LEU A 1 682 ? -17.844 4.848 10.453 1 72.88 682 LEU A CA 1
ATOM 5420 C C . LEU A 1 682 ? -17.875 5.461 9.055 1 72.88 682 LEU A C 1
ATOM 5422 O O . LEU A 1 682 ? -17.312 6.543 8.836 1 72.88 682 LEU A O 1
ATOM 5426 N N . SER A 1 683 ? -18.719 4.859 8.219 1 75.5 683 SER A N 1
ATOM 5427 C CA . SER A 1 683 ? -18.797 5.359 6.855 1 75.5 683 SER A CA 1
ATOM 5428 C C . SER A 1 683 ? -19.594 6.66 6.785 1 75.5 683 SER A C 1
ATOM 5430 O O . SER A 1 683 ? -19.297 7.527 5.957 1 75.5 683 SER A O 1
ATOM 5432 N N . GLY A 1 684 ? -20.484 6.789 7.684 1 79 684 GLY A N 1
ATOM 5433 C CA . GLY A 1 684 ? -21.281 8 7.715 1 79 684 GLY A CA 1
ATOM 5434 C C . GLY A 1 684 ? -20.531 9.203 8.242 1 79 684 GLY A C 1
ATOM 5435 O O . GLY A 1 684 ? -20.953 10.344 8.047 1 79 684 GLY A O 1
ATOM 5436 N N . ALA A 1 685 ? -19.406 8.891 8.828 1 86.81 685 ALA A N 1
ATOM 5437 C CA . ALA A 1 685 ? -18.609 9.969 9.422 1 86.81 685 ALA A CA 1
ATOM 5438 C C . ALA A 1 685 ? -17.562 10.477 8.445 1 86.81 685 ALA A C 1
ATOM 5440 O O . ALA A 1 685 ? -16.906 11.492 8.695 1 86.81 685 ALA A O 1
ATOM 5441 N N . GLU A 1 686 ? -17.469 9.852 7.316 1 90.81 686 GLU A N 1
ATOM 5442 C CA . GLU A 1 686 ? -16.422 10.227 6.359 1 90.81 686 GLU A CA 1
ATOM 5443 C C . GLU A 1 686 ? -16.766 11.555 5.68 1 90.81 686 GLU A C 1
ATOM 5445 O O . GLU A 1 686 ? -17.922 11.812 5.34 1 90.81 686 GLU A O 1
ATOM 5450 N N . LEU A 1 687 ? -15.766 12.297 5.465 1 93.62 687 LEU A N 1
ATOM 5451 C CA . LEU A 1 687 ? -15.898 13.68 5.027 1 93.62 687 LEU A CA 1
ATOM 5452 C C . LEU A 1 687 ? -16.688 13.766 3.727 1 93.62 687 LEU A C 1
ATOM 5454 O O . LEU A 1 687 ? -17.688 14.484 3.648 1 93.62 687 LEU A O 1
ATOM 5458 N N . ASP A 1 688 ? -16.297 13.078 2.717 1 90.38 688 ASP A N 1
ATOM 5459 C CA . ASP A 1 688 ? -16.938 13.242 1.416 1 90.38 688 ASP A CA 1
ATOM 5460 C C . ASP A 1 688 ? -18.375 12.727 1.44 1 90.38 688 ASP A C 1
ATOM 5462 O O . ASP A 1 688 ? -19.281 13.352 0.885 1 90.38 688 ASP A O 1
ATOM 5466 N N . LEU A 1 689 ? -18.609 11.656 2.16 1 87.12 689 LEU A N 1
ATOM 5467 C CA . LEU A 1 689 ? -19.953 11.094 2.246 1 87.12 689 LEU A CA 1
ATOM 5468 C C . LEU A 1 689 ? -20.859 11.977 3.107 1 87.12 689 LEU A C 1
ATOM 5470 O O . LEU A 1 689 ? -22.031 12.195 2.773 1 87.12 689 LEU A O 1
ATOM 5474 N N . PHE A 1 690 ? -20.312 12.5 4.148 1 90.75 690 PHE A N 1
ATOM 5475 C CA . PHE A 1 690 ? -21.047 13.375 5.047 1 90.75 690 PHE A CA 1
ATOM 5476 C C . PHE A 1 690 ? -21.453 14.664 4.344 1 90.75 690 PHE A C 1
ATOM 5478 O O . PHE A 1 690 ? -22.609 15.078 4.414 1 90.75 690 PHE A O 1
ATOM 5485 N N . VAL A 1 691 ? -20.516 15.227 3.648 1 92.38 691 VAL A N 1
ATOM 5486 C CA . VAL A 1 691 ? -20.75 16.516 3 1 92.38 691 VAL A CA 1
ATOM 5487 C C . VAL A 1 691 ? -21.703 16.328 1.813 1 92.38 691 VAL A C 1
ATOM 5489 O O . VAL A 1 691 ? -22.562 17.188 1.556 1 92.38 691 VAL A O 1
ATOM 5492 N N . ARG A 1 692 ? -21.594 15.25 1.133 1 89.5 692 ARG A N 1
ATOM 5493 C CA . ARG A 1 692 ? -22.438 14.992 -0.023 1 89.5 692 ARG A CA 1
ATOM 5494 C C . ARG A 1 692 ? -23.906 14.859 0.39 1 89.5 692 ARG A C 1
ATOM 5496 O O . ARG A 1 692 ? -24.797 15.312 -0.328 1 89.5 692 ARG A O 1
ATOM 5503 N N . ARG A 1 693 ? -24.156 14.289 1.474 1 85 693 ARG A N 1
ATOM 5504 C CA . ARG A 1 693 ? -25.516 14.141 1.981 1 85 693 ARG A CA 1
ATOM 5505 C C . ARG A 1 693 ? -26.172 15.5 2.186 1 85 693 ARG A C 1
ATOM 5507 O O . ARG A 1 693 ? -27.375 15.656 1.929 1 85 693 ARG A O 1
ATOM 5514 N N . TRP A 1 694 ? -25.422 16.406 2.559 1 83.81 694 TRP A N 1
ATOM 5515 C CA . TRP A 1 694 ? -25.953 17.734 2.875 1 83.81 694 TRP A CA 1
ATOM 5516 C C . TRP A 1 694 ? -25.969 18.625 1.637 1 83.81 694 TRP A C 1
ATOM 5518 O O . TRP A 1 694 ? -26.938 19.344 1.396 1 83.81 694 TRP A O 1
ATOM 5528 N N . ASP A 1 695 ? -24.953 18.562 0.863 1 83.38 695 ASP A N 1
ATOM 5529 C CA . ASP A 1 695 ? -24.844 19.469 -0.282 1 83.38 695 ASP A CA 1
ATOM 5530 C C . ASP A 1 695 ? -25.828 19.062 -1.386 1 83.38 695 ASP A C 1
ATOM 5532 O O . ASP A 1 695 ? -26.281 19.922 -2.15 1 83.38 695 ASP A O 1
ATOM 5536 N N . ASP A 1 696 ? -26.125 17.844 -1.526 1 74.5 696 ASP A N 1
ATOM 5537 C CA . ASP A 1 696 ? -27.125 17.406 -2.494 1 74.5 696 ASP A CA 1
ATOM 5538 C C . ASP A 1 696 ? -28.516 17.922 -2.139 1 74.5 696 ASP A C 1
ATOM 5540 O O . ASP A 1 696 ? -29.297 18.297 -3.021 1 74.5 696 ASP A O 1
ATOM 5544 N N . VAL A 1 697 ? -28.75 18.094 -0.846 1 68.31 697 VAL A N 1
ATOM 5545 C CA . VAL A 1 697 ? -30.047 18.594 -0.381 1 68.31 697 VAL A CA 1
ATOM 5546 C C . VAL A 1 697 ? -30.109 20.109 -0.597 1 68.31 697 VAL A C 1
ATOM 5548 O O . VAL A 1 697 ? -31.141 20.641 -1.016 1 68.31 697 VAL A O 1
ATOM 5551 N N . LEU A 1 698 ? -29.031 20.734 -0.459 1 64.25 698 LEU A N 1
ATOM 5552 C CA . LEU A 1 698 ? -29 22.188 -0.584 1 64.25 698 LEU A CA 1
ATOM 5553 C C . LEU A 1 698 ? -29.062 22.609 -2.047 1 64.25 698 LEU A C 1
ATOM 5555 O O . LEU A 1 698 ? -29.609 23.688 -2.365 1 64.25 698 LEU A O 1
ATOM 5559 N N . LYS A 1 699 ? -28.547 21.891 -2.961 1 62.25 699 LYS A N 1
ATOM 5560 C CA . LYS A 1 699 ? -28.656 22.172 -4.391 1 62.25 699 LYS A CA 1
ATOM 5561 C C . LYS A 1 699 ? -30.109 22.078 -4.859 1 62.25 699 LYS A C 1
ATOM 5563 O O . LYS A 1 699 ? -30.547 22.875 -5.684 1 62.25 699 LYS A O 1
ATOM 5568 N N . ILE A 1 700 ? -30.766 21.109 -4.34 1 48.78 700 ILE A N 1
ATOM 5569 C CA . ILE A 1 700 ? -32.188 20.922 -4.703 1 48.78 700 ILE A CA 1
ATOM 5570 C C . ILE A 1 700 ? -33 22.125 -4.223 1 48.78 700 ILE A C 1
ATOM 5572 O O . ILE A 1 700 ? -33.875 22.625 -4.938 1 48.78 700 ILE A O 1
ATOM 5576 N N . ASP A 1 701 ? -32.594 22.547 -3.119 1 49.12 701 ASP A N 1
ATOM 5577 C CA . ASP A 1 701 ? -33.344 23.672 -2.572 1 49.12 701 ASP A CA 1
ATOM 5578 C C . ASP A 1 701 ? -33.062 24.953 -3.334 1 49.12 701 ASP A C 1
ATOM 5580 O O . ASP A 1 701 ? -33.938 25.812 -3.482 1 49.12 701 ASP A O 1
ATOM 5584 N N . ASN A 1 702 ? -31.906 25.016 -3.803 1 47.41 702 ASN A N 1
ATOM 5585 C CA . ASN A 1 702 ? -31.594 26.219 -4.559 1 47.41 702 ASN A CA 1
ATOM 5586 C C . ASN A 1 702 ? -32.125 26.141 -5.984 1 47.41 702 ASN A C 1
ATOM 5588 O O . ASN A 1 702 ? -32.156 27.156 -6.695 1 47.41 702 ASN A O 1
ATOM 5592 N N . GLU A 1 703 ? -32.281 25.031 -6.547 1 42.72 703 GLU A N 1
ATOM 5593 C CA . GLU A 1 703 ? -32.906 24.875 -7.867 1 42.72 703 GLU A CA 1
ATOM 5594 C C . GLU A 1 703 ? -34.406 24.938 -7.785 1 42.72 703 GLU A C 1
ATOM 5596 O O . GLU A 1 703 ? -35.094 25.156 -8.797 1 42.72 703 GLU A O 1
ATOM 5601 N N . MET A 1 704 ? -35 24.859 -6.656 1 34.25 704 MET A N 1
ATOM 5602 C CA . MET A 1 704 ? -36.438 25.156 -6.547 1 34.25 704 MET A CA 1
ATOM 5603 C C . MET A 1 704 ? -36.656 26.641 -6.246 1 34.25 704 MET A C 1
ATOM 5605 O O . MET A 1 704 ? -37.688 27.203 -6.633 1 34.25 704 MET A O 1
ATOM 5609 N N . MET B 1 1 ? -63.75 -1.28 -92 1 20.77 1 MET B N 1
ATOM 5610 C CA . MET B 1 1 ? -63.062 -0.097 -92.5 1 20.77 1 MET B CA 1
ATOM 5611 C C . MET B 1 1 ? -61.562 -0.363 -92.625 1 20.77 1 MET B C 1
ATOM 5613 O O . MET B 1 1 ? -61 -1.234 -91.938 1 20.77 1 MET B O 1
ATOM 5617 N N . SER B 1 2 ? -60.875 0.414 -93.625 1 19.92 2 SER B N 1
ATOM 5618 C CA . SER B 1 2 ? -59.781 0.559 -94.562 1 19.92 2 SER B CA 1
ATOM 5619 C C . SER B 1 2 ? -58.469 0.88 -93.812 1 19.92 2 SER B C 1
ATOM 5621 O O . SER B 1 2 ? -58.469 1.582 -92.812 1 19.92 2 SER B O 1
ATOM 5623 N N . THR B 1 3 ? -57.344 0.084 -94.125 1 21 3 THR B N 1
ATOM 5624 C CA . THR B 1 3 ? -56.031 -0.42 -93.688 1 21 3 THR B CA 1
ATOM 5625 C C . THR B 1 3 ? -54.969 0.644 -93.812 1 21 3 THR B C 1
ATOM 5627 O O . THR B 1 3 ? -53.75 0.35 -93.688 1 21 3 THR B O 1
ATOM 5630 N N . ASP B 1 4 ? -55.469 1.957 -93.938 1 17.84 4 ASP B N 1
ATOM 5631 C CA . ASP B 1 4 ? -54.625 2.873 -94.688 1 17.84 4 ASP B CA 1
ATOM 5632 C C . ASP B 1 4 ? -53.312 3.105 -93.938 1 17.84 4 ASP B C 1
ATOM 5634 O O . ASP B 1 4 ? -53.281 3.658 -92.875 1 17.84 4 ASP B O 1
ATOM 5638 N N . ARG B 1 5 ? -52.219 2.186 -94.25 1 20.64 5 ARG B N 1
ATOM 5639 C CA . ARG B 1 5 ? -50.875 1.837 -93.812 1 20.64 5 ARG B CA 1
ATOM 5640 C C . ARG B 1 5 ? -49.906 2.945 -94.125 1 20.64 5 ARG B C 1
ATOM 5642 O O . ARG B 1 5 ? -49.406 3.025 -95.25 1 20.64 5 ARG B O 1
ATOM 5649 N N . SER B 1 6 ? -50.281 4.238 -93.812 1 19 6 SER B N 1
ATOM 5650 C CA . SER B 1 6 ? -49.625 5.371 -94.438 1 19 6 SER B CA 1
ATOM 5651 C C . SER B 1 6 ? -48.125 5.262 -94.312 1 19 6 SER B C 1
ATOM 5653 O O . SER B 1 6 ? -47.562 4.973 -93.25 1 19 6 SER B O 1
ATOM 5655 N N . LYS B 1 7 ? -47.406 5.055 -95.5 1 19.75 7 LYS B N 1
ATOM 5656 C CA . LYS B 1 7 ? -46.125 4.656 -96.125 1 19.75 7 LYS B CA 1
ATOM 5657 C C . LYS B 1 7 ? -45.062 5.691 -95.812 1 19.75 7 LYS B C 1
ATOM 5659 O O . LYS B 1 7 ? -44.938 6.684 -96.562 1 19.75 7 LYS B O 1
ATOM 5664 N N . LEU B 1 8 ? -45.156 6.477 -94.688 1 21.11 8 LEU B N 1
ATOM 5665 C CA . LEU B 1 8 ? -44.344 7.688 -94.688 1 21.11 8 LEU B CA 1
ATOM 5666 C C . LEU B 1 8 ? -42.875 7.367 -94.938 1 21.11 8 LEU B C 1
ATOM 5668 O O . LEU B 1 8 ? -42.281 6.523 -94.312 1 21.11 8 LEU B O 1
ATOM 5672 N N . HIS B 1 9 ? -42.469 7.473 -96.312 1 18.64 9 HIS B N 1
ATOM 5673 C CA . HIS B 1 9 ? -41.281 7.191 -97.062 1 18.64 9 HIS B CA 1
ATOM 5674 C C . HIS B 1 9 ? -40.062 7.852 -96.5 1 18.64 9 HIS B C 1
ATOM 5676 O O . HIS B 1 9 ? -40.125 8.969 -95.938 1 18.64 9 HIS B O 1
ATOM 5682 N N . HIS B 1 10 ? -39.031 7.047 -96.125 1 20.25 10 HIS B N 1
ATOM 5683 C CA . HIS B 1 10 ? -37.719 7.039 -95.5 1 20.25 10 HIS B CA 1
ATOM 5684 C C . HIS B 1 10 ? -36.719 7.848 -96.312 1 20.25 10 HIS B C 1
ATOM 5686 O O . HIS B 1 10 ? -36.281 7.422 -97.375 1 20.25 10 HIS B O 1
ATOM 5692 N N . LEU B 1 11 ? -36.969 9.227 -96.5 1 21.16 11 LEU B N 1
ATOM 5693 C CA . LEU B 1 11 ? -36.156 10.023 -97.438 1 21.16 11 LEU B CA 1
ATOM 5694 C C . LEU B 1 11 ? -34.688 9.805 -97.188 1 21.16 11 LEU B C 1
ATOM 5696 O O . LEU B 1 11 ? -34.188 10.055 -96.062 1 21.16 11 LEU B O 1
ATOM 5700 N N . VAL B 1 12 ? -34.062 8.836 -97.875 1 21.97 12 VAL B N 1
ATOM 5701 C CA . VAL B 1 12 ? -32.719 8.312 -97.875 1 21.97 12 VAL B CA 1
ATOM 5702 C C . VAL B 1 12 ? -31.734 9.422 -98.25 1 21.97 12 VAL B C 1
ATOM 5704 O O . VAL B 1 12 ? -32 10.242 -99.125 1 21.97 12 VAL B O 1
ATOM 5707 N N . PRO B 1 13 ? -30.516 9.555 -97.625 1 23.16 13 PRO B N 1
ATOM 5708 C CA . PRO B 1 13 ? -29.5 10.523 -97.188 1 23.16 13 PRO B CA 1
ATOM 5709 C C . PRO B 1 13 ? -28.578 10.93 -98.375 1 23.16 13 PRO B C 1
ATOM 5711 O O . PRO B 1 13 ? -27.984 10.07 -99 1 23.16 13 PRO B O 1
ATOM 5714 N N . ALA B 1 14 ? -28.891 11.812 -99.375 1 22.16 14 ALA B N 1
ATOM 5715 C CA . ALA B 1 14 ? -28.203 11.789 -100.625 1 22.16 14 ALA B CA 1
ATOM 5716 C C . ALA B 1 14 ? -26.688 11.93 -100.438 1 22.16 14 ALA B C 1
ATOM 5718 O O . ALA B 1 14 ? -26.234 12.594 -99.5 1 22.16 14 ALA B O 1
ATOM 5719 N N . PRO B 1 15 ? -25.859 11.141 -101.25 1 23.09 15 PRO B N 1
ATOM 5720 C CA . PRO B 1 15 ? -24.438 10.781 -101.25 1 23.09 15 PRO B CA 1
ATOM 5721 C C . PRO B 1 15 ? -23.547 11.906 -101.75 1 23.09 15 PRO B C 1
ATOM 5723 O O . PRO B 1 15 ? -23.625 12.289 -102.938 1 23.09 15 PRO B O 1
ATOM 5726 N N . TRP B 1 16 ? -23.547 13.172 -101.062 1 21.2 16 TRP B N 1
ATOM 5727 C CA . TRP B 1 16 ? -22.781 14.336 -101.5 1 21.2 16 TRP B CA 1
ATOM 5728 C C . TRP B 1 16 ? -21.375 13.93 -101.875 1 21.2 16 TRP B C 1
ATOM 5730 O O . TRP B 1 16 ? -20.734 13.102 -101.25 1 21.2 16 TRP B O 1
ATOM 5740 N N . GLY B 1 17 ? -20.938 14.188 -103.125 1 20.52 17 GLY B N 1
ATOM 5741 C CA . GLY B 1 17 ? -20.016 14.062 -104.25 1 20.52 17 GLY B CA 1
ATOM 5742 C C . GLY B 1 17 ? -18.625 14.562 -103.938 1 20.52 17 GLY B C 1
ATOM 5743 O O . GLY B 1 17 ? -18.438 15.336 -103 1 20.52 17 GLY B O 1
ATOM 5744 N N . ASN B 1 18 ? -17.594 13.906 -104.5 1 21.86 18 ASN B N 1
ATOM 5745 C CA . ASN B 1 18 ? -16.156 13.688 -104.438 1 21.86 18 ASN B CA 1
ATOM 5746 C C . ASN B 1 18 ? -15.375 14.891 -104.938 1 21.86 18 ASN B C 1
ATOM 5748 O O . ASN B 1 18 ? -14.844 14.867 -106.062 1 21.86 18 ASN B O 1
ATOM 5752 N N . ASN B 1 19 ? -15.922 16.156 -104.688 1 20.78 19 ASN B N 1
ATOM 5753 C CA . ASN B 1 19 ? -15.258 17.234 -105.438 1 20.78 19 ASN B CA 1
ATOM 5754 C C . ASN B 1 19 ? -13.742 17.172 -105.25 1 20.78 19 ASN B C 1
ATOM 5756 O O . ASN B 1 19 ? -13.25 17.156 -104.125 1 20.78 19 ASN B O 1
ATOM 5760 N N . PRO B 1 20 ? -13.086 16.797 -106.312 1 24.66 20 PRO B N 1
ATOM 5761 C CA . PRO B 1 20 ? -11.672 16.453 -106.5 1 24.66 20 PRO B CA 1
ATOM 5762 C C . PRO B 1 20 ? -10.734 17.625 -106.188 1 24.66 20 PRO B C 1
ATOM 5764 O O . PRO B 1 20 ? -9.531 17.547 -106.438 1 24.66 20 PRO B O 1
ATOM 5767 N N . VAL B 1 21 ? -11.25 18.578 -105.438 1 23.92 21 VAL B N 1
ATOM 5768 C CA . VAL B 1 21 ? -10.516 19.828 -105.5 1 23.92 21 VAL B CA 1
ATOM 5769 C C . VAL B 1 21 ? -9.039 19.578 -105.188 1 23.92 21 VAL B C 1
ATOM 5771 O O . VAL B 1 21 ? -8.656 19.203 -104.125 1 23.92 21 VAL B O 1
ATOM 5774 N N . GLY B 1 22 ? -8.281 19.031 -106.188 1 22.52 22 GLY B N 1
ATOM 5775 C CA . GLY B 1 22 ? -6.91 18.562 -106.25 1 22.52 22 GLY B CA 1
ATOM 5776 C C . GLY B 1 22 ? -5.887 19.625 -105.938 1 22.52 22 GLY B C 1
ATOM 5777 O O . GLY B 1 22 ? -4.68 19.375 -106 1 22.52 22 GLY B O 1
ATOM 5778 N N . GLU B 1 23 ? -6.395 20.875 -106.25 1 21.62 23 GLU B N 1
ATOM 5779 C CA . GLU B 1 23 ? -5.293 21.688 -106.75 1 21.62 23 GLU B CA 1
ATOM 5780 C C . GLU B 1 23 ? -4.102 21.672 -105.812 1 21.62 23 GLU B C 1
ATOM 5782 O O . GLU B 1 23 ? -4.227 21.266 -104.688 1 21.62 23 GLU B O 1
ATOM 5787 N N . ARG B 1 24 ? -3.271 22.797 -106.062 1 23.41 24 ARG B N 1
ATOM 5788 C CA . ARG B 1 24 ? -1.87 23.188 -106.125 1 23.41 24 ARG B CA 1
ATOM 5789 C C . ARG B 1 24 ? -1.273 23.391 -104.75 1 23.41 24 ARG B C 1
ATOM 5791 O O . ARG B 1 24 ? -0.222 24.016 -104.625 1 23.41 24 ARG B O 1
ATOM 5798 N N . SER B 1 25 ? -2.111 23.078 -103.75 1 22.52 25 SER B N 1
ATOM 5799 C CA . SER B 1 25 ? -1.719 23.75 -102.5 1 22.52 25 SER B CA 1
ATOM 5800 C C . SER B 1 25 ? -0.28 23.406 -102.125 1 22.52 25 SER B C 1
ATOM 5802 O O . SER B 1 25 ? 0.038 22.25 -101.875 1 22.52 25 SER B O 1
ATOM 5804 N N . GLN B 1 26 ? 0.603 24.078 -102.938 1 24.28 26 GLN B N 1
ATOM 5805 C CA . GLN B 1 26 ? 2.045 23.906 -102.812 1 24.28 26 GLN B CA 1
ATOM 5806 C C . GLN B 1 26 ? 2.438 23.812 -101.312 1 24.28 26 GLN B C 1
ATOM 5808 O O . GLN B 1 26 ? 1.929 24.562 -100.5 1 24.28 26 GLN B O 1
ATOM 5813 N N . PRO B 1 27 ? 2.82 22.625 -100.938 1 25.72 27 PRO B N 1
ATOM 5814 C CA . PRO B 1 27 ? 3.062 22.281 -99.562 1 25.72 27 PRO B CA 1
ATOM 5815 C C . PRO B 1 27 ? 3.93 23.312 -98.812 1 25.72 27 PRO B C 1
ATOM 5817 O O . PRO B 1 27 ? 5.043 23.609 -99.25 1 25.72 27 PRO B O 1
ATOM 5820 N N . ALA B 1 28 ? 3.264 24.547 -98.562 1 27.66 28 ALA B N 1
ATOM 5821 C CA . ALA B 1 28 ? 3.975 25.641 -97.938 1 27.66 28 ALA B CA 1
ATOM 5822 C C . ALA B 1 28 ? 5.074 25.109 -97 1 27.66 28 ALA B C 1
ATOM 5824 O O . ALA B 1 28 ? 4.91 24.062 -96.375 1 27.66 28 ALA B O 1
ATOM 5825 N N . MET B 1 29 ? 6.316 25.406 -97.438 1 27.02 29 MET B N 1
ATOM 5826 C CA . MET B 1 29 ? 7.52 24.984 -96.688 1 27.02 29 MET B CA 1
ATOM 5827 C C . MET B 1 29 ? 7.312 25.094 -95.188 1 27.02 29 MET B C 1
ATOM 5829 O O . MET B 1 29 ? 6.777 26.094 -94.688 1 27.02 29 MET B O 1
ATOM 5833 N N . PRO B 1 30 ? 7.059 23.969 -94.562 1 27.38 30 PRO B N 1
ATOM 5834 C CA . PRO B 1 30 ? 6.688 23.969 -93.125 1 27.38 30 PRO B CA 1
ATOM 5835 C C . PRO B 1 30 ? 7.406 25.047 -92.312 1 27.38 30 PRO B C 1
ATOM 5837 O O . PRO B 1 30 ? 8.625 25.219 -92.438 1 27.38 30 PRO B O 1
ATOM 5840 N N . ARG B 1 31 ? 6.855 26.266 -92.375 1 28.81 31 ARG B N 1
ATOM 5841 C CA . ARG B 1 31 ? 7.41 27.328 -91.5 1 28.81 31 ARG B CA 1
ATOM 5842 C C . ARG B 1 31 ? 8.109 26.75 -90.312 1 28.81 31 ARG B C 1
ATOM 5844 O O . ARG B 1 31 ? 7.543 25.922 -89.562 1 28.81 31 ARG B O 1
ATOM 5851 N N . ARG B 1 32 ? 9.453 26.844 -90.312 1 29.86 32 ARG B N 1
ATOM 5852 C CA . ARG B 1 32 ? 10.281 26.453 -89.188 1 29.86 32 ARG B CA 1
ATOM 5853 C C . ARG B 1 32 ? 9.625 26.812 -87.875 1 29.86 32 ARG B C 1
ATOM 5855 O O . ARG B 1 32 ? 9.492 28 -87.562 1 29.86 32 ARG B O 1
ATOM 5862 N N . VAL B 1 33 ? 8.453 26.281 -87.688 1 30.14 33 VAL B N 1
ATOM 5863 C CA . VAL B 1 33 ? 7.875 26.531 -86.375 1 30.14 33 VAL B CA 1
ATOM 5864 C C . VAL B 1 33 ? 8.984 26.641 -85.312 1 30.14 33 VAL B C 1
ATOM 5866 O O . VAL B 1 33 ? 9.812 25.734 -85.188 1 30.14 33 VAL B O 1
ATOM 5869 N N . ARG B 1 34 ? 9.461 27.797 -85.25 1 34.06 34 ARG B N 1
ATOM 5870 C CA . ARG B 1 34 ? 10.445 28.062 -84.188 1 34.06 34 ARG B CA 1
ATOM 5871 C C . ARG B 1 34 ? 10.156 27.219 -83 1 34.06 34 ARG B C 1
ATOM 5873 O O . ARG B 1 34 ? 9.023 27.188 -82.5 1 34.06 34 ARG B O 1
ATOM 5880 N N . PRO B 1 35 ? 10.969 26.094 -82.938 1 32.5 35 PRO B N 1
ATOM 5881 C CA . PRO B 1 35 ? 10.766 25.219 -81.75 1 32.5 35 PRO B CA 1
ATOM 5882 C C . PRO B 1 35 ? 10.352 25.969 -80.5 1 32.5 35 PRO B C 1
ATOM 5884 O O . PRO B 1 35 ? 10.906 27.031 -80.188 1 32.5 35 PRO B O 1
ATOM 5887 N N . LYS B 1 36 ? 9.008 26.062 -80.312 1 36.12 36 LYS B N 1
ATOM 5888 C CA . LYS B 1 36 ? 8.562 26.625 -79.062 1 36.12 36 LYS B CA 1
ATOM 5889 C C . LYS B 1 36 ? 9.586 26.391 -77.938 1 36.12 36 LYS B C 1
ATOM 5891 O O . LYS B 1 36 ? 10.234 25.344 -77.875 1 36.12 36 LYS B O 1
ATOM 5896 N N . ASN B 1 37 ? 10.297 27.438 -77.562 1 40.56 37 ASN B N 1
ATOM 5897 C CA . ASN B 1 37 ? 11.25 27.406 -76.5 1 40.56 37 ASN B CA 1
ATOM 5898 C C . ASN B 1 37 ? 10.82 26.422 -75.375 1 40.56 37 ASN B C 1
ATOM 5900 O O . ASN B 1 37 ? 9.656 26.375 -75 1 40.56 37 ASN B O 1
ATOM 5904 N N . ALA B 1 38 ? 11.352 25.25 -75.562 1 44.62 38 ALA B N 1
ATOM 5905 C CA . ALA B 1 38 ? 11.078 24.297 -74.5 1 44.62 38 ALA B CA 1
ATOM 5906 C C . ALA B 1 38 ? 10.953 24.984 -73.125 1 44.62 38 ALA B C 1
ATOM 5908 O O . ALA B 1 38 ? 11.781 25.828 -72.812 1 44.62 38 ALA B O 1
ATOM 5909 N N . SER B 1 39 ? 9.797 25.172 -72.75 1 52.72 39 SER B N 1
ATOM 5910 C CA . SER B 1 39 ? 9.57 25.797 -71.438 1 52.72 39 SER B CA 1
ATOM 5911 C C . SER B 1 39 ? 10.57 25.312 -70.375 1 52.72 39 SER B C 1
ATOM 5913 O O . SER B 1 39 ? 10.742 25.922 -69.312 1 52.72 39 SER B O 1
ATOM 5915 N N . ARG B 1 40 ? 11.227 24.031 -70.75 1 57.25 40 ARG B N 1
ATOM 5916 C CA . ARG B 1 40 ? 12.148 23.391 -69.812 1 57.25 40 ARG B CA 1
ATOM 5917 C C . ARG B 1 40 ? 13.414 22.922 -70.5 1 57.25 40 ARG B C 1
ATOM 5919 O O . ARG B 1 40 ? 13.344 22.156 -71.438 1 57.25 40 ARG B O 1
ATOM 5926 N N . ALA B 1 41 ? 14.477 23.469 -70.25 1 66.5 41 ALA B N 1
ATOM 5927 C CA . ALA B 1 41 ? 15.75 23.078 -70.812 1 66.5 41 ALA B CA 1
ATOM 5928 C C . ALA B 1 41 ? 16.391 21.922 -70.062 1 66.5 41 ALA B C 1
ATOM 5930 O O . ALA B 1 41 ? 16.219 21.781 -68.875 1 66.5 41 ALA B O 1
ATOM 5931 N N . CYS B 1 42 ? 16.984 20.922 -70.625 1 70.06 42 CYS B N 1
ATOM 5932 C CA . CYS B 1 42 ? 17.719 19.812 -70 1 70.06 42 CYS B CA 1
ATOM 5933 C C . CYS B 1 42 ? 18.984 20.312 -69.375 1 70.06 42 CYS B C 1
ATOM 5935 O O . CYS B 1 42 ? 19.469 21.406 -69.688 1 70.06 42 CYS B O 1
ATOM 5937 N N . ASN B 1 43 ? 19.516 19.719 -68.375 1 71.56 43 ASN B N 1
ATOM 5938 C CA . ASN B 1 43 ? 20.672 20.109 -67.562 1 71.56 43 ASN B CA 1
ATOM 5939 C C . ASN B 1 43 ? 21.875 20.438 -68.438 1 71.56 43 ASN B C 1
ATOM 5941 O O . ASN B 1 43 ? 22.609 21.375 -68.188 1 71.56 43 ASN B O 1
ATOM 5945 N N . GLU B 1 44 ? 21.984 19.734 -69.562 1 76.44 44 GLU B N 1
ATOM 5946 C CA . GLU B 1 44 ? 23.156 19.938 -70.375 1 76.44 44 GLU B CA 1
ATOM 5947 C C . GLU B 1 44 ? 23 21.203 -71.25 1 76.44 44 GLU B C 1
ATOM 5949 O O . GLU B 1 44 ? 23.953 21.938 -71.438 1 76.44 44 GLU B O 1
ATOM 5954 N N . CYS B 1 45 ? 21.797 21.406 -71.562 1 73.62 45 CYS B N 1
ATOM 5955 C CA . CYS B 1 45 ? 21.562 22.609 -72.375 1 73.62 45 CYS B CA 1
ATOM 5956 C C . CYS B 1 45 ? 21.609 23.844 -71.5 1 73.62 45 CYS B C 1
ATOM 5958 O O . CYS B 1 45 ? 22.047 24.906 -71.938 1 73.62 45 CYS B O 1
ATOM 5960 N N . GLN B 1 46 ? 21.281 23.719 -70.188 1 72.44 46 GLN B N 1
ATOM 5961 C CA . GLN B 1 46 ? 21.359 24.797 -69.188 1 72.44 46 GLN B CA 1
ATOM 5962 C C . GLN B 1 46 ? 22.828 25.141 -68.875 1 72.44 46 GLN B C 1
ATOM 5964 O O . GLN B 1 46 ? 23.188 26.312 -68.812 1 72.44 46 GLN B O 1
ATOM 5969 N N . LYS B 1 47 ? 23.562 24.141 -68.875 1 72.5 47 LYS B N 1
ATOM 5970 C CA . LYS B 1 47 ? 24.984 24.344 -68.625 1 72.5 47 LYS B CA 1
ATOM 5971 C C . LYS B 1 47 ? 25.672 25.047 -69.75 1 72.5 47 LYS B C 1
ATOM 5973 O O . LYS B 1 47 ? 26.547 25.906 -69.562 1 72.5 47 LYS B O 1
ATOM 5978 N N . ARG B 1 48 ? 25.172 24.797 -70.938 1 71.75 48 ARG B N 1
ATOM 5979 C CA . ARG B 1 48 ? 25.844 25.344 -72.125 1 71.75 48 ARG B CA 1
ATOM 5980 C C . ARG B 1 48 ? 25.109 26.578 -72.625 1 71.75 48 ARG B C 1
ATOM 5982 O O . ARG B 1 48 ? 25.531 27.188 -73.625 1 71.75 48 ARG B O 1
ATOM 5989 N N . LYS B 1 49 ? 24.062 27.016 -71.875 1 68.19 49 LYS B N 1
ATOM 5990 C CA . LYS B 1 49 ? 23.25 28.203 -72.125 1 68.19 49 LYS B CA 1
ATOM 5991 C C . LYS B 1 49 ? 22.766 28.234 -73.562 1 68.19 49 LYS B C 1
ATOM 5993 O O . LYS B 1 49 ? 22.797 29.297 -74.25 1 68.19 49 LYS B O 1
ATOM 5998 N N . ILE B 1 50 ? 22.5 26.984 -74.125 1 74 50 ILE B N 1
ATOM 5999 C CA . ILE B 1 50 ? 22 26.922 -75.5 1 74 50 ILE B CA 1
ATOM 6000 C C . ILE B 1 50 ? 20.5 26.672 -75.5 1 74 50 ILE B C 1
ATOM 6002 O O . ILE B 1 50 ? 19.953 26.172 -74.5 1 74 50 ILE B O 1
ATOM 6006 N N . LYS B 1 51 ? 19.812 27.094 -76.375 1 66.38 51 LYS B N 1
ATOM 6007 C CA . LYS B 1 51 ? 18.359 26.969 -76.562 1 66.38 51 LYS B CA 1
ATOM 6008 C C . LYS B 1 51 ? 17.953 25.5 -76.625 1 66.38 51 LYS B C 1
ATOM 6010 O O . LYS B 1 51 ? 18.453 24.75 -77.5 1 66.38 51 LYS B O 1
ATOM 6015 N N . CYS B 1 52 ? 17.375 24.906 -75.5 1 67.19 52 CYS B N 1
ATOM 6016 C CA . CYS B 1 52 ? 16.938 23.531 -75.438 1 67.19 52 CYS B CA 1
ATOM 6017 C C . CYS B 1 52 ? 15.516 23.375 -75.938 1 67.19 52 CYS B C 1
ATOM 6019 O O . CYS B 1 52 ? 14.648 24.188 -75.625 1 67.19 52 CYS B O 1
ATOM 6021 N N . ILE B 1 53 ? 15.172 22.688 -76.875 1 67.12 53 ILE B N 1
ATOM 6022 C CA . ILE B 1 53 ? 13.859 22.5 -77.438 1 67.12 53 ILE B CA 1
ATOM 6023 C C . ILE B 1 53 ? 12.969 21.672 -76.5 1 67.12 53 ILE B C 1
ATOM 6025 O O . ILE B 1 53 ? 11.766 21.547 -76.75 1 67.12 53 ILE B O 1
ATOM 6029 N N . GLY B 1 54 ? 13.344 21.266 -75.125 1 62.41 54 GLY B N 1
ATOM 6030 C CA . GLY B 1 54 ? 12.547 20.703 -74.062 1 62.41 54 GLY B CA 1
ATOM 6031 C C . GLY B 1 54 ? 12.18 19.25 -74.25 1 62.41 54 GLY B C 1
ATOM 6032 O O . GLY B 1 54 ? 11.516 18.641 -73.438 1 62.41 54 GLY B O 1
ATOM 6033 N N . SER B 1 55 ? 12.547 18.5 -75.312 1 67.5 55 SER B N 1
ATOM 6034 C CA . SER B 1 55 ? 12.266 17.078 -75.562 1 67.5 55 SER B CA 1
ATOM 6035 C C . SER B 1 55 ? 13.312 16.188 -74.875 1 67.5 55 SER B C 1
ATOM 6037 O O . SER B 1 55 ? 14.477 16.578 -74.75 1 67.5 55 SER B O 1
ATOM 6039 N N . ASN B 1 56 ? 12.938 15.289 -74 1 64.44 56 ASN B N 1
ATOM 6040 C CA . ASN B 1 56 ? 13.859 14.305 -73.438 1 64.44 56 ASN B CA 1
ATOM 6041 C C . ASN B 1 56 ? 14.055 13.117 -74.375 1 64.44 56 ASN B C 1
ATOM 6043 O O . ASN B 1 56 ? 13.125 12.336 -74.562 1 64.44 56 ASN B O 1
ATOM 6047 N N . PRO B 1 57 ? 15.234 13.031 -75 1 71.56 57 PRO B N 1
ATOM 6048 C CA . PRO B 1 57 ? 16.422 13.883 -74.938 1 71.56 57 PRO B CA 1
ATOM 6049 C C . PRO B 1 57 ? 16.359 15.062 -75.938 1 71.56 57 PRO B C 1
ATOM 6051 O O . PRO B 1 57 ? 15.727 14.961 -77 1 71.56 57 PRO B O 1
ATOM 6054 N N . CYS B 1 58 ? 16.797 16.109 -75.5 1 71.31 58 CYS B N 1
ATOM 6055 C CA . CYS B 1 58 ? 16.75 17.281 -76.375 1 71.31 58 CYS B CA 1
ATOM 6056 C C . CYS B 1 58 ? 17.688 17.109 -77.562 1 71.31 58 CYS B C 1
ATOM 6058 O O . CYS B 1 58 ? 18.594 16.266 -77.5 1 71.31 58 CYS B O 1
ATOM 6060 N N . LYS B 1 59 ? 17.406 17.766 -78.625 1 74.44 59 LYS B N 1
ATOM 6061 C CA . LYS B 1 59 ? 18.172 17.609 -79.875 1 74.44 59 LYS B CA 1
ATOM 6062 C C . LYS B 1 59 ? 19.672 17.75 -79.625 1 74.44 59 LYS B C 1
ATOM 6064 O O . LYS B 1 59 ? 20.469 16.984 -80.188 1 74.44 59 LYS B O 1
ATOM 6069 N N . ASN B 1 60 ? 20.031 18.656 -78.75 1 75.06 60 ASN B N 1
ATOM 6070 C CA . ASN B 1 60 ? 21.438 18.859 -78.438 1 75.06 60 ASN B CA 1
ATOM 6071 C C . ASN B 1 60 ? 22.031 17.656 -77.75 1 75.06 60 ASN B C 1
ATOM 6073 O O . ASN B 1 60 ? 23.156 17.234 -78 1 75.06 60 ASN B O 1
ATOM 6077 N N . CYS B 1 61 ? 21.359 17.219 -76.75 1 74 61 CYS B N 1
ATOM 6078 C CA . CYS B 1 61 ? 21.828 16.047 -76 1 74 61 CYS B CA 1
ATOM 6079 C C . CYS B 1 61 ? 21.859 14.812 -76.875 1 74 61 CYS B C 1
ATOM 6081 O O . CYS B 1 61 ? 22.781 13.992 -76.812 1 74 61 CYS B O 1
ATOM 6083 N N . HIS B 1 62 ? 20.984 14.625 -77.812 1 77.5 62 HIS B N 1
ATOM 6084 C CA . HIS B 1 62 ? 20.969 13.508 -78.75 1 77.5 62 HIS B CA 1
ATOM 6085 C C . HIS B 1 62 ? 22.156 13.57 -79.688 1 77.5 62 HIS B C 1
ATOM 6087 O O . HIS B 1 62 ? 22.797 12.555 -79.938 1 77.5 62 HIS B O 1
ATOM 6093 N N . GLU B 1 63 ? 22.406 14.797 -80.188 1 75.31 63 GLU B N 1
ATOM 6094 C CA . GLU B 1 63 ? 23.469 14.93 -81.188 1 75.31 63 GLU B CA 1
ATOM 6095 C C . GLU B 1 63 ? 24.844 14.758 -80.562 1 75.31 63 GLU B C 1
ATOM 6097 O O . GLU B 1 63 ? 25.781 14.289 -81.188 1 75.31 63 GLU B O 1
ATOM 6102 N N . ASN B 1 64 ? 25 15.156 -79.375 1 74.81 64 ASN B N 1
ATOM 6103 C CA . ASN B 1 64 ? 26.281 15.078 -78.688 1 74.81 64 ASN B CA 1
ATOM 6104 C C . ASN B 1 64 ? 26.359 13.883 -77.75 1 74.81 64 ASN B C 1
ATOM 6106 O O . ASN B 1 64 ? 27.297 13.773 -76.938 1 74.81 64 ASN B O 1
ATOM 6110 N N . SER B 1 65 ? 25.359 12.883 -77.875 1 73.62 65 SER B N 1
ATOM 6111 C CA . SER B 1 65 ? 25.281 11.648 -77.125 1 73.62 65 SER B CA 1
ATOM 6112 C C . SER B 1 65 ? 25.438 11.922 -75.625 1 73.62 65 SER B C 1
ATOM 6114 O O . SER B 1 65 ? 26.203 11.25 -74.938 1 73.62 65 SER B O 1
ATOM 6116 N N . LEU B 1 66 ? 24.938 12.953 -75.125 1 70.31 66 LEU B N 1
ATOM 6117 C CA . LEU B 1 66 ? 24.938 13.32 -73.75 1 70.31 66 LEU B CA 1
ATOM 6118 C C . LEU B 1 66 ? 23.656 12.875 -73.062 1 70.31 66 LEU B C 1
ATOM 6120 O O . LEU B 1 66 ? 22.625 12.695 -73.75 1 70.31 66 LEU B O 1
ATOM 6124 N N . TYR B 1 67 ? 23.734 12.453 -71.812 1 72.12 67 TYR B N 1
ATOM 6125 C CA . TYR B 1 67 ? 22.562 12.094 -71 1 72.12 67 TYR B CA 1
ATOM 6126 C C . TYR B 1 67 ? 21.656 13.297 -70.812 1 72.12 67 TYR B C 1
ATOM 6128 O O . TYR B 1 67 ? 22.047 14.289 -70.188 1 72.12 67 TYR B O 1
ATOM 6136 N N . CYS B 1 68 ? 20.516 13.398 -71.375 1 65.12 68 CYS B N 1
ATOM 6137 C CA . CYS B 1 68 ? 19.547 14.492 -71.375 1 65.12 68 CYS B CA 1
ATOM 6138 C C . CYS B 1 68 ? 18.594 14.359 -70.188 1 65.12 68 CYS B C 1
ATOM 6140 O O . CYS B 1 68 ? 17.812 13.414 -70.125 1 65.12 68 CYS B O 1
ATOM 6142 N N . GLU B 1 69 ? 18.891 14.852 -69.062 1 67.81 69 GLU B N 1
ATOM 6143 C CA . GLU B 1 69 ? 18.016 14.867 -67.875 1 67.81 69 GLU B CA 1
ATOM 6144 C C . GLU B 1 69 ? 17.328 16.219 -67.75 1 67.81 69 GLU B C 1
ATOM 6146 O O . GLU B 1 69 ? 17.969 17.266 -67.75 1 67.81 69 GLU B O 1
ATOM 6151 N N . ILE B 1 70 ? 16.125 16.203 -67.938 1 58.47 70 ILE B N 1
ATOM 6152 C CA . ILE B 1 70 ? 15.32 17.375 -67.625 1 58.47 70 ILE B CA 1
ATOM 6153 C C . ILE B 1 70 ? 14.93 17.328 -66.125 1 58.47 70 ILE B C 1
ATOM 6155 O O . ILE B 1 70 ? 14.211 16.438 -65.688 1 58.47 70 ILE B O 1
ATOM 6159 N N . ASN B 1 71 ? 15.758 17.797 -65.25 1 50.16 71 ASN B N 1
ATOM 6160 C CA . ASN B 1 71 ? 15.445 17.859 -63.812 1 50.16 71 ASN B CA 1
ATOM 6161 C C . ASN B 1 71 ? 14.391 18.922 -63.531 1 50.16 71 ASN B C 1
ATOM 6163 O O . ASN B 1 71 ? 14.617 20.109 -63.75 1 50.16 71 ASN B O 1
ATOM 6167 N N . ASP B 1 72 ? 13.242 18.484 -63.5 1 49.97 72 ASP B N 1
ATOM 6168 C CA . ASP B 1 72 ? 12.141 19.344 -63.094 1 49.97 72 ASP B CA 1
ATOM 6169 C C . ASP B 1 72 ? 12.477 20.109 -61.812 1 49.97 72 ASP B C 1
ATOM 6171 O O . ASP B 1 72 ? 11.961 21.203 -61.594 1 49.97 72 ASP B O 1
ATOM 6175 N N . GLU B 1 73 ? 13.242 19.594 -60.969 1 48 73 GLU B N 1
ATOM 6176 C CA . GLU B 1 73 ? 13.508 20.172 -59.656 1 48 73 GLU B CA 1
ATOM 6177 C C . GLU B 1 73 ? 14.383 21.422 -59.781 1 48 73 GLU B C 1
ATOM 6179 O O . GLU B 1 73 ? 14.336 22.281 -58.906 1 48 73 GLU B O 1
ATOM 6184 N N . THR B 1 74 ? 15.102 21.672 -60.875 1 43.62 74 THR B N 1
ATOM 6185 C CA . THR B 1 74 ? 16.047 22.781 -61 1 43.62 74 THR B CA 1
ATOM 6186 C C . THR B 1 74 ? 15.492 23.875 -61.875 1 43.62 74 THR B C 1
ATOM 6188 O O . THR B 1 74 ? 16.234 24.766 -62.312 1 43.62 74 THR B O 1
ATOM 6191 N N . ASP B 1 75 ? 14.406 23.781 -62.469 1 44.44 75 ASP B N 1
ATOM 6192 C CA . ASP B 1 75 ? 13.922 24.906 -63.25 1 44.44 75 ASP B CA 1
ATOM 6193 C C . ASP B 1 75 ? 13.766 26.156 -62.375 1 44.44 75 ASP B C 1
ATOM 6195 O O . ASP B 1 75 ? 12.977 26.156 -61.406 1 44.44 75 ASP B O 1
ATOM 6199 N N . GLY B 1 76 ? 14.773 27.141 -62.344 1 44.22 76 GLY B N 1
ATOM 6200 C CA . GLY B 1 76 ? 14.977 28.375 -61.562 1 44.22 76 GLY B CA 1
ATOM 6201 C C . GLY B 1 76 ? 14.062 29.5 -62 1 44.22 76 GLY B C 1
ATOM 6202 O O . GLY B 1 76 ? 14.242 30.641 -61.594 1 44.22 76 GLY B O 1
ATOM 6203 N N . ARG B 1 77 ? 13.141 29.328 -63.156 1 49.12 77 ARG B N 1
ATOM 6204 C CA . ARG B 1 77 ? 12.305 30.484 -63.438 1 49.12 77 ARG B CA 1
ATOM 6205 C C . ARG B 1 77 ? 11.391 30.797 -62.25 1 49.12 77 ARG B C 1
ATOM 6207 O O . ARG B 1 77 ? 10.891 29.891 -61.594 1 49.12 77 ARG B O 1
ATOM 6214 N N . ARG B 1 78 ? 11.234 32.219 -62.125 1 48.03 78 ARG B N 1
ATOM 6215 C CA . ARG B 1 78 ? 10.594 32.75 -60.906 1 48.03 78 ARG B CA 1
ATOM 6216 C C . ARG B 1 78 ? 9.18 32.219 -60.75 1 48.03 78 ARG B C 1
ATOM 6218 O O . ARG B 1 78 ? 8.734 31.938 -59.625 1 48.03 78 ARG B O 1
ATOM 6225 N N . ARG B 1 79 ? 8.5 32 -62 1 49.78 79 ARG B N 1
ATOM 6226 C CA . ARG B 1 79 ? 7.117 31.547 -61.938 1 49.78 79 ARG B CA 1
ATOM 6227 C C . ARG B 1 79 ? 7.047 30.078 -61.531 1 49.78 79 ARG B C 1
ATOM 6229 O O . ARG B 1 79 ? 6.211 29.688 -60.719 1 49.78 79 ARG B O 1
ATOM 6236 N N . PHE B 1 80 ? 7.789 29.25 -62.188 1 50.16 80 PHE B N 1
ATOM 6237 C CA . PHE B 1 80 ? 7.781 27.828 -61.906 1 50.16 80 PHE B CA 1
ATOM 6238 C C . PHE B 1 80 ? 8.461 27.547 -60.562 1 50.16 80 PHE B C 1
ATOM 6240 O O . PHE B 1 80 ? 8.031 26.656 -59.812 1 50.16 80 PHE B O 1
ATOM 6247 N N . ALA B 1 81 ? 9.508 28.297 -60.25 1 57.78 81 ALA B N 1
ATOM 6248 C CA . ALA B 1 81 ? 10.078 28.25 -58.906 1 57.78 81 ALA B CA 1
ATOM 6249 C C . ALA B 1 81 ? 9.039 28.609 -57.844 1 57.78 81 ALA B C 1
ATOM 6251 O O . ALA B 1 81 ? 8.992 28.016 -56.781 1 57.78 81 ALA B O 1
ATOM 6252 N N . LEU B 1 82 ? 8.281 29.547 -58.281 1 59.09 82 LEU B N 1
ATOM 6253 C CA . LEU B 1 82 ? 7.203 29.922 -57.375 1 59.09 82 LEU B CA 1
ATOM 6254 C C . LEU B 1 82 ? 6.125 28.859 -57.312 1 59.09 82 LEU B C 1
ATOM 6256 O O . LEU B 1 82 ? 5.574 28.562 -56.25 1 59.09 82 LEU B O 1
ATOM 6260 N N . LYS B 1 83 ? 5.805 28.234 -58.469 1 61.03 83 LYS B N 1
ATOM 6261 C CA . LYS B 1 83 ? 4.848 27.125 -58.469 1 61.03 83 LYS B CA 1
ATOM 6262 C C . LYS B 1 83 ? 5.387 25.938 -57.688 1 61.03 83 LYS B C 1
ATOM 6264 O O . LYS B 1 83 ? 4.648 25.297 -56.938 1 61.03 83 LYS B O 1
ATOM 6269 N N . ARG B 1 84 ? 6.609 25.547 -57.875 1 61.56 84 ARG B N 1
ATOM 6270 C CA . ARG B 1 84 ? 7.223 24.484 -57.094 1 61.56 84 ARG B CA 1
ATOM 6271 C C . ARG B 1 84 ? 7.223 24.844 -55.625 1 61.56 84 ARG B C 1
ATOM 6273 O O . ARG B 1 84 ? 6.957 24 -54.75 1 61.56 84 ARG B O 1
ATOM 6280 N N . LYS B 1 85 ? 7.605 26.094 -55.406 1 64.56 85 LYS B N 1
ATOM 6281 C CA . LYS B 1 85 ? 7.539 26.547 -54 1 64.56 85 LYS B CA 1
ATOM 6282 C C . LYS B 1 85 ? 6.113 26.469 -53.469 1 64.56 85 LYS B C 1
ATOM 6284 O O . LYS B 1 85 ? 5.898 26.062 -52.344 1 64.56 85 LYS B O 1
ATOM 6289 N N . VAL B 1 86 ? 5.234 26.844 -54.344 1 65.75 86 VAL B N 1
ATOM 6290 C CA . VAL B 1 86 ? 3.842 26.719 -53.938 1 65.75 86 VAL B CA 1
ATOM 6291 C C . VAL B 1 86 ? 3.49 25.25 -53.75 1 65.75 86 VAL B C 1
ATOM 6293 O O . VAL B 1 86 ? 2.836 24.875 -52.75 1 65.75 86 VAL B O 1
ATOM 6296 N N . GLU B 1 87 ? 3.828 24.359 -54.688 1 67.06 87 GLU B N 1
ATOM 6297 C CA . GLU B 1 87 ? 3.562 22.938 -54.531 1 67.06 87 GLU B CA 1
ATOM 6298 C C . GLU B 1 87 ? 4.246 22.375 -53.281 1 67.06 87 GLU B C 1
ATOM 6300 O O . GLU B 1 87 ? 3.645 21.609 -52.531 1 67.06 87 GLU B O 1
ATOM 6305 N N . ASP B 1 88 ? 5.469 22.703 -53.094 1 66.38 88 ASP B N 1
ATOM 6306 C CA . ASP B 1 88 ? 6.16 22.312 -51.844 1 66.38 88 ASP B CA 1
ATOM 6307 C C . ASP B 1 88 ? 5.453 22.875 -50.625 1 66.38 88 ASP B C 1
ATOM 6309 O O . ASP B 1 88 ? 5.281 22.172 -49.625 1 66.38 88 ASP B O 1
ATOM 6313 N N . LEU B 1 89 ? 5.07 24.078 -50.688 1 69.75 89 LEU B N 1
ATOM 6314 C CA . LEU B 1 89 ? 4.398 24.719 -49.562 1 69.75 89 LEU B CA 1
ATOM 6315 C C . LEU B 1 89 ? 2.986 24.172 -49.406 1 69.75 89 LEU B C 1
ATOM 6317 O O . LEU B 1 89 ? 2.494 24.062 -48.281 1 69.75 89 LEU B O 1
ATOM 6321 N N . GLU B 1 90 ? 2.41 23.875 -50.531 1 71.81 90 GLU B N 1
ATOM 6322 C CA . GLU B 1 90 ? 1.125 23.188 -50.406 1 71.81 90 GLU B CA 1
ATOM 6323 C C . GLU B 1 90 ? 1.288 21.797 -49.781 1 71.81 90 GLU B C 1
ATOM 6325 O O . GLU B 1 90 ? 0.443 21.375 -49 1 71.81 90 GLU B O 1
ATOM 6330 N N . GLN B 1 91 ? 2.234 21.062 -50.219 1 71.19 91 GLN B N 1
ATOM 6331 C CA . GLN B 1 91 ? 2.527 19.797 -49.562 1 71.19 91 GLN B CA 1
ATOM 6332 C C . GLN B 1 91 ? 2.787 20.031 -48.062 1 71.19 91 GLN B C 1
ATOM 6334 O O . GLN B 1 91 ? 2.379 19.219 -47.219 1 71.19 91 GLN B O 1
ATOM 6339 N N . ASP B 1 92 ? 3.432 21.094 -47.719 1 71.31 92 ASP B N 1
ATOM 6340 C CA . ASP B 1 92 ? 3.643 21.438 -46.312 1 71.31 92 ASP B CA 1
ATOM 6341 C C . ASP B 1 92 ? 2.322 21.797 -45.625 1 71.31 92 ASP B C 1
ATOM 6343 O O . ASP B 1 92 ? 2.098 21.438 -44.469 1 71.31 92 ASP B O 1
ATOM 6347 N N . ARG B 1 93 ? 1.551 22.516 -46.281 1 70.88 93 ARG B N 1
ATOM 6348 C CA . ARG B 1 93 ? 0.223 22.781 -45.719 1 70.88 93 ARG B CA 1
ATOM 6349 C C . ARG B 1 93 ? -0.564 21.484 -45.562 1 70.88 93 ARG B C 1
ATOM 6351 O O . ARG B 1 93 ? -1.217 21.281 -44.531 1 70.88 93 ARG B O 1
ATOM 6358 N N . HIS B 1 94 ? -0.625 20.641 -46.562 1 73.81 94 HIS B N 1
ATOM 6359 C CA . HIS B 1 94 ? -1.267 19.344 -46.438 1 73.81 94 HIS B CA 1
ATOM 6360 C C . HIS B 1 94 ? -0.665 18.547 -45.281 1 73.81 94 HIS B C 1
ATOM 6362 O O . HIS B 1 94 ? -1.388 17.891 -44.531 1 73.81 94 HIS B O 1
ATOM 6368 N N . MET B 1 95 ? 0.631 18.609 -45.188 1 74.06 95 MET B N 1
ATOM 6369 C CA . MET B 1 95 ? 1.289 17.984 -44.031 1 74.06 95 MET B CA 1
ATOM 6370 C C . MET B 1 95 ? 0.861 18.641 -42.719 1 74.06 95 MET B C 1
ATOM 6372 O O . MET B 1 95 ? 0.618 17.953 -41.75 1 74.06 95 MET B O 1
ATOM 6376 N N . LEU B 1 96 ? 0.834 19.922 -42.625 1 73.62 96 LEU B N 1
ATOM 6377 C CA . LEU B 1 96 ? 0.369 20.625 -41.438 1 73.62 96 LEU B CA 1
ATOM 6378 C C . LEU B 1 96 ? -1.05 20.188 -41.062 1 73.62 96 LEU B C 1
ATOM 6380 O O . LEU B 1 96 ? -1.323 19.844 -39.938 1 73.62 96 LEU B O 1
ATOM 6384 N N . LEU B 1 97 ? -1.942 20.234 -42 1 73.69 97 LEU B N 1
ATOM 6385 C CA . LEU B 1 97 ? -3.318 19.828 -41.75 1 73.69 97 LEU B CA 1
ATOM 6386 C C . LEU B 1 97 ? -3.395 18.328 -41.438 1 73.69 97 LEU B C 1
ATOM 6388 O O . LEU B 1 97 ? -4.141 17.922 -40.531 1 73.69 97 LEU B O 1
ATOM 6392 N N . GLY B 1 98 ? -2.672 17.484 -42.125 1 73 98 GLY B N 1
ATOM 6393 C CA . GLY B 1 98 ? -2.559 16.078 -41.812 1 73 98 GLY B CA 1
ATOM 6394 C C . GLY B 1 98 ? -1.991 15.828 -40.406 1 73 98 GLY B C 1
ATOM 6395 O O . GLY B 1 98 ? -2.457 14.945 -39.688 1 73 98 GLY B O 1
ATOM 6396 N N . LEU B 1 99 ? -0.964 16.609 -40.062 1 73.94 99 LEU B N 1
ATOM 6397 C CA . LEU B 1 99 ? -0.377 16.516 -38.75 1 73.94 99 LEU B CA 1
ATOM 6398 C C . LEU B 1 99 ? -1.385 16.922 -37.688 1 73.94 99 LEU B C 1
ATOM 6400 O O . LEU B 1 99 ? -1.527 16.234 -36.656 1 73.94 99 LEU B O 1
ATOM 6404 N N . ILE B 1 100 ? -2.078 18.016 -37.812 1 73.12 100 ILE B N 1
ATOM 6405 C CA . ILE B 1 100 ? -3.096 18.453 -36.844 1 73.12 100 ILE B CA 1
ATOM 6406 C C . ILE B 1 100 ? -4.223 17.422 -36.781 1 73.12 100 ILE B C 1
ATOM 6408 O O . ILE B 1 100 ? -4.688 17.062 -35.719 1 73.12 100 ILE B O 1
ATOM 6412 N N . GLU B 1 101 ? -4.621 16.953 -37.938 1 73.12 101 GLU B N 1
ATOM 6413 C CA . GLU B 1 101 ? -5.66 15.93 -37.938 1 73.12 101 GLU B CA 1
ATOM 6414 C C . GLU B 1 101 ? -5.152 14.625 -37.344 1 73.12 101 GLU B C 1
ATOM 6416 O O . GLU B 1 101 ? -5.891 13.938 -36.625 1 73.12 101 GLU B O 1
ATOM 6421 N N . ALA B 1 102 ? -3.924 14.273 -37.625 1 72.25 102 ALA B N 1
ATOM 6422 C CA . ALA B 1 102 ? -3.338 13.078 -37.031 1 72.25 102 ALA B CA 1
ATOM 6423 C C . ALA B 1 102 ? -3.17 13.234 -35.5 1 72.25 102 ALA B C 1
ATOM 6425 O O . ALA B 1 102 ? -3.332 12.273 -34.75 1 72.25 102 ALA B O 1
ATOM 6426 N N . LEU B 1 103 ? -2.908 14.5 -35.125 1 71.69 103 LEU B N 1
ATOM 6427 C CA . LEU B 1 103 ? -2.689 14.766 -33.688 1 71.69 103 LEU B CA 1
ATOM 6428 C C . LEU B 1 103 ? -4.012 15.008 -32.969 1 71.69 103 LEU B C 1
ATOM 6430 O O . LEU B 1 103 ? -4.082 14.906 -31.75 1 71.69 103 LEU B O 1
ATOM 6434 N N . ARG B 1 104 ? -5.059 15.336 -33.719 1 68.75 104 ARG B N 1
ATOM 6435 C CA . ARG B 1 104 ? -6.387 15.477 -33.125 1 68.75 104 ARG B CA 1
ATOM 6436 C C . ARG B 1 104 ? -6.945 14.133 -32.688 1 68.75 104 ARG B C 1
ATOM 6438 O O . ARG B 1 104 ? -7.73 14.055 -31.75 1 68.75 104 ARG B O 1
ATOM 6445 N N . ASP B 1 105 ? -6.746 13.164 -33.406 1 62.69 105 ASP B N 1
ATOM 6446 C CA . ASP B 1 105 ? -7.156 11.805 -33.062 1 62.69 105 ASP B CA 1
ATOM 6447 C C . ASP B 1 105 ? -6.379 11.281 -31.844 1 62.69 105 ASP B C 1
ATOM 6449 O O . ASP B 1 105 ? -5.184 11.539 -31.719 1 62.69 105 ASP B O 1
ATOM 6453 N N . ASN B 1 106 ? -6.984 11.023 -30.828 1 56.38 106 ASN B N 1
ATOM 6454 C CA . ASN B 1 106 ? -6.348 10.617 -29.578 1 56.38 106 ASN B CA 1
ATOM 6455 C C . ASN B 1 106 ? -5.871 9.164 -29.641 1 56.38 106 ASN B C 1
ATOM 6457 O O . ASN B 1 106 ? -5.551 8.57 -28.609 1 56.38 106 ASN B O 1
ATOM 6461 N N . GLY B 1 107 ? -5.594 8.492 -30.688 1 57.25 107 GLY B N 1
ATOM 6462 C CA . GLY B 1 107 ? -5.242 7.094 -30.844 1 57.25 107 GLY B CA 1
ATOM 6463 C C . GLY B 1 107 ? -3.746 6.852 -30.875 1 57.25 107 GLY B C 1
ATOM 6464 O O . GLY B 1 107 ? -2.959 7.781 -30.688 1 57.25 107 GLY B O 1
ATOM 6465 N N . TYR B 1 108 ? -3.307 5.582 -30.953 1 56.47 108 TYR B N 1
ATOM 6466 C CA . TYR B 1 108 ? -1.936 5.086 -30.938 1 56.47 108 TYR B CA 1
ATOM 6467 C C . TYR B 1 108 ? -1.107 5.723 -32.031 1 56.47 108 TYR B C 1
ATOM 6469 O O . TYR B 1 108 ? 0.058 6.066 -31.844 1 56.47 108 TYR B O 1
ATOM 6477 N N . GLN B 1 109 ? -1.732 6.086 -33 1 63.44 109 GLN B N 1
ATOM 6478 C CA . GLN B 1 109 ? -0.968 6.586 -34.125 1 63.44 109 GLN B CA 1
ATOM 6479 C C . GLN B 1 109 ? -0.589 8.055 -33.938 1 63.44 109 GLN B C 1
ATOM 6481 O O . GLN B 1 109 ? 0.496 8.477 -34.344 1 63.44 109 GLN B O 1
ATOM 6486 N N . ALA B 1 110 ? -1.405 8.695 -33.25 1 71.56 110 ALA B N 1
ATOM 6487 C CA . ALA B 1 110 ? -1.094 10.086 -32.938 1 71.56 110 ALA B CA 1
ATOM 6488 C C . ALA B 1 110 ? 0.038 10.18 -31.906 1 71.56 110 ALA B C 1
ATOM 6490 O O . ALA B 1 110 ? 0.885 11.07 -32 1 71.56 110 ALA B O 1
ATOM 6491 N N . GLY B 1 111 ? -0.001 9.273 -31.031 1 70.88 111 GLY B N 1
ATOM 6492 C CA . GLY B 1 111 ? 1.101 9.219 -30.078 1 70.88 111 GLY B CA 1
ATOM 6493 C C . GLY B 1 111 ? 2.422 8.844 -30.719 1 70.88 111 GLY B C 1
ATOM 6494 O O . GLY B 1 111 ? 3.469 9.391 -30.375 1 70.88 111 GLY B O 1
ATOM 6495 N N . GLN B 1 112 ? 2.475 7.969 -31.594 1 69 112 GLN B N 1
ATOM 6496 C CA . GLN B 1 112 ? 3.682 7.609 -32.312 1 69 112 GLN B CA 1
ATOM 6497 C C . GLN B 1 112 ? 4.215 8.797 -33.125 1 69 112 GLN B C 1
ATOM 6499 O O . GLN B 1 112 ? 5.426 9.016 -33.188 1 69 112 GLN B O 1
ATOM 6504 N N . LEU B 1 113 ? 3.316 9.484 -33.594 1 75.19 113 LEU B N 1
ATOM 6505 C CA . LEU B 1 113 ? 3.695 10.672 -34.344 1 75.19 113 LEU B CA 1
ATOM 6506 C C . LEU B 1 113 ? 4.285 11.742 -33.438 1 75.19 113 LEU B C 1
ATOM 6508 O O . LEU B 1 113 ? 5.301 12.359 -33.781 1 75.19 113 LEU B O 1
ATOM 6512 N N . LEU B 1 114 ? 3.676 11.734 -32.312 1 75.44 114 LEU B N 1
ATOM 6513 C CA . LEU B 1 114 ? 4.215 12.688 -31.359 1 75.44 114 LEU B CA 1
ATOM 6514 C C . LEU B 1 114 ? 5.578 12.227 -30.844 1 75.44 114 LEU B C 1
ATOM 6516 O O . LEU B 1 114 ? 6.477 13.055 -30.656 1 75.44 114 LEU B O 1
ATOM 6520 N N . GLY B 1 115 ? 5.766 11.094 -30.688 1 74 115 GLY B N 1
ATOM 6521 C CA . GLY B 1 115 ? 7.07 10.547 -30.359 1 74 115 GLY B CA 1
ATOM 6522 C C . GLY B 1 115 ? 8.109 10.789 -31.438 1 74 115 GLY B C 1
ATOM 6523 O O . GLY B 1 115 ? 9.258 11.102 -31.141 1 74 115 GLY B O 1
ATOM 6524 N N . LEU B 1 116 ? 7.809 10.695 -32.562 1 73.81 116 LEU B N 1
ATOM 6525 C CA . LEU B 1 116 ? 8.719 10.945 -33.688 1 73.81 116 LEU B CA 1
ATOM 6526 C C . LEU B 1 116 ? 9.133 12.406 -33.719 1 73.81 116 LEU B C 1
ATOM 6528 O O . LEU B 1 116 ? 10.297 12.727 -34 1 73.81 116 LEU B O 1
ATOM 6532 N N . ILE B 1 117 ? 8.164 13.18 -33.312 1 74.25 117 ILE B N 1
ATOM 6533 C CA . ILE B 1 117 ? 8.414 14.617 -33.312 1 74.25 117 ILE B CA 1
ATOM 6534 C C . ILE B 1 117 ? 9.336 14.977 -32.125 1 74.25 117 ILE B C 1
ATOM 6536 O O . ILE B 1 117 ? 10.289 15.742 -32.312 1 74.25 117 ILE B O 1
ATOM 6540 N N . ARG B 1 118 ? 9.117 14.328 -31.094 1 71.69 118 ARG B N 1
ATOM 6541 C CA . ARG B 1 118 ? 9.883 14.641 -29.891 1 71.69 118 ARG B CA 1
ATOM 6542 C C . ARG B 1 118 ? 11.273 14.031 -29.953 1 71.69 118 ARG B C 1
ATOM 6544 O O . ARG B 1 118 ? 12.211 14.523 -29.328 1 71.69 118 ARG B O 1
ATOM 6551 N N . ASN B 1 119 ? 11.547 13.133 -30.766 1 68 119 ASN B N 1
ATOM 6552 C CA . ASN B 1 119 ? 12.852 12.523 -31 1 68 119 ASN B CA 1
ATOM 6553 C C . ASN B 1 119 ? 13.617 13.227 -32.125 1 68 119 ASN B C 1
ATOM 6555 O O . ASN B 1 119 ? 14.547 12.664 -32.688 1 68 119 ASN B O 1
ATOM 6559 N N . ASN B 1 120 ? 13.242 14.281 -32.375 1 70.25 120 ASN B N 1
ATOM 6560 C CA . ASN B 1 120 ? 13.883 15.188 -33.344 1 70.25 120 ASN B CA 1
ATOM 6561 C C . ASN B 1 120 ? 14.016 14.547 -34.719 1 70.25 120 ASN B C 1
ATOM 6563 O O . ASN B 1 120 ? 15.055 14.672 -35.375 1 70.25 120 ASN B O 1
ATOM 6567 N N . ALA B 1 121 ? 13.031 13.836 -35.062 1 68.38 121 ALA B N 1
ATOM 6568 C CA . ALA B 1 121 ? 13.016 13.273 -36.406 1 68.38 121 ALA B CA 1
ATOM 6569 C C . ALA B 1 121 ? 12.977 14.383 -37.469 1 68.38 121 ALA B C 1
ATOM 6571 O O . ALA B 1 121 ? 12.508 15.492 -37.188 1 68.38 121 ALA B O 1
ATOM 6572 N N . SER B 1 122 ? 13.641 14.086 -38.625 1 73.38 122 SER B N 1
ATOM 6573 C CA . SER B 1 122 ? 13.672 15.078 -39.688 1 73.38 122 SER B CA 1
ATOM 6574 C C . SER B 1 122 ? 12.266 15.352 -40.219 1 73.38 122 SER B C 1
ATOM 6576 O O . SER B 1 122 ? 11.391 14.492 -40.125 1 73.38 122 SER B O 1
ATOM 6578 N N . VAL B 1 123 ? 11.992 16.547 -40.656 1 72.12 123 VAL B N 1
ATOM 6579 C CA . VAL B 1 123 ? 10.688 16.953 -41.188 1 72.12 123 VAL B CA 1
ATOM 6580 C C . VAL B 1 123 ? 10.273 16 -42.312 1 72.12 123 VAL B C 1
ATOM 6582 O O . VAL B 1 123 ? 9.086 15.727 -42.469 1 72.12 123 VAL B O 1
ATOM 6585 N N . ASP B 1 124 ? 11.258 15.43 -42.969 1 73.62 124 ASP B N 1
ATOM 6586 C CA . ASP B 1 124 ? 10.961 14.492 -44.062 1 73.62 124 ASP B CA 1
ATOM 6587 C C . ASP B 1 124 ? 10.477 13.156 -43.5 1 73.62 124 ASP B C 1
ATOM 6589 O O . ASP B 1 124 ? 9.586 12.523 -44.094 1 73.62 124 ASP B O 1
ATOM 6593 N N . ASP B 1 125 ? 10.945 12.805 -42.375 1 71.69 125 ASP B N 1
ATOM 6594 C CA . ASP B 1 125 ? 10.477 11.594 -41.719 1 71.69 125 ASP B CA 1
ATOM 6595 C C . ASP B 1 125 ? 9.062 11.773 -41.156 1 71.69 125 ASP B C 1
ATOM 6597 O O . ASP B 1 125 ? 8.234 10.875 -41.281 1 71.69 125 ASP B O 1
ATOM 6601 N N . ILE B 1 126 ? 8.805 12.82 -40.688 1 73.44 126 ILE B N 1
ATOM 6602 C CA . ILE B 1 126 ? 7.477 13.141 -40.188 1 73.44 126 ILE B CA 1
ATOM 6603 C C . ILE B 1 126 ? 6.48 13.219 -41.344 1 73.44 126 ILE B C 1
ATOM 6605 O O . ILE B 1 126 ? 5.363 12.703 -41.219 1 73.44 126 ILE B O 1
ATOM 6609 N N . ARG B 1 127 ? 6.945 13.703 -42.344 1 73.81 127 ARG B N 1
ATOM 6610 C CA . ARG B 1 127 ? 6.141 13.82 -43.562 1 73.81 127 ARG B CA 1
ATOM 6611 C C . ARG B 1 127 ? 5.758 12.445 -44.094 1 73.81 127 ARG B C 1
ATOM 6613 O O . ARG B 1 127 ? 4.617 12.234 -44.531 1 73.81 127 ARG B O 1
ATOM 6620 N N . SER B 1 128 ? 6.66 11.562 -44.062 1 74.25 128 SER B N 1
ATOM 6621 C CA . SER B 1 128 ? 6.398 10.219 -44.562 1 74.25 128 SER B CA 1
ATOM 6622 C C . SER B 1 128 ? 5.359 9.508 -43.688 1 74.25 128 SER B C 1
ATOM 6624 O O . SER B 1 128 ? 4.473 8.828 -44.219 1 74.25 128 SER B O 1
ATOM 6626 N N . VAL B 1 129 ? 5.328 9.805 -42.469 1 70.5 129 VAL B N 1
ATOM 6627 C CA . VAL B 1 129 ? 4.398 9.172 -41.531 1 70.5 129 VAL B CA 1
ATOM 6628 C C . VAL B 1 129 ? 3.021 9.82 -41.656 1 70.5 129 VAL B C 1
ATOM 6630 O O . VAL B 1 129 ? 2.002 9.125 -41.656 1 70.5 129 VAL B O 1
ATOM 6633 N N . VAL B 1 130 ? 2.975 10.992 -41.812 1 70.5 130 VAL B N 1
ATOM 6634 C CA . VAL B 1 130 ? 1.717 11.719 -41.938 1 70.5 130 VAL B CA 1
ATOM 6635 C C . VAL B 1 130 ? 1.08 11.422 -43.312 1 70.5 130 VAL B C 1
ATOM 6637 O O . VAL B 1 130 ? -0.134 11.227 -43.406 1 70.5 130 VAL B O 1
ATOM 6640 N N . SER B 1 131 ? 1.879 11.344 -44.312 1 69.5 131 SER B N 1
ATOM 6641 C CA . SER B 1 131 ? 1.383 11.055 -45.656 1 69.5 131 SER B CA 1
ATOM 6642 C C . SER B 1 131 ? 0.847 9.625 -45.75 1 69.5 131 SER B C 1
ATOM 6644 O O . SER B 1 131 ? -0.179 9.383 -46.375 1 69.5 131 SER B O 1
ATOM 6646 N N . ASN B 1 132 ? 1.477 8.766 -45.094 1 63.44 132 ASN B N 1
ATOM 6647 C CA . ASN B 1 132 ? 0.993 7.395 -45.031 1 63.44 132 ASN B CA 1
ATOM 6648 C C . ASN B 1 132 ? -0.34 7.301 -44.312 1 63.44 132 ASN B C 1
ATOM 6650 O O . ASN B 1 132 ? -1.224 6.539 -44.688 1 63.44 132 ASN B O 1
ATOM 6654 N N . ARG B 1 133 ? -0.58 8.148 -43.375 1 62.34 133 ARG B N 1
ATOM 6655 C CA . ARG B 1 133 ? -1.826 8.188 -42.625 1 62.34 133 ARG B CA 1
ATOM 6656 C C . ARG B 1 133 ? -2.936 8.859 -43.438 1 62.34 133 ARG B C 1
ATOM 6658 O O . ARG B 1 133 ? -4.086 8.414 -43.406 1 62.34 133 ARG B O 1
ATOM 6665 N N . MET B 1 134 ? -2.652 9.859 -44 1 58.66 134 MET B N 1
ATOM 6666 C CA . MET B 1 134 ? -3.643 10.555 -44.812 1 58.66 134 MET B CA 1
ATOM 6667 C C . MET B 1 134 ? -4.078 9.703 -46 1 58.66 134 MET B C 1
ATOM 6669 O O . MET B 1 134 ? -5.238 9.75 -46.406 1 58.66 134 MET B O 1
ATOM 6673 N N . GLU B 1 135 ? -3.256 8.984 -46.5 1 57.94 135 GLU B N 1
ATOM 6674 C CA . GLU B 1 135 ? -3.6 8.055 -47.594 1 57.94 135 GLU B CA 1
ATOM 6675 C C . GLU B 1 135 ? -4.508 6.938 -47.062 1 57.94 135 GLU B C 1
ATOM 6677 O O . GLU B 1 135 ? -5.43 6.516 -47.781 1 57.94 135 GLU B O 1
ATOM 6682 N N . ARG B 1 136 ? -4.418 6.613 -45.75 1 50.75 136 ARG B N 1
ATOM 6683 C CA . ARG B 1 136 ? -5.293 5.621 -45.156 1 50.75 136 ARG B CA 1
ATOM 6684 C C . ARG B 1 136 ? -6.645 6.227 -44.781 1 50.75 136 ARG B C 1
ATOM 6686 O O . ARG B 1 136 ? -7.672 5.547 -44.844 1 50.75 136 ARG B O 1
ATOM 6693 N N . LEU B 1 137 ? -6.695 7.34 -44.312 1 47.69 137 LEU B N 1
ATOM 6694 C CA . LEU B 1 137 ? -7.945 8.031 -44.031 1 47.69 137 LEU B CA 1
ATOM 6695 C C . LEU B 1 137 ? -8.688 8.367 -45.312 1 47.69 137 LEU B C 1
ATOM 6697 O O . LEU B 1 137 ? -9.922 8.367 -45.344 1 47.69 137 LEU B O 1
ATOM 6701 N N . SER B 1 138 ? -8.062 8.773 -46.219 1 43.06 138 SER B N 1
ATOM 6702 C CA . SER B 1 138 ? -8.703 9.031 -47.5 1 43.06 138 SER B CA 1
ATOM 6703 C C . SER B 1 138 ? -9.289 7.754 -48.094 1 43.06 138 SER B C 1
ATOM 6705 O O . SER B 1 138 ? -10.164 7.812 -48.938 1 43.06 138 SER B O 1
ATOM 6707 N N . LEU B 1 139 ? -8.75 6.602 -47.688 1 38.28 139 LEU B N 1
ATOM 6708 C CA . LEU B 1 139 ? -9.391 5.395 -48.188 1 38.28 139 LEU B CA 1
ATOM 6709 C C . LEU B 1 139 ? -10.727 5.16 -47.5 1 38.28 139 LEU B C 1
ATOM 6711 O O . LEU B 1 139 ? -11.578 4.434 -48.031 1 38.28 139 LEU B O 1
ATOM 6715 N N . ARG B 1 140 ? -10.922 5.652 -46.219 1 34.72 140 ARG B N 1
ATOM 6716 C CA . ARG B 1 140 ? -12.242 5.418 -45.625 1 34.72 140 ARG B CA 1
ATOM 6717 C C . ARG B 1 140 ? -13.242 6.469 -46.125 1 34.72 140 ARG B C 1
ATOM 6719 O O . ARG B 1 140 ? -14.414 6.434 -45.719 1 34.72 140 ARG B O 1
ATOM 6726 N N . ILE B 1 141 ? -12.836 7.637 -46.188 1 29.17 141 ILE B N 1
ATOM 6727 C CA . ILE B 1 141 ? -13.906 8.539 -46.594 1 29.17 141 ILE B CA 1
ATOM 6728 C C . ILE B 1 141 ? -14.43 8.125 -47.969 1 29.17 141 ILE B C 1
ATOM 6730 O O . ILE B 1 141 ? -13.68 8.133 -48.938 1 29.17 141 ILE B O 1
ATOM 6734 N N . PRO B 1 142 ? -15.492 7.309 -47.781 1 29.64 142 PRO B N 1
ATOM 6735 C CA . PRO B 1 142 ? -16.094 7.148 -49.094 1 29.64 142 PRO B CA 1
ATOM 6736 C C . PRO B 1 142 ? -16.219 8.469 -49.875 1 29.64 142 PRO B C 1
ATOM 6738 O O . PRO B 1 142 ? -16.828 9.414 -49.375 1 29.64 142 PRO B O 1
ATOM 6741 N N . ILE B 1 143 ? -15.094 8.93 -50.281 1 27.31 143 ILE B N 1
ATOM 6742 C CA . ILE B 1 143 ? -15.297 10.023 -51.219 1 27.31 143 ILE B CA 1
ATOM 6743 C C . ILE B 1 143 ? -16.484 9.695 -52.156 1 27.31 143 ILE B C 1
ATOM 6745 O O . ILE B 1 143 ? -16.406 8.773 -52.969 1 27.31 143 ILE B O 1
ATOM 6749 N N . SER B 1 144 ? -17.688 9.633 -51.469 1 27.28 144 SER B N 1
ATOM 6750 C CA . SER B 1 144 ? -18.797 9.711 -52.406 1 27.28 144 SER B CA 1
ATOM 6751 C C . SER B 1 144 ? -18.562 10.797 -53.438 1 27.28 144 SER B C 1
ATOM 6753 O O . SER B 1 144 ? -19.031 11.93 -53.281 1 27.28 144 SER B O 1
ATOM 6755 N N . THR B 1 145 ? -17.312 10.922 -53.781 1 24.12 145 THR B N 1
ATOM 6756 C CA . THR B 1 145 ? -17.344 11.75 -55 1 24.12 145 THR B CA 1
ATOM 6757 C C . THR B 1 145 ? -18.344 11.203 -56 1 24.12 145 THR B C 1
ATOM 6759 O O . THR B 1 145 ? -18.359 10 -56.281 1 24.12 145 THR B O 1
ATOM 6762 N N . PRO B 1 146 ? -19.531 11.852 -56 1 25.48 146 PRO B N 1
ATOM 6763 C CA . PRO B 1 146 ? -20.359 11.531 -57.156 1 25.48 146 PRO B CA 1
ATOM 6764 C C . PRO B 1 146 ? -19.562 11.344 -58.438 1 25.48 146 PRO B C 1
ATOM 6766 O O . PRO B 1 146 ? -18.688 12.172 -58.75 1 25.48 146 PRO B O 1
ATOM 6769 N N . GLU B 1 147 ? -19.078 10.07 -58.594 1 23.73 147 GLU B N 1
ATOM 6770 C CA . GLU B 1 147 ? -18.469 9.711 -59.875 1 23.73 147 GLU B CA 1
ATOM 6771 C C . GLU B 1 147 ? -19.203 10.375 -61.031 1 23.73 147 GLU B C 1
ATOM 6773 O O . GLU B 1 147 ? -20.328 9.992 -61.344 1 23.73 147 GLU B O 1
ATOM 6778 N N . SER B 1 148 ? -19.422 11.727 -60.969 1 22.36 148 SER B N 1
ATOM 6779 C CA . SER B 1 148 ? -19.859 12.188 -62.281 1 22.36 148 SER B CA 1
ATOM 6780 C C . SER B 1 148 ? -18.938 11.672 -63.375 1 22.36 148 SER B C 1
ATOM 6782 O O . SER B 1 148 ? -17.922 12.289 -63.688 1 22.36 148 SER B O 1
ATOM 6784 N N . SER B 1 149 ? -18.469 10.406 -63.062 1 21.03 149 SER B N 1
ATOM 6785 C CA . SER B 1 149 ? -17.688 9.797 -64.125 1 21.03 149 SER B CA 1
ATOM 6786 C C . SER B 1 149 ? -18.406 9.93 -65.438 1 21.03 149 SER B C 1
ATOM 6788 O O . SER B 1 149 ? -19.5 9.391 -65.625 1 21.03 149 SER B O 1
ATOM 6790 N N . TRP B 1 150 ? -18.328 11.094 -66.125 1 18.81 150 TRP B N 1
ATOM 6791 C CA . TRP B 1 150 ? -18.422 11.352 -67.562 1 18.81 150 TRP B CA 1
ATOM 6792 C C . TRP B 1 150 ? -17.688 10.281 -68.375 1 18.81 150 TRP B C 1
ATOM 6794 O O . TRP B 1 150 ? -16.625 9.82 -67.938 1 18.81 150 TRP B O 1
ATOM 6804 N N . GLY B 1 151 ? -18.391 9.5 -69.125 1 19.02 151 GLY B N 1
ATOM 6805 C CA . GLY B 1 151 ? -18.297 8.375 -70.062 1 19.02 151 GLY B CA 1
ATOM 6806 C C . GLY B 1 151 ? -17.141 8.492 -71 1 19.02 151 GLY B C 1
ATOM 6807 O O . GLY B 1 151 ? -17.062 7.738 -72 1 19.02 151 GLY B O 1
ATOM 6808 N N . MET B 1 152 ? -15.984 9.273 -70.75 1 18.77 152 MET B N 1
ATOM 6809 C CA . MET B 1 152 ? -15.398 9.336 -72.062 1 18.77 152 MET B CA 1
ATOM 6810 C C . MET B 1 152 ? -14.984 7.949 -72.562 1 18.77 152 MET B C 1
ATOM 6812 O O . MET B 1 152 ? -14.5 7.137 -71.75 1 18.77 152 MET B O 1
ATOM 6816 N N . PRO B 1 153 ? -15.375 7.52 -73.75 1 19.47 153 PRO B N 1
ATOM 6817 C CA . PRO B 1 153 ? -15.375 6.293 -74.562 1 19.47 153 PRO B CA 1
ATOM 6818 C C . PRO B 1 153 ? -13.969 5.766 -74.875 1 19.47 153 PRO B C 1
ATOM 6820 O O . PRO B 1 153 ? -13.578 5.641 -76 1 19.47 153 PRO B O 1
ATOM 6823 N N . SER B 1 154 ? -13.008 5.746 -73.812 1 18.84 154 SER B N 1
ATOM 6824 C CA . SER B 1 154 ? -11.719 5.559 -74.5 1 18.84 154 SER B CA 1
ATOM 6825 C C . SER B 1 154 ? -11.711 4.293 -75.312 1 18.84 154 SER B C 1
ATOM 6827 O O . SER B 1 154 ? -12.391 3.314 -75 1 18.84 154 SER B O 1
ATOM 6829 N N . PRO B 1 155 ? -10.906 4.281 -76.438 1 18.42 155 PRO B N 1
ATOM 6830 C CA . PRO B 1 155 ? -10.852 3.502 -77.688 1 18.42 155 PRO B CA 1
ATOM 6831 C C . PRO B 1 155 ? -10.32 2.086 -77.5 1 18.42 155 PRO B C 1
ATOM 6833 O O . PRO B 1 155 ? -9.648 1.819 -76.5 1 18.42 155 PRO B O 1
ATOM 6836 N N . SER B 1 156 ? -10.758 1.128 -78.312 1 18.64 156 SER B N 1
ATOM 6837 C CA . SER B 1 156 ? -10.82 -0.306 -78.562 1 18.64 156 SER B CA 1
ATOM 6838 C C . SER B 1 156 ? -9.445 -0.87 -78.938 1 18.64 156 SER B C 1
ATOM 6840 O O . SER B 1 156 ? -9.336 -2 -79.375 1 18.64 156 SER B O 1
ATOM 6842 N N . THR B 1 157 ? -8.242 -0.316 -78.375 1 17.36 157 THR B N 1
ATOM 6843 C CA . THR B 1 157 ? -7.094 -0.712 -79.188 1 17.36 157 THR B CA 1
ATOM 6844 C C . THR B 1 157 ? -6.996 -2.232 -79.25 1 17.36 157 THR B C 1
ATOM 6846 O O . THR B 1 157 ? -7.375 -2.941 -78.312 1 17.36 157 THR B O 1
ATOM 6849 N N . SER B 1 158 ? -6.355 -2.748 -80.375 1 17.42 158 SER B N 1
ATOM 6850 C CA . SER B 1 158 ? -6.215 -3.82 -81.375 1 17.42 158 SER B CA 1
ATOM 6851 C C . SER B 1 158 ? -5.457 -5.008 -80.75 1 17.42 158 SER B C 1
ATOM 6853 O O . SER B 1 158 ? -4.836 -4.895 -79.688 1 17.42 158 SER B O 1
ATOM 6855 N N . SER B 1 159 ? -4.66 -5.805 -81.625 1 17.28 159 SER B N 1
ATOM 6856 C CA . SER B 1 159 ? -4.609 -7.168 -82.125 1 17.28 159 SER B CA 1
ATOM 6857 C C . SER B 1 159 ? -3.523 -7.984 -81.438 1 17.28 159 SER B C 1
ATOM 6859 O O . SER B 1 159 ? -3.713 -9.164 -81.188 1 17.28 159 SER B O 1
ATOM 6861 N N . MET B 1 160 ? -2.17 -7.535 -81.375 1 17.52 160 MET B N 1
ATOM 6862 C CA . MET B 1 160 ? -1.174 -8.352 -82.062 1 17.52 160 MET B CA 1
ATOM 6863 C C . MET B 1 160 ? -0.843 -9.602 -81.25 1 17.52 160 MET B C 1
ATOM 6865 O O . MET B 1 160 ? -1.048 -9.625 -80.062 1 17.52 160 MET B O 1
ATOM 6869 N N . SER B 1 161 ? 0.037 -10.547 -81.938 1 19.11 161 SER B N 1
ATOM 6870 C CA . SER B 1 161 ? 0.281 -11.969 -82.188 1 19.11 161 SER B CA 1
ATOM 6871 C C . SER B 1 161 ? 1.075 -12.594 -81 1 19.11 161 SER B C 1
ATOM 6873 O O . SER B 1 161 ? 1.736 -11.883 -80.25 1 19.11 161 SER B O 1
ATOM 6875 N N . PRO B 1 162 ? 1.434 -14 -81.188 1 20.89 162 PRO B N 1
ATOM 6876 C CA . PRO B 1 162 ? 1.514 -15.172 -80.312 1 20.89 162 PRO B CA 1
ATOM 6877 C C . PRO B 1 162 ? 2.891 -15.336 -79.625 1 20.89 162 PRO B C 1
ATOM 6879 O O . PRO B 1 162 ? 3.055 -16.141 -78.75 1 20.89 162 PRO B O 1
ATOM 6882 N N . MET B 1 163 ? 4.023 -14.609 -80.125 1 19.02 163 MET B N 1
ATOM 6883 C CA . MET B 1 163 ? 5.188 -15.406 -80.5 1 19.02 163 MET B CA 1
ATOM 6884 C C . MET B 1 163 ? 5.77 -16.125 -79.25 1 19.02 163 MET B C 1
ATOM 6886 O O . MET B 1 163 ? 5.555 -15.688 -78.125 1 19.02 163 MET B O 1
ATOM 6890 N N . PRO B 1 164 ? 7.086 -16.875 -79.5 1 21.27 164 PRO B N 1
ATOM 6891 C CA . PRO B 1 164 ? 7.746 -18.141 -79.188 1 21.27 164 PRO B CA 1
ATOM 6892 C C . PRO B 1 164 ? 8.359 -18.109 -77.75 1 21.27 164 PRO B C 1
ATOM 6894 O O . PRO B 1 164 ? 8.445 -17.031 -77.125 1 21.27 164 PRO B O 1
ATOM 6897 N N . SER B 1 165 ? 9.555 -18.938 -77.562 1 20.03 165 SER B N 1
ATOM 6898 C CA . SER B 1 165 ? 9.992 -20 -76.688 1 20.03 165 SER B CA 1
ATOM 6899 C C . SER B 1 165 ? 10.695 -19.438 -75.438 1 20.03 165 SER B C 1
ATOM 6901 O O . SER B 1 165 ? 10.344 -19.797 -74.312 1 20.03 165 SER B O 1
ATOM 6903 N N . SER B 1 166 ? 12.148 -19.297 -75.562 1 19.69 166 SER B N 1
ATOM 6904 C CA . SER B 1 166 ? 13.32 -19.891 -74.938 1 19.69 166 SER B CA 1
ATOM 6905 C C . SER B 1 166 ? 13.797 -19.062 -73.75 1 19.69 166 SER B C 1
ATOM 6907 O O . SER B 1 166 ? 14.57 -19.547 -72.938 1 19.69 166 SER B O 1
ATOM 6909 N N . SER B 1 167 ? 14.008 -17.781 -74 1 19.08 167 SER B N 1
ATOM 6910 C CA . SER B 1 167 ? 15.164 -17 -73.562 1 19.08 167 SER B CA 1
ATOM 6911 C C . SER B 1 167 ? 15.188 -16.844 -72.062 1 19.08 167 SER B C 1
ATOM 6913 O O . SER B 1 167 ? 14.195 -16.422 -71.438 1 19.08 167 SER B O 1
ATOM 6915 N N . GLN B 1 168 ? 16.312 -17.422 -71.375 1 22.84 168 GLN B N 1
ATOM 6916 C CA . GLN B 1 168 ? 16.688 -17.719 -70 1 22.84 168 GLN B CA 1
ATOM 6917 C C . GLN B 1 168 ? 16.781 -16.438 -69.125 1 22.84 168 GLN B C 1
ATOM 6919 O O . GLN B 1 168 ? 17.875 -15.875 -69 1 22.84 168 GLN B O 1
ATOM 6924 N N . VAL B 1 169 ? 16.078 -15.398 -69.375 1 20.42 169 VAL B N 1
ATOM 6925 C CA . VAL B 1 169 ? 16.469 -14.07 -68.938 1 20.42 169 VAL B CA 1
ATOM 6926 C C . VAL B 1 169 ? 16.703 -14.07 -67.438 1 20.42 169 VAL B C 1
ATOM 6928 O O . VAL B 1 169 ? 15.852 -14.547 -66.625 1 20.42 169 VAL B O 1
ATOM 6931 N N . GLU B 1 170 ? 18.016 -13.734 -67 1 22.64 170 GLU B N 1
ATOM 6932 C CA . GLU B 1 170 ? 18.766 -13.617 -65.75 1 22.64 170 GLU B CA 1
ATOM 6933 C C . GLU B 1 170 ? 18.062 -12.695 -64.75 1 22.64 170 GLU B C 1
ATOM 6935 O O . GLU B 1 170 ? 18.062 -11.477 -64.938 1 22.64 170 GLU B O 1
ATOM 6940 N N . MET B 1 171 ? 16.891 -12.906 -64.375 1 20.56 171 MET B N 1
ATOM 6941 C CA . MET B 1 171 ? 16.062 -11.922 -63.656 1 20.56 171 MET B CA 1
ATOM 6942 C C . MET B 1 171 ? 16.75 -11.461 -62.375 1 20.56 171 MET B C 1
ATOM 6944 O O . MET B 1 171 ? 17.109 -12.281 -61.531 1 20.56 171 MET B O 1
ATOM 6948 N N . HIS B 1 172 ? 17.469 -10.32 -62.406 1 21.41 172 HIS B N 1
ATOM 6949 C CA . HIS B 1 172 ? 18.141 -9.562 -61.375 1 21.41 172 HIS B CA 1
ATOM 6950 C C . HIS B 1 172 ? 17.312 -9.508 -60.094 1 21.41 172 HIS B C 1
ATOM 6952 O O . HIS B 1 172 ? 16.109 -9.273 -60.125 1 21.41 172 HIS B O 1
ATOM 6958 N N . ALA B 1 173 ? 17.828 -10.023 -58.938 1 22.83 173 ALA B N 1
ATOM 6959 C CA . ALA B 1 173 ? 17.266 -10.344 -57.625 1 22.83 173 ALA B CA 1
ATOM 6960 C C . ALA B 1 173 ? 16.734 -9.086 -56.938 1 22.83 173 ALA B C 1
ATOM 6962 O O . ALA B 1 173 ? 17.5 -8.172 -56.625 1 22.83 173 ALA B O 1
ATOM 6963 N N . PHE B 1 174 ? 15.609 -8.484 -57.344 1 22.2 174 PHE B N 1
ATOM 6964 C CA . PHE B 1 174 ? 15.062 -7.246 -56.781 1 22.2 174 PHE B CA 1
ATOM 6965 C C . PHE B 1 174 ? 15.117 -7.246 -55.281 1 22.2 174 PHE B C 1
ATOM 6967 O O . PHE B 1 174 ? 14.789 -8.25 -54.625 1 22.2 174 PHE B O 1
ATOM 6974 N N . PRO B 1 175 ? 15.922 -6.398 -54.625 1 26.2 175 PRO B N 1
ATOM 6975 C CA . PRO B 1 175 ? 16.156 -6.301 -53.188 1 26.2 175 PRO B CA 1
ATOM 6976 C C . PRO B 1 175 ? 14.852 -6.191 -52.375 1 26.2 175 PRO B C 1
ATOM 6978 O O . PRO B 1 175 ? 13.953 -5.434 -52.75 1 26.2 175 PRO B O 1
ATOM 6981 N N . SER B 1 176 ? 14.414 -7.219 -51.688 1 24.98 176 SER B N 1
ATOM 6982 C CA . SER B 1 176 ? 13.125 -7.422 -51.031 1 24.98 176 SER B CA 1
ATOM 6983 C C . SER B 1 176 ? 12.789 -6.266 -50.125 1 24.98 176 SER B C 1
ATOM 6985 O O . SER B 1 176 ? 13.555 -5.961 -49.188 1 24.98 176 SER B O 1
ATOM 6987 N N . ILE B 1 177 ? 12.367 -5.133 -50.562 1 26.08 177 ILE B N 1
ATOM 6988 C CA . ILE B 1 177 ? 11.734 -4.059 -49.812 1 26.08 177 ILE B CA 1
ATOM 6989 C C . ILE B 1 177 ? 10.781 -4.645 -48.781 1 26.08 177 ILE B C 1
ATOM 6991 O O . ILE B 1 177 ? 9.758 -5.238 -49.125 1 26.08 177 ILE B O 1
ATOM 6995 N N . SER B 1 178 ? 11.242 -5.152 -47.594 1 26.91 178 SER B N 1
ATOM 6996 C CA . SER B 1 178 ? 10.484 -5.707 -46.5 1 26.91 178 SER B CA 1
ATOM 6997 C C . SER B 1 178 ? 9.398 -4.746 -46.031 1 26.91 178 SER B C 1
ATOM 6999 O O . SER B 1 178 ? 9.68 -3.764 -45.344 1 26.91 178 SER B O 1
ATOM 7001 N N . ASP B 1 179 ? 8.594 -4.211 -46.875 1 28.77 179 ASP B N 1
ATOM 7002 C CA . ASP B 1 179 ? 7.363 -3.459 -46.625 1 28.77 179 ASP B CA 1
ATOM 7003 C C . ASP B 1 179 ? 6.527 -4.098 -45.531 1 28.77 179 ASP B C 1
ATOM 7005 O O . ASP B 1 179 ? 6.082 -5.238 -45.656 1 28.77 179 ASP B O 1
ATOM 7009 N N . SER B 1 180 ? 6.84 -3.832 -44.312 1 28.83 180 SER B N 1
ATOM 7010 C CA . SER B 1 180 ? 6.137 -4.297 -43.125 1 28.83 180 SER B CA 1
ATOM 7011 C C . SER B 1 180 ? 4.633 -4.102 -43.281 1 28.83 180 SER B C 1
ATOM 7013 O O . SER B 1 180 ? 4.102 -3.045 -42.906 1 28.83 180 SER B O 1
ATOM 7015 N N . ASN B 1 181 ? 4.008 -4.176 -44.375 1 29.08 181 ASN B N 1
ATOM 7016 C CA . ASN B 1 181 ? 2.582 -4.465 -44.5 1 29.08 181 ASN B CA 1
ATOM 7017 C C . ASN B 1 181 ? 2.129 -5.508 -43.5 1 29.08 181 ASN B C 1
ATOM 7019 O O . ASN B 1 181 ? 2.539 -6.668 -43.562 1 29.08 181 ASN B O 1
ATOM 7023 N N . SER B 1 182 ? 1.955 -5.188 -42.312 1 31.3 182 SER B N 1
ATOM 7024 C CA . SER B 1 182 ? 1.237 -6.055 -41.375 1 31.3 182 SER B CA 1
ATOM 7025 C C . SER B 1 182 ? 0.09 -6.781 -42.062 1 31.3 182 SER B C 1
ATOM 7027 O O . SER B 1 182 ? -0.986 -6.211 -42.25 1 31.3 182 SER B O 1
ATOM 7029 N N . ARG B 1 183 ? 0.152 -7.352 -43.156 1 29.58 183 ARG B N 1
ATOM 7030 C CA . ARG B 1 183 ? -0.756 -8.352 -43.719 1 29.58 183 ARG B CA 1
ATOM 7031 C C . ARG B 1 183 ? -1.442 -9.133 -42.594 1 29.58 183 ARG B C 1
ATOM 7033 O O . ARG B 1 183 ? -0.777 -9.688 -41.719 1 29.58 183 ARG B O 1
ATOM 7040 N N . ASN B 1 184 ? -2.686 -8.719 -42.25 1 35.5 184 ASN B N 1
ATOM 7041 C CA . ASN B 1 184 ? -3.602 -9.625 -41.562 1 35.5 184 ASN B CA 1
ATOM 7042 C C . ASN B 1 184 ? -3.354 -11.078 -41.969 1 35.5 184 ASN B C 1
ATOM 7044 O O . ASN B 1 184 ? -3.908 -11.547 -42.969 1 35.5 184 ASN B O 1
ATOM 7048 N N . VAL B 1 185 ? -2.229 -11.469 -42.25 1 36.12 185 VAL B N 1
ATOM 7049 C CA . VAL B 1 185 ? -2.066 -12.906 -42.406 1 36.12 185 VAL B CA 1
ATOM 7050 C C . VAL B 1 185 ? -3.154 -13.633 -41.625 1 36.12 185 VAL B C 1
ATOM 7052 O O . VAL B 1 185 ? -3.266 -13.461 -40.406 1 36.12 185 VAL B O 1
ATOM 7055 N N . MET B 1 186 ? -4.266 -13.844 -42.25 1 39.88 186 MET B N 1
ATOM 7056 C CA . MET B 1 186 ? -5.297 -14.719 -41.719 1 39.88 186 MET B CA 1
ATOM 7057 C C . MET B 1 186 ? -4.68 -15.844 -40.875 1 39.88 186 MET B C 1
ATOM 7059 O O . MET B 1 186 ? -4.09 -16.766 -41.438 1 39.88 186 MET B O 1
ATOM 7063 N N . ASN B 1 187 ? -3.953 -15.562 -39.938 1 49.06 187 ASN B N 1
ATOM 7064 C CA . ASN B 1 187 ? -3.553 -16.641 -39.031 1 49.06 187 ASN B CA 1
ATOM 7065 C C . ASN B 1 187 ? -4.648 -17.688 -38.906 1 49.06 187 ASN B C 1
ATOM 7067 O O . ASN B 1 187 ? -5.719 -17.422 -38.375 1 49.06 187 ASN B O 1
ATOM 7071 N N . ILE B 1 188 ? -4.613 -18.609 -39.844 1 52.88 188 ILE B N 1
ATOM 7072 C CA . ILE B 1 188 ? -5.535 -19.75 -39.906 1 52.88 188 ILE B CA 1
ATOM 7073 C C . ILE B 1 188 ? -6.023 -20.094 -38.5 1 52.88 188 ILE B C 1
ATOM 7075 O O . ILE B 1 188 ? -7.195 -20.422 -38.312 1 52.88 188 ILE B O 1
ATOM 7079 N N . ASP B 1 189 ? -5.148 -19.938 -37.656 1 59.47 189 ASP B N 1
ATOM 7080 C CA . ASP B 1 189 ? -5.566 -20.281 -36.281 1 59.47 189 ASP B CA 1
ATOM 7081 C C . ASP B 1 189 ? -6.66 -19.328 -35.812 1 59.47 189 ASP B C 1
ATOM 7083 O O . ASP B 1 189 ? -7.598 -19.75 -35.125 1 59.47 189 ASP B O 1
ATOM 7087 N N . ARG B 1 190 ? -6.617 -18.109 -36.312 1 66.75 190 ARG B N 1
ATOM 7088 C CA . ARG B 1 190 ? -7.605 -17.109 -35.875 1 66.75 190 ARG B CA 1
ATOM 7089 C C . ARG B 1 190 ? -8.984 -17.438 -36.438 1 66.75 190 ARG B C 1
ATOM 7091 O O . ARG B 1 190 ? -10 -17.172 -35.812 1 66.75 190 ARG B O 1
ATOM 7098 N N . LEU B 1 191 ? -8.922 -18.047 -37.562 1 63.47 191 LEU B N 1
ATOM 7099 C CA . LEU B 1 191 ? -10.18 -18.344 -38.219 1 63.47 191 LEU B CA 1
ATOM 7100 C C . LEU B 1 191 ? -10.891 -19.516 -37.531 1 63.47 191 LEU B C 1
ATOM 7102 O O . LEU B 1 191 ? -12.117 -19.609 -37.562 1 63.47 191 LEU B O 1
ATOM 7106 N N . THR B 1 192 ? -10.109 -20.266 -36.844 1 68.94 192 THR B N 1
ATOM 7107 C CA . THR B 1 192 ? -10.688 -21.453 -36.219 1 68.94 192 THR B CA 1
ATOM 7108 C C . THR B 1 192 ? -10.93 -21.219 -34.75 1 68.94 192 THR B C 1
ATOM 7110 O O . THR B 1 192 ? -11.609 -22 -34.062 1 68.94 192 THR B O 1
ATOM 7113 N N . ASP B 1 193 ? -10.5 -20.141 -34.312 1 77.69 193 ASP B N 1
ATOM 7114 C CA . ASP B 1 193 ? -10.648 -19.859 -32.906 1 77.69 193 ASP B CA 1
ATOM 7115 C C . ASP B 1 193 ? -11.984 -19.172 -32.625 1 77.69 193 ASP B C 1
ATOM 7117 O O . ASP B 1 193 ? -12.078 -17.938 -32.688 1 77.69 193 ASP B O 1
ATOM 7121 N N . ILE B 1 194 ? -13.062 -19.969 -32.344 1 81 194 ILE B N 1
ATOM 7122 C CA . ILE B 1 194 ? -14.359 -19.422 -31.984 1 81 194 ILE B CA 1
ATOM 7123 C C . ILE B 1 194 ? -14.43 -19.188 -30.484 1 81 194 ILE B C 1
ATOM 7125 O O . ILE B 1 194 ? -14.508 -20.141 -29.703 1 81 194 ILE B O 1
ATOM 7129 N N . PRO B 1 195 ? -14.477 -17.969 -30.172 1 89.81 195 PRO B N 1
ATOM 7130 C CA . PRO B 1 195 ? -14.469 -17.672 -28.734 1 89.81 195 PRO B CA 1
ATOM 7131 C C . PRO B 1 195 ? -15.688 -18.25 -28.016 1 89.81 195 PRO B C 1
ATOM 7133 O O . PRO B 1 195 ? -16.734 -18.469 -28.625 1 89.81 195 PRO B O 1
ATOM 7136 N N . LEU B 1 196 ? -15.539 -18.516 -26.75 1 88.25 196 LEU B N 1
ATOM 7137 C CA . LEU B 1 196 ? -16.594 -19.094 -25.922 1 88.25 196 LEU B CA 1
ATOM 7138 C C . LEU B 1 196 ? -17.734 -18.094 -25.719 1 88.25 196 LEU B C 1
ATOM 7140 O O . LEU B 1 196 ? -18.891 -18.5 -25.547 1 88.25 196 LEU B O 1
ATOM 7144 N N . PHE B 1 197 ? -17.328 -16.828 -25.688 1 90.5 197 PHE B N 1
ATOM 7145 C CA . PHE B 1 197 ? -18.297 -15.758 -25.469 1 90.5 197 PHE B CA 1
ATOM 7146 C C . PHE B 1 197 ? -18.078 -14.633 -26.484 1 90.5 197 PHE B C 1
ATOM 7148 O O . PHE B 1 197 ? -16.953 -14.391 -26.922 1 90.5 197 PHE B O 1
ATOM 7155 N N . GLU B 1 198 ? -19.219 -14.062 -26.766 1 92.81 198 GLU B N 1
ATOM 7156 C CA . GLU B 1 198 ? -19.156 -12.859 -27.594 1 92.81 198 GLU B CA 1
ATOM 7157 C C . GLU B 1 198 ? -19.266 -11.602 -26.75 1 92.81 198 GLU B C 1
ATOM 7159 O O . GLU B 1 198 ? -20.344 -11.305 -26.219 1 92.81 198 GLU B O 1
ATOM 7164 N N . LEU B 1 199 ? -18.156 -10.914 -26.703 1 95.69 199 LEU B N 1
ATOM 7165 C CA . LEU B 1 199 ? -18.078 -9.742 -25.844 1 95.69 199 LEU B CA 1
ATOM 7166 C C . LEU B 1 199 ? -17.625 -8.516 -26.625 1 95.69 199 LEU B C 1
ATOM 7168 O O . LEU B 1 199 ? -16.984 -8.641 -27.672 1 95.69 199 LEU B O 1
ATOM 7172 N N . SER B 1 200 ? -18 -7.387 -26.109 1 95 200 SER B N 1
ATOM 7173 C CA . SER B 1 200 ? -17.656 -6.141 -26.797 1 95 200 SER B CA 1
ATOM 7174 C C . SER B 1 200 ? -16.469 -5.449 -26.125 1 95 200 SER B C 1
ATOM 7176 O O . SER B 1 200 ? -16.25 -5.594 -24.922 1 95 200 SER B O 1
ATOM 7178 N N . ALA B 1 201 ? -15.727 -4.723 -26.938 1 96.31 201 ALA B N 1
ATOM 7179 C CA . ALA B 1 201 ? -14.609 -3.939 -26.422 1 96.31 201 ALA B CA 1
ATOM 7180 C C . ALA B 1 201 ? -15.102 -2.668 -25.734 1 96.31 201 ALA B C 1
ATOM 7182 O O . ALA B 1 201 ? -14.664 -2.342 -24.641 1 96.31 201 ALA B O 1
ATOM 7183 N N . LYS B 1 202 ? -15.969 -2.004 -26.453 1 93.88 202 LYS B N 1
ATOM 7184 C CA . LYS B 1 202 ? -16.578 -0.819 -25.844 1 93.88 202 LYS B CA 1
ATOM 7185 C C . LYS B 1 202 ? -17.797 -1.188 -25.016 1 93.88 202 LYS B C 1
ATOM 7187 O O . LYS B 1 202 ? -18.562 -2.092 -25.391 1 93.88 202 LYS B O 1
ATOM 7192 N N . PRO B 1 203 ? -17.922 -0.576 -23.922 1 96.31 203 PRO B N 1
ATOM 7193 C CA . PRO B 1 203 ? -17.281 0.618 -23.375 1 96.31 203 PRO B CA 1
ATOM 7194 C C . PRO B 1 203 ? -16.141 0.282 -22.406 1 96.31 203 PRO B C 1
ATOM 7196 O O . PRO B 1 203 ? -15.695 1.142 -21.641 1 96.31 203 PRO B O 1
ATOM 7199 N N . TRP B 1 204 ? -15.586 -0.8 -22.469 1 97.19 204 TRP B N 1
ATOM 7200 C CA . TRP B 1 204 ? -14.75 -1.31 -21.375 1 97.19 204 TRP B CA 1
ATOM 7201 C C . TRP B 1 204 ? -13.297 -0.883 -21.562 1 97.19 204 TRP B C 1
ATOM 7203 O O . TRP B 1 204 ? -12.57 -0.69 -20.594 1 97.19 204 TRP B O 1
ATOM 7213 N N . THR B 1 205 ? -12.852 -0.748 -22.797 1 97.44 205 THR B N 1
ATOM 7214 C CA . THR B 1 205 ? -11.453 -0.424 -23.031 1 97.44 205 THR B CA 1
ATOM 7215 C C . THR B 1 205 ? -11.312 0.557 -24.203 1 97.44 205 THR B C 1
ATOM 7217 O O . THR B 1 205 ? -12.172 0.602 -25.078 1 97.44 205 THR B O 1
ATOM 7220 N N . GLU B 1 206 ? -10.305 1.32 -24.109 1 95.94 206 GLU B N 1
ATOM 7221 C CA . GLU B 1 206 ? -10 2.266 -25.172 1 95.94 206 GLU B CA 1
ATOM 7222 C C . GLU B 1 206 ? -8.812 1.792 -26 1 95.94 206 GLU B C 1
ATOM 7224 O O . GLU B 1 206 ? -8.445 2.424 -27 1 95.94 206 GLU B O 1
ATOM 7229 N N . VAL B 1 207 ? -8.234 0.668 -25.688 1 96.31 207 VAL B N 1
ATOM 7230 C CA . VAL B 1 207 ? -7.02 0.163 -26.312 1 96.31 207 VAL B CA 1
ATOM 7231 C C . VAL B 1 207 ? -7.336 -0.38 -27.703 1 96.31 207 VAL B C 1
ATOM 7233 O O . VAL B 1 207 ? -6.523 -0.266 -28.625 1 96.31 207 VAL B O 1
ATOM 7236 N N . THR B 1 208 ? -8.484 -1.015 -27.781 1 95.81 208 THR B N 1
ATOM 7237 C CA . THR B 1 208 ? -8.875 -1.629 -29.047 1 95.81 208 THR B CA 1
ATOM 7238 C C . THR B 1 208 ? -10.383 -1.513 -29.25 1 95.81 208 THR B C 1
ATOM 7240 O O . THR B 1 208 ? -11.125 -1.247 -28.312 1 95.81 208 THR B O 1
ATOM 7243 N N . THR B 1 209 ? -10.789 -1.597 -30.516 1 94.31 209 THR B N 1
ATOM 7244 C CA . THR B 1 209 ? -12.203 -1.622 -30.859 1 94.31 209 THR B CA 1
ATOM 7245 C C . THR B 1 209 ? -12.602 -2.986 -31.422 1 94.31 209 THR B C 1
ATOM 7247 O O . THR B 1 209 ? -13.727 -3.17 -31.891 1 94.31 209 THR B O 1
ATOM 7250 N N . ASP B 1 210 ? -11.672 -3.906 -31.375 1 94.06 210 ASP B N 1
ATOM 7251 C CA . ASP B 1 210 ? -11.883 -5.23 -31.938 1 94.06 210 ASP B CA 1
ATOM 7252 C C . ASP B 1 210 ? -12.609 -6.148 -30.953 1 94.06 210 ASP B C 1
ATOM 7254 O O . ASP B 1 210 ? -11.977 -6.734 -30.062 1 94.06 210 ASP B O 1
ATOM 7258 N N . ASP B 1 211 ? -13.828 -6.457 -31.203 1 95.06 211 ASP B N 1
ATOM 7259 C CA . ASP B 1 211 ? -14.625 -7.305 -30.328 1 95.06 211 ASP B CA 1
ATOM 7260 C C . ASP B 1 211 ? -14.141 -8.75 -30.375 1 95.06 211 ASP B C 1
ATOM 7262 O O . ASP B 1 211 ? -14.203 -9.461 -29.359 1 95.06 211 ASP B O 1
ATOM 7266 N N . GLY B 1 212 ? -13.727 -9.172 -31.547 1 93.25 212 GLY B N 1
ATOM 7267 C CA . GLY B 1 212 ? -13.219 -10.523 -31.688 1 93.25 212 GLY B CA 1
ATOM 7268 C C . GLY B 1 212 ? -11.977 -10.789 -30.859 1 93.25 212 GLY B C 1
ATOM 7269 O O . GLY B 1 212 ? -11.844 -11.852 -30.25 1 93.25 212 GLY B O 1
ATOM 7270 N N . PHE B 1 213 ? -11.141 -9.805 -30.812 1 95.31 213 PHE B N 1
ATOM 7271 C CA . PHE B 1 213 ? -9.914 -9.938 -30.047 1 95.31 213 PHE B CA 1
ATOM 7272 C C . PHE B 1 213 ? -10.211 -9.977 -28.547 1 95.31 213 PHE B C 1
ATOM 7274 O O . PHE B 1 213 ? -9.656 -10.805 -27.812 1 95.31 213 PHE B O 1
ATOM 7281 N N . VAL B 1 214 ? -11.078 -9.141 -28.094 1 97.31 214 VAL B N 1
ATOM 7282 C CA . VAL B 1 214 ? -11.461 -9.086 -26.688 1 97.31 214 VAL B CA 1
ATOM 7283 C C . VAL B 1 214 ? -12.141 -10.398 -26.281 1 97.31 214 VAL B C 1
ATOM 7285 O O . VAL B 1 214 ? -11.844 -10.953 -25.219 1 97.31 214 VAL B O 1
ATOM 7288 N N . SER B 1 215 ? -12.984 -10.867 -27.125 1 96.56 215 SER B N 1
ATOM 7289 C CA . SER B 1 215 ? -13.664 -12.133 -26.859 1 96.56 215 SER B CA 1
ATOM 7290 C C . SER B 1 215 ? -12.664 -13.289 -26.781 1 96.56 215 SER B C 1
ATOM 7292 O O . SER B 1 215 ? -12.797 -14.172 -25.938 1 96.56 215 SER B O 1
ATOM 7294 N N . HIS B 1 216 ? -11.711 -13.211 -27.672 1 95.81 216 HIS B N 1
ATOM 7295 C CA . HIS B 1 216 ? -10.648 -14.211 -27.688 1 95.81 216 HIS B CA 1
ATOM 7296 C C . HIS B 1 216 ? -9.859 -14.203 -26.391 1 95.81 216 HIS B C 1
ATOM 7298 O O . HIS B 1 216 ? -9.648 -15.25 -25.781 1 95.81 216 HIS B O 1
ATOM 7304 N N . LEU B 1 217 ? -9.492 -13.07 -25.922 1 97.38 217 LEU B N 1
ATOM 7305 C CA . LEU B 1 217 ? -8.672 -12.922 -24.734 1 97.38 217 LEU B CA 1
ATOM 7306 C C . LEU B 1 217 ? -9.43 -13.375 -23.484 1 97.38 217 LEU B C 1
ATOM 7308 O O . LEU B 1 217 ? -8.891 -14.133 -22.672 1 97.38 217 LEU B O 1
ATOM 7312 N N . ILE B 1 218 ? -10.617 -12.961 -23.375 1 97.62 218 ILE B N 1
ATOM 7313 C CA . ILE B 1 218 ? -11.398 -13.312 -22.188 1 97.62 218 ILE B CA 1
ATOM 7314 C C . ILE B 1 218 ? -11.648 -14.82 -22.172 1 97.62 218 ILE B C 1
ATOM 7316 O O . ILE B 1 218 ? -11.625 -15.445 -21.109 1 97.62 218 ILE B O 1
ATOM 7320 N N . SER B 1 219 ? -11.836 -15.359 -23.312 1 95.88 219 SER B N 1
ATOM 7321 C CA . SER B 1 219 ? -12.039 -16.797 -23.391 1 95.88 219 SER B CA 1
ATOM 7322 C C . SER B 1 219 ? -10.797 -17.562 -22.938 1 95.88 219 SER B C 1
ATOM 7324 O O . SER B 1 219 ? -10.891 -18.562 -22.234 1 95.88 219 SER B O 1
ATOM 7326 N N . LEU B 1 220 ? -9.695 -17.062 -23.344 1 95.25 220 LEU B N 1
ATOM 7327 C CA . LEU B 1 220 ? -8.438 -17.672 -22.938 1 95.25 220 LEU B CA 1
ATOM 7328 C C . LEU B 1 220 ? -8.258 -17.578 -21.422 1 95.25 220 LEU B C 1
ATOM 7330 O O . LEU B 1 220 ? -7.891 -18.547 -20.766 1 95.25 220 LEU B O 1
ATOM 7334 N N . TRP B 1 221 ? -8.5 -16.422 -20.922 1 96.5 221 TRP B N 1
ATOM 7335 C CA . TRP B 1 221 ? -8.32 -16.172 -19.484 1 96.5 221 TRP B CA 1
ATOM 7336 C C . TRP B 1 221 ? -9.25 -17.047 -18.656 1 96.5 221 TRP B C 1
ATOM 7338 O O . TRP B 1 221 ? -8.836 -17.641 -17.656 1 96.5 221 TRP B O 1
ATOM 7348 N N . LEU B 1 222 ? -10.492 -17.141 -19.062 1 95.56 222 LEU B N 1
ATOM 7349 C CA . LEU B 1 222 ? -11.477 -17.938 -18.328 1 95.56 222 LEU B CA 1
ATOM 7350 C C . LEU B 1 222 ? -11.109 -19.422 -18.359 1 95.56 222 LEU B C 1
ATOM 7352 O O . LEU B 1 222 ? -11.352 -20.141 -17.375 1 95.56 222 LEU B O 1
ATOM 7356 N N . THR B 1 223 ? -10.5 -19.812 -19.375 1 93.69 223 THR B N 1
ATOM 7357 C CA . THR B 1 223 ? -10.219 -21.219 -19.578 1 93.69 223 THR B CA 1
ATOM 7358 C C . THR B 1 223 ? -8.984 -21.641 -18.766 1 93.69 223 THR B C 1
ATOM 7360 O O . THR B 1 223 ? -8.984 -22.703 -18.141 1 93.69 223 THR B O 1
ATOM 7363 N N . TRP B 1 224 ? -8.047 -20.828 -18.734 1 92.94 224 TRP B N 1
ATOM 7364 C CA . TRP B 1 224 ? -6.766 -21.344 -18.266 1 92.94 224 TRP B CA 1
ATOM 7365 C C . TRP B 1 224 ? -6.363 -20.688 -16.953 1 92.94 224 TRP B C 1
ATOM 7367 O O . TRP B 1 224 ? -5.621 -21.266 -16.156 1 92.94 224 TRP B O 1
ATOM 7377 N N . ASP B 1 225 ? -6.789 -19.516 -16.672 1 93.56 225 ASP B N 1
ATOM 7378 C CA . ASP B 1 225 ? -6.363 -18.797 -15.477 1 93.56 225 ASP B CA 1
ATOM 7379 C C . ASP B 1 225 ? -7.477 -18.75 -14.438 1 93.56 225 ASP B C 1
ATOM 7381 O O . ASP B 1 225 ? -7.281 -19.172 -13.289 1 93.56 225 ASP B O 1
ATOM 7385 N N . HIS B 1 226 ? -8.594 -18.297 -14.82 1 94.44 226 HIS B N 1
ATOM 7386 C CA . HIS B 1 226 ? -9.734 -18.094 -13.93 1 94.44 226 HIS B CA 1
ATOM 7387 C C . HIS B 1 226 ? -10.141 -19.391 -13.25 1 94.44 226 HIS B C 1
ATOM 7389 O O . HIS B 1 226 ? -10.586 -19.375 -12.102 1 94.44 226 HIS B O 1
ATOM 7395 N N . VAL B 1 227 ? -9.953 -20.469 -13.891 1 90.81 227 VAL B N 1
ATOM 7396 C CA . VAL B 1 227 ? -10.422 -21.766 -13.398 1 90.81 227 VAL B CA 1
ATOM 7397 C C . VAL B 1 227 ? -9.664 -22.125 -12.125 1 90.81 227 VAL B C 1
ATOM 7399 O O . VAL B 1 227 ? -10.211 -22.781 -11.227 1 90.81 227 VAL B O 1
ATOM 7402 N N . VAL B 1 228 ? -8.477 -21.594 -11.969 1 91.38 228 VAL B N 1
ATOM 7403 C CA . VAL B 1 228 ? -7.645 -21.938 -10.82 1 91.38 228 VAL B CA 1
ATOM 7404 C C . VAL B 1 228 ? -7.848 -20.922 -9.711 1 91.38 228 VAL B C 1
ATOM 7406 O O . VAL B 1 228 ? -7.93 -21.266 -8.531 1 91.38 228 VAL B O 1
ATOM 7409 N N . ARG B 1 229 ? -7.918 -19.609 -9.914 1 87 229 ARG B N 1
ATOM 7410 C CA . ARG B 1 229 ? -7.969 -18.516 -8.953 1 87 229 ARG B CA 1
ATOM 7411 C C . ARG B 1 229 ? -9.391 -18 -8.789 1 87 229 ARG B C 1
ATOM 7413 O O . ARG B 1 229 ? -9.625 -17.016 -8.078 1 87 229 ARG B O 1
ATOM 7420 N N . ASN B 1 230 ? -10.32 -18.578 -8.945 1 85.81 230 ASN B N 1
ATOM 7421 C CA . ASN B 1 230 ? -11.75 -18.328 -9.039 1 85.81 230 ASN B CA 1
ATOM 7422 C C . ASN B 1 230 ? -12.211 -17.328 -7.98 1 85.81 230 ASN B C 1
ATOM 7424 O O . ASN B 1 230 ? -13.078 -17.641 -7.16 1 85.81 230 ASN B O 1
ATOM 7428 N N . TRP B 1 231 ? -11.68 -15.938 -8 1 95.19 231 TRP B N 1
ATOM 7429 C CA . TRP B 1 231 ? -12.227 -14.984 -7.043 1 95.19 231 TRP B CA 1
ATOM 7430 C C . TRP B 1 231 ? -13.156 -13.992 -7.73 1 95.19 231 TRP B C 1
ATOM 7432 O O . TRP B 1 231 ? -13.586 -13.008 -7.121 1 95.19 231 TRP B O 1
ATOM 7442 N N . ILE B 1 232 ? -13.391 -14.211 -9.016 1 96.94 232 ILE B N 1
ATOM 7443 C CA . ILE B 1 232 ? -14.391 -13.492 -9.797 1 96.94 232 ILE B CA 1
ATOM 7444 C C . ILE B 1 232 ? -15.477 -14.461 -10.266 1 96.94 232 ILE B C 1
ATOM 7446 O O . ILE B 1 232 ? -15.18 -15.469 -10.914 1 96.94 232 ILE B O 1
ATOM 7450 N N . GLU B 1 233 ? -16.672 -14.156 -9.938 1 94.88 233 GLU B N 1
ATOM 7451 C CA . GLU B 1 233 ? -17.75 -15.008 -10.398 1 94.88 233 GLU B CA 1
ATOM 7452 C C . GLU B 1 233 ? -17.938 -14.883 -11.914 1 94.88 233 GLU B C 1
ATOM 7454 O O . GLU B 1 233 ? -18.438 -13.867 -12.398 1 94.88 233 GLU B O 1
ATOM 7459 N N . LYS B 1 234 ? -17.75 -15.945 -12.57 1 94.12 234 LYS B N 1
ATOM 7460 C CA . LYS B 1 234 ? -17.688 -15.969 -14.031 1 94.12 234 LYS B CA 1
ATOM 7461 C C . LYS B 1 234 ? -19.016 -15.531 -14.648 1 94.12 234 LYS B C 1
ATOM 7463 O O . LYS B 1 234 ? -19.031 -14.664 -15.523 1 94.12 234 LYS B O 1
ATOM 7468 N N . ASP B 1 235 ? -20.078 -16.062 -14.195 1 92.88 235 ASP B N 1
ATOM 7469 C CA . ASP B 1 235 ? -21.359 -15.828 -14.836 1 92.88 235 ASP B CA 1
ATOM 7470 C C . ASP B 1 235 ? -21.828 -14.391 -14.617 1 92.88 235 ASP B C 1
ATOM 7472 O O . ASP B 1 235 ? -22.375 -13.766 -15.531 1 92.88 235 ASP B O 1
ATOM 7476 N N . LEU B 1 236 ? -21.594 -13.906 -13.453 1 95.19 236 LEU B N 1
ATOM 7477 C CA . LEU B 1 236 ? -21.984 -12.531 -13.164 1 95.19 236 LEU B CA 1
ATOM 7478 C C . LEU B 1 236 ? -21.109 -11.547 -13.945 1 95.19 236 LEU B C 1
ATOM 7480 O O . LEU B 1 236 ? -21.609 -10.539 -14.453 1 95.19 236 LEU B O 1
ATOM 7484 N N . PHE B 1 237 ? -19.891 -11.844 -14.078 1 97.12 237 PHE B N 1
ATOM 7485 C CA . PHE B 1 237 ? -18.953 -11 -14.805 1 97.12 237 PHE B CA 1
ATOM 7486 C C . PHE B 1 237 ? -19.312 -10.938 -16.281 1 97.12 237 PHE B C 1
ATOM 7488 O O . PHE B 1 237 ? -19.375 -9.859 -16.875 1 97.12 237 PHE B O 1
ATOM 7495 N N . ILE B 1 238 ? -19.562 -12.086 -16.859 1 96.5 238 ILE B N 1
ATOM 7496 C CA . ILE B 1 238 ? -19.875 -12.156 -18.281 1 96.5 238 ILE B CA 1
ATOM 7497 C C . ILE B 1 238 ? -21.203 -11.461 -18.562 1 96.5 238 ILE B C 1
ATOM 7499 O O . ILE B 1 238 ? -21.328 -10.727 -19.547 1 96.5 238 ILE B O 1
ATOM 7503 N N . ALA B 1 239 ? -22.156 -11.703 -17.703 1 95.88 239 ALA B N 1
ATOM 7504 C CA . ALA B 1 239 ? -23.453 -11.055 -17.875 1 95.88 239 ALA B CA 1
ATOM 7505 C C . ALA B 1 239 ? -23.328 -9.539 -17.812 1 95.88 239 ALA B C 1
ATOM 7507 O O . ALA B 1 239 ? -23.938 -8.82 -18.609 1 95.88 239 ALA B O 1
ATOM 7508 N N . ALA B 1 240 ? -22.547 -9.102 -16.844 1 95.94 240 ALA B N 1
ATOM 7509 C CA . ALA B 1 240 ? -22.344 -7.668 -16.688 1 95.94 240 ALA B CA 1
ATOM 7510 C C . ALA B 1 240 ? -21.594 -7.082 -17.875 1 95.94 240 ALA B C 1
ATOM 7512 O O . ALA B 1 240 ? -21.922 -5.988 -18.344 1 95.94 240 ALA B O 1
ATOM 7513 N N . MET B 1 241 ? -20.641 -7.773 -18.375 1 97 241 MET B N 1
ATOM 7514 C CA . MET B 1 241 ? -19.859 -7.289 -19.516 1 97 241 MET B CA 1
ATOM 7515 C C . MET B 1 241 ? -20.703 -7.23 -20.781 1 97 241 MET B C 1
ATOM 7517 O O . MET B 1 241 ? -20.594 -6.289 -21.562 1 97 241 MET B O 1
ATOM 7521 N N . LYS B 1 242 ? -21.531 -8.211 -20.938 1 95.81 242 LYS B N 1
ATOM 7522 C CA . LYS B 1 242 ? -22.422 -8.258 -22.109 1 95.81 242 LYS B CA 1
ATOM 7523 C C . LYS B 1 242 ? -23.422 -7.117 -22.078 1 95.81 242 LYS B C 1
ATOM 7525 O O . LYS B 1 242 ? -23.781 -6.578 -23.125 1 95.81 242 LYS B O 1
ATOM 7530 N N . SER B 1 243 ? -23.859 -6.805 -20.906 1 94.38 243 SER B N 1
ATOM 7531 C CA . SER B 1 243 ? -24.859 -5.75 -20.781 1 94.38 243 SER B CA 1
ATOM 7532 C C . SER B 1 243 ? -24.281 -4.391 -21.156 1 94.38 243 SER B C 1
ATOM 7534 O O . SER B 1 243 ? -25 -3.488 -21.562 1 94.38 243 SER B O 1
ATOM 7536 N N . GLY B 1 244 ? -23.016 -4.234 -20.969 1 92.88 244 GLY B N 1
ATOM 7537 C CA . GLY B 1 244 ? -22.359 -2.973 -21.281 1 92.88 244 GLY B CA 1
ATOM 7538 C C . GLY B 1 244 ? -22.594 -1.895 -20.25 1 92.88 244 GLY B C 1
ATOM 7539 O O . GLY B 1 244 ? -22.266 -0.727 -20.469 1 92.88 244 GLY B O 1
ATOM 7540 N N . ASP B 1 245 ? -23.141 -2.279 -19.125 1 92.62 245 ASP B N 1
ATOM 7541 C CA . ASP B 1 245 ? -23.422 -1.315 -18.078 1 92.62 245 ASP B CA 1
ATOM 7542 C C . ASP B 1 245 ? -22.188 -1.063 -17.219 1 92.62 245 ASP B C 1
ATOM 7544 O O . ASP B 1 245 ? -21.828 -1.891 -16.375 1 92.62 245 ASP B O 1
ATOM 7548 N N . VAL B 1 246 ? -21.656 0.103 -17.328 1 92.38 246 VAL B N 1
ATOM 7549 C CA . VAL B 1 246 ? -20.422 0.441 -16.641 1 92.38 246 VAL B CA 1
ATOM 7550 C C . VAL B 1 246 ? -20.672 0.654 -15.156 1 92.38 246 VAL B C 1
ATOM 7552 O O . VAL B 1 246 ? -19.75 0.633 -14.344 1 92.38 246 VAL B O 1
ATOM 7555 N N . ASN B 1 247 ? -21.891 0.796 -14.75 1 88.69 247 ASN B N 1
ATOM 7556 C CA . ASN B 1 247 ? -22.234 1.021 -13.352 1 88.69 247 ASN B CA 1
ATOM 7557 C C . ASN B 1 247 ? -22.562 -0.287 -12.641 1 88.69 247 ASN B C 1
ATOM 7559 O O . ASN B 1 247 ? -22.906 -0.285 -11.453 1 88.69 247 ASN B O 1
ATOM 7563 N N . SER B 1 248 ? -22.406 -1.365 -13.359 1 92.19 248 SER B N 1
ATOM 7564 C CA . SER B 1 248 ? -22.641 -2.66 -12.727 1 92.19 248 SER B CA 1
ATOM 7565 C C . SER B 1 248 ? -21.641 -2.914 -11.602 1 92.19 248 SER B C 1
ATOM 7567 O O . SER B 1 248 ? -20.469 -2.566 -11.719 1 92.19 248 SER B O 1
ATOM 7569 N N . PRO B 1 249 ? -22.078 -3.482 -10.547 1 93.69 249 PRO B N 1
ATOM 7570 C CA . PRO B 1 249 ? -21.156 -3.773 -9.445 1 93.69 249 PRO B CA 1
ATOM 7571 C C . PRO B 1 249 ? -20.266 -4.973 -9.734 1 93.69 249 PRO B C 1
ATOM 7573 O O . PRO B 1 249 ? -19.344 -5.254 -8.961 1 93.69 249 PRO B O 1
ATOM 7576 N N . PHE B 1 250 ? -20.484 -5.629 -10.867 1 96.75 250 PHE B N 1
ATOM 7577 C CA . PHE B 1 250 ? -19.766 -6.887 -11.094 1 96.75 250 PHE B CA 1
ATOM 7578 C C . PHE B 1 250 ? -18.766 -6.75 -12.227 1 96.75 250 PHE B C 1
ATOM 7580 O O . PHE B 1 250 ? -18.047 -7.695 -12.539 1 96.75 250 PHE B O 1
ATOM 7587 N N . CYS B 1 251 ? -18.734 -5.637 -12.844 1 97.19 251 CYS B N 1
ATOM 7588 C CA . CYS B 1 251 ? -17.812 -5.398 -13.945 1 97.19 251 CYS B CA 1
ATOM 7589 C C . CYS B 1 251 ? -17.422 -3.926 -14.031 1 97.19 251 CYS B C 1
ATOM 7591 O O . CYS B 1 251 ? -18.266 -3.051 -13.812 1 97.19 251 CYS B O 1
ATOM 7593 N N . SER B 1 252 ? -16.234 -3.641 -14.227 1 97.44 252 SER B N 1
ATOM 7594 C CA . SER B 1 252 ? -15.742 -2.277 -14.375 1 97.44 252 SER B CA 1
ATOM 7595 C C . SER B 1 252 ? -14.641 -2.205 -15.43 1 97.44 252 SER B C 1
ATOM 7597 O O . SER B 1 252 ? -13.992 -3.211 -15.727 1 97.44 252 SER B O 1
ATOM 7599 N N . PRO B 1 253 ? -14.445 -1.086 -15.992 1 97.75 253 PRO B N 1
ATOM 7600 C CA . PRO B 1 253 ? -13.352 -0.945 -16.969 1 97.75 253 PRO B CA 1
ATOM 7601 C C . PRO B 1 253 ? -11.992 -1.292 -16.375 1 97.75 253 PRO B C 1
ATOM 7603 O O . PRO B 1 253 ? -11.156 -1.894 -17.062 1 97.75 253 PRO B O 1
ATOM 7606 N N . PHE B 1 254 ? -11.789 -0.883 -15.148 1 98.06 254 PHE B N 1
ATOM 7607 C CA . PHE B 1 254 ? -10.531 -1.239 -14.5 1 98.06 254 PHE B CA 1
ATOM 7608 C C . PHE B 1 254 ? -10.328 -2.75 -14.5 1 98.06 254 PHE B C 1
ATOM 7610 O O . PHE B 1 254 ? -9.289 -3.244 -14.93 1 98.06 254 PHE B O 1
ATOM 7617 N N . LEU B 1 255 ? -11.312 -3.463 -14.062 1 98.44 255 LEU B N 1
ATOM 7618 C CA . LEU B 1 255 ? -11.234 -4.914 -13.945 1 98.44 255 LEU B CA 1
ATOM 7619 C C . LEU B 1 255 ? -11.055 -5.559 -15.32 1 98.44 255 LEU B C 1
ATOM 7621 O O . LEU B 1 255 ? -10.227 -6.449 -15.484 1 98.44 255 LEU B O 1
ATOM 7625 N N . VAL B 1 256 ? -11.812 -5.066 -16.281 1 98.56 256 VAL B N 1
ATOM 7626 C CA . VAL B 1 256 ? -11.75 -5.645 -17.609 1 98.56 256 VAL B CA 1
ATOM 7627 C C . VAL B 1 256 ? -10.359 -5.457 -18.203 1 98.56 256 VAL B C 1
ATOM 7629 O O . VAL B 1 256 ? -9.773 -6.395 -18.75 1 98.56 256 VAL B O 1
ATOM 7632 N N . ASN B 1 257 ? -9.781 -4.348 -18.047 1 98.69 257 ASN B N 1
ATOM 7633 C CA . ASN B 1 257 ? -8.492 -4.07 -18.656 1 98.69 257 ASN B CA 1
ATOM 7634 C C . ASN B 1 257 ? -7.367 -4.859 -17.984 1 98.69 257 ASN B C 1
ATOM 7636 O O . ASN B 1 257 ? -6.422 -5.285 -18.656 1 98.69 257 ASN B O 1
ATOM 7640 N N . ILE B 1 258 ? -7.453 -5.023 -16.719 1 98.56 258 ILE B N 1
ATOM 7641 C CA . ILE B 1 258 ? -6.395 -5.781 -16.062 1 98.56 258 ILE B CA 1
ATOM 7642 C C . ILE B 1 258 ? -6.52 -7.258 -16.422 1 98.56 258 ILE B C 1
ATOM 7644 O O . ILE B 1 258 ? -5.516 -7.965 -16.531 1 98.56 258 ILE B O 1
ATOM 7648 N N . ILE B 1 259 ? -7.734 -7.746 -16.594 1 98.31 259 ILE B N 1
ATOM 7649 C CA . ILE B 1 259 ? -7.945 -9.117 -17.047 1 98.31 259 ILE B CA 1
ATOM 7650 C C . ILE B 1 259 ? -7.395 -9.289 -18.453 1 98.31 259 ILE B C 1
ATOM 7652 O O . ILE B 1 259 ? -6.73 -10.289 -18.75 1 98.31 259 ILE B O 1
ATOM 7656 N N . LEU B 1 260 ? -7.703 -8.289 -19.266 1 98.44 260 LEU B N 1
ATOM 7657 C CA . LEU B 1 260 ? -7.203 -8.344 -20.625 1 98.44 260 LEU B CA 1
ATOM 7658 C C . LEU B 1 260 ? -5.676 -8.336 -20.656 1 98.44 260 LEU B C 1
ATOM 7660 O O . LEU B 1 260 ? -5.059 -9.023 -21.469 1 98.44 260 LEU B O 1
ATOM 7664 N N . SER B 1 261 ? -5.094 -7.586 -19.781 1 98.12 261 SER B N 1
ATOM 7665 C CA . SER B 1 261 ? -3.637 -7.57 -19.688 1 98.12 261 SER B CA 1
ATOM 7666 C C . SER B 1 261 ? -3.09 -8.961 -19.359 1 98.12 261 SER B C 1
ATOM 7668 O O . SER B 1 261 ? -2.156 -9.43 -20.016 1 98.12 261 SER B O 1
ATOM 7670 N N . GLN B 1 262 ? -3.674 -9.625 -18.484 1 96.62 262 GLN B N 1
ATOM 7671 C CA . GLN B 1 262 ? -3.248 -10.969 -18.125 1 96.62 262 GLN B CA 1
ATOM 7672 C C . GLN B 1 262 ? -3.521 -11.961 -19.25 1 96.62 262 GLN B C 1
ATOM 7674 O O . GLN B 1 262 ? -2.709 -12.852 -19.5 1 96.62 262 GLN B O 1
ATOM 7679 N N . ALA B 1 263 ? -4.621 -11.734 -19.859 1 97.06 263 ALA B N 1
ATOM 7680 C CA . ALA B 1 263 ? -5.039 -12.641 -20.922 1 97.06 263 ALA B CA 1
ATOM 7681 C C . ALA B 1 263 ? -4.062 -12.602 -22.094 1 97.06 263 ALA B C 1
ATOM 7683 O O . ALA B 1 263 ? -3.891 -13.594 -22.797 1 97.06 263 ALA B O 1
ATOM 7684 N N . CYS B 1 264 ? -3.438 -11.547 -22.266 1 96.25 264 CYS B N 1
ATOM 7685 C CA . CYS B 1 264 ? -2.469 -11.406 -23.344 1 96.25 264 CYS B CA 1
ATOM 7686 C C . CYS B 1 264 ? -1.325 -12.406 -23.188 1 96.25 264 CYS B C 1
ATOM 7688 O O . CYS B 1 264 ? -0.713 -12.82 -24.172 1 96.25 264 CYS B O 1
ATOM 7690 N N . SER B 1 265 ? -1.12 -12.836 -22.016 1 92.81 265 SER B N 1
ATOM 7691 C CA . SER B 1 265 ? -0.055 -13.805 -21.781 1 92.81 265 SER B CA 1
ATOM 7692 C C . SER B 1 265 ? -0.383 -15.156 -22.406 1 92.81 265 SER B C 1
ATOM 7694 O O . SER B 1 265 ? 0.517 -15.953 -22.672 1 92.81 265 SER B O 1
ATOM 7696 N N . TYR B 1 266 ? -1.614 -15.383 -22.719 1 92.94 266 TYR B N 1
ATOM 7697 C CA . TYR B 1 266 ? -2.037 -16.672 -23.266 1 92.94 266 TYR B CA 1
ATOM 7698 C C . TYR B 1 266 ? -2.238 -16.562 -24.781 1 92.94 266 TYR B C 1
ATOM 7700 O O . TYR B 1 266 ? -2.525 -17.578 -25.438 1 92.94 266 TYR B O 1
ATOM 7708 N N . SER B 1 267 ? -2.043 -15.375 -25.25 1 92.56 267 SER B N 1
ATOM 7709 C CA . SER B 1 267 ? -2.289 -15.195 -26.688 1 92.56 267 SER B CA 1
ATOM 7710 C C . SER B 1 267 ? -0.986 -14.977 -27.438 1 92.56 267 SER B C 1
ATOM 7712 O O . SER B 1 267 ? -0.041 -14.391 -26.906 1 92.56 267 SER B O 1
ATOM 7714 N N . SER B 1 268 ? -0.986 -15.461 -28.656 1 86.69 268 SER B N 1
ATOM 7715 C CA . SER B 1 268 ? 0.164 -15.266 -29.531 1 86.69 268 SER B CA 1
ATOM 7716 C C . SER B 1 268 ? -0.161 -14.289 -30.656 1 86.69 268 SER B C 1
ATOM 7718 O O . SER B 1 268 ? 0.627 -14.133 -31.594 1 86.69 268 SER B O 1
ATOM 7720 N N . TYR B 1 269 ? -1.365 -13.688 -30.484 1 90.69 269 TYR B N 1
ATOM 7721 C CA . TYR B 1 269 ? -1.729 -12.688 -31.484 1 90.69 269 TYR B CA 1
ATOM 7722 C C . TYR B 1 269 ? -0.82 -11.469 -31.391 1 90.69 269 TYR B C 1
ATOM 7724 O O . TYR B 1 269 ? -0.422 -11.062 -30.297 1 90.69 269 TYR B O 1
ATOM 7732 N N . PRO B 1 270 ? -0.498 -10.906 -32.531 1 89.12 270 PRO B N 1
ATOM 7733 C CA . PRO B 1 270 ? 0.375 -9.734 -32.5 1 89.12 270 PRO B CA 1
ATOM 7734 C C . PRO B 1 270 ? -0.242 -8.555 -31.734 1 89.12 270 PRO B C 1
ATOM 7736 O O . PRO B 1 270 ? 0.481 -7.738 -31.156 1 89.12 270 PRO B O 1
ATOM 7739 N N . GLU B 1 271 ? -1.545 -8.539 -31.688 1 92.56 271 GLU B N 1
ATOM 7740 C CA . GLU B 1 271 ? -2.24 -7.445 -31.016 1 92.56 271 GLU B CA 1
ATOM 7741 C C . GLU B 1 271 ? -2.031 -7.508 -29.5 1 92.56 271 GLU B C 1
ATOM 7743 O O . GLU B 1 271 ? -2.287 -6.531 -28.797 1 92.56 271 GLU B O 1
ATOM 7748 N N . ALA B 1 272 ? -1.62 -8.633 -29.094 1 94.81 272 ALA B N 1
ATOM 7749 C CA . ALA B 1 272 ? -1.406 -8.805 -27.672 1 94.81 272 ALA B CA 1
ATOM 7750 C C . ALA B 1 272 ? -0.165 -8.055 -27.203 1 94.81 272 ALA B C 1
ATOM 7752 O O . ALA B 1 272 ? 0.026 -7.836 -26 1 94.81 272 ALA B O 1
ATOM 7753 N N . PHE B 1 273 ? 0.607 -7.504 -28.188 1 92.62 273 PHE B N 1
ATOM 7754 C CA . PHE B 1 273 ? 1.854 -6.805 -27.891 1 92.62 273 PHE B CA 1
ATOM 7755 C C . PHE B 1 273 ? 1.767 -5.34 -28.312 1 92.62 273 PHE B C 1
ATOM 7757 O O . PHE B 1 273 ? 1.045 -4.996 -29.25 1 92.62 273 PHE B O 1
ATOM 7764 N N . ILE B 1 274 ? 2.434 -4.523 -27.484 1 90.19 274 ILE B N 1
ATOM 7765 C CA . ILE B 1 274 ? 2.645 -3.176 -27.984 1 90.19 274 ILE B CA 1
ATOM 7766 C C . ILE B 1 274 ? 3.602 -3.219 -29.172 1 90.19 274 ILE B C 1
ATOM 7768 O O . ILE B 1 274 ? 3.348 -2.596 -30.203 1 90.19 274 ILE B O 1
ATOM 7772 N N . ASN B 1 275 ? 4.711 -3.961 -28.922 1 87.31 275 ASN B N 1
ATOM 7773 C CA . ASN B 1 275 ? 5.711 -4.289 -29.938 1 87.31 275 ASN B CA 1
ATOM 7774 C C . ASN B 1 275 ? 5.922 -5.797 -30.047 1 87.31 275 ASN B C 1
ATOM 7776 O O . ASN B 1 275 ? 6.566 -6.398 -29.188 1 87.31 275 ASN B O 1
ATOM 7780 N N . PRO B 1 276 ? 5.469 -6.348 -31.109 1 83.81 276 PRO B N 1
ATOM 7781 C CA . PRO B 1 276 ? 5.547 -7.809 -31.234 1 83.81 276 PRO B CA 1
ATOM 7782 C C . PRO B 1 276 ? 6.984 -8.328 -31.172 1 83.81 276 PRO B C 1
ATOM 7784 O O . PRO B 1 276 ? 7.207 -9.508 -30.906 1 83.81 276 PRO B O 1
ATOM 7787 N N . ASN B 1 277 ? 7.945 -7.395 -31.375 1 80.69 277 ASN B N 1
ATOM 7788 C CA . ASN B 1 277 ? 9.344 -7.824 -31.359 1 80.69 277 ASN B CA 1
ATOM 7789 C C . ASN B 1 277 ? 9.922 -7.781 -29.938 1 80.69 277 ASN B C 1
ATOM 7791 O O . ASN B 1 277 ? 11.047 -8.227 -29.719 1 80.69 277 ASN B O 1
ATOM 7795 N N . ASN B 1 278 ? 9.18 -7.277 -29.125 1 83 278 ASN B N 1
ATOM 7796 C CA . ASN B 1 278 ? 9.57 -7.227 -27.719 1 83 278 ASN B CA 1
ATOM 7797 C C . ASN B 1 278 ? 8.609 -8.023 -26.844 1 83 278 ASN B C 1
ATOM 7799 O O . ASN B 1 278 ? 7.555 -7.516 -26.453 1 83 278 ASN B O 1
ATOM 7803 N N . LEU B 1 279 ? 9.039 -9.109 -26.453 1 79.5 279 LEU B N 1
ATOM 7804 C CA . LEU B 1 279 ? 8.195 -10.023 -25.672 1 79.5 279 LEU B CA 1
ATOM 7805 C C . LEU B 1 279 ? 7.77 -9.375 -24.359 1 79.5 279 LEU B C 1
ATOM 7807 O O . LEU B 1 279 ? 6.727 -9.727 -23.797 1 79.5 279 LEU B O 1
ATOM 7811 N N . ASN B 1 280 ? 8.5 -8.406 -23.938 1 82.62 280 ASN B N 1
ATOM 7812 C CA . ASN B 1 280 ? 8.219 -7.77 -22.656 1 82.62 280 ASN B CA 1
ATOM 7813 C C . ASN B 1 280 ? 7.086 -6.75 -22.781 1 82.62 280 ASN B C 1
ATOM 7815 O O . ASN B 1 280 ? 6.551 -6.293 -21.766 1 82.62 280 ASN B O 1
ATOM 7819 N N . SER B 1 281 ? 6.68 -6.516 -23.922 1 88.69 281 SER B N 1
ATOM 7820 C CA . SER B 1 281 ? 5.641 -5.516 -24.125 1 88.69 281 SER B CA 1
ATOM 7821 C C . SER B 1 281 ? 4.254 -6.148 -24.125 1 88.69 281 SER B C 1
ATOM 7823 O O . SER B 1 281 ? 3.246 -5.461 -24.297 1 88.69 281 SER B O 1
ATOM 7825 N N . ARG B 1 282 ? 4.262 -7.41 -23.875 1 92.5 282 ARG B N 1
ATOM 7826 C CA . ARG B 1 282 ? 3.008 -8.156 -23.891 1 92.5 282 ARG B CA 1
ATOM 7827 C C . ARG B 1 282 ? 2.059 -7.656 -22.812 1 92.5 282 ARG B C 1
ATOM 7829 O O . ARG B 1 282 ? 2.434 -7.57 -21.641 1 92.5 282 ARG B O 1
ATOM 7836 N N . GLY B 1 283 ? 0.845 -7.309 -23.203 1 95.44 283 GLY B N 1
ATOM 7837 C CA . GLY B 1 283 ? -0.219 -6.918 -22.297 1 95.44 283 GLY B CA 1
ATOM 7838 C C . GLY B 1 283 ? -0.002 -5.547 -21.672 1 95.44 283 GLY B C 1
ATOM 7839 O O . GLY B 1 283 ? -0.847 -5.062 -20.922 1 95.44 283 GLY B O 1
ATOM 7840 N N . GLN B 1 284 ? 1.036 -4.859 -22 1 94.75 284 GLN B N 1
ATOM 7841 C CA . GLN B 1 284 ? 1.397 -3.602 -21.344 1 94.75 284 GLN B CA 1
ATOM 7842 C C . GLN B 1 284 ? 0.396 -2.5 -21.688 1 94.75 284 GLN B C 1
ATOM 7844 O O . GLN B 1 284 ? 0.152 -1.607 -20.875 1 94.75 284 GLN B O 1
ATOM 7849 N N . HIS B 1 285 ? -0.139 -2.549 -22.828 1 96.25 285 HIS B N 1
ATOM 7850 C CA . HIS B 1 285 ? -1.104 -1.522 -23.203 1 96.25 285 HIS B CA 1
ATOM 7851 C C . HIS B 1 285 ? -2.361 -1.604 -22.344 1 96.25 285 HIS B C 1
ATOM 7853 O O . HIS B 1 285 ? -2.871 -0.58 -21.891 1 96.25 285 HIS B O 1
ATOM 7859 N N . PHE B 1 286 ? -2.803 -2.82 -22.141 1 98.12 286 PHE B N 1
ATOM 7860 C CA . PHE B 1 286 ? -3.963 -3 -21.266 1 98.12 286 PHE B CA 1
ATOM 7861 C C . PHE B 1 286 ? -3.604 -2.705 -19.812 1 98.12 286 PHE B C 1
ATOM 7863 O O . PHE B 1 286 ? -4.434 -2.207 -19.062 1 98.12 286 PHE B O 1
ATOM 7870 N N . TYR B 1 287 ? -2.398 -3.02 -19.469 1 97.62 287 TYR B N 1
ATOM 7871 C CA . TYR B 1 287 ? -1.913 -2.721 -18.125 1 97.62 287 TYR B CA 1
ATOM 7872 C C . TYR B 1 287 ? -1.933 -1.22 -17.859 1 97.62 287 TYR B C 1
ATOM 7874 O O . TYR B 1 287 ? -2.398 -0.775 -16.812 1 97.62 287 TYR B O 1
ATOM 7882 N N . ASN B 1 288 ? -1.451 -0.478 -18.766 1 96.25 288 ASN B N 1
ATOM 7883 C CA . ASN B 1 288 ? -1.421 0.975 -18.641 1 96.25 288 ASN B CA 1
ATOM 7884 C C . ASN B 1 288 ? -2.828 1.562 -18.578 1 96.25 288 ASN B C 1
ATOM 7886 O O . ASN B 1 288 ? -3.082 2.496 -17.812 1 96.25 288 ASN B O 1
ATOM 7890 N N . GLU B 1 289 ? -3.674 0.976 -19.344 1 97.88 289 GLU B N 1
ATOM 7891 C CA . GLU B 1 289 ? -5.062 1.421 -19.328 1 97.88 289 GLU B CA 1
ATOM 7892 C C . GLU B 1 289 ? -5.719 1.098 -17.984 1 97.88 289 GLU B C 1
ATOM 7894 O O . GLU B 1 289 ? -6.496 1.897 -17.453 1 97.88 289 GLU B O 1
ATOM 7899 N N . ALA B 1 290 ? -5.438 -0.038 -17.484 1 98.31 290 ALA B N 1
ATOM 7900 C CA . ALA B 1 290 ? -5.961 -0.416 -16.172 1 98.31 290 ALA B CA 1
ATOM 7901 C C . ALA B 1 290 ? -5.465 0.54 -15.094 1 98.31 290 ALA B C 1
ATOM 7903 O O . ALA B 1 290 ? -6.238 0.958 -14.227 1 98.31 290 ALA B O 1
ATOM 7904 N N . LYS B 1 291 ? -4.215 0.874 -15.156 1 95.94 291 LYS B N 1
ATOM 7905 C CA . LYS B 1 291 ? -3.637 1.793 -14.18 1 95.94 291 LYS B CA 1
ATOM 7906 C C . LYS B 1 291 ? -4.297 3.166 -14.258 1 95.94 291 LYS B C 1
ATOM 7908 O O . LYS B 1 291 ? -4.539 3.805 -13.234 1 95.94 291 LYS B O 1
ATOM 7913 N N . ARG B 1 292 ? -4.559 3.57 -15.406 1 95.75 292 ARG B N 1
ATOM 7914 C CA . ARG B 1 292 ? -5.238 4.848 -15.602 1 95.75 292 ARG B CA 1
ATOM 7915 C C . ARG B 1 292 ? -6.617 4.836 -14.945 1 95.75 292 ARG B C 1
ATOM 7917 O O . ARG B 1 292 ? -7 5.797 -14.281 1 95.75 292 ARG B O 1
ATOM 7924 N N . HIS B 1 293 ? -7.324 3.736 -15.141 1 96.75 293 HIS B N 1
ATOM 7925 C CA . HIS B 1 293 ? -8.648 3.613 -14.531 1 96.75 293 HIS B CA 1
ATOM 7926 C C . HIS B 1 293 ? -8.547 3.541 -13.016 1 96.75 293 HIS B C 1
ATOM 7928 O O . HIS B 1 293 ? -9.398 4.094 -12.305 1 96.75 293 HIS B O 1
ATOM 7934 N N . LEU B 1 294 ? -7.574 2.896 -12.539 1 95.75 294 LEU B N 1
ATOM 7935 C CA . LEU B 1 294 ? -7.395 2.805 -11.094 1 95.75 294 LEU B CA 1
ATOM 7936 C C . LEU B 1 294 ? -7.156 4.184 -10.484 1 95.75 294 LEU B C 1
ATOM 7938 O O . LEU B 1 294 ? -7.719 4.512 -9.438 1 95.75 294 LEU B O 1
ATOM 7942 N N . ASP B 1 295 ? -6.34 4.926 -11.133 1 91.06 295 ASP B N 1
ATOM 7943 C CA . ASP B 1 295 ? -6.047 6.273 -10.648 1 91.06 295 ASP B CA 1
ATOM 7944 C C . ASP B 1 295 ? -7.301 7.145 -10.648 1 91.06 295 ASP B C 1
ATOM 7946 O O . ASP B 1 295 ? -7.492 7.969 -9.75 1 91.06 295 ASP B O 1
ATOM 7950 N N . ALA B 1 296 ? -8.117 6.902 -11.617 1 92.06 296 ALA B N 1
ATOM 7951 C CA . ALA B 1 296 ? -9.336 7.699 -11.75 1 92.06 296 ALA B CA 1
ATOM 7952 C C . ALA B 1 296 ? -10.328 7.375 -10.633 1 92.06 296 ALA B C 1
ATOM 7954 O O . ALA B 1 296 ? -11.188 8.195 -10.305 1 92.06 296 ALA B O 1
ATOM 7955 N N . LEU B 1 297 ? -10.203 6.215 -10.031 1 92.38 297 LEU B N 1
ATOM 7956 C CA . LEU B 1 297 ? -11.102 5.82 -8.945 1 92.38 297 LEU B CA 1
ATOM 7957 C C . LEU B 1 297 ? -10.75 6.551 -7.656 1 92.38 297 LEU B C 1
ATOM 7959 O O . LEU B 1 297 ? -11.539 6.566 -6.711 1 92.38 297 LEU B O 1
ATOM 7963 N N . GLU B 1 298 ? -9.562 7.098 -7.551 1 90.44 298 GLU B N 1
ATOM 7964 C CA . GLU B 1 298 ? -9.102 7.918 -6.434 1 90.44 298 GLU B CA 1
ATOM 7965 C C . GLU B 1 298 ? -9.266 7.184 -5.105 1 90.44 298 GLU B C 1
ATOM 7967 O O . GLU B 1 298 ? -9.758 7.75 -4.133 1 90.44 298 GLU B O 1
ATOM 7972 N N . GLY B 1 299 ? -9.094 5.891 -5.125 1 88.5 299 GLY B N 1
ATOM 7973 C CA . GLY B 1 299 ? -9.016 5.133 -3.885 1 88.5 299 GLY B CA 1
ATOM 7974 C C . GLY B 1 299 ? -10.352 4.562 -3.451 1 88.5 299 GLY B C 1
ATOM 7975 O O . GLY B 1 299 ? -10.438 3.861 -2.439 1 88.5 299 GLY B O 1
ATOM 7976 N N . ARG B 1 300 ? -11.375 4.793 -4.148 1 88.06 300 ARG B N 1
ATOM 7977 C CA . ARG B 1 300 ? -12.688 4.25 -3.789 1 88.06 300 ARG B CA 1
ATOM 7978 C C . ARG B 1 300 ? -12.719 2.736 -3.955 1 88.06 300 ARG B C 1
ATOM 7980 O O . ARG B 1 300 ? -12.18 2.201 -4.926 1 88.06 300 ARG B O 1
ATOM 7987 N N . ILE B 1 301 ? -13.391 2.127 -2.992 1 88.75 301 ILE B N 1
ATOM 7988 C CA . ILE B 1 301 ? -13.336 0.67 -2.939 1 88.75 301 ILE B CA 1
ATOM 7989 C C . ILE B 1 301 ? -14.672 0.085 -3.371 1 88.75 301 ILE B C 1
ATOM 7991 O O . ILE B 1 301 ? -15.734 0.575 -2.965 1 88.75 301 ILE B O 1
ATOM 7995 N N . SER B 1 302 ? -14.625 -0.784 -4.281 1 93.88 302 SER B N 1
ATOM 7996 C CA . SER B 1 302 ? -15.742 -1.617 -4.73 1 93.88 302 SER B CA 1
ATOM 7997 C C . SER B 1 302 ? -15.305 -3.064 -4.922 1 93.88 302 SER B C 1
ATOM 7999 O O . SER B 1 302 ? -14.117 -3.381 -4.809 1 93.88 302 SER B O 1
ATOM 8001 N N . LEU B 1 303 ? -16.25 -3.916 -5.121 1 96.94 303 LEU B N 1
ATOM 8002 C CA . LEU B 1 303 ? -15.914 -5.316 -5.359 1 96.94 303 LEU B CA 1
ATOM 8003 C C . LEU B 1 303 ? -14.969 -5.465 -6.543 1 96.94 303 LEU B C 1
ATOM 8005 O O . LEU B 1 303 ? -13.961 -6.164 -6.453 1 96.94 303 LEU B O 1
ATOM 8009 N N . THR B 1 304 ? -15.242 -4.766 -7.605 1 97.44 304 THR B N 1
ATOM 8010 C CA . THR B 1 304 ? -14.461 -4.895 -8.828 1 97.44 304 THR B CA 1
ATOM 8011 C C . THR B 1 304 ? -13.078 -4.273 -8.656 1 97.44 304 THR B C 1
ATOM 8013 O O . THR B 1 304 ? -12.109 -4.723 -9.273 1 97.44 304 THR B O 1
ATOM 8016 N N . THR B 1 305 ? -12.977 -3.27 -7.816 1 97.06 305 THR B N 1
ATOM 8017 C CA . THR B 1 305 ? -11.672 -2.67 -7.555 1 97.06 305 THR B CA 1
ATOM 8018 C C . THR B 1 305 ? -10.766 -3.643 -6.805 1 97.06 305 THR B C 1
ATOM 8020 O O . THR B 1 305 ? -9.586 -3.766 -7.117 1 97.06 305 THR B O 1
ATOM 8023 N N . VAL B 1 306 ? -11.344 -4.305 -5.832 1 97.44 306 VAL B N 1
ATOM 8024 C CA . VAL B 1 306 ? -10.562 -5.25 -5.043 1 97.44 306 VAL B CA 1
ATOM 8025 C C . VAL B 1 306 ? -10.125 -6.418 -5.926 1 97.44 306 VAL B C 1
ATOM 8027 O O . VAL B 1 306 ? -8.969 -6.84 -5.875 1 97.44 306 VAL B O 1
ATOM 8030 N N . GLN B 1 307 ? -11.039 -6.875 -6.688 1 98.19 307 GLN B N 1
ATOM 8031 C CA . GLN B 1 307 ? -10.719 -7.961 -7.613 1 98.19 307 GLN B CA 1
ATOM 8032 C C . GLN B 1 307 ? -9.617 -7.551 -8.586 1 98.19 307 GLN B C 1
ATOM 8034 O O . GLN B 1 307 ? -8.688 -8.32 -8.836 1 98.19 307 GLN B O 1
ATOM 8039 N N . GLY B 1 308 ? -9.75 -6.395 -9.078 1 98.12 308 GLY B N 1
ATOM 8040 C CA . GLY B 1 308 ? -8.766 -5.883 -10.016 1 98.12 308 GLY B CA 1
ATOM 8041 C C . GLY B 1 308 ? -7.406 -5.648 -9.391 1 98.12 308 GLY B C 1
ATOM 8042 O O . GLY B 1 308 ? -6.375 -5.871 -10.023 1 98.12 308 GLY B O 1
ATOM 8043 N N . LEU B 1 309 ? -7.367 -5.215 -8.156 1 97.5 309 LEU B N 1
ATOM 8044 C CA . LEU B 1 309 ? -6.109 -5.004 -7.449 1 97.5 309 LEU B CA 1
ATOM 8045 C C . LEU B 1 309 ? -5.359 -6.32 -7.27 1 97.5 309 LEU B C 1
ATOM 8047 O O . LEU B 1 309 ? -4.137 -6.371 -7.418 1 97.5 309 LEU B O 1
ATOM 8051 N N . GLY B 1 310 ? -6.066 -7.32 -6.961 1 97.31 310 GLY B N 1
ATOM 8052 C CA . GLY B 1 310 ? -5.438 -8.633 -6.902 1 97.31 310 GLY B CA 1
ATOM 8053 C C . GLY B 1 310 ? -4.805 -9.055 -8.211 1 97.31 310 GLY B C 1
ATOM 8054 O O . GLY B 1 310 ? -3.693 -9.586 -8.227 1 97.31 310 GLY B O 1
ATOM 8055 N N . MET B 1 311 ? -5.52 -8.734 -9.242 1 97.62 311 MET B N 1
ATOM 8056 C CA . MET B 1 311 ? -5 -9.062 -10.562 1 97.62 311 MET B CA 1
ATOM 8057 C C . MET B 1 311 ? -3.807 -8.18 -10.922 1 97.62 311 MET B C 1
ATOM 8059 O O . MET B 1 311 ? -2.875 -8.633 -11.586 1 97.62 311 MET B O 1
ATOM 8063 N N . LEU B 1 312 ? -3.914 -6.992 -10.523 1 97.5 312 LEU B N 1
ATOM 8064 C CA . LEU B 1 312 ? -2.818 -6.066 -10.789 1 97.5 312 LEU B CA 1
ATOM 8065 C C . LEU B 1 312 ? -1.531 -6.539 -10.117 1 97.5 312 LEU B C 1
ATOM 8067 O O . LEU B 1 312 ? -0.452 -6.453 -10.711 1 97.5 312 LEU B O 1
ATOM 8071 N N . PHE B 1 313 ? -1.641 -7 -8.906 1 96.75 313 PHE B N 1
ATOM 8072 C CA . PHE B 1 313 ? -0.504 -7.594 -8.211 1 96.75 313 PHE B CA 1
ATOM 8073 C C . PHE B 1 313 ? 0.093 -8.734 -9.023 1 96.75 313 PHE B C 1
ATOM 8075 O O . PHE B 1 313 ? 1.302 -8.766 -9.266 1 96.75 313 PHE B O 1
ATOM 8082 N N . MET B 1 314 ? -0.713 -9.547 -9.492 1 95.94 314 MET B N 1
ATOM 8083 C CA . MET B 1 314 ? -0.261 -10.711 -10.25 1 95.94 314 MET B CA 1
ATOM 8084 C C . MET B 1 314 ? 0.409 -10.281 -11.555 1 95.94 314 MET B C 1
ATOM 8086 O O . MET B 1 314 ? 1.488 -10.766 -11.891 1 95.94 314 MET B O 1
ATOM 8090 N N . CYS B 1 315 ? -0.24 -9.422 -12.242 1 96.31 315 CYS B N 1
ATOM 8091 C CA . CYS B 1 315 ? 0.286 -8.961 -13.523 1 96.31 315 CYS B CA 1
ATOM 8092 C C . CYS B 1 315 ? 1.66 -8.32 -13.352 1 96.31 315 CYS B C 1
ATOM 8094 O O . CYS B 1 315 ? 2.572 -8.578 -14.141 1 96.31 315 CYS B O 1
ATOM 8096 N N . THR B 1 316 ? 1.808 -7.551 -12.297 1 95.62 316 THR B N 1
ATOM 8097 C CA . THR B 1 316 ? 3.078 -6.879 -12.055 1 95.62 316 THR B CA 1
ATOM 8098 C C . THR B 1 316 ? 4.168 -7.891 -11.719 1 95.62 316 THR B C 1
ATOM 8100 O O . THR B 1 316 ? 5.309 -7.754 -12.172 1 95.62 316 THR B O 1
ATOM 8103 N N . CYS B 1 317 ? 3.848 -8.906 -11.031 1 95.69 317 CYS B N 1
ATOM 8104 C CA . CYS B 1 317 ? 4.809 -9.961 -10.719 1 95.69 317 CYS B CA 1
ATOM 8105 C C . CYS B 1 317 ? 5.23 -10.711 -11.977 1 95.69 317 CYS B C 1
ATOM 8107 O O . CYS B 1 317 ? 6.414 -10.977 -12.18 1 95.69 317 CYS B O 1
ATOM 8109 N N . MET B 1 318 ? 4.246 -10.953 -12.797 1 94.75 318 MET B N 1
ATOM 8110 C CA . MET B 1 318 ? 4.531 -11.734 -14 1 94.75 318 MET B CA 1
ATOM 8111 C C . MET B 1 318 ? 5.41 -10.945 -14.961 1 94.75 318 MET B C 1
ATOM 8113 O O . MET B 1 318 ? 6.145 -11.523 -15.766 1 94.75 318 MET B O 1
ATOM 8117 N N . MET B 1 319 ? 5.402 -9.688 -14.828 1 93.06 319 MET B N 1
ATOM 8118 C CA . MET B 1 319 ? 6.223 -8.82 -15.672 1 93.06 319 MET B CA 1
ATOM 8119 C C . MET B 1 319 ? 7.633 -8.688 -15.102 1 93.06 319 MET B C 1
ATOM 8121 O O . MET B 1 319 ? 8.484 -8.031 -15.695 1 93.06 319 MET B O 1
ATOM 8125 N N . GLY B 1 320 ? 7.879 -9.297 -14.008 1 93.25 320 GLY B N 1
ATOM 8126 C CA . GLY B 1 320 ? 9.195 -9.242 -13.383 1 93.25 320 GLY B CA 1
ATOM 8127 C C . GLY B 1 320 ? 9.391 -8.016 -12.516 1 93.25 320 GLY B C 1
ATOM 8128 O O . GLY B 1 320 ? 10.531 -7.625 -12.242 1 93.25 320 GLY B O 1
ATOM 8129 N N . LYS B 1 321 ? 8.32 -7.426 -12.133 1 94.5 321 LYS B N 1
ATOM 8130 C CA . LYS B 1 321 ? 8.352 -6.23 -11.289 1 94.5 321 LYS B CA 1
ATOM 8131 C C . LYS B 1 321 ? 7.617 -6.461 -9.977 1 94.5 321 LYS B C 1
ATOM 8133 O O . LYS B 1 321 ? 6.773 -5.652 -9.586 1 94.5 321 LYS B O 1
ATOM 8138 N N . ASP B 1 322 ? 8.016 -7.477 -9.281 1 94.25 322 ASP B N 1
ATOM 8139 C CA . ASP B 1 322 ? 7.285 -7.883 -8.086 1 94.25 322 ASP B CA 1
ATOM 8140 C C . ASP B 1 322 ? 7.543 -6.91 -6.934 1 94.25 322 ASP B C 1
ATOM 8142 O O . ASP B 1 322 ? 6.77 -6.855 -5.977 1 94.25 322 ASP B O 1
ATOM 8146 N N . ARG B 1 323 ? 8.555 -6.098 -6.988 1 91.88 323 ARG B N 1
ATOM 8147 C CA . ARG B 1 323 ? 8.727 -5.086 -5.953 1 91.88 323 ARG B CA 1
ATOM 8148 C C . ARG B 1 323 ? 7.578 -4.082 -5.969 1 91.88 323 ARG B C 1
ATOM 8150 O O . ARG B 1 323 ? 7.105 -3.656 -4.914 1 91.88 323 ARG B O 1
ATOM 8157 N N . VAL B 1 324 ? 7.215 -3.684 -7.18 1 92.62 324 VAL B N 1
ATOM 8158 C CA . VAL B 1 324 ? 6.027 -2.848 -7.324 1 92.62 324 VAL B CA 1
ATOM 8159 C C . VAL B 1 324 ? 4.789 -3.637 -6.914 1 92.62 324 VAL B C 1
ATOM 8161 O O . VAL B 1 324 ? 3.861 -3.082 -6.32 1 92.62 324 VAL B O 1
ATOM 8164 N N . GLY B 1 325 ? 4.828 -4.918 -7.258 1 93.69 325 GLY B N 1
ATOM 8165 C CA . GLY B 1 325 ? 3.729 -5.801 -6.902 1 93.69 325 GLY B CA 1
ATOM 8166 C C . GLY B 1 325 ? 3.473 -5.859 -5.41 1 93.69 325 GLY B C 1
ATOM 8167 O O . GLY B 1 325 ? 2.326 -5.977 -4.973 1 93.69 325 GLY B O 1
ATOM 8168 N N . HIS B 1 326 ? 4.488 -5.734 -4.621 1 92.12 326 HIS B N 1
ATOM 8169 C CA . HIS B 1 326 ? 4.34 -5.75 -3.168 1 92.12 326 HIS B CA 1
ATOM 8170 C C . HIS B 1 326 ? 3.428 -4.625 -2.695 1 92.12 326 HIS B C 1
ATOM 8172 O O . HIS B 1 326 ? 2.676 -4.793 -1.731 1 92.12 326 HIS B O 1
ATOM 8178 N N . ASN B 1 327 ? 3.488 -3.508 -3.375 1 90.38 327 ASN B N 1
ATOM 8179 C CA . ASN B 1 327 ? 2.6 -2.4 -3.037 1 90.38 327 ASN B CA 1
ATOM 8180 C C . ASN B 1 327 ? 1.141 -2.75 -3.311 1 90.38 327 ASN B C 1
ATOM 8182 O O . ASN B 1 327 ? 0.266 -2.471 -2.488 1 90.38 327 ASN B O 1
ATOM 8186 N N . TYR B 1 328 ? 0.928 -3.342 -4.449 1 94.19 328 TYR B N 1
ATOM 8187 C CA . TYR B 1 328 ? -0.437 -3.734 -4.785 1 94.19 328 TYR B CA 1
ATOM 8188 C C . TYR B 1 328 ? -0.915 -4.867 -3.883 1 94.19 328 TYR B C 1
ATOM 8190 O O . TYR B 1 328 ? -2.104 -4.953 -3.564 1 94.19 328 TYR B O 1
ATOM 8198 N N . PHE B 1 329 ? 0.041 -5.73 -3.471 1 94.75 329 PHE B N 1
ATOM 8199 C CA . PHE B 1 329 ? -0.275 -6.801 -2.529 1 94.75 329 PHE B CA 1
ATOM 8200 C C . PHE B 1 329 ? -0.837 -6.227 -1.232 1 94.75 329 PHE B C 1
ATOM 8202 O O . PHE B 1 329 ? -1.909 -6.637 -0.783 1 94.75 329 PHE B O 1
ATOM 8209 N N . SER B 1 330 ? -0.214 -5.281 -0.69 1 90.69 330 SER B N 1
ATOM 8210 C CA . SER B 1 330 ? -0.646 -4.648 0.553 1 90.69 330 SER B CA 1
ATOM 8211 C C . SER B 1 330 ? -1.944 -3.873 0.356 1 90.69 330 SER B C 1
ATOM 8213 O O . SER B 1 330 ? -2.832 -3.908 1.211 1 90.69 330 SER B O 1
ATOM 8215 N N . GLN B 1 331 ? -1.985 -3.162 -0.743 1 92.12 331 GLN B N 1
ATOM 8216 C CA . GLN B 1 331 ? -3.197 -2.41 -1.052 1 92.12 331 GLN B CA 1
ATOM 8217 C C . GLN B 1 331 ? -4.406 -3.336 -1.152 1 92.12 331 GLN B C 1
ATOM 8219 O O . GLN B 1 331 ? -5.508 -2.973 -0.731 1 92.12 331 GLN B O 1
ATOM 8224 N N . THR B 1 332 ? -4.184 -4.48 -1.707 1 95.31 332 THR B N 1
ATOM 8225 C CA . THR B 1 332 ? -5.273 -5.438 -1.85 1 95.31 332 THR B CA 1
ATOM 8226 C C . THR B 1 332 ? -5.742 -5.934 -0.484 1 95.31 332 THR B C 1
ATOM 8228 O O . THR B 1 332 ? -6.945 -6.039 -0.235 1 95.31 332 THR B O 1
ATOM 8231 N N . ILE B 1 333 ? -4.836 -6.207 0.382 1 92.5 333 ILE B N 1
ATOM 8232 C CA . ILE B 1 333 ? -5.172 -6.707 1.712 1 92.5 333 ILE B CA 1
ATOM 8233 C C . ILE B 1 333 ? -6.004 -5.664 2.459 1 92.5 333 ILE B C 1
ATOM 8235 O O . ILE B 1 333 ? -7.027 -5.996 3.059 1 92.5 333 ILE B O 1
ATOM 8239 N N . ILE B 1 334 ? -5.641 -4.414 2.354 1 87.94 334 ILE B N 1
ATOM 8240 C CA . ILE B 1 334 ? -6.352 -3.336 3.031 1 87.94 334 ILE B CA 1
ATOM 8241 C C . ILE B 1 334 ? -7.73 -3.15 2.4 1 87.94 334 ILE B C 1
ATOM 8243 O O . ILE B 1 334 ? -8.719 -2.965 3.107 1 87.94 334 ILE B O 1
ATOM 8247 N N . SER B 1 335 ? -7.746 -3.238 1.089 1 92.06 335 SER B N 1
ATOM 8248 C CA . SER B 1 335 ? -9 -3.043 0.37 1 92.06 335 SER B CA 1
ATOM 8249 C C . SER B 1 335 ? -9.992 -4.16 0.677 1 92.06 335 SER B C 1
ATOM 8251 O O . SER B 1 335 ? -11.203 -3.924 0.758 1 92.06 335 SER B O 1
ATOM 8253 N N . ILE B 1 336 ? -9.484 -5.348 0.792 1 92.88 336 ILE B N 1
ATOM 8254 C CA . ILE B 1 336 ? -10.367 -6.465 1.104 1 92.88 336 ILE B CA 1
ATOM 8255 C C . ILE B 1 336 ? -10.922 -6.309 2.52 1 92.88 336 ILE B C 1
ATOM 8257 O O . ILE B 1 336 ? -12.086 -6.629 2.779 1 92.88 336 ILE B O 1
ATOM 8261 N N . ARG B 1 337 ? -10.125 -5.879 3.393 1 86.88 337 ARG B N 1
ATOM 8262 C CA . ARG B 1 337 ? -10.578 -5.652 4.762 1 86.88 337 ARG B CA 1
ATOM 8263 C C . ARG B 1 337 ? -11.68 -4.602 4.805 1 86.88 337 ARG B C 1
ATOM 8265 O O . ARG B 1 337 ? -12.68 -4.766 5.516 1 86.88 337 ARG B O 1
ATOM 8272 N N . ASN B 1 338 ? -11.492 -3.582 4.062 1 86.25 338 ASN B N 1
ATOM 8273 C CA . ASN B 1 338 ? -12.5 -2.529 3.986 1 86.25 338 ASN B CA 1
ATOM 8274 C C . ASN B 1 338 ? -13.781 -3.031 3.336 1 86.25 338 ASN B C 1
ATOM 8276 O O . ASN B 1 338 ? -14.883 -2.668 3.762 1 86.25 338 ASN B O 1
ATOM 8280 N N . LEU B 1 339 ? -13.609 -3.787 2.33 1 90.62 339 LEU B N 1
ATOM 8281 C CA . LEU B 1 339 ? -14.766 -4.336 1.63 1 90.62 339 LEU B CA 1
ATOM 8282 C C . LEU B 1 339 ? -15.586 -5.234 2.551 1 90.62 339 LEU B C 1
ATOM 8284 O O . LEU B 1 339 ? -16.812 -5.109 2.615 1 90.62 339 LEU B O 1
ATOM 8288 N N . VAL B 1 340 ? -14.914 -6.086 3.223 1 89.62 340 VAL B N 1
ATOM 8289 C CA . VAL B 1 340 ? -15.586 -7.027 4.113 1 89.62 340 VAL B CA 1
ATOM 8290 C C . VAL B 1 340 ? -16.188 -6.277 5.297 1 89.62 340 VAL B C 1
ATOM 8292 O O . VAL B 1 340 ? -17.281 -6.617 5.766 1 89.62 340 VAL B O 1
ATOM 8295 N N . GLY B 1 341 ? -15.516 -5.285 5.777 1 82.38 341 GLY B N 1
ATOM 8296 C CA . GLY B 1 341 ? -16.031 -4.48 6.875 1 82.38 341 GLY B CA 1
ATOM 8297 C C . GLY B 1 341 ? -17.297 -3.736 6.527 1 82.38 341 GLY B C 1
ATOM 8298 O O . GLY B 1 341 ? -18.156 -3.51 7.395 1 82.38 341 GLY B O 1
ATOM 8299 N N . ARG B 1 342 ? -17.422 -3.457 5.266 1 84.56 342 ARG B N 1
ATOM 8300 C CA . ARG B 1 342 ? -18.594 -2.711 4.809 1 84.56 342 ARG B CA 1
ATOM 8301 C C . ARG B 1 342 ? -19.531 -3.607 4.016 1 84.56 342 ARG B C 1
ATOM 8303 O O . ARG B 1 342 ? -20.375 -3.115 3.26 1 84.56 342 ARG B O 1
ATOM 8310 N N . ALA B 1 343 ? -19.391 -4.84 4.133 1 88.56 343 ALA B N 1
ATOM 8311 C CA . ALA B 1 343 ? -20.109 -5.797 3.305 1 88.56 343 ALA B CA 1
ATOM 8312 C C . ALA B 1 343 ? -21.625 -5.641 3.48 1 88.56 343 ALA B C 1
ATOM 8314 O O . ALA B 1 343 ? -22.375 -5.645 2.5 1 88.56 343 ALA B O 1
ATOM 8315 N N . ASN B 1 344 ? -22.047 -5.41 4.695 1 85.94 344 ASN B N 1
ATOM 8316 C CA . ASN B 1 344 ? -23.469 -5.312 4.961 1 85.94 344 ASN B CA 1
ATOM 8317 C C . ASN B 1 344 ? -24.094 -4.098 4.281 1 85.94 344 ASN B C 1
ATOM 8319 O O . ASN B 1 344 ? -25.188 -4.176 3.73 1 85.94 344 ASN B O 1
ATOM 8323 N N . GLU B 1 345 ? -23.375 -3.051 4.379 1 84.56 345 GLU B N 1
ATOM 8324 C CA . GLU B 1 345 ? -23.844 -1.828 3.732 1 84.56 345 GLU B CA 1
ATOM 8325 C C . GLU B 1 345 ? -23.875 -1.989 2.215 1 84.56 345 GLU B C 1
ATOM 8327 O O . GLU B 1 345 ? -24.844 -1.57 1.57 1 84.56 345 GLU B O 1
ATOM 8332 N N . ILE B 1 346 ? -22.922 -2.605 1.657 1 88.31 346 ILE B N 1
ATOM 8333 C CA . ILE B 1 346 ? -22.797 -2.777 0.214 1 88.31 346 ILE B CA 1
ATOM 8334 C C . ILE B 1 346 ? -23.875 -3.738 -0.284 1 88.31 346 ILE B C 1
ATOM 8336 O O . ILE B 1 346 ? -24.484 -3.512 -1.333 1 88.31 346 ILE B O 1
ATOM 8340 N N . ILE B 1 347 ? -24.094 -4.766 0.489 1 90.81 347 ILE B N 1
ATOM 8341 C CA . ILE B 1 347 ? -25.094 -5.762 0.136 1 90.81 347 ILE B CA 1
ATOM 8342 C C . ILE B 1 347 ? -26.484 -5.133 0.184 1 90.81 347 ILE B C 1
ATOM 8344 O O . ILE B 1 347 ? -27.312 -5.352 -0.711 1 90.81 347 ILE B O 1
ATOM 8348 N N . ALA B 1 348 ? -26.688 -4.285 1.173 1 87.19 348 ALA B N 1
ATOM 8349 C CA . ALA B 1 348 ? -27.984 -3.613 1.309 1 87.19 348 ALA B CA 1
ATOM 8350 C C . ALA B 1 348 ? -28.234 -2.656 0.145 1 87.19 348 ALA B C 1
ATOM 8352 O O . ALA B 1 348 ? -29.344 -2.549 -0.352 1 87.19 348 ALA B O 1
ATOM 8353 N N . GLN B 1 349 ? -27.281 -2.098 -0.314 1 84.44 349 GLN B N 1
ATOM 8354 C CA . GLN B 1 349 ? -27.391 -1.112 -1.386 1 84.44 349 GLN B CA 1
ATOM 8355 C C . GLN B 1 349 ? -27.609 -1.788 -2.736 1 84.44 349 GLN B C 1
ATOM 8357 O O . GLN B 1 349 ? -28.094 -1.161 -3.678 1 84.44 349 GLN B O 1
ATOM 8362 N N . ALA B 1 350 ? -27.234 -3.045 -2.826 1 87.12 350 ALA B N 1
ATOM 8363 C CA . ALA B 1 350 ? -27.344 -3.762 -4.094 1 87.12 350 ALA B CA 1
ATOM 8364 C C . ALA B 1 350 ? -28.797 -4.137 -4.387 1 87.12 350 ALA B C 1
ATOM 8366 O O . ALA B 1 350 ? -29.125 -4.539 -5.504 1 87.12 350 ALA B O 1
ATOM 8367 N N . GLY B 1 351 ? -29.688 -3.996 -3.498 1 87.5 351 GLY B N 1
ATOM 8368 C CA . GLY B 1 351 ? -31.109 -4.223 -3.717 1 87.5 351 GLY B CA 1
ATOM 8369 C C . GLY B 1 351 ? -31.422 -5.637 -4.176 1 87.5 351 GLY B C 1
ATOM 8370 O O . GLY B 1 351 ? -31.141 -6.602 -3.463 1 87.5 351 GLY B O 1
ATOM 8371 N N . ALA B 1 352 ? -31.766 -5.699 -5.484 1 88.31 352 ALA B N 1
ATOM 8372 C CA . ALA B 1 352 ? -32.188 -6.965 -6.074 1 88.31 352 ALA B CA 1
ATOM 8373 C C . ALA B 1 352 ? -31.016 -7.918 -6.254 1 88.31 352 ALA B C 1
ATOM 8375 O O . ALA B 1 352 ? -31.188 -9.141 -6.312 1 88.31 352 ALA B O 1
ATOM 8376 N N . GLN B 1 353 ? -29.906 -7.41 -6.262 1 92.31 353 GLN B N 1
ATOM 8377 C CA . GLN B 1 353 ? -28.719 -8.227 -6.48 1 92.31 353 GLN B CA 1
ATOM 8378 C C . GLN B 1 353 ? -27.984 -8.508 -5.164 1 92.31 353 GLN B C 1
ATOM 8380 O O . GLN B 1 353 ? -26.797 -8.828 -5.16 1 92.31 353 GLN B O 1
ATOM 8385 N N . ALA B 1 354 ? -28.641 -8.414 -4.094 1 93.31 354 ALA B N 1
ATOM 8386 C CA . ALA B 1 354 ? -28.047 -8.562 -2.768 1 93.31 354 ALA B CA 1
ATOM 8387 C C . ALA B 1 354 ? -27.453 -9.953 -2.582 1 93.31 354 ALA B C 1
ATOM 8389 O O . ALA B 1 354 ? -26.328 -10.094 -2.084 1 93.31 354 ALA B O 1
ATOM 8390 N N . ASP B 1 355 ? -28.203 -10.922 -3 1 92.5 355 ASP B N 1
ATOM 8391 C CA . ASP B 1 355 ? -27.703 -12.289 -2.836 1 92.5 355 ASP B CA 1
ATOM 8392 C C . ASP B 1 355 ? -26.469 -12.539 -3.688 1 92.5 355 ASP B C 1
ATOM 8394 O O . ASP B 1 355 ? -25.516 -13.172 -3.234 1 92.5 355 ASP B O 1
ATOM 8398 N N . ALA B 1 356 ? -26.531 -12.094 -4.844 1 94.38 356 ALA B N 1
ATOM 8399 C CA . ALA B 1 356 ? -25.391 -12.234 -5.738 1 94.38 356 ALA B CA 1
ATOM 8400 C C . ALA B 1 356 ? -24.172 -11.484 -5.203 1 94.38 356 ALA B C 1
ATOM 8402 O O . ALA B 1 356 ? -23.047 -11.961 -5.312 1 94.38 356 ALA B O 1
ATOM 8403 N N . MET B 1 357 ? -24.453 -10.367 -4.609 1 95.31 357 MET B N 1
ATOM 8404 C CA . MET B 1 357 ? -23.391 -9.547 -4.047 1 95.31 357 MET B CA 1
ATOM 8405 C C . MET B 1 357 ? -22.75 -10.242 -2.848 1 95.31 357 MET B C 1
ATOM 8407 O O . MET B 1 357 ? -21.516 -10.25 -2.709 1 95.31 357 MET B O 1
ATOM 8411 N N . GLU B 1 358 ? -23.562 -10.766 -2.053 1 94.25 358 GLU B N 1
ATOM 8412 C CA . GLU B 1 358 ? -23.062 -11.477 -0.885 1 94.25 358 GLU B CA 1
ATOM 8413 C C . GLU B 1 358 ? -22.188 -12.664 -1.297 1 94.25 358 GLU B C 1
ATOM 8415 O O . GLU B 1 358 ? -21.094 -12.852 -0.754 1 94.25 358 GLU B O 1
ATOM 8420 N N . ARG B 1 359 ? -22.641 -13.352 -2.227 1 93.12 359 ARG B N 1
ATOM 8421 C CA . ARG B 1 359 ? -21.891 -14.5 -2.73 1 93.12 359 ARG B CA 1
ATOM 8422 C C . ARG B 1 359 ? -20.578 -14.055 -3.375 1 93.12 359 ARG B C 1
ATOM 8424 O O . ARG B 1 359 ? -19.531 -14.672 -3.17 1 93.12 359 ARG B O 1
ATOM 8431 N N . SER B 1 360 ? -20.641 -13.008 -4.137 1 95.44 360 SER B N 1
ATOM 8432 C CA . SER B 1 360 ? -19.469 -12.508 -4.844 1 95.44 360 SER B CA 1
ATOM 8433 C C . SER B 1 360 ? -18.422 -11.984 -3.867 1 95.44 360 SER B C 1
ATOM 8435 O O . SER B 1 360 ? -17.219 -12.164 -4.086 1 95.44 360 SER B O 1
ATOM 8437 N N . ILE B 1 361 ? -18.844 -11.328 -2.812 1 95.75 361 ILE B N 1
ATOM 8438 C CA . ILE B 1 361 ? -17.906 -10.82 -1.809 1 95.75 361 ILE B CA 1
ATOM 8439 C C . ILE B 1 361 ? -17.219 -11.984 -1.1 1 95.75 361 ILE B C 1
ATOM 8441 O O . ILE B 1 361 ? -16.016 -11.969 -0.892 1 95.75 361 ILE B O 1
ATOM 8445 N N . GLY B 1 362 ? -18.016 -12.969 -0.758 1 94.56 362 GLY B N 1
ATOM 8446 C CA . GLY B 1 362 ? -17.453 -14.148 -0.125 1 94.56 362 GLY B CA 1
ATOM 8447 C C . GLY B 1 362 ? -16.469 -14.883 -1.011 1 94.56 362 GLY B C 1
ATOM 8448 O O . GLY B 1 362 ? -15.391 -15.281 -0.557 1 94.56 362 GLY B O 1
ATOM 8449 N N . LEU B 1 363 ? -16.844 -15.055 -2.242 1 96.25 363 LEU B N 1
ATOM 8450 C CA . LEU B 1 363 ? -15.977 -15.703 -3.225 1 96.25 363 LEU B CA 1
ATOM 8451 C C . LEU B 1 363 ? -14.672 -14.93 -3.396 1 96.25 363 LEU B C 1
ATOM 8453 O O . LEU B 1 363 ? -13.594 -15.523 -3.443 1 96.25 363 LEU B O 1
ATOM 8457 N N . CYS B 1 364 ? -14.828 -13.695 -3.463 1 96.94 364 CYS B N 1
ATOM 8458 C CA . CYS B 1 364 ? -13.672 -12.828 -3.662 1 96.94 364 CYS B CA 1
ATOM 8459 C C . CYS B 1 364 ? -12.734 -12.883 -2.463 1 96.94 364 CYS B C 1
ATOM 8461 O O . CYS B 1 364 ? -11.531 -13.07 -2.623 1 96.94 364 CYS B O 1
ATOM 8463 N N . ALA B 1 365 ? -13.227 -12.727 -1.254 1 96.38 365 ALA B N 1
ATOM 8464 C CA . ALA B 1 365 ? -12.414 -12.695 -0.042 1 96.38 365 ALA B CA 1
ATOM 8465 C C . ALA B 1 365 ? -11.664 -14.008 0.148 1 96.38 365 ALA B C 1
ATOM 8467 O O . ALA B 1 365 ? -10.453 -14.016 0.405 1 96.38 365 ALA B O 1
ATOM 8468 N N . ARG B 1 366 ? -12.289 -15.094 -0.073 1 96.5 366 ARG B N 1
ATOM 8469 C CA . ARG B 1 366 ? -11.664 -16.391 0.123 1 96.5 366 ARG B CA 1
ATOM 8470 C C . ARG B 1 366 ? -10.695 -16.719 -1.011 1 96.5 366 ARG B C 1
ATOM 8472 O O . ARG B 1 366 ? -9.641 -17.312 -0.785 1 96.5 366 ARG B O 1
ATOM 8479 N N . GLY B 1 367 ? -11.117 -16.375 -2.16 1 96.5 367 GLY B N 1
ATOM 8480 C CA . GLY B 1 367 ? -10.242 -16.609 -3.299 1 96.5 367 GLY B CA 1
ATOM 8481 C C . GLY B 1 367 ? -8.938 -15.844 -3.209 1 96.5 367 GLY B C 1
ATOM 8482 O O . GLY B 1 367 ? -7.867 -16.406 -3.443 1 96.5 367 GLY B O 1
ATOM 8483 N N . ILE B 1 368 ? -9.008 -14.594 -2.877 1 96.75 368 ILE B N 1
ATOM 8484 C CA . ILE B 1 368 ? -7.812 -13.773 -2.744 1 96.75 368 ILE B CA 1
ATOM 8485 C C . ILE B 1 368 ? -6.961 -14.281 -1.583 1 96.75 368 ILE B C 1
ATOM 8487 O O . ILE B 1 368 ? -5.734 -14.344 -1.685 1 96.75 368 ILE B O 1
ATOM 8491 N N . PHE B 1 369 ? -7.625 -14.711 -0.499 1 96.62 369 PHE B N 1
ATOM 8492 C CA . PHE B 1 369 ? -6.887 -15.266 0.627 1 96.62 369 PHE B CA 1
ATOM 8493 C C . PHE B 1 369 ? -6.051 -16.469 0.186 1 96.62 369 PHE B C 1
ATOM 8495 O O . PHE B 1 369 ? -4.871 -16.562 0.537 1 96.62 369 PHE B O 1
ATOM 8502 N N . SER B 1 370 ? -6.629 -17.281 -0.582 1 96.38 370 SER B N 1
ATOM 8503 C CA . SER B 1 370 ? -5.93 -18.484 -1.024 1 96.38 370 SER B CA 1
ATOM 8504 C C . SER B 1 370 ? -4.738 -18.141 -1.908 1 96.38 370 SER B C 1
ATOM 8506 O O . SER B 1 370 ? -3.625 -18.625 -1.675 1 96.38 370 SER B O 1
ATOM 8508 N N . PHE B 1 371 ? -5.008 -17.359 -2.846 1 96 371 PHE B N 1
ATOM 8509 C CA . PHE B 1 371 ? -3.928 -17.016 -3.76 1 96 371 PHE B CA 1
ATOM 8510 C C . PHE B 1 371 ? -2.844 -16.219 -3.041 1 96 371 PHE B C 1
ATOM 8512 O O . PHE B 1 371 ? -1.653 -16.406 -3.301 1 96 371 PHE B O 1
ATOM 8519 N N . PHE B 1 372 ? -3.197 -15.359 -2.184 1 96.06 372 PHE B N 1
ATOM 8520 C CA . PHE B 1 372 ? -2.236 -14.5 -1.499 1 96.06 372 PHE B CA 1
ATOM 8521 C C . PHE B 1 372 ? -1.406 -15.297 -0.503 1 96.06 372 PHE B C 1
ATOM 8523 O O . PHE B 1 372 ? -0.254 -14.953 -0.23 1 96.06 372 PHE B O 1
ATOM 8530 N N . THR B 1 373 ? -1.962 -16.297 0.029 1 95.69 373 THR B N 1
ATOM 8531 C CA . THR B 1 373 ? -1.175 -17.188 0.876 1 95.69 373 THR B CA 1
ATOM 8532 C C . THR B 1 373 ? -0.064 -17.859 0.073 1 95.69 373 THR B C 1
ATOM 8534 O O . THR B 1 373 ? 1.075 -17.953 0.534 1 95.69 373 THR B O 1
ATOM 8537 N N . LEU B 1 374 ? -0.444 -18.281 -1.098 1 94.81 374 LEU B N 1
ATOM 8538 C CA . LEU B 1 374 ? 0.559 -18.875 -1.98 1 94.81 374 LEU B CA 1
ATOM 8539 C C . LEU B 1 374 ? 1.608 -17.828 -2.373 1 94.81 374 LEU B C 1
ATOM 8541 O O . LEU B 1 374 ? 2.807 -18.125 -2.373 1 94.81 374 LEU B O 1
ATOM 8545 N N . ALA B 1 375 ? 1.138 -16.672 -2.703 1 94.88 375 ALA B N 1
ATOM 8546 C CA . ALA B 1 375 ? 2.047 -15.602 -3.098 1 94.88 375 ALA B CA 1
ATOM 8547 C C . ALA B 1 375 ? 2.975 -15.219 -1.948 1 94.88 375 ALA B C 1
ATOM 8549 O O . ALA B 1 375 ? 4.152 -14.922 -2.164 1 94.88 375 ALA B O 1
ATOM 8550 N N . ASP B 1 376 ? 2.42 -15.195 -0.757 1 92.81 376 ASP B N 1
ATOM 8551 C CA . ASP B 1 376 ? 3.209 -14.898 0.434 1 92.81 376 ASP B CA 1
ATOM 8552 C C . ASP B 1 376 ? 4.324 -15.922 0.625 1 92.81 376 ASP B C 1
ATOM 8554 O O . ASP B 1 376 ? 5.453 -15.562 0.973 1 92.81 376 ASP B O 1
ATOM 8558 N N . LEU B 1 377 ? 4.047 -17.062 0.378 1 90.56 377 LEU B N 1
ATOM 8559 C CA . LEU B 1 377 ? 5.031 -18.125 0.5 1 90.56 377 LEU B CA 1
ATOM 8560 C C . LEU B 1 377 ? 6.105 -18 -0.574 1 90.56 377 LEU B C 1
ATOM 8562 O O . LEU B 1 377 ? 7.289 -18.219 -0.303 1 90.56 377 LEU B O 1
ATOM 8566 N N . ALA B 1 378 ? 5.656 -17.656 -1.731 1 92.69 378 ALA B N 1
ATOM 8567 C CA . ALA B 1 378 ? 6.566 -17.578 -2.869 1 92.69 378 ALA B CA 1
ATOM 8568 C C . ALA B 1 378 ? 7.488 -16.359 -2.758 1 92.69 378 ALA B C 1
ATOM 8570 O O . ALA B 1 378 ? 8.672 -16.438 -3.096 1 92.69 378 ALA B O 1
ATOM 8571 N N . LEU B 1 379 ? 6.93 -15.273 -2.264 1 90.56 379 LEU B N 1
ATOM 8572 C CA . LEU B 1 379 ? 7.664 -14.016 -2.312 1 90.56 379 LEU B CA 1
ATOM 8573 C C . LEU B 1 379 ? 8.156 -13.617 -0.926 1 90.56 379 LEU B C 1
ATOM 8575 O O . LEU B 1 379 ? 8.914 -12.656 -0.784 1 90.56 379 LEU B O 1
ATOM 8579 N N . HIS B 1 380 ? 7.777 -14.328 0.072 1 82.56 380 HIS B N 1
ATOM 8580 C CA . HIS B 1 380 ? 8.109 -13.984 1.448 1 82.56 380 HIS B CA 1
ATOM 8581 C C . HIS B 1 380 ? 7.727 -12.547 1.766 1 82.56 380 HIS B C 1
ATOM 8583 O O . HIS B 1 380 ? 8.562 -11.758 2.225 1 82.56 380 HIS B O 1
ATOM 8589 N N . THR B 1 381 ? 6.5 -12.32 1.587 1 77.69 381 THR B N 1
ATOM 8590 C CA . THR B 1 381 ? 6 -10.969 1.817 1 77.69 381 THR B CA 1
ATOM 8591 C C . THR B 1 381 ? 5.992 -10.641 3.309 1 77.69 381 THR B C 1
ATOM 8593 O O . THR B 1 381 ? 6.02 -11.547 4.145 1 77.69 381 THR B O 1
ATOM 8596 N N . GLN B 1 382 ? 5.906 -9.375 3.615 1 70.5 382 GLN B N 1
ATOM 8597 C CA . GLN B 1 382 ? 5.988 -8.922 5 1 70.5 382 GLN B CA 1
ATOM 8598 C C . GLN B 1 382 ? 4.605 -8.875 5.648 1 70.5 382 GLN B C 1
ATOM 8600 O O . GLN B 1 382 ? 4.488 -8.906 6.875 1 70.5 382 GLN B O 1
ATOM 8605 N N . ILE B 1 383 ? 3.625 -8.719 4.852 1 73 383 ILE B N 1
ATOM 8606 C CA . ILE B 1 383 ? 2.268 -8.641 5.379 1 73 383 ILE B CA 1
ATOM 8607 C C . ILE B 1 383 ? 1.453 -9.844 4.906 1 73 383 ILE B C 1
ATOM 8609 O O . ILE B 1 383 ? 1.586 -10.273 3.76 1 73 383 ILE B O 1
ATOM 8613 N N . SER B 1 384 ? 0.692 -10.352 5.887 1 81.25 384 SER B N 1
ATOM 8614 C CA . SER B 1 384 ? -0.157 -11.492 5.547 1 81.25 384 SER B CA 1
ATOM 8615 C C . SER B 1 384 ? -1.635 -11.141 5.695 1 81.25 384 SER B C 1
ATOM 8617 O O . SER B 1 384 ? -2 -10.297 6.52 1 81.25 384 SER B O 1
ATOM 8619 N N . MET B 1 385 ? -2.35 -11.695 4.852 1 89.5 385 MET B N 1
ATOM 8620 C CA . MET B 1 385 ? -3.799 -11.531 4.926 1 89.5 385 MET B CA 1
ATOM 8621 C C . MET B 1 385 ? -4.402 -12.508 5.934 1 89.5 385 MET B C 1
ATOM 8623 O O . MET B 1 385 ? -4.117 -13.703 5.895 1 89.5 385 MET B O 1
ATOM 8627 N N . ARG B 1 386 ? -5.195 -12.008 6.777 1 88.06 386 ARG B N 1
ATOM 8628 C CA . ARG B 1 386 ? -5.902 -12.867 7.723 1 88.06 386 ARG B CA 1
ATOM 8629 C C . ARG B 1 386 ? -7.043 -13.617 7.035 1 88.06 386 ARG B C 1
ATOM 8631 O O . ARG B 1 386 ? -7.645 -13.102 6.09 1 88.06 386 ARG B O 1
ATOM 8638 N N . PRO B 1 387 ? -7.301 -14.812 7.539 1 92.88 387 PRO B N 1
ATOM 8639 C CA . PRO B 1 387 ? -8.391 -15.578 6.922 1 92.88 387 PRO B CA 1
ATOM 8640 C C . PRO B 1 387 ? -9.742 -14.891 7.07 1 92.88 387 PRO B C 1
ATOM 8642 O O . PRO B 1 387 ? -10.109 -14.469 8.172 1 92.88 387 PRO B O 1
ATOM 8645 N N . PRO B 1 388 ? -10.445 -14.773 6.004 1 90.31 388 PRO B N 1
ATOM 8646 C CA . PRO B 1 388 ? -11.781 -14.172 6.094 1 90.31 388 PRO B CA 1
ATOM 8647 C C . PRO B 1 388 ? -12.805 -15.102 6.746 1 90.31 388 PRO B C 1
ATOM 8649 O O . PRO B 1 388 ? -12.75 -16.312 6.547 1 90.31 388 PRO B O 1
ATOM 8652 N N . LYS B 1 389 ? -13.711 -14.445 7.457 1 84.44 389 LYS B N 1
ATOM 8653 C CA . LYS B 1 389 ? -14.797 -15.203 8.078 1 84.44 389 LYS B CA 1
ATOM 8654 C C . LYS B 1 389 ? -16.047 -15.18 7.211 1 84.44 389 LYS B C 1
ATOM 8656 O O . LYS B 1 389 ? -17 -14.453 7.504 1 84.44 389 LYS B O 1
ATOM 8661 N N . ARG B 1 390 ? -16 -15.867 6.234 1 84.06 390 ARG B N 1
ATOM 8662 C CA . ARG B 1 390 ? -17.141 -15.922 5.324 1 84.06 390 ARG B CA 1
ATOM 8663 C C . ARG B 1 390 ? -17.594 -17.359 5.109 1 84.06 390 ARG B C 1
ATOM 8665 O O . ARG B 1 390 ? -16.828 -18.297 5.312 1 84.06 390 ARG B O 1
ATOM 8672 N N . ALA B 1 391 ? -18.703 -17.438 4.688 1 82.25 391 ALA B N 1
ATOM 8673 C CA . ALA B 1 391 ? -19.312 -18.75 4.547 1 82.25 391 ALA B CA 1
ATOM 8674 C C . ALA B 1 391 ? -18.734 -19.5 3.346 1 82.25 391 ALA B C 1
ATOM 8676 O O . ALA B 1 391 ? -18.297 -18.891 2.377 1 82.25 391 ALA B O 1
ATOM 8677 N N . TYR B 1 392 ? -18.781 -20.844 3.465 1 90.56 392 TYR B N 1
ATOM 8678 C CA . TYR B 1 392 ? -18.391 -21.719 2.365 1 90.56 392 TYR B CA 1
ATOM 8679 C C . TYR B 1 392 ? -19.406 -21.672 1.236 1 90.56 392 TYR B C 1
ATOM 8681 O O . TYR B 1 392 ? -20.578 -21.359 1.463 1 90.56 392 TYR B O 1
ATOM 8689 N N . LEU B 1 393 ? -18.906 -21.938 0.069 1 89.38 393 LEU B N 1
ATOM 8690 C CA . LEU B 1 393 ? -19.797 -22 -1.077 1 89.38 393 LEU B CA 1
ATOM 8691 C C . LEU B 1 393 ? -20.594 -23.297 -1.071 1 89.38 393 LEU B C 1
ATOM 8693 O O . LEU B 1 393 ? -20.094 -24.344 -0.653 1 89.38 393 LEU B O 1
ATOM 8697 N N . PRO B 1 394 ? -21.781 -23.156 -1.537 1 88.19 394 PRO B N 1
ATOM 8698 C CA . PRO B 1 394 ? -22.594 -24.375 -1.565 1 88.19 394 PRO B CA 1
ATOM 8699 C C . PRO B 1 394 ? -22.078 -25.406 -2.574 1 88.19 394 PRO B C 1
ATOM 8701 O O . PRO B 1 394 ? -21.688 -25.031 -3.684 1 88.19 394 PRO B O 1
ATOM 8704 N N . ILE B 1 395 ? -22.125 -26.688 -2.145 1 89.06 395 ILE B N 1
ATOM 8705 C CA . ILE B 1 395 ? -21.703 -27.781 -3.02 1 89.06 395 ILE B CA 1
ATOM 8706 C C . ILE B 1 395 ? -22.922 -28.453 -3.635 1 89.06 395 ILE B C 1
ATOM 8708 O O . ILE B 1 395 ? -23.531 -29.312 -3.014 1 89.06 395 ILE B O 1
ATOM 8712 N N . ASP B 1 396 ? -23.375 -27.953 -4.758 1 82.69 396 ASP B N 1
ATOM 8713 C CA . ASP B 1 396 ? -24.578 -28.484 -5.383 1 82.69 396 ASP B CA 1
ATOM 8714 C C . ASP B 1 396 ? -24.25 -29.25 -6.66 1 82.69 396 ASP B C 1
ATOM 8716 O O . ASP B 1 396 ? -25.125 -29.906 -7.246 1 82.69 396 ASP B O 1
ATOM 8720 N N . HIS B 1 397 ? -23.078 -29.438 -6.996 1 82.5 397 HIS B N 1
ATOM 8721 C CA . HIS B 1 397 ? -22.656 -30.109 -8.227 1 82.5 397 HIS B CA 1
ATOM 8722 C C . HIS B 1 397 ? -23.594 -29.75 -9.383 1 82.5 397 HIS B C 1
ATOM 8724 O O . HIS B 1 397 ? -24.078 -30.641 -10.086 1 82.5 397 HIS B O 1
ATOM 8730 N N . ASP B 1 398 ? -23.812 -28.531 -9.602 1 82.88 398 ASP B N 1
ATOM 8731 C CA . ASP B 1 398 ? -24.625 -28.016 -10.695 1 82.88 398 ASP B CA 1
ATOM 8732 C C . ASP B 1 398 ? -24.156 -28.578 -12.039 1 82.88 398 ASP B C 1
ATOM 8734 O O . ASP B 1 398 ? -22.969 -28.484 -12.375 1 82.88 398 ASP B O 1
ATOM 8738 N N . PRO B 1 399 ? -25.062 -29.125 -12.789 1 87 399 PRO B N 1
ATOM 8739 C CA . PRO B 1 399 ? -24.672 -29.703 -14.078 1 87 399 PRO B CA 1
ATOM 8740 C C . PRO B 1 399 ? -24.172 -28.656 -15.062 1 87 399 PRO B C 1
ATOM 8742 O O . PRO B 1 399 ? -23.484 -28.984 -16.031 1 87 399 PRO B O 1
ATOM 8745 N N . THR B 1 400 ? -24.453 -27.469 -14.82 1 87.25 400 THR B N 1
ATOM 8746 C CA . THR B 1 400 ? -24.047 -26.406 -15.734 1 87.25 400 THR B CA 1
ATOM 8747 C C . THR B 1 400 ? -22.609 -25.953 -15.422 1 87.25 400 THR B C 1
ATOM 8749 O O . THR B 1 400 ? -21.984 -25.281 -16.234 1 87.25 400 THR B O 1
ATOM 8752 N N . ASP B 1 401 ? -22.125 -26.422 -14.391 1 89.94 401 ASP B N 1
ATOM 8753 C CA . ASP B 1 401 ? -20.75 -26.078 -14.016 1 89.94 401 ASP B CA 1
ATOM 8754 C C . ASP B 1 401 ? -19.75 -26.953 -14.758 1 89.94 401 ASP B C 1
ATOM 8756 O O . ASP B 1 401 ? -19.25 -27.938 -14.211 1 89.94 401 ASP B O 1
ATOM 8760 N N . THR B 1 402 ? -19.438 -26.547 -16.016 1 91.12 402 THR B N 1
ATOM 8761 C CA . THR B 1 402 ? -18.562 -27.344 -16.875 1 91.12 402 THR B CA 1
ATOM 8762 C C . THR B 1 402 ? -17.344 -26.531 -17.297 1 91.12 402 THR B C 1
ATOM 8764 O O . THR B 1 402 ? -17.359 -25.297 -17.234 1 91.12 402 THR B O 1
ATOM 8767 N N . TRP B 1 403 ? -16.328 -27.266 -17.641 1 92.12 403 TRP B N 1
ATOM 8768 C CA . TRP B 1 403 ? -15.094 -26.688 -18.156 1 92.12 403 TRP B CA 1
ATOM 8769 C C . TRP B 1 403 ? -14.734 -27.297 -19.516 1 92.12 403 TRP B C 1
ATOM 8771 O O . TRP B 1 403 ? -14.883 -28.5 -19.719 1 92.12 403 TRP B O 1
ATOM 8781 N N . THR B 1 404 ? -14.32 -26.438 -20.453 1 90.38 404 THR B N 1
ATOM 8782 C CA . THR B 1 404 ? -13.875 -26.859 -21.781 1 90.38 404 THR B CA 1
ATOM 8783 C C . THR B 1 404 ? -12.641 -26.078 -22.219 1 90.38 404 THR B C 1
ATOM 8785 O O . THR B 1 404 ? -12.414 -24.969 -21.734 1 90.38 404 THR B O 1
ATOM 8788 N N . THR B 1 405 ? -11.828 -26.688 -23.031 1 90 405 THR B N 1
ATOM 8789 C CA . THR B 1 405 ? -10.602 -26.047 -23.484 1 90 405 THR B CA 1
ATOM 8790 C C . THR B 1 405 ? -10.906 -25.031 -24.594 1 90 405 THR B C 1
ATOM 8792 O O . THR B 1 405 ? -11.875 -25.172 -25.328 1 90 405 THR B O 1
ATOM 8795 N N . TYR B 1 406 ? -10.273 -24.031 -24.578 1 90.69 406 TYR B N 1
ATOM 8796 C CA . TYR B 1 406 ? -10.234 -23.016 -25.625 1 90.69 406 TYR B CA 1
ATOM 8797 C C . TYR B 1 406 ? -8.797 -22.625 -25.953 1 90.69 406 TYR B C 1
ATOM 8799 O O . TYR B 1 406 ? -7.98 -22.453 -25.047 1 90.69 406 TYR B O 1
ATOM 8807 N N . PRO B 1 407 ? -8.438 -22.406 -27.25 1 86.75 407 PRO B N 1
ATOM 8808 C CA . PRO B 1 407 ? -9.227 -22.312 -28.469 1 86.75 407 PRO B CA 1
ATOM 8809 C C . PRO B 1 407 ? -9.602 -23.672 -29.047 1 86.75 407 PRO B C 1
ATOM 8811 O O . PRO B 1 407 ? -10.516 -23.766 -29.875 1 86.75 407 PRO B O 1
ATOM 8814 N N . TYR B 1 408 ? -8.969 -24.672 -28.672 1 81.06 408 TYR B N 1
ATOM 8815 C CA . TYR B 1 408 ? -9.359 -25.984 -29.156 1 81.06 408 TYR B CA 1
ATOM 8816 C C . TYR B 1 408 ? -10.484 -26.578 -28.297 1 81.06 408 TYR B C 1
ATOM 8818 O O . TYR B 1 408 ? -10.43 -26.516 -27.078 1 81.06 408 TYR B O 1
ATOM 8826 N N . ARG B 1 409 ? -11.539 -27 -28.984 1 76.44 409 ARG B N 1
ATOM 8827 C CA . ARG B 1 409 ? -12.68 -27.469 -28.188 1 76.44 409 ARG B CA 1
ATOM 8828 C C . ARG B 1 409 ? -12.578 -28.969 -27.906 1 76.44 409 ARG B C 1
ATOM 8830 O O . ARG B 1 409 ? -12.391 -29.766 -28.828 1 76.44 409 ARG B O 1
ATOM 8837 N N . SER B 1 410 ? -12.43 -29.172 -26.656 1 78.38 410 SER B N 1
ATOM 8838 C CA . SER B 1 410 ? -12.484 -30.547 -26.172 1 78.38 410 SER B CA 1
ATOM 8839 C C . SER B 1 410 ? -13.844 -30.859 -25.578 1 78.38 410 SER B C 1
ATOM 8841 O O . SER B 1 410 ? -14.742 -30.016 -25.562 1 78.38 410 SER B O 1
ATOM 8843 N N . GLN B 1 411 ? -13.938 -32.062 -25.141 1 81.25 411 GLN B N 1
ATOM 8844 C CA . GLN B 1 411 ? -15.172 -32.469 -24.469 1 81.25 411 GLN B CA 1
ATOM 8845 C C . GLN B 1 411 ? -15.344 -31.734 -23.141 1 81.25 411 GLN B C 1
ATOM 8847 O O . GLN B 1 411 ? -14.375 -31.547 -22.406 1 81.25 411 GLN B O 1
ATOM 8852 N N . ARG B 1 412 ? -16.562 -31.359 -22.953 1 88.5 412 ARG B N 1
ATOM 8853 C CA . ARG B 1 412 ? -16.891 -30.672 -21.703 1 88.5 412 ARG B CA 1
ATOM 8854 C C . ARG B 1 412 ? -16.797 -31.609 -20.516 1 88.5 412 ARG B C 1
ATOM 8856 O O . ARG B 1 412 ? -17.219 -32.781 -20.594 1 88.5 412 ARG B O 1
ATOM 8863 N N . VAL B 1 413 ? -16.109 -31.156 -19.5 1 90.56 413 VAL B N 1
ATOM 8864 C CA . VAL B 1 413 ? -15.977 -31.922 -18.266 1 90.56 413 VAL B CA 1
ATOM 8865 C C . VAL B 1 413 ? -16.484 -31.094 -17.094 1 90.56 413 VAL B C 1
ATOM 8867 O O . VAL B 1 413 ? -16.5 -29.859 -17.156 1 90.56 413 VAL B O 1
ATOM 8870 N N . PRO B 1 414 ? -16.953 -31.766 -16.078 1 91 414 PRO B N 1
ATOM 8871 C CA . PRO B 1 414 ? -17.375 -31 -14.914 1 91 414 PRO B CA 1
ATOM 8872 C C . PRO B 1 414 ? -16.25 -30.188 -14.297 1 91 414 PRO B C 1
ATOM 8874 O O . PRO B 1 414 ? -15.141 -30.703 -14.109 1 91 414 PRO B O 1
ATOM 8877 N N . ALA B 1 415 ? -16.5 -28.969 -13.938 1 90.44 415 ALA B N 1
ATOM 8878 C CA . ALA B 1 415 ? -15.477 -28.078 -13.422 1 90.44 415 ALA B CA 1
ATOM 8879 C C . ALA B 1 415 ? -15.352 -28.188 -11.906 1 90.44 415 ALA B C 1
ATOM 8881 O O . ALA B 1 415 ? -14.281 -27.953 -11.344 1 90.44 415 ALA B O 1
ATOM 8882 N N . HIS B 1 416 ? -16.406 -28.516 -11.172 1 91.69 416 HIS B N 1
ATOM 8883 C CA . HIS B 1 416 ? -16.453 -28.625 -9.719 1 91.69 416 HIS B CA 1
ATOM 8884 C C . HIS B 1 416 ? -15.891 -27.375 -9.055 1 91.69 416 HIS B C 1
ATOM 8886 O O . HIS B 1 416 ? -15.047 -27.469 -8.156 1 91.69 416 HIS B O 1
ATOM 8892 N N . ARG B 1 417 ? -16.344 -26.219 -9.469 1 91.88 417 ARG B N 1
ATOM 8893 C CA . ARG B 1 417 ? -15.742 -24.953 -9.078 1 91.88 417 ARG B CA 1
ATOM 8894 C C . ARG B 1 417 ? -15.875 -24.719 -7.574 1 91.88 417 ARG B C 1
ATOM 8896 O O . ARG B 1 417 ? -14.914 -24.328 -6.914 1 91.88 417 ARG B O 1
ATOM 8903 N N . ASN B 1 418 ? -17.016 -24.953 -7.012 1 92.75 418 ASN B N 1
ATOM 8904 C CA . ASN B 1 418 ? -17.234 -24.688 -5.594 1 92.75 418 ASN B CA 1
ATOM 8905 C C . ASN B 1 418 ? -16.438 -25.625 -4.707 1 92.75 418 ASN B C 1
ATOM 8907 O O . ASN B 1 418 ? -15.914 -25.219 -3.67 1 92.75 418 ASN B O 1
ATOM 8911 N N . CYS B 1 419 ? -16.297 -26.859 -5.184 1 93.94 419 CYS B N 1
ATOM 8912 C CA . CYS B 1 419 ? -15.516 -27.828 -4.426 1 93.94 419 CYS B CA 1
ATOM 8913 C C . CYS B 1 419 ? -14.039 -27.453 -4.418 1 93.94 419 CYS B C 1
ATOM 8915 O O . CYS B 1 419 ? -13.383 -27.5 -3.375 1 93.94 419 CYS B O 1
ATOM 8917 N N . VAL B 1 420 ? -13.609 -27.078 -5.582 1 95 420 VAL B N 1
ATOM 8918 C CA . VAL B 1 420 ? -12.211 -26.688 -5.699 1 95 420 VAL B CA 1
ATOM 8919 C C . VAL B 1 420 ? -11.945 -25.453 -4.844 1 95 420 VAL B C 1
ATOM 8921 O O . VAL B 1 420 ? -10.945 -25.391 -4.129 1 95 420 VAL B O 1
ATOM 8924 N N . HIS B 1 421 ? -12.836 -24.5 -4.918 1 95.62 421 HIS B N 1
ATOM 8925 C CA . HIS B 1 421 ? -12.695 -23.266 -4.176 1 95.62 421 HIS B CA 1
ATOM 8926 C C . HIS B 1 421 ? -12.664 -23.516 -2.672 1 95.62 421 HIS B C 1
ATOM 8928 O O . HIS B 1 421 ? -11.82 -22.969 -1.959 1 95.62 421 HIS B O 1
ATOM 8934 N N . ASN B 1 422 ? -13.508 -24.297 -2.174 1 95.88 422 ASN B N 1
ATOM 8935 C CA . ASN B 1 422 ? -13.594 -24.609 -0.749 1 95.88 422 ASN B CA 1
ATOM 8936 C C . ASN B 1 422 ? -12.359 -25.359 -0.267 1 95.88 422 ASN B C 1
ATOM 8938 O O . ASN B 1 422 ? -11.805 -25.047 0.786 1 95.88 422 ASN B O 1
ATOM 8942 N N . GLN B 1 423 ? -11.945 -26.312 -1.068 1 96.25 423 GLN B N 1
ATOM 8943 C CA . GLN B 1 423 ? -10.805 -27.125 -0.662 1 96.25 423 GLN B CA 1
ATOM 8944 C C . GLN B 1 423 ? -9.508 -26.328 -0.758 1 96.25 423 GLN B C 1
ATOM 8946 O O . GLN B 1 423 ? -8.586 -26.516 0.043 1 96.25 423 GLN B O 1
ATOM 8951 N N . SER B 1 424 ? -9.492 -25.5 -1.764 1 96.94 424 SER B N 1
ATOM 8952 C CA . SER B 1 424 ? -8.344 -24.594 -1.844 1 96.94 424 SER B CA 1
ATOM 8953 C C . SER B 1 424 ? -8.25 -23.703 -0.608 1 96.94 424 SER B C 1
ATOM 8955 O O . SER B 1 424 ? -7.16 -23.5 -0.075 1 96.94 424 SER B O 1
ATOM 8957 N N . PHE B 1 425 ? -9.336 -23.234 -0.163 1 96.88 425 PHE B N 1
ATOM 8958 C CA . PHE B 1 425 ? -9.375 -22.391 1.024 1 96.88 425 PHE B CA 1
ATOM 8959 C C . PHE B 1 425 ? -8.891 -23.141 2.25 1 96.88 425 PHE B C 1
ATOM 8961 O O . PHE B 1 425 ? -8.078 -22.641 3.021 1 96.88 425 PHE B O 1
ATOM 8968 N N . ASP B 1 426 ? -9.297 -24.359 2.387 1 97.19 426 ASP B N 1
ATOM 8969 C CA . ASP B 1 426 ? -8.914 -25.172 3.535 1 97.19 426 ASP B CA 1
ATOM 8970 C C . ASP B 1 426 ? -7.418 -25.469 3.523 1 97.19 426 ASP B C 1
ATOM 8972 O O . ASP B 1 426 ? -6.77 -25.453 4.57 1 97.19 426 ASP B O 1
ATOM 8976 N N . LEU B 1 427 ? -6.988 -25.766 2.375 1 97.88 427 LEU B N 1
ATOM 8977 C CA . LEU B 1 427 ? -5.562 -26.031 2.238 1 97.88 427 LEU B CA 1
ATOM 8978 C C . LEU B 1 427 ? -4.734 -24.828 2.637 1 97.88 427 LEU B C 1
ATOM 8980 O O . LEU B 1 427 ? -3.729 -24.953 3.338 1 97.88 427 LEU B O 1
ATOM 8984 N N . HIS B 1 428 ? -5.188 -23.672 2.256 1 96.94 428 HIS B N 1
ATOM 8985 C CA . HIS B 1 428 ? -4.414 -22.453 2.477 1 96.94 428 HIS B CA 1
ATOM 8986 C C . HIS B 1 428 ? -4.59 -21.953 3.902 1 96.94 428 HIS B C 1
ATOM 8988 O O . HIS B 1 428 ? -3.785 -21.141 4.379 1 96.94 428 HIS B O 1
ATOM 8994 N N . LEU B 1 429 ? -5.574 -22.391 4.609 1 96.62 429 LEU B N 1
ATOM 8995 C CA . LEU B 1 429 ? -5.672 -22.125 6.043 1 96.62 429 LEU B CA 1
ATOM 8996 C C . LEU B 1 429 ? -4.516 -22.766 6.797 1 96.62 429 LEU B C 1
ATOM 8998 O O . LEU B 1 429 ? -3.955 -22.172 7.719 1 96.62 429 LEU B O 1
ATOM 9002 N N . ILE B 1 430 ? -4.168 -23.953 6.344 1 97.62 430 ILE B N 1
ATOM 9003 C CA . ILE B 1 430 ? -3.049 -24.656 6.957 1 97.62 430 ILE B CA 1
ATOM 9004 C C . ILE B 1 430 ? -1.749 -23.906 6.668 1 97.62 430 ILE B C 1
ATOM 9006 O O . ILE B 1 430 ? -0.939 -23.672 7.57 1 97.62 430 ILE B O 1
ATOM 9010 N N . MET B 1 431 ? -1.669 -23.531 5.484 1 96.19 431 MET B N 1
ATOM 9011 C CA . MET B 1 431 ? -0.424 -22.891 5.074 1 96.19 431 MET B CA 1
ATOM 9012 C C . MET B 1 431 ? -0.287 -21.516 5.707 1 96.19 431 MET B C 1
ATOM 9014 O O . MET B 1 431 ? 0.826 -21.031 5.941 1 96.19 431 MET B O 1
ATOM 9018 N N . TYR B 1 432 ? -1.406 -20.859 5.938 1 95 432 TYR B N 1
ATOM 9019 C CA . TYR B 1 432 ? -1.369 -19.594 6.648 1 95 432 TYR B CA 1
ATOM 9020 C C . TYR B 1 432 ? -0.68 -19.734 8 1 95 432 TYR B C 1
ATOM 9022 O O . TYR B 1 432 ? 0.145 -18.906 8.383 1 95 432 TYR B O 1
ATOM 9030 N N . GLU B 1 433 ? -0.916 -20.781 8.648 1 94.12 433 GLU B N 1
ATOM 9031 C CA . GLU B 1 433 ? -0.295 -21.031 9.945 1 94.12 433 GLU B CA 1
ATOM 9032 C C . GLU B 1 433 ? 1.188 -21.359 9.789 1 94.12 433 GLU B C 1
ATOM 9034 O O . GLU B 1 433 ? 2.002 -20.984 10.641 1 94.12 433 GLU B O 1
ATOM 9039 N N . VAL B 1 434 ? 1.467 -22.031 8.75 1 93.88 434 VAL B N 1
ATOM 9040 C CA . VAL B 1 434 ? 2.867 -22.344 8.477 1 93.88 434 VAL B CA 1
ATOM 9041 C C . VAL B 1 434 ? 3.645 -21.047 8.266 1 93.88 434 VAL B C 1
ATOM 9043 O O . VAL B 1 434 ? 4.746 -20.875 8.797 1 93.88 434 VAL B O 1
ATOM 9046 N N . ILE B 1 435 ? 3.051 -20.172 7.531 1 92.31 435 ILE B N 1
ATOM 9047 C CA . ILE B 1 435 ? 3.701 -18.906 7.23 1 92.31 435 ILE B CA 1
ATOM 9048 C C . ILE B 1 435 ? 3.893 -18.109 8.516 1 92.31 435 ILE B C 1
ATOM 9050 O O . ILE B 1 435 ? 4.941 -17.484 8.727 1 92.31 435 ILE B O 1
ATOM 9054 N N . GLN B 1 436 ? 2.924 -18.141 9.367 1 88.25 436 GLN B N 1
ATOM 9055 C CA . GLN B 1 436 ? 3.039 -17.438 10.648 1 88.25 436 GLN B CA 1
ATOM 9056 C C . GLN B 1 436 ? 4.168 -18.031 11.492 1 88.25 436 GLN B C 1
ATOM 9058 O O . GLN B 1 436 ? 4.863 -17.297 12.203 1 88.25 436 GLN B O 1
ATOM 9063 N N . PHE B 1 437 ? 4.305 -19.297 11.32 1 88.19 437 PHE B N 1
ATOM 9064 C CA . PHE B 1 437 ? 5.371 -19.969 12.055 1 88.19 437 PHE B CA 1
ATOM 9065 C C . PHE B 1 437 ? 6.738 -19.609 11.477 1 88.19 437 PHE B C 1
ATOM 9067 O O . PHE B 1 437 ? 7.684 -19.359 12.227 1 88.19 437 PHE B O 1
ATOM 9074 N N . LEU B 1 438 ? 6.824 -19.516 10.203 1 85 438 LEU B N 1
ATOM 9075 C CA . LEU B 1 438 ? 8.094 -19.219 9.539 1 85 438 LEU B CA 1
ATOM 9076 C C . LEU B 1 438 ? 8.5 -17.781 9.766 1 85 438 LEU B C 1
ATOM 9078 O O . LEU B 1 438 ? 9.695 -17.469 9.891 1 85 438 LEU B O 1
ATOM 9082 N N . ASN B 1 439 ? 7.496 -16.859 9.867 1 76.25 439 ASN B N 1
ATOM 9083 C CA . ASN B 1 439 ? 7.793 -15.438 9.93 1 76.25 439 ASN B CA 1
ATOM 9084 C C . ASN B 1 439 ? 7.875 -14.938 11.367 1 76.25 439 ASN B C 1
ATOM 9086 O O . ASN B 1 439 ? 8.18 -13.773 11.609 1 76.25 439 ASN B O 1
ATOM 9090 N N . ALA B 1 440 ? 7.453 -15.578 12.305 1 64.5 440 ALA B N 1
ATOM 9091 C CA . ALA B 1 440 ? 7.398 -15.141 13.703 1 64.5 440 ALA B CA 1
ATOM 9092 C C . ALA B 1 440 ? 8.734 -14.539 14.141 1 64.5 440 ALA B C 1
ATOM 9094 O O . ALA B 1 440 ? 8.766 -13.586 14.922 1 64.5 440 ALA B O 1
ATOM 9095 N N . GLY B 1 441 ? 9.719 -14.984 13.664 1 55.22 441 GLY B N 1
ATOM 9096 C CA . GLY B 1 441 ? 11.008 -14.43 14.062 1 55.22 441 GLY B CA 1
ATOM 9097 C C . GLY B 1 441 ? 11.203 -12.992 13.602 1 55.22 441 GLY B C 1
ATOM 9098 O O . GLY B 1 441 ? 11.875 -12.211 14.273 1 55.22 441 GLY B O 1
ATOM 9099 N N . ALA B 1 442 ? 10.602 -12.648 12.531 1 54.44 442 ALA B N 1
ATOM 9100 C CA . ALA B 1 442 ? 10.789 -11.32 11.953 1 54.44 442 ALA B CA 1
ATOM 9101 C C . ALA B 1 442 ? 9.969 -10.281 12.711 1 54.44 442 ALA B C 1
ATOM 9103 O O . ALA B 1 442 ? 10.328 -9.094 12.734 1 54.44 442 ALA B O 1
ATOM 9104 N N . GLN B 1 443 ? 8.828 -10.648 13.336 1 52.59 443 GLN B N 1
ATOM 9105 C CA . GLN B 1 443 ? 7.887 -9.711 13.938 1 52.59 443 GLN B CA 1
ATOM 9106 C C . GLN B 1 443 ? 8.305 -9.359 15.359 1 52.59 443 GLN B C 1
ATOM 9108 O O . GLN B 1 443 ? 8.141 -8.219 15.797 1 52.59 443 GLN B O 1
ATOM 9113 N N . ASP B 1 444 ? 8.586 -10.297 16.156 1 50.69 444 ASP B N 1
ATOM 9114 C CA . ASP B 1 444 ? 8.914 -10.062 17.562 1 50.69 444 ASP B CA 1
ATOM 9115 C C . ASP B 1 444 ? 10.336 -10.531 17.875 1 50.69 444 ASP B C 1
ATOM 9117 O O . ASP B 1 444 ? 10.633 -11.727 17.797 1 50.69 444 ASP B O 1
ATOM 9121 N N . GLU B 1 445 ? 11.203 -9.57 17.703 1 48.28 445 GLU B N 1
ATOM 9122 C CA . GLU B 1 445 ? 12.578 -9.891 18.062 1 48.28 445 GLU B CA 1
ATOM 9123 C C . GLU B 1 445 ? 12.633 -10.852 19.25 1 48.28 445 GLU B C 1
ATOM 9125 O O . GLU B 1 445 ? 13.539 -11.695 19.328 1 48.28 445 GLU B O 1
ATOM 9130 N N . GLN B 1 446 ? 11.773 -10.625 20.109 1 45.47 446 GLN B N 1
ATOM 9131 C CA . GLN B 1 446 ? 11.789 -11.453 21.312 1 45.47 446 GLN B CA 1
ATOM 9132 C C . GLN B 1 446 ? 11.43 -12.898 21 1 45.47 446 GLN B C 1
ATOM 9134 O O . GLN B 1 446 ? 11.938 -13.828 21.625 1 45.47 446 GLN B O 1
ATOM 9139 N N . THR B 1 447 ? 10.523 -13.047 20.078 1 50.53 447 THR B N 1
ATOM 9140 C CA . THR B 1 447 ? 10.102 -14.398 19.734 1 50.53 447 THR B CA 1
ATOM 9141 C C . THR B 1 447 ? 11.07 -15.031 18.734 1 50.53 447 THR B C 1
ATOM 9143 O O . THR B 1 447 ? 10.906 -16.188 18.359 1 50.53 447 THR B O 1
ATOM 9146 N N . ARG B 1 448 ? 11.797 -14.156 17.969 1 49.31 448 ARG B N 1
ATOM 9147 C CA . ARG B 1 448 ? 12.875 -14.664 17.125 1 49.31 448 ARG B CA 1
ATOM 9148 C C . ARG B 1 448 ? 13.617 -15.805 17.812 1 49.31 448 ARG B C 1
ATOM 9150 O O . ARG B 1 448 ? 14.445 -16.484 17.188 1 49.31 448 ARG B O 1
ATOM 9157 N N . ASN B 1 449 ? 13.836 -15.508 19.047 1 52.59 449 ASN B N 1
ATOM 9158 C CA . ASN B 1 449 ? 14.898 -16.25 19.719 1 52.59 449 ASN B CA 1
ATOM 9159 C C . ASN B 1 449 ? 14.867 -17.734 19.328 1 52.59 449 ASN B C 1
ATOM 9161 O O . ASN B 1 449 ? 13.867 -18.219 18.812 1 52.59 449 ASN B O 1
ATOM 9165 N N . SER B 1 450 ? 15.062 -18.875 19.922 1 58.66 450 SER B N 1
ATOM 9166 C CA . SER B 1 450 ? 15.836 -20.109 19.984 1 58.66 450 SER B CA 1
ATOM 9167 C C . SER B 1 450 ? 14.977 -21.312 19.625 1 58.66 450 SER B C 1
ATOM 9169 O O . SER B 1 450 ? 14.516 -22.031 20.516 1 58.66 450 SER B O 1
ATOM 9171 N N . ARG B 1 451 ? 14.406 -21.062 18.219 1 74.69 451 ARG B N 1
ATOM 9172 C CA . ARG B 1 451 ? 13.656 -22.297 17.969 1 74.69 451 ARG B CA 1
ATOM 9173 C C . ARG B 1 451 ? 14.594 -23.484 17.859 1 74.69 451 ARG B C 1
ATOM 9175 O O . ARG B 1 451 ? 15.312 -23.641 16.875 1 74.69 451 ARG B O 1
ATOM 9182 N N . SER B 1 452 ? 14.383 -24.203 18.703 1 84.31 452 SER B N 1
ATOM 9183 C CA . SER B 1 452 ? 15.172 -25.438 18.75 1 84.31 452 SER B CA 1
ATOM 9184 C C . SER B 1 452 ? 14.75 -26.391 17.641 1 84.31 452 SER B C 1
ATOM 9186 O O . SER B 1 452 ? 13.633 -26.297 17.125 1 84.31 452 SER B O 1
ATOM 9188 N N . TYR B 1 453 ? 15.617 -27.141 17.203 1 90.06 453 TYR B N 1
ATOM 9189 C CA . TYR B 1 453 ? 15.344 -28.141 16.172 1 90.06 453 TYR B CA 1
ATOM 9190 C C . TYR B 1 453 ? 14.164 -29.016 16.562 1 90.06 453 TYR B C 1
ATOM 9192 O O . TYR B 1 453 ? 13.328 -29.359 15.727 1 90.06 453 TYR B O 1
ATOM 9200 N N . SER B 1 454 ? 14.117 -29.359 17.797 1 89.88 454 SER B N 1
ATOM 9201 C CA . SER B 1 454 ? 13.055 -30.234 18.281 1 89.88 454 SER B CA 1
ATOM 9202 C C . SER B 1 454 ? 11.68 -29.594 18.094 1 89.88 454 SER B C 1
ATOM 9204 O O . SER B 1 454 ? 10.719 -30.281 17.734 1 89.88 454 SER B O 1
ATOM 9206 N N . LYS B 1 455 ? 11.617 -28.344 18.328 1 89.94 455 LYS B N 1
ATOM 9207 C CA . LYS B 1 455 ? 10.352 -27.641 18.141 1 89.94 455 LYS B CA 1
ATOM 9208 C C . LYS B 1 455 ? 9.961 -27.594 16.672 1 89.94 455 LYS B C 1
ATOM 9210 O O . LYS B 1 455 ? 8.797 -27.812 16.312 1 89.94 455 LYS B O 1
ATOM 9215 N N . VAL B 1 456 ? 10.938 -27.312 15.797 1 92.44 456 VAL B N 1
ATOM 9216 C CA . VAL B 1 456 ? 10.688 -27.234 14.359 1 92.44 456 VAL B CA 1
ATOM 9217 C C . VAL B 1 456 ? 10.25 -28.609 13.836 1 92.44 456 VAL B C 1
ATOM 9219 O O . VAL B 1 456 ? 9.359 -28.703 12.992 1 92.44 456 VAL B O 1
ATOM 9222 N N . GLU B 1 457 ? 10.859 -29.625 14.344 1 94.38 457 GLU B N 1
ATOM 9223 C CA . GLU B 1 457 ? 10.516 -30.984 13.945 1 94.38 457 GLU B CA 1
ATOM 9224 C C . GLU B 1 457 ? 9.086 -31.328 14.352 1 94.38 457 GLU B C 1
ATOM 9226 O O . GLU B 1 457 ? 8.32 -31.875 13.547 1 94.38 457 GLU B O 1
ATOM 9231 N N . ARG B 1 458 ? 8.734 -31 15.523 1 94.25 458 ARG B N 1
ATOM 9232 C CA . ARG B 1 458 ? 7.395 -31.297 16.016 1 94.25 458 ARG B CA 1
ATOM 9233 C C . ARG B 1 458 ? 6.332 -30.562 15.211 1 94.25 458 ARG B C 1
ATOM 9235 O O . ARG B 1 458 ? 5.305 -31.141 14.852 1 94.25 458 ARG B O 1
ATOM 9242 N N . VAL B 1 459 ? 6.582 -29.359 14.961 1 93.94 459 VAL B N 1
ATOM 9243 C CA . VAL B 1 459 ? 5.625 -28.531 14.234 1 93.94 459 VAL B CA 1
ATOM 9244 C C . VAL B 1 459 ? 5.523 -29.016 12.789 1 93.94 459 VAL B C 1
ATOM 9246 O O . VAL B 1 459 ? 4.438 -29.031 12.203 1 93.94 459 VAL B O 1
ATOM 9249 N N . THR B 1 460 ? 6.668 -29.391 12.203 1 95.94 460 THR B N 1
ATOM 9250 C CA . THR B 1 460 ? 6.68 -29.906 10.836 1 95.94 460 THR B CA 1
ATOM 9251 C C . THR B 1 460 ? 5.848 -31.188 10.727 1 95.94 460 THR B C 1
ATOM 9253 O O . THR B 1 460 ? 5.07 -31.344 9.789 1 95.94 460 THR B O 1
ATOM 9256 N N . ILE B 1 461 ? 6.023 -32.031 11.688 1 96.12 461 ILE B N 1
ATOM 9257 C CA . ILE B 1 461 ? 5.273 -33.281 11.688 1 96.12 461 ILE B CA 1
ATOM 9258 C C . ILE B 1 461 ? 3.783 -32.969 11.859 1 96.12 461 ILE B C 1
ATOM 9260 O O . ILE B 1 461 ? 2.943 -33.594 11.211 1 96.12 461 ILE B O 1
ATOM 9264 N N . SER B 1 462 ? 3.5 -32.031 12.688 1 97.38 462 SER B N 1
ATOM 9265 C CA . SER B 1 462 ? 2.105 -31.656 12.898 1 97.38 462 SER B CA 1
ATOM 9266 C C . SER B 1 462 ? 1.483 -31.109 11.609 1 97.38 462 SER B C 1
ATOM 9268 O O . SER B 1 462 ? 0.361 -31.484 11.258 1 97.38 462 SER B O 1
ATOM 9270 N N . PHE B 1 463 ? 2.15 -30.297 10.945 1 97.81 463 PHE B N 1
ATOM 9271 C CA . PHE B 1 463 ? 1.657 -29.734 9.688 1 97.81 463 PHE B CA 1
ATOM 9272 C C . PHE B 1 463 ? 1.522 -30.828 8.633 1 97.81 463 PHE B C 1
ATOM 9274 O O . PHE B 1 463 ? 0.571 -30.828 7.848 1 97.81 463 PHE B O 1
ATOM 9281 N N . TYR B 1 464 ? 2.479 -31.703 8.578 1 97.94 464 TYR B N 1
ATOM 9282 C CA . TYR B 1 464 ? 2.445 -32.781 7.617 1 97.94 464 TYR B CA 1
ATOM 9283 C C . TYR B 1 464 ? 1.215 -33.656 7.824 1 97.94 464 TYR B C 1
ATOM 9285 O O . TYR B 1 464 ? 0.56 -34.062 6.859 1 97.94 464 TYR B O 1
ATOM 9293 N N . GLU B 1 465 ? 0.917 -33.906 9.031 1 98.19 465 GLU B N 1
ATOM 9294 C CA . GLU B 1 465 ? -0.264 -34.688 9.344 1 98.19 465 GLU B CA 1
ATOM 9295 C C . GLU B 1 465 ? -1.542 -34 8.906 1 98.19 465 GLU B C 1
ATOM 9297 O O . GLU B 1 465 ? -2.459 -34.625 8.383 1 98.19 465 GLU B O 1
ATOM 9302 N N . ARG B 1 466 ? -1.588 -32.781 9.148 1 98.19 466 ARG B N 1
ATOM 9303 C CA . ARG B 1 466 ? -2.762 -32.031 8.742 1 98.19 466 ARG B CA 1
ATOM 9304 C C . ARG B 1 466 ? -2.9 -31.984 7.227 1 98.19 466 ARG B C 1
ATOM 9306 O O . ARG B 1 466 ? -4.012 -32.062 6.699 1 98.19 466 ARG B O 1
ATOM 9313 N N . LEU B 1 467 ? -1.808 -31.828 6.527 1 98.31 467 LEU B N 1
ATOM 9314 C CA . LEU B 1 467 ? -1.822 -31.844 5.066 1 98.31 467 LEU B CA 1
ATOM 9315 C C . LEU B 1 467 ? -2.271 -33.219 4.547 1 98.31 467 LEU B C 1
ATOM 9317 O O . LEU B 1 467 ? -3.076 -33.281 3.615 1 98.31 467 LEU B O 1
ATOM 9321 N N . THR B 1 468 ? -1.77 -34.25 5.16 1 97.81 468 THR B N 1
ATOM 9322 C CA . THR B 1 468 ? -2.145 -35.594 4.746 1 97.81 468 THR B CA 1
ATOM 9323 C C . THR B 1 468 ? -3.617 -35.844 5.035 1 97.81 468 THR B C 1
ATOM 9325 O O . THR B 1 468 ? -4.305 -36.5 4.246 1 97.81 468 THR B O 1
ATOM 9328 N N . HIS B 1 469 ? -4.027 -35.344 6.148 1 97.88 469 HIS B N 1
ATOM 9329 C CA . HIS B 1 469 ? -5.441 -35.469 6.473 1 97.88 469 HIS B CA 1
ATOM 9330 C C . HIS B 1 469 ? -6.312 -34.75 5.461 1 97.88 469 HIS B C 1
ATOM 9332 O O . HIS B 1 469 ? -7.359 -35.25 5.047 1 97.88 469 HIS B O 1
ATOM 9338 N N . TRP B 1 470 ? -5.93 -33.562 5.117 1 97.81 470 TRP B N 1
ATOM 9339 C CA . TRP B 1 470 ? -6.633 -32.812 4.098 1 97.81 470 TRP B CA 1
ATOM 9340 C C . TRP B 1 470 ? -6.723 -33.594 2.791 1 97.81 470 TRP B C 1
ATOM 9342 O O . TRP B 1 470 ? -7.793 -33.656 2.182 1 97.81 470 TRP B O 1
ATOM 9352 N N . SER B 1 471 ? -5.625 -34.188 2.326 1 96.69 471 SER B N 1
ATOM 9353 C CA . SER B 1 471 ? -5.586 -34.938 1.077 1 96.69 471 SER B CA 1
ATOM 9354 C C . SER B 1 471 ? -6.504 -36.156 1.135 1 96.69 471 SER B C 1
ATOM 9356 O O . SER B 1 471 ? -7.176 -36.469 0.155 1 96.69 471 SER B O 1
ATOM 9358 N N . ARG B 1 472 ? -6.629 -36.719 2.281 1 95.31 472 ARG B N 1
ATOM 9359 C CA . ARG B 1 472 ? -7.457 -37.906 2.453 1 95.31 472 ARG B CA 1
ATOM 9360 C C . ARG B 1 472 ? -8.938 -37.531 2.533 1 95.31 472 ARG B C 1
ATOM 9362 O O . ARG B 1 472 ? -9.797 -38.344 2.137 1 95.31 472 ARG B O 1
ATOM 9369 N N . SER B 1 473 ? -9.18 -36.344 2.994 1 94.75 473 SER B N 1
ATOM 9370 C CA . SER B 1 473 ? -10.562 -35.938 3.223 1 94.75 473 SER B CA 1
ATOM 9371 C C . SER B 1 473 ? -11.133 -35.219 1.999 1 94.75 473 SER B C 1
ATOM 9373 O O . SER B 1 473 ? -12.227 -34.656 2.059 1 94.75 473 SER B O 1
ATOM 9375 N N . LEU B 1 474 ? -10.43 -35.25 0.912 1 95.25 474 LEU B N 1
ATOM 9376 C CA . LEU B 1 474 ? -10.922 -34.594 -0.296 1 95.25 474 LEU B CA 1
ATOM 9377 C C . LEU B 1 474 ? -12.203 -35.25 -0.789 1 95.25 474 LEU B C 1
ATOM 9379 O O . LEU B 1 474 ? -12.336 -36.5 -0.724 1 95.25 474 LEU B O 1
ATOM 9383 N N . PRO B 1 475 ? -13.125 -34.469 -1.211 1 93 475 PRO B N 1
ATOM 9384 C CA . PRO B 1 475 ? -14.328 -35.062 -1.799 1 93 475 PRO B CA 1
ATOM 9385 C C . PRO B 1 475 ? -14.008 -35.969 -2.992 1 93 475 PRO B C 1
ATOM 9387 O O . PRO B 1 475 ? -13 -35.75 -3.676 1 93 475 PRO B O 1
ATOM 9390 N N . GLU B 1 476 ? -14.93 -36.844 -3.332 1 91.38 476 GLU B N 1
ATOM 9391 C CA . GLU B 1 476 ? -14.719 -37.844 -4.359 1 91.38 476 GLU B CA 1
ATOM 9392 C C . GLU B 1 476 ? -14.508 -37.219 -5.73 1 91.38 476 GLU B C 1
ATOM 9394 O O . GLU B 1 476 ? -13.75 -37.719 -6.555 1 91.38 476 GLU B O 1
ATOM 9399 N N . CYS B 1 477 ? -15.078 -36.125 -5.922 1 91.88 477 CYS B N 1
ATOM 9400 C CA . CYS B 1 477 ? -15.008 -35.469 -7.23 1 91.88 477 CYS B CA 1
ATOM 9401 C C . CYS B 1 477 ? -13.625 -34.875 -7.48 1 91.88 477 CYS B C 1
ATOM 9403 O O . CYS B 1 477 ? -13.258 -34.625 -8.625 1 91.88 477 CYS B O 1
ATOM 9405 N N . LEU B 1 478 ? -12.844 -34.719 -6.402 1 93.81 478 LEU B N 1
ATOM 9406 C CA . LEU B 1 478 ? -11.547 -34.062 -6.539 1 93.81 478 LEU B CA 1
ATOM 9407 C C . LEU B 1 478 ? -10.414 -35.094 -6.348 1 93.81 478 LEU B C 1
ATOM 9409 O O . LEU B 1 478 ? -9.242 -34.75 -6.453 1 93.81 478 LEU B O 1
ATOM 9413 N N . LYS B 1 479 ? -10.797 -36.219 -6.09 1 89.69 479 LYS B N 1
ATOM 9414 C CA . LYS B 1 479 ? -9.766 -37.25 -5.883 1 89.69 479 LYS B CA 1
ATOM 9415 C C . LYS B 1 479 ? -9.109 -37.625 -7.203 1 89.69 479 LYS B C 1
ATOM 9417 O O . LYS B 1 479 ? -9.664 -37.375 -8.273 1 89.69 479 LYS B O 1
ATOM 9422 N N . GLU B 1 480 ? -7.992 -38.219 -7.082 1 78.94 480 GLU B N 1
ATOM 9423 C CA . GLU B 1 480 ? -7.184 -38.594 -8.234 1 78.94 480 GLU B CA 1
ATOM 9424 C C . GLU B 1 480 ? -7.914 -39.594 -9.125 1 78.94 480 GLU B C 1
ATOM 9426 O O . GLU B 1 480 ? -8.539 -40.531 -8.625 1 78.94 480 GLU B O 1
ATOM 9431 N N . GLY B 1 481 ? -7.82 -39.281 -10.43 1 69 481 GLY B N 1
ATOM 9432 C CA . GLY B 1 481 ? -8.359 -40.219 -11.383 1 69 481 GLY B CA 1
ATOM 9433 C C . GLY B 1 481 ? -9.734 -39.844 -11.906 1 69 481 GLY B C 1
ATOM 9434 O O . GLY B 1 481 ? -10.219 -40.406 -12.875 1 69 481 GLY B O 1
ATOM 9435 N N . GLN B 1 482 ? -10.398 -38.906 -11.32 1 70.19 482 GLN B N 1
ATOM 9436 C CA . GLN B 1 482 ? -11.742 -38.625 -11.781 1 70.19 482 GLN B CA 1
ATOM 9437 C C . GLN B 1 482 ? -11.734 -37.531 -12.844 1 70.19 482 GLN B C 1
ATOM 9439 O O . GLN B 1 482 ? -11.547 -37.812 -14.031 1 70.19 482 GLN B O 1
ATOM 9444 N N . THR B 1 483 ? -11.703 -36.281 -12.43 1 82.38 483 THR B N 1
ATOM 9445 C CA . THR B 1 483 ? -11.688 -35.188 -13.383 1 82.38 483 THR B CA 1
ATOM 9446 C C . THR B 1 483 ? -10.43 -34.344 -13.211 1 82.38 483 THR B C 1
ATOM 9448 O O . THR B 1 483 ? -10.234 -33.688 -12.172 1 82.38 483 THR B O 1
ATOM 9451 N N . TRP B 1 484 ? -9.594 -34.469 -14.242 1 88.44 484 TRP B N 1
ATOM 9452 C CA . TRP B 1 484 ? -8.32 -33.781 -14.164 1 88.44 484 TRP B CA 1
ATOM 9453 C C . TRP B 1 484 ? -8.398 -32.438 -14.883 1 88.44 484 TRP B C 1
ATOM 9455 O O . TRP B 1 484 ? -7.73 -32.219 -15.898 1 88.44 484 TRP B O 1
ATOM 9465 N N . THR B 1 485 ? -9.156 -31.547 -14.273 1 92.12 485 THR B N 1
ATOM 9466 C CA . THR B 1 485 ? -9.117 -30.172 -14.766 1 92.12 485 THR B CA 1
ATOM 9467 C C . THR B 1 485 ? -7.871 -29.453 -14.258 1 92.12 485 THR B C 1
ATOM 9469 O O . THR B 1 485 ? -7.23 -29.891 -13.305 1 92.12 485 THR B O 1
ATOM 9472 N N . PRO B 1 486 ? -7.449 -28.375 -14.945 1 92.94 486 PRO B N 1
ATOM 9473 C CA . PRO B 1 486 ? -6.285 -27.625 -14.453 1 92.94 486 PRO B CA 1
ATOM 9474 C C . PRO B 1 486 ? -6.422 -27.219 -12.984 1 92.94 486 PRO B C 1
ATOM 9476 O O . PRO B 1 486 ? -5.43 -27.219 -12.25 1 92.94 486 PRO B O 1
ATOM 9479 N N . ALA B 1 487 ? -7.59 -26.953 -12.531 1 94.69 487 ALA B N 1
ATOM 9480 C CA . ALA B 1 487 ? -7.828 -26.547 -11.148 1 94.69 487 ALA B CA 1
ATOM 9481 C C . ALA B 1 487 ? -7.578 -27.719 -10.188 1 94.69 487 ALA B C 1
ATOM 9483 O O . ALA B 1 487 ? -6.973 -27.531 -9.125 1 94.69 487 ALA B O 1
ATOM 9484 N N . VAL B 1 488 ? -8.008 -28.875 -10.562 1 95.44 488 VAL B N 1
ATOM 9485 C CA . VAL B 1 488 ? -7.852 -30.047 -9.711 1 95.44 488 VAL B CA 1
ATOM 9486 C C . VAL B 1 488 ? -6.383 -30.469 -9.664 1 95.44 488 VAL B C 1
ATOM 9488 O O . VAL B 1 488 ? -5.855 -30.781 -8.594 1 95.44 488 VAL B O 1
ATOM 9491 N N . ILE B 1 489 ? -5.766 -30.422 -10.812 1 95.31 489 ILE B N 1
ATOM 9492 C CA . ILE B 1 489 ? -4.344 -30.75 -10.875 1 95.31 489 ILE B CA 1
ATOM 9493 C C . ILE B 1 489 ? -3.547 -29.766 -10.031 1 95.31 489 ILE B C 1
ATOM 9495 O O . ILE B 1 489 ? -2.65 -30.156 -9.281 1 95.31 489 ILE B O 1
ATOM 9499 N N . GLY B 1 490 ? -3.914 -28.484 -10.156 1 95.62 490 GLY B N 1
ATOM 9500 C CA . GLY B 1 490 ? -3.252 -27.453 -9.375 1 95.62 490 GLY B CA 1
ATOM 9501 C C . GLY B 1 490 ? -3.406 -27.656 -7.879 1 95.62 490 GLY B C 1
ATOM 9502 O O . GLY B 1 490 ? -2.48 -27.375 -7.113 1 95.62 490 GLY B O 1
ATOM 9503 N N . LEU B 1 491 ? -4.512 -28.094 -7.484 1 96.12 491 LEU B N 1
ATOM 9504 C CA . LEU B 1 491 ? -4.77 -28.359 -6.07 1 96.12 491 LEU B CA 1
ATOM 9505 C C . LEU B 1 491 ? -3.85 -29.453 -5.543 1 96.12 491 LEU B C 1
ATOM 9507 O O . LEU B 1 491 ? -3.266 -29.312 -4.465 1 96.12 491 LEU B O 1
ATOM 9511 N N . HIS B 1 492 ? -3.689 -30.453 -6.297 1 96.81 492 HIS B N 1
ATOM 9512 C CA . HIS B 1 492 ? -2.816 -31.562 -5.895 1 96.81 492 HIS B CA 1
ATOM 9513 C C . HIS B 1 492 ? -1.351 -31.141 -5.922 1 96.81 492 HIS B C 1
ATOM 9515 O O . HIS B 1 492 ? -0.564 -31.547 -5.066 1 96.81 492 HIS B O 1
ATOM 9521 N N . MET B 1 493 ? -1.019 -30.406 -6.906 1 97.38 493 MET B N 1
ATOM 9522 C CA . MET B 1 493 ? 0.353 -29.906 -6.961 1 97.38 493 MET B CA 1
ATOM 9523 C C . MET B 1 493 ? 0.657 -29.016 -5.758 1 97.38 493 MET B C 1
ATOM 9525 O O . MET B 1 493 ? 1.755 -29.078 -5.199 1 97.38 493 MET B O 1
ATOM 9529 N N . SER B 1 494 ? -0.33 -28.188 -5.371 1 97.69 494 SER B N 1
ATOM 9530 C CA . SER B 1 494 ? -0.153 -27.344 -4.195 1 97.69 494 SER B CA 1
ATOM 9531 C C . SER B 1 494 ? 0.127 -28.172 -2.949 1 97.69 494 SER B C 1
ATOM 9533 O O . SER B 1 494 ? 0.998 -27.828 -2.146 1 97.69 494 SER B O 1
ATOM 9535 N N . TYR B 1 495 ? -0.571 -29.219 -2.846 1 97.88 495 TYR B N 1
ATOM 9536 C CA . TYR B 1 495 ? -0.38 -30.141 -1.729 1 97.88 495 TYR B CA 1
ATOM 9537 C C . TYR B 1 495 ? 1.066 -30.609 -1.652 1 97.88 495 TYR B C 1
ATOM 9539 O O . TYR B 1 495 ? 1.697 -30.531 -0.595 1 97.88 495 TYR B O 1
ATOM 9547 N N . HIS B 1 496 ? 1.606 -31.016 -2.699 1 98.44 496 HIS B N 1
ATOM 9548 C CA . HIS B 1 496 ? 2.963 -31.562 -2.725 1 98.44 496 HIS B CA 1
ATOM 9549 C C . HIS B 1 496 ? 3.994 -30.453 -2.498 1 98.44 496 HIS B C 1
ATOM 9551 O O . HIS B 1 496 ? 5 -30.672 -1.819 1 98.44 496 HIS B O 1
ATOM 9557 N N . VAL B 1 497 ? 3.758 -29.328 -3.062 1 98.12 497 VAL B N 1
ATOM 9558 C CA . VAL B 1 497 ? 4.703 -28.219 -2.928 1 98.12 497 VAL B CA 1
ATOM 9559 C C . VAL B 1 497 ? 4.734 -27.734 -1.479 1 98.12 497 VAL B C 1
ATOM 9561 O O . VAL B 1 497 ? 5.785 -27.344 -0.971 1 98.12 497 VAL B O 1
ATOM 9564 N N . TYR B 1 498 ? 3.607 -27.812 -0.828 1 98.25 498 TYR B N 1
ATOM 9565 C CA . TYR B 1 498 ? 3.559 -27.406 0.573 1 98.25 498 TYR B CA 1
ATOM 9566 C C . TYR B 1 498 ? 4.312 -28.406 1.451 1 98.25 498 TYR B C 1
ATOM 9568 O O . TYR B 1 498 ? 4.957 -28.016 2.426 1 98.25 498 TYR B O 1
ATOM 9576 N N . ILE B 1 499 ? 4.297 -29.609 1.049 1 98.31 499 ILE B N 1
ATOM 9577 C CA . ILE B 1 499 ? 5.105 -30.609 1.734 1 98.31 499 ILE B CA 1
ATOM 9578 C C . ILE B 1 499 ? 6.586 -30.312 1.533 1 98.31 499 ILE B C 1
ATOM 9580 O O . ILE B 1 499 ? 7.371 -30.344 2.484 1 98.31 499 ILE B O 1
ATOM 9584 N N . ILE B 1 500 ? 6.918 -29.984 0.342 1 98.19 500 ILE B N 1
ATOM 9585 C CA . ILE B 1 500 ? 8.305 -29.625 0.053 1 98.19 500 ILE B CA 1
ATOM 9586 C C . ILE B 1 500 ? 8.727 -28.453 0.923 1 98.19 500 ILE B C 1
ATOM 9588 O O . ILE B 1 500 ? 9.828 -28.438 1.481 1 98.19 500 ILE B O 1
ATOM 9592 N N . THR B 1 501 ? 7.898 -27.5 1.072 1 96.44 501 THR B N 1
ATOM 9593 C CA . THR B 1 501 ? 8.227 -26.281 1.791 1 96.44 501 THR B CA 1
ATOM 9594 C C . THR B 1 501 ? 8.5 -26.562 3.262 1 96.44 501 THR B C 1
ATOM 9596 O O . THR B 1 501 ? 9.508 -26.109 3.814 1 96.44 501 THR B O 1
ATOM 9599 N N . ILE B 1 502 ? 7.664 -27.312 3.906 1 96.94 502 ILE B N 1
ATOM 9600 C CA . ILE B 1 502 ? 7.812 -27.547 5.336 1 96.94 502 ILE B CA 1
ATOM 9601 C C . ILE B 1 502 ? 9.039 -28.422 5.586 1 96.94 502 ILE B C 1
ATOM 9603 O O . ILE B 1 502 ? 9.797 -28.188 6.531 1 96.94 502 ILE B O 1
ATOM 9607 N N . PHE B 1 503 ? 9.312 -29.359 4.727 1 97.44 503 PHE B N 1
ATOM 9608 C CA . PHE B 1 503 ? 10.438 -30.25 4.938 1 97.44 503 PHE B CA 1
ATOM 9609 C C . PHE B 1 503 ? 11.742 -29.594 4.5 1 97.44 503 PHE B C 1
ATOM 9611 O O . PHE B 1 503 ? 12.812 -29.922 5.02 1 97.44 503 PHE B O 1
ATOM 9618 N N . SER B 1 504 ? 11.672 -28.75 3.543 1 96.19 504 SER B N 1
ATOM 9619 C CA . SER B 1 504 ? 12.867 -28 3.184 1 96.19 504 SER B CA 1
ATOM 9620 C C . SER B 1 504 ? 13.328 -27.109 4.332 1 96.19 504 SER B C 1
ATOM 9622 O O . SER B 1 504 ? 14.531 -26.953 4.555 1 96.19 504 SER B O 1
ATOM 9624 N N . TYR B 1 505 ? 12.352 -26.516 4.973 1 93.25 505 TYR B N 1
ATOM 9625 C CA . TYR B 1 505 ? 12.672 -25.688 6.133 1 93.25 505 TYR B CA 1
ATOM 9626 C C . TYR B 1 505 ? 13.305 -26.531 7.238 1 93.25 505 TYR B C 1
ATOM 9628 O O . TYR B 1 505 ? 14.258 -26.078 7.891 1 93.25 505 TYR B O 1
ATOM 9636 N N . LEU B 1 506 ? 12.82 -27.719 7.441 1 94.62 506 LEU B N 1
ATOM 9637 C CA . LEU B 1 506 ? 13.352 -28.625 8.445 1 94.62 506 LEU B CA 1
ATOM 9638 C C . LEU B 1 506 ? 14.758 -29.094 8.078 1 94.62 506 LEU B C 1
ATOM 9640 O O . LEU B 1 506 ? 15.648 -29.125 8.938 1 94.62 506 LEU B O 1
ATOM 9644 N N . LYS B 1 507 ? 14.969 -29.344 6.895 1 94.62 507 LYS B N 1
ATOM 9645 C CA . LYS B 1 507 ? 16.203 -29.906 6.375 1 94.62 507 LYS B CA 1
ATOM 9646 C C . LYS B 1 507 ? 17.375 -28.938 6.57 1 94.62 507 LYS B C 1
ATOM 9648 O O . LYS B 1 507 ? 18.5 -29.359 6.852 1 94.62 507 LYS B O 1
ATOM 9653 N N . VAL B 1 508 ? 17.156 -27.688 6.449 1 91.44 508 VAL B N 1
ATOM 9654 C CA . VAL B 1 508 ? 18.234 -26.719 6.395 1 91.44 508 VAL B CA 1
ATOM 9655 C C . VAL B 1 508 ? 18.484 -26.125 7.781 1 91.44 508 VAL B C 1
ATOM 9657 O O . VAL B 1 508 ? 19.359 -25.281 7.961 1 91.44 508 VAL B O 1
ATOM 9660 N N . HIS B 1 509 ? 17.781 -26.594 8.734 1 90.44 509 HIS B N 1
ATOM 9661 C CA . HIS B 1 509 ? 18.031 -26.109 10.094 1 90.44 509 HIS B CA 1
ATOM 9662 C C . HIS B 1 509 ? 19.484 -26.328 10.492 1 90.44 509 HIS B C 1
ATOM 9664 O O . HIS B 1 509 ? 20.047 -27.406 10.242 1 90.44 509 HIS B O 1
ATOM 9670 N N . PRO B 1 510 ? 20.031 -25.391 11.094 1 86.75 510 PRO B N 1
ATOM 9671 C CA . PRO B 1 510 ? 21.453 -25.484 11.406 1 86.75 510 PRO B CA 1
ATOM 9672 C C . PRO B 1 510 ? 21.781 -26.656 12.32 1 86.75 510 PRO B C 1
ATOM 9674 O O . PRO B 1 510 ? 22.875 -27.219 12.25 1 86.75 510 PRO B O 1
ATOM 9677 N N . SER B 1 511 ? 20.875 -27.094 13.172 1 88.12 511 SER B N 1
ATOM 9678 C CA . SER B 1 511 ? 21.109 -28.188 14.117 1 88.12 511 SER B CA 1
ATOM 9679 C C . SER B 1 511 ? 20.469 -29.484 13.641 1 88.12 511 SER B C 1
ATOM 9681 O O . SER B 1 511 ? 20.266 -30.406 14.43 1 88.12 511 SER B O 1
ATOM 9683 N N . ALA B 1 512 ? 20.203 -29.516 12.445 1 91.12 512 ALA B N 1
ATOM 9684 C CA . ALA B 1 512 ? 19.531 -30.719 11.938 1 91.12 512 ALA B CA 1
ATOM 9685 C C . ALA B 1 512 ? 20.516 -31.875 11.82 1 91.12 512 ALA B C 1
ATOM 9687 O O . ALA B 1 512 ? 21.547 -31.766 11.156 1 91.12 512 ALA B O 1
ATOM 9688 N N . PRO B 1 513 ? 20.188 -33 12.477 1 92.31 513 PRO B N 1
ATOM 9689 C CA . PRO B 1 513 ? 21.047 -34.188 12.281 1 92.31 513 PRO B CA 1
ATOM 9690 C C . PRO B 1 513 ? 21.078 -34.656 10.836 1 92.31 513 PRO B C 1
ATOM 9692 O O . PRO B 1 513 ? 20.047 -34.594 10.141 1 92.31 513 PRO B O 1
ATOM 9695 N N . ALA B 1 514 ? 22.125 -35.219 10.414 1 91.06 514 ALA B N 1
ATOM 9696 C CA . ALA B 1 514 ? 22.344 -35.625 9.023 1 91.06 514 ALA B CA 1
ATOM 9697 C C . ALA B 1 514 ? 21.312 -36.656 8.578 1 91.06 514 ALA B C 1
ATOM 9699 O O . ALA B 1 514 ? 20.828 -36.625 7.445 1 91.06 514 ALA B O 1
ATOM 9700 N N . SER B 1 515 ? 21.031 -37.531 9.438 1 91.75 515 SER B N 1
ATOM 9701 C CA . SER B 1 515 ? 20.109 -38.594 9.086 1 91.75 515 SER B CA 1
ATOM 9702 C C . SER B 1 515 ? 18.688 -38.062 8.867 1 91.75 515 SER B C 1
ATOM 9704 O O . SER B 1 515 ? 18 -38.469 7.934 1 91.75 515 SER B O 1
ATOM 9706 N N . LEU B 1 516 ? 18.344 -37.156 9.648 1 91.12 516 LEU B N 1
ATOM 9707 C CA . LEU B 1 516 ? 17 -36.594 9.547 1 91.12 516 LEU B CA 1
ATOM 9708 C C . LEU B 1 516 ? 16.922 -35.594 8.383 1 91.12 516 LEU B C 1
ATOM 9710 O O . LEU B 1 516 ? 15.867 -35.5 7.746 1 91.12 516 LEU B O 1
ATOM 9714 N N . ALA B 1 517 ? 17.984 -34.969 8.141 1 93.5 517 ALA B N 1
ATOM 9715 C CA . ALA B 1 517 ? 18.062 -34.094 6.977 1 93.5 517 ALA B CA 1
ATOM 9716 C C . ALA B 1 517 ? 17.922 -34.875 5.68 1 93.5 517 ALA B C 1
ATOM 9718 O O . ALA B 1 517 ? 17.266 -34.438 4.734 1 93.5 517 ALA B O 1
ATOM 9719 N N . SER B 1 518 ? 18.5 -36.031 5.691 1 94.5 518 SER B N 1
ATOM 9720 C CA . SER B 1 518 ? 18.406 -36.906 4.516 1 94.5 518 SER B CA 1
ATOM 9721 C C . SER B 1 518 ? 16.984 -37.406 4.316 1 94.5 518 SER B C 1
ATOM 9723 O O . SER B 1 518 ? 16.5 -37.5 3.186 1 94.5 518 SER B O 1
ATOM 9725 N N . SER B 1 519 ? 16.359 -37.719 5.395 1 95.19 519 SER B N 1
ATOM 9726 C CA . SER B 1 519 ? 14.984 -38.156 5.316 1 95.19 519 SER B CA 1
ATOM 9727 C C . SER B 1 519 ? 14.062 -37.062 4.816 1 95.19 519 SER B C 1
ATOM 9729 O O . SER B 1 519 ? 13.156 -37.312 4.023 1 95.19 519 SER B O 1
ATOM 9731 N N . ALA B 1 520 ? 14.281 -35.938 5.301 1 96.56 520 ALA B N 1
ATOM 9732 C CA . ALA B 1 520 ? 13.516 -34.75 4.848 1 96.56 520 ALA B CA 1
ATOM 9733 C C . ALA B 1 520 ? 13.742 -34.5 3.363 1 96.56 520 ALA B C 1
ATOM 9735 O O . ALA B 1 520 ? 12.812 -34.156 2.637 1 96.56 520 ALA B O 1
ATOM 9736 N N . GLN B 1 521 ? 14.922 -34.656 2.945 1 96.31 521 GLN B N 1
ATOM 9737 C CA . GLN B 1 521 ? 15.258 -34.5 1.535 1 96.31 521 GLN B CA 1
ATOM 9738 C C . GLN B 1 521 ? 14.531 -35.531 0.667 1 96.31 521 GLN B C 1
ATOM 9740 O O . GLN B 1 521 ? 14.055 -35.188 -0.424 1 96.31 521 GLN B O 1
ATOM 9745 N N . GLN B 1 522 ? 14.445 -36.688 1.127 1 96.62 522 GLN B N 1
ATOM 9746 C CA . GLN B 1 522 ? 13.758 -37.719 0.374 1 96.62 522 GLN B CA 1
ATOM 9747 C C . GLN B 1 522 ? 12.266 -37.438 0.245 1 96.62 522 GLN B C 1
ATOM 9749 O O . GLN B 1 522 ? 11.664 -37.719 -0.79 1 96.62 522 GLN B O 1
ATOM 9754 N N . GLN B 1 523 ? 11.75 -36.906 1.313 1 97.25 523 GLN B N 1
ATOM 9755 C CA . GLN B 1 523 ? 10.344 -36.5 1.255 1 97.25 523 GLN B CA 1
ATOM 9756 C C . GLN B 1 523 ? 10.133 -35.406 0.22 1 97.25 523 GLN B C 1
ATOM 9758 O O . GLN B 1 523 ? 9.133 -35.438 -0.504 1 97.25 523 GLN B O 1
ATOM 9763 N N . CYS B 1 524 ? 11.023 -34.469 0.157 1 98.19 524 CYS B N 1
ATOM 9764 C CA . CYS B 1 524 ? 10.953 -33.406 -0.819 1 98.19 524 CYS B CA 1
ATOM 9765 C C . CYS B 1 524 ? 11.055 -33.938 -2.24 1 98.19 524 CYS B C 1
ATOM 9767 O O . CYS B 1 524 ? 10.281 -33.531 -3.117 1 98.19 524 CYS B O 1
ATOM 9769 N N . ILE B 1 525 ? 11.945 -34.844 -2.457 1 98.31 525 ILE B N 1
ATOM 9770 C CA . ILE B 1 525 ? 12.164 -35.438 -3.781 1 98.31 525 ILE B CA 1
ATOM 9771 C C . ILE B 1 525 ? 10.93 -36.219 -4.207 1 98.31 525 ILE B C 1
ATOM 9773 O O . ILE B 1 525 ? 10.484 -36.125 -5.352 1 98.31 525 ILE B O 1
ATOM 9777 N N . SER B 1 526 ? 10.398 -36.938 -3.281 1 98.19 526 SER B N 1
ATOM 9778 C CA . SER B 1 526 ? 9.203 -37.719 -3.588 1 98.19 526 SER B CA 1
ATOM 9779 C C . SER B 1 526 ? 8.055 -36.812 -4.02 1 98.19 526 SER B C 1
ATOM 9781 O O . SER B 1 526 ? 7.336 -37.125 -4.973 1 98.19 526 SER B O 1
ATOM 9783 N N . SER B 1 527 ? 7.875 -35.75 -3.334 1 98.56 527 SER B N 1
ATOM 9784 C CA . SER B 1 527 ? 6.828 -34.781 -3.678 1 98.56 527 SER B CA 1
ATOM 9785 C C . SER B 1 527 ? 7.117 -34.094 -5.008 1 98.56 527 SER B C 1
ATOM 9787 O O . SER B 1 527 ? 6.199 -33.812 -5.781 1 98.56 527 SER B O 1
ATOM 9789 N N . ALA B 1 528 ? 8.352 -33.812 -5.273 1 98.75 528 ALA B N 1
ATOM 9790 C CA . ALA B 1 528 ? 8.719 -33.188 -6.551 1 98.75 528 ALA B CA 1
ATOM 9791 C C . ALA B 1 528 ? 8.414 -34.125 -7.715 1 98.75 528 ALA B C 1
ATOM 9793 O O . ALA B 1 528 ? 7.965 -33.688 -8.773 1 98.75 528 ALA B O 1
ATOM 9794 N N . LEU B 1 529 ? 8.688 -35.406 -7.508 1 98.56 529 LEU B N 1
ATOM 9795 C CA . LEU B 1 529 ? 8.383 -36.375 -8.539 1 98.56 529 LEU B CA 1
ATOM 9796 C C . LEU B 1 529 ? 6.879 -36.5 -8.758 1 98.56 529 LEU B C 1
ATOM 9798 O O . LEU B 1 529 ? 6.426 -36.688 -9.883 1 98.56 529 LEU B O 1
ATOM 9802 N N . ALA B 1 530 ? 6.16 -36.375 -7.664 1 98.25 530 ALA B N 1
ATOM 9803 C CA . ALA B 1 530 ? 4.707 -36.406 -7.793 1 98.25 530 ALA B CA 1
ATOM 9804 C C . ALA B 1 530 ? 4.211 -35.219 -8.633 1 98.25 530 ALA B C 1
ATOM 9806 O O . ALA B 1 530 ? 3.291 -35.375 -9.438 1 98.25 530 ALA B O 1
ATOM 9807 N N . VAL B 1 531 ? 4.766 -34.062 -8.438 1 98.31 531 VAL B N 1
ATOM 9808 C CA . VAL B 1 531 ? 4.395 -32.875 -9.203 1 98.31 531 VAL B CA 1
ATOM 9809 C C . VAL B 1 531 ? 4.719 -33.094 -10.68 1 98.31 531 VAL B C 1
ATOM 9811 O O . VAL B 1 531 ? 3.93 -32.719 -11.555 1 98.31 531 VAL B O 1
ATOM 9814 N N . ARG B 1 532 ? 5.887 -33.688 -10.93 1 97.81 532 ARG B N 1
ATOM 9815 C CA . ARG B 1 532 ? 6.258 -34.031 -12.305 1 97.81 532 ARG B CA 1
ATOM 9816 C C . ARG B 1 532 ? 5.23 -34.938 -12.945 1 97.81 532 ARG B C 1
ATOM 9818 O O . ARG B 1 532 ? 4.824 -34.75 -14.086 1 97.81 532 ARG B O 1
ATOM 9825 N N . ASP B 1 533 ? 4.797 -35.875 -12.25 1 96.75 533 ASP B N 1
ATOM 9826 C CA . ASP B 1 533 ? 3.799 -36.812 -12.773 1 96.75 533 ASP B CA 1
ATOM 9827 C C . ASP B 1 533 ? 2.48 -36.094 -13.055 1 96.75 533 ASP B C 1
ATOM 9829 O O . ASP B 1 533 ? 1.809 -36.375 -14.047 1 96.75 533 ASP B O 1
ATOM 9833 N N . LEU B 1 534 ? 2.109 -35.219 -12.203 1 95.88 534 LEU B N 1
ATOM 9834 C CA . LEU B 1 534 ? 0.886 -34.438 -12.391 1 95.88 534 LEU B CA 1
ATOM 9835 C C . LEU B 1 534 ? 1.004 -33.531 -13.609 1 95.88 534 LEU B C 1
ATOM 9837 O O . LEU B 1 534 ? 0.043 -33.375 -14.359 1 95.88 534 LEU B O 1
ATOM 9841 N N . MET B 1 535 ? 2.145 -32.969 -13.812 1 95.31 535 MET B N 1
ATOM 9842 C CA . MET B 1 535 ? 2.363 -32.125 -14.977 1 95.31 535 MET B CA 1
ATOM 9843 C C . MET B 1 535 ? 2.326 -32.938 -16.266 1 95.31 535 MET B C 1
ATOM 9845 O O . MET B 1 535 ? 1.872 -32.438 -17.297 1 95.31 535 MET B O 1
ATOM 9849 N N . ASN B 1 536 ? 2.834 -34.125 -16.141 1 93.12 536 ASN B N 1
ATOM 9850 C CA . ASN B 1 536 ? 2.732 -35.031 -17.281 1 93.12 536 ASN B CA 1
ATOM 9851 C C . ASN B 1 536 ? 1.28 -35.375 -17.594 1 93.12 536 ASN B C 1
ATOM 9853 O O . ASN B 1 536 ? 0.901 -35.5 -18.766 1 93.12 536 ASN B O 1
ATOM 9857 N N . THR B 1 537 ? 0.548 -35.562 -16.578 1 92.38 537 THR B N 1
ATOM 9858 C CA . THR B 1 537 ? -0.88 -35.781 -16.766 1 92.38 537 THR B CA 1
ATOM 9859 C C . THR B 1 537 ? -1.536 -34.594 -17.438 1 92.38 537 THR B C 1
ATOM 9861 O O . THR B 1 537 ? -2.357 -34.75 -18.344 1 92.38 537 THR B O 1
ATOM 9864 N N . TYR B 1 538 ? -1.17 -33.406 -17.016 1 92.69 538 TYR B N 1
ATOM 9865 C CA . TYR B 1 538 ? -1.677 -32.188 -17.609 1 92.69 538 TYR B CA 1
ATOM 9866 C C . TYR B 1 538 ? -1.339 -32.094 -19.094 1 92.69 538 TYR B C 1
ATOM 9868 O O . TYR B 1 538 ? -2.205 -31.812 -19.922 1 92.69 538 TYR B O 1
ATOM 9876 N N . ARG B 1 539 ? -0.146 -32.406 -19.406 1 89.38 539 ARG B N 1
ATOM 9877 C CA . ARG B 1 539 ? 0.338 -32.375 -20.781 1 89.38 539 ARG B CA 1
ATOM 9878 C C . ARG B 1 539 ? -0.357 -33.406 -21.641 1 89.38 539 ARG B C 1
ATOM 9880 O O . ARG B 1 539 ? -0.706 -33.125 -22.797 1 89.38 539 ARG B O 1
ATOM 9887 N N . SER B 1 540 ? -0.482 -34.531 -21.109 1 86.81 540 SER B N 1
ATOM 9888 C CA . SER B 1 540 ? -1.079 -35.625 -21.859 1 86.81 540 SER B CA 1
ATOM 9889 C C . SER B 1 540 ? -2.562 -35.375 -22.109 1 86.81 540 SER B C 1
ATOM 9891 O O . SER B 1 540 ? -3.07 -35.688 -23.203 1 86.81 540 SER B O 1
ATOM 9893 N N . LYS B 1 541 ? -3.156 -34.844 -21.172 1 85 541 LYS B N 1
ATOM 9894 C CA . LYS B 1 541 ? -4.602 -34.656 -21.266 1 85 541 LYS B CA 1
ATOM 9895 C C . LYS B 1 541 ? -4.965 -33.406 -22.078 1 85 541 LYS B C 1
ATOM 9897 O O . LYS B 1 541 ? -5.969 -33.406 -22.781 1 85 541 LYS B O 1
ATOM 9902 N N . TRP B 1 542 ? -4.23 -32.406 -21.875 1 84.62 542 TRP B N 1
ATOM 9903 C CA . TRP B 1 542 ? -4.672 -31.141 -22.453 1 84.62 542 TRP B CA 1
ATOM 9904 C C . TRP B 1 542 ? -3.654 -30.60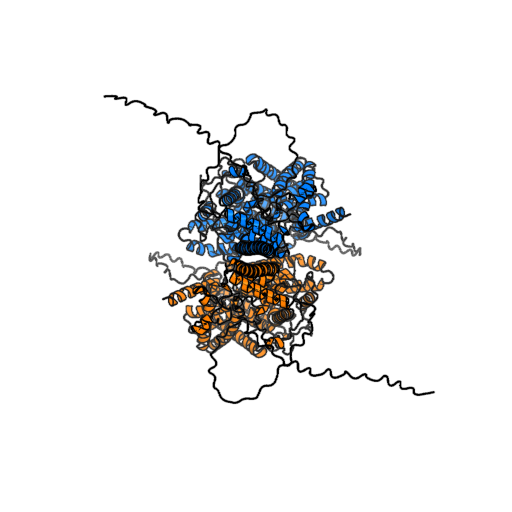9 -23.469 1 84.62 542 TRP B C 1
ATOM 9906 O O . TRP B 1 542 ? -3.885 -29.594 -24.125 1 84.62 542 TRP B O 1
ATOM 9916 N N . ARG B 1 543 ? -2.697 -31.297 -23.859 1 67.69 543 ARG B N 1
ATOM 9917 C CA . ARG B 1 543 ? -1.723 -31.266 -24.953 1 67.69 543 ARG B CA 1
ATOM 9918 C C . ARG B 1 543 ? -1.114 -29.875 -25.109 1 67.69 543 ARG B C 1
ATOM 9920 O O . ARG B 1 543 ? -0.254 -29.656 -25.969 1 67.69 543 ARG B O 1
ATOM 9927 N N . ARG B 1 544 ? -1.522 -28.891 -24.516 1 70.94 544 ARG B N 1
ATOM 9928 C CA . ARG B 1 544 ? -1.006 -27.562 -24.781 1 70.94 544 ARG B CA 1
ATOM 9929 C C . ARG B 1 544 ? -0.296 -27 -23.547 1 70.94 544 ARG B C 1
ATOM 9931 O O . ARG B 1 544 ? -0.904 -26.281 -22.75 1 70.94 544 ARG B O 1
ATOM 9938 N N . ILE B 1 545 ? 0.924 -27.234 -23.641 1 75.12 545 ILE B N 1
ATOM 9939 C CA . ILE B 1 545 ? 1.759 -26.891 -22.5 1 75.12 545 ILE B CA 1
ATOM 9940 C C . ILE B 1 545 ? 1.967 -25.375 -22.453 1 75.12 545 ILE B C 1
ATOM 9942 O O . ILE B 1 545 ? 2.379 -24.828 -21.422 1 75.12 545 ILE B O 1
ATOM 9946 N N . GLU B 1 546 ? 1.54 -24.781 -23.516 1 82.5 546 GLU B N 1
ATOM 9947 C CA . GLU B 1 546 ? 1.753 -23.344 -23.562 1 82.5 546 GLU B CA 1
ATOM 9948 C C . GLU B 1 546 ? 0.748 -22.609 -22.688 1 82.5 546 GLU B C 1
ATOM 9950 O O . GLU B 1 546 ? 0.994 -21.469 -22.266 1 82.5 546 GLU B O 1
ATOM 9955 N N . TYR B 1 547 ? -0.322 -23.266 -22.438 1 89.44 547 TYR B N 1
ATOM 9956 C CA . TYR B 1 547 ? -1.339 -22.641 -21.609 1 89.44 547 TYR B CA 1
ATOM 9957 C C . TYR B 1 547 ? -1.279 -23.172 -20.188 1 89.44 547 TYR B C 1
ATOM 9959 O O . TYR B 1 547 ? -1.762 -24.266 -19.906 1 89.44 547 TYR B O 1
ATOM 9967 N N . GLN B 1 548 ? -0.556 -22.562 -19.391 1 91.56 548 GLN B N 1
ATOM 9968 C CA . GLN B 1 548 ? -0.444 -22.969 -18 1 91.56 548 GLN B CA 1
ATOM 9969 C C . GLN B 1 548 ? -0.87 -21.844 -17.062 1 91.56 548 GLN B C 1
ATOM 9971 O O . GLN B 1 548 ? -0.548 -20.688 -17.297 1 91.56 548 GLN B O 1
ATOM 9976 N N . PRO B 1 549 ? -1.557 -22.234 -16.016 1 93.19 549 PRO B N 1
ATOM 9977 C CA . PRO B 1 549 ? -1.879 -21.219 -15.008 1 93.19 549 PRO B CA 1
ATOM 9978 C C . PRO B 1 549 ? -0.636 -20.641 -14.336 1 93.19 549 PRO B C 1
ATOM 9980 O O . PRO B 1 549 ? 0.391 -21.312 -14.242 1 93.19 549 PRO B O 1
ATOM 9983 N N . VAL B 1 550 ? -0.76 -19.5 -13.82 1 92.12 550 VAL B N 1
ATOM 9984 C CA . VAL B 1 550 ? 0.355 -18.75 -13.258 1 92.12 550 VAL B CA 1
ATOM 9985 C C . VAL B 1 550 ? 0.896 -19.469 -12.023 1 92.12 550 VAL B C 1
ATOM 9987 O O . VAL B 1 550 ? 2.104 -19.469 -11.781 1 92.12 550 VAL B O 1
ATOM 9990 N N . GLU B 1 551 ? 0.116 -20.125 -11.305 1 94.75 551 GLU B N 1
ATOM 9991 C CA . GLU B 1 551 ? 0.515 -20.797 -10.07 1 94.75 551 GLU B CA 1
ATOM 9992 C C . GLU B 1 551 ? 1.491 -21.938 -10.352 1 94.75 551 GLU B C 1
ATOM 9994 O O . GLU B 1 551 ? 2.332 -22.266 -9.508 1 94.75 551 GLU B O 1
ATOM 9999 N N . TYR B 1 552 ? 1.327 -22.516 -11.516 1 96 552 TYR B N 1
ATOM 10000 C CA . TYR B 1 552 ? 2.172 -23.641 -11.867 1 96 552 TYR B CA 1
ATOM 10001 C C . TYR B 1 552 ? 3.637 -23.234 -11.938 1 96 552 TYR B C 1
ATOM 10003 O O . TYR B 1 552 ? 4.531 -24.062 -11.727 1 96 552 TYR B O 1
ATOM 10011 N N . MET B 1 553 ? 3.793 -22.016 -12.234 1 94.94 553 MET B N 1
ATOM 10012 C CA . MET B 1 553 ? 5.16 -21.5 -12.289 1 94.94 553 MET B CA 1
ATOM 10013 C C . MET B 1 553 ? 5.871 -21.688 -10.953 1 94.94 553 MET B C 1
ATOM 10015 O O . MET B 1 553 ? 7.016 -22.141 -10.914 1 94.94 553 MET B O 1
ATOM 10019 N N . GLN B 1 554 ? 5.18 -21.359 -9.914 1 95.69 554 GLN B N 1
ATOM 10020 C CA . GLN B 1 554 ? 5.746 -21.516 -8.578 1 95.69 554 GLN B CA 1
ATOM 10021 C C . GLN B 1 554 ? 5.977 -22.984 -8.234 1 95.69 554 GLN B C 1
ATOM 10023 O O . GLN B 1 554 ? 6.988 -23.328 -7.629 1 95.69 554 GLN B O 1
ATOM 10028 N N . PHE B 1 555 ? 5.09 -23.812 -8.625 1 97.88 555 PHE B N 1
ATOM 10029 C CA . PHE B 1 555 ? 5.195 -25.234 -8.328 1 97.88 555 PHE B CA 1
ATOM 10030 C C . PHE B 1 555 ? 6.41 -25.844 -9.023 1 97.88 555 PHE B C 1
ATOM 10032 O O . PHE B 1 555 ? 7.195 -26.562 -8.398 1 97.88 555 PHE B O 1
ATOM 10039 N N . ILE B 1 556 ? 6.551 -25.453 -10.195 1 97.38 556 ILE B N 1
ATOM 10040 C CA . ILE B 1 556 ? 7.645 -26 -11 1 97.38 556 ILE B CA 1
ATOM 10041 C C . ILE B 1 556 ? 8.977 -25.453 -10.492 1 97.38 556 ILE B C 1
ATOM 10043 O O . ILE B 1 556 ? 9.961 -26.188 -10.406 1 97.38 556 ILE B O 1
ATOM 10047 N N . ALA B 1 557 ? 8.969 -24.188 -10.188 1 97.12 557 ALA B N 1
ATOM 10048 C CA . ALA B 1 557 ? 10.195 -23.562 -9.695 1 97.12 557 ALA B CA 1
ATOM 10049 C C . ALA B 1 557 ? 10.711 -24.266 -8.445 1 97.12 557 ALA B C 1
ATOM 10051 O O . ALA B 1 557 ? 11.898 -24.625 -8.367 1 97.12 557 ALA B O 1
ATOM 10052 N N . VAL B 1 558 ? 9.867 -24.516 -7.531 1 97.69 558 VAL B N 1
ATOM 10053 C CA . VAL B 1 558 ? 10.242 -25.156 -6.273 1 97.69 558 VAL B CA 1
ATOM 10054 C C . VAL B 1 558 ? 10.766 -26.562 -6.547 1 97.69 558 VAL B C 1
ATOM 10056 O O . VAL B 1 558 ? 11.781 -26.984 -5.973 1 97.69 558 VAL B O 1
ATOM 10059 N N . CYS B 1 559 ? 10.125 -27.234 -7.426 1 98.56 559 CYS B N 1
ATOM 10060 C CA . CYS B 1 559 ? 10.539 -28.594 -7.746 1 98.56 559 CYS B CA 1
ATOM 10061 C C . CYS B 1 559 ? 11.898 -28.609 -8.422 1 98.56 559 CYS B C 1
ATOM 10063 O O . CYS B 1 559 ? 12.711 -29.5 -8.172 1 98.56 559 CYS B O 1
ATOM 10065 N N . LEU B 1 560 ? 12.125 -27.656 -9.258 1 98.12 560 LEU B N 1
ATOM 10066 C CA . LEU B 1 560 ? 13.406 -27.594 -9.945 1 98.12 560 LEU B CA 1
ATOM 10067 C C . LEU B 1 560 ? 14.547 -27.391 -8.953 1 98.12 560 LEU B C 1
ATOM 10069 O O . LEU B 1 560 ? 15.602 -28.016 -9.078 1 98.12 560 LEU B O 1
ATOM 10073 N N . PHE B 1 561 ? 14.375 -26.594 -7.992 1 97 561 PHE B N 1
ATOM 10074 C CA . PHE B 1 561 ? 15.406 -26.359 -6.988 1 97 561 PHE B CA 1
ATOM 10075 C C . PHE B 1 561 ? 15.664 -27.609 -6.168 1 97 561 PHE B C 1
ATOM 10077 O O . PHE B 1 561 ? 16.812 -27.922 -5.844 1 97 561 PHE B O 1
ATOM 10084 N N . VAL B 1 562 ? 14.594 -28.344 -5.875 1 97.25 562 VAL B N 1
ATOM 10085 C CA . VAL B 1 562 ? 14.719 -29.562 -5.09 1 97.25 562 VAL B CA 1
ATOM 10086 C C . VAL B 1 562 ? 15.453 -30.625 -5.898 1 97.25 562 VAL B C 1
ATOM 10088 O O . VAL B 1 562 ? 16.359 -31.297 -5.383 1 97.25 562 VAL B O 1
ATOM 10091 N N . LEU B 1 563 ? 15.125 -30.75 -7.105 1 97.62 563 LEU B N 1
ATOM 10092 C CA . LEU B 1 563 ? 15.688 -31.781 -7.965 1 97.62 563 LEU B CA 1
ATOM 10093 C C . LEU B 1 563 ? 17.141 -31.453 -8.32 1 97.62 563 LEU B C 1
ATOM 10095 O O . LEU B 1 563 ? 17.938 -32.375 -8.57 1 97.62 563 LEU B O 1
ATOM 10099 N N . LEU B 1 564 ? 17.422 -30.203 -8.344 1 95.75 564 LEU B N 1
ATOM 10100 C CA . LEU B 1 564 ? 18.781 -29.781 -8.633 1 95.75 564 LEU B CA 1
ATOM 10101 C C . LEU B 1 564 ? 19.781 -30.406 -7.664 1 95.75 564 LEU B C 1
ATOM 10103 O O . LEU B 1 564 ? 20.922 -30.672 -8.031 1 95.75 564 LEU B O 1
ATOM 10107 N N . GLU B 1 565 ? 19.344 -30.734 -6.492 1 91.88 565 GLU B N 1
ATOM 10108 C CA . GLU B 1 565 ? 20.203 -31.266 -5.449 1 91.88 565 GLU B CA 1
ATOM 10109 C C . GLU B 1 565 ? 20.312 -32.781 -5.559 1 91.88 565 GLU B C 1
ATOM 10111 O O . GLU B 1 565 ? 21.094 -33.406 -4.836 1 91.88 565 GLU B O 1
ATOM 10116 N N . ASP B 1 566 ? 19.625 -33.344 -6.48 1 94.75 566 ASP B N 1
ATOM 10117 C CA . ASP B 1 566 ? 19.578 -34.812 -6.578 1 94.75 566 ASP B CA 1
ATOM 10118 C C . ASP B 1 566 ? 19.688 -35.25 -8.031 1 94.75 566 ASP B C 1
ATOM 10120 O O . ASP B 1 566 ? 19.016 -36.188 -8.445 1 94.75 566 ASP B O 1
ATOM 10124 N N . LEU B 1 567 ? 20.531 -34.75 -8.812 1 95.31 567 LEU B N 1
ATOM 10125 C CA . LEU B 1 567 ? 20.609 -35.031 -10.242 1 95.31 567 LEU B CA 1
ATOM 10126 C C . LEU B 1 567 ? 21.375 -36.312 -10.508 1 95.31 567 LEU B C 1
ATOM 10128 O O . LEU B 1 567 ? 21.328 -36.844 -11.617 1 95.31 567 LEU B O 1
ATOM 10132 N N . ASP B 1 568 ? 22 -36.844 -9.508 1 92.62 568 ASP B N 1
ATOM 10133 C CA . ASP B 1 568 ? 22.719 -38.094 -9.656 1 92.62 568 ASP B CA 1
ATOM 10134 C C . ASP B 1 568 ? 21.766 -39.281 -9.812 1 92.62 568 ASP B C 1
ATOM 10136 O O . ASP B 1 568 ? 22.109 -40.312 -10.414 1 92.62 568 ASP B O 1
ATOM 10140 N N . ALA B 1 569 ? 20.609 -39.125 -9.227 1 94.81 569 ALA B N 1
ATOM 10141 C CA . ALA B 1 569 ? 19.578 -40.156 -9.391 1 94.81 569 ALA B CA 1
ATOM 10142 C C . ALA B 1 569 ? 18.906 -40.062 -10.75 1 94.81 569 ALA B C 1
ATOM 10144 O O . ALA B 1 569 ? 18.484 -38.969 -11.156 1 94.81 569 ALA B O 1
ATOM 10145 N N . PRO B 1 570 ? 18.766 -41.156 -11.445 1 94.75 570 PRO B N 1
ATOM 10146 C CA . PRO B 1 570 ? 18.203 -41.094 -12.805 1 94.75 570 PRO B CA 1
ATOM 10147 C C . PRO B 1 570 ? 16.781 -40.562 -12.836 1 94.75 570 PRO B C 1
ATOM 10149 O O . PRO B 1 570 ? 16.422 -39.812 -13.75 1 94.75 570 PRO B O 1
ATOM 10152 N N . ARG B 1 571 ? 16 -40.969 -11.906 1 96 571 ARG B N 1
ATOM 10153 C CA . ARG B 1 571 ? 14.609 -40.5 -11.883 1 96 571 ARG B CA 1
ATOM 10154 C C . ARG B 1 571 ? 14.539 -38.969 -11.68 1 96 571 ARG B C 1
ATOM 10156 O O . ARG B 1 571 ? 13.727 -38.312 -12.312 1 96 571 ARG B O 1
ATOM 10163 N N . SER B 1 572 ? 15.32 -38.531 -10.805 1 97.25 572 SER B N 1
ATOM 10164 C CA . SER B 1 572 ? 15.367 -37.094 -10.539 1 97.25 572 SER B CA 1
ATOM 10165 C C . SER B 1 572 ? 15.93 -36.312 -11.734 1 97.25 572 SER B C 1
ATOM 10167 O O . SER B 1 572 ? 15.469 -35.219 -12.047 1 97.25 572 SER B O 1
ATOM 10169 N N . SER B 1 573 ? 16.891 -36.906 -12.367 1 97 573 SER B N 1
ATOM 10170 C CA . SER B 1 573 ? 17.484 -36.281 -13.547 1 97 573 SER B CA 1
ATOM 10171 C C . SER B 1 573 ? 16.484 -36.156 -14.68 1 97 573 SER B C 1
ATOM 10173 O O . SER B 1 573 ? 16.375 -35.094 -15.305 1 97 573 SER B O 1
ATOM 10175 N N . GLN B 1 574 ? 15.766 -37.188 -14.859 1 96.69 574 GLN B N 1
ATOM 10176 C CA . GLN B 1 574 ? 14.742 -37.156 -15.898 1 96.69 574 GLN B CA 1
ATOM 10177 C C . GLN B 1 574 ? 13.648 -36.156 -15.57 1 96.69 574 GLN B C 1
ATOM 10179 O O . GLN B 1 574 ? 13.18 -35.438 -16.453 1 96.69 574 GLN B O 1
ATOM 10184 N N . ALA B 1 575 ? 13.258 -36.188 -14.344 1 97.94 575 ALA B N 1
ATOM 10185 C CA . ALA B 1 575 ? 12.234 -35.25 -13.898 1 97.94 575 ALA B CA 1
ATOM 10186 C C . ALA B 1 575 ? 12.695 -33.812 -14.07 1 97.94 575 ALA B C 1
ATOM 10188 O O . ALA B 1 575 ? 11.914 -32.938 -14.469 1 97.94 575 ALA B O 1
ATOM 10189 N N . PHE B 1 576 ? 13.914 -33.562 -13.781 1 98.19 576 PHE B N 1
ATOM 10190 C CA . PHE B 1 576 ? 14.477 -32.219 -13.922 1 98.19 576 PHE B CA 1
ATOM 10191 C C . PHE B 1 576 ? 14.43 -31.766 -15.367 1 98.19 576 PHE B C 1
ATOM 10193 O O . PHE B 1 576 ? 14.078 -30.609 -15.648 1 98.19 576 PHE B O 1
ATOM 10200 N N . VAL B 1 577 ? 14.703 -32.594 -16.281 1 97.38 577 VAL B N 1
ATOM 10201 C CA . VAL B 1 577 ? 14.688 -32.281 -17.703 1 97.38 577 VAL B CA 1
ATOM 10202 C C . VAL B 1 577 ? 13.258 -31.969 -18.141 1 97.38 577 VAL B C 1
ATOM 10204 O O . VAL B 1 577 ? 13.008 -30.969 -18.828 1 97.38 577 VAL B O 1
ATOM 10207 N N . GLU B 1 578 ? 12.375 -32.812 -17.766 1 95.94 578 GLU B N 1
ATOM 10208 C CA . GLU B 1 578 ? 10.977 -32.625 -18.172 1 95.94 578 GLU B CA 1
ATOM 10209 C C . GLU B 1 578 ? 10.414 -31.328 -17.641 1 95.94 578 GLU B C 1
ATOM 10211 O O . GLU B 1 578 ? 9.758 -30.578 -18.375 1 95.94 578 GLU B O 1
ATOM 10216 N N . LEU B 1 579 ? 10.656 -31.047 -16.406 1 97.38 579 LEU B N 1
ATOM 10217 C CA . LEU B 1 579 ? 10.141 -29.828 -15.797 1 97.38 579 LEU B CA 1
ATOM 10218 C C . LEU B 1 579 ? 10.836 -28.594 -16.375 1 97.38 579 LEU B C 1
ATOM 10220 O O . LEU B 1 579 ? 10.234 -27.516 -16.469 1 97.38 579 LEU B O 1
ATOM 10224 N N . SER B 1 580 ? 12.102 -28.719 -16.766 1 97.06 580 SER B N 1
ATOM 10225 C CA . SER B 1 580 ? 12.812 -27.625 -17.406 1 97.06 580 SER B CA 1
ATOM 10226 C C . SER B 1 580 ? 12.195 -27.25 -18.75 1 97.06 580 SER B C 1
ATOM 10228 O O . SER B 1 580 ? 12.125 -26.078 -19.109 1 97.06 580 SER B O 1
ATOM 10230 N N . VAL B 1 581 ? 11.711 -28.266 -19.422 1 94.56 581 VAL B N 1
ATOM 10231 C CA . VAL B 1 581 ? 11.055 -28.016 -20.703 1 94.56 581 VAL B CA 1
ATOM 10232 C C . VAL B 1 581 ? 9.758 -27.25 -20.484 1 94.56 581 VAL B C 1
ATOM 10234 O O . VAL B 1 581 ? 9.453 -26.312 -21.234 1 94.56 581 VAL B O 1
ATOM 10237 N N . ILE B 1 582 ? 9.094 -27.688 -19.5 1 93.88 582 ILE B N 1
ATOM 10238 C CA . ILE B 1 582 ? 7.836 -27.016 -19.188 1 93.88 582 ILE B CA 1
ATOM 10239 C C . ILE B 1 582 ? 8.117 -25.578 -18.734 1 93.88 582 ILE B C 1
ATOM 10241 O O . ILE B 1 582 ? 7.418 -24.641 -19.141 1 93.88 582 ILE B O 1
ATOM 10245 N N . ALA B 1 583 ? 9.102 -25.422 -17.906 1 95.56 583 ALA B N 1
ATOM 10246 C CA . ALA B 1 583 ? 9.477 -24.094 -17.438 1 95.56 583 ALA B CA 1
ATOM 10247 C C . ALA B 1 583 ? 9.898 -23.203 -18.594 1 95.56 583 ALA B C 1
ATOM 10249 O O . ALA B 1 583 ? 9.633 -22 -18.578 1 95.56 583 ALA B O 1
ATOM 10250 N N . ARG B 1 584 ? 10.531 -23.734 -19.562 1 94.19 584 ARG B N 1
ATOM 10251 C CA . ARG B 1 584 ? 10.945 -22.984 -20.734 1 94.19 584 ARG B CA 1
ATOM 10252 C C . ARG B 1 584 ? 9.742 -22.469 -21.516 1 94.19 584 ARG B C 1
ATOM 10254 O O . ARG B 1 584 ? 9.758 -21.344 -22.031 1 94.19 584 ARG B O 1
ATOM 10261 N N . SER B 1 585 ? 8.773 -23.312 -21.562 1 91.88 585 SER B N 1
ATOM 10262 C CA . SER B 1 585 ? 7.547 -22.891 -22.234 1 91.88 585 SER B CA 1
ATOM 10263 C C . SER B 1 585 ? 6.906 -21.719 -21.5 1 91.88 585 SER B C 1
ATOM 10265 O O . SER B 1 585 ? 6.398 -20.797 -22.141 1 91.88 585 SER B O 1
ATOM 10267 N N . MET B 1 586 ? 6.984 -21.734 -20.219 1 93.31 586 MET B N 1
ATOM 10268 C CA . MET B 1 586 ? 6.445 -20.625 -19.422 1 93.31 586 MET B CA 1
ATOM 10269 C C . MET B 1 586 ? 7.297 -19.375 -19.594 1 93.31 586 MET B C 1
ATOM 10271 O O . MET B 1 586 ? 6.77 -18.266 -19.609 1 93.31 586 MET B O 1
ATOM 10275 N N . ALA B 1 587 ? 8.562 -19.562 -19.734 1 92.88 587 ALA B N 1
ATOM 10276 C CA . ALA B 1 587 ? 9.5 -18.453 -19.875 1 92.88 587 ALA B CA 1
ATOM 10277 C C . ALA B 1 587 ? 9.258 -17.672 -21.156 1 92.88 587 ALA B C 1
ATOM 10279 O O . ALA B 1 587 ? 9.609 -16.5 -21.25 1 92.88 587 ALA B O 1
ATOM 10280 N N . ARG B 1 588 ? 8.594 -18.25 -22.047 1 88.31 588 ARG B N 1
ATOM 10281 C CA . ARG B 1 588 ? 8.281 -17.562 -23.297 1 88.31 588 ARG B CA 1
ATOM 10282 C C . ARG B 1 588 ? 7.07 -16.641 -23.141 1 88.31 588 ARG B C 1
ATOM 10284 O O . ARG B 1 588 ? 6.867 -15.734 -23.938 1 88.31 588 ARG B O 1
ATOM 10291 N N . ARG B 1 589 ? 6.402 -16.922 -22.078 1 89.62 589 ARG B N 1
ATOM 10292 C CA . ARG B 1 589 ? 5.145 -16.203 -21.922 1 89.62 589 ARG B CA 1
ATOM 10293 C C . ARG B 1 589 ? 5.234 -15.18 -20.797 1 89.62 589 ARG B C 1
ATOM 10295 O O . ARG B 1 589 ? 4.652 -14.102 -20.875 1 89.62 589 ARG B O 1
ATOM 10302 N N . TYR B 1 590 ? 5.953 -15.555 -19.75 1 92.12 590 TYR B N 1
ATOM 10303 C CA . TYR B 1 590 ? 6.031 -14.695 -18.578 1 92.12 590 TYR B CA 1
ATOM 10304 C C . TYR B 1 590 ? 7.469 -14.258 -18.312 1 92.12 590 TYR B C 1
ATOM 10306 O O . TYR B 1 590 ? 8.383 -15.086 -18.281 1 92.12 590 TYR B O 1
ATOM 10314 N N . GLN B 1 591 ? 7.633 -12.984 -18.078 1 92.5 591 GLN B N 1
ATOM 10315 C CA . GLN B 1 591 ? 8.969 -12.461 -17.781 1 92.5 591 GLN B CA 1
ATOM 10316 C C . GLN B 1 591 ? 9.508 -13.039 -16.484 1 92.5 591 GLN B C 1
ATOM 10318 O O . GLN B 1 591 ? 10.695 -13.367 -16.391 1 92.5 591 GLN B O 1
ATOM 10323 N N . LEU B 1 592 ? 8.719 -13.141 -15.508 1 95.12 592 LEU B N 1
ATOM 10324 C CA . LEU B 1 592 ? 9.164 -13.695 -14.227 1 95.12 592 LEU B CA 1
ATOM 10325 C C . LEU B 1 592 ? 9.656 -15.125 -14.398 1 95.12 592 LEU B C 1
ATOM 10327 O O . LEU B 1 592 ? 10.641 -15.523 -13.766 1 95.12 592 LEU B O 1
ATOM 10331 N N . ALA B 1 593 ? 8.953 -15.867 -15.211 1 95.19 593 ALA B N 1
ATOM 10332 C CA . ALA B 1 593 ? 9.383 -17.234 -15.469 1 95.19 593 ALA B CA 1
ATOM 10333 C C . ALA B 1 593 ? 10.773 -17.266 -16.094 1 95.19 593 ALA B C 1
ATOM 10335 O O . ALA B 1 593 ? 11.562 -18.188 -15.836 1 95.19 593 ALA B O 1
ATOM 10336 N N . ARG B 1 594 ? 11.039 -16.344 -16.906 1 94.56 594 ARG B N 1
ATOM 10337 C CA . ARG B 1 594 ? 12.375 -16.219 -17.484 1 94.56 594 ARG B CA 1
ATOM 10338 C C . ARG B 1 594 ? 13.422 -16 -16.391 1 94.56 594 ARG B C 1
ATOM 10340 O O . ARG B 1 594 ? 14.492 -16.625 -16.422 1 94.56 594 ARG B O 1
ATOM 10347 N N . GLY B 1 595 ? 13.102 -15.133 -15.555 1 95.44 595 GLY B N 1
ATOM 10348 C CA . GLY B 1 595 ? 14.008 -14.883 -14.438 1 95.44 595 GLY B CA 1
ATOM 10349 C C . GLY B 1 595 ? 14.219 -16.109 -13.562 1 95.44 595 GLY B C 1
ATOM 10350 O O . GLY B 1 595 ? 15.336 -16.359 -13.109 1 95.44 595 GLY B O 1
ATOM 10351 N N . ILE B 1 596 ? 13.188 -16.859 -13.328 1 95.81 596 ILE B N 1
ATOM 10352 C CA . ILE B 1 596 ? 13.25 -18.047 -12.484 1 95.81 596 ILE B CA 1
ATOM 10353 C C . ILE B 1 596 ? 14.125 -19.109 -13.148 1 95.81 596 ILE B C 1
ATOM 10355 O O . ILE B 1 596 ? 14.945 -19.75 -12.484 1 95.81 596 ILE B O 1
ATOM 10359 N N . LEU B 1 597 ? 13.898 -19.219 -14.406 1 95.75 597 LEU B N 1
ATOM 10360 C CA . LEU B 1 597 ? 14.711 -20.188 -15.133 1 95.75 597 LEU B CA 1
ATOM 10361 C C . LEU B 1 597 ? 16.188 -19.828 -15.055 1 95.75 597 LEU B C 1
ATOM 10363 O O . LEU B 1 597 ? 17.047 -20.703 -14.906 1 95.75 597 LEU B O 1
ATOM 10367 N N . ARG B 1 598 ? 16.469 -18.578 -15.172 1 95.06 598 ARG B N 1
ATOM 10368 C CA . ARG B 1 598 ? 17.844 -18.109 -15.047 1 95.06 598 ARG B CA 1
ATOM 10369 C C . ARG B 1 598 ? 18.375 -18.344 -13.641 1 95.06 598 ARG B C 1
ATOM 10371 O O . ARG B 1 598 ? 19.547 -18.719 -13.469 1 95.06 598 ARG B O 1
ATOM 10378 N N . LEU B 1 599 ? 17.578 -18.156 -12.75 1 95 599 LEU B N 1
ATOM 10379 C CA . LEU B 1 599 ? 17.938 -18.375 -11.352 1 95 599 LEU B CA 1
ATOM 10380 C C . LEU B 1 599 ? 18.312 -19.828 -11.117 1 95 599 LEU B C 1
ATOM 10382 O O . LEU B 1 599 ? 19.281 -20.125 -10.406 1 95 599 LEU B O 1
ATOM 10386 N N . VAL B 1 600 ? 17.578 -20.734 -11.672 1 95.62 600 VAL B N 1
ATOM 10387 C CA . VAL B 1 600 ? 17.859 -22.156 -11.539 1 95.62 600 VAL B CA 1
ATOM 10388 C C . VAL B 1 600 ? 19.188 -22.484 -12.195 1 95.62 600 VAL B C 1
ATOM 10390 O O . VAL B 1 600 ? 20.016 -23.203 -11.625 1 95.62 600 VAL B O 1
ATOM 10393 N N . GLN B 1 601 ? 19.375 -21.938 -13.312 1 94.44 601 GLN B N 1
ATOM 10394 C CA . GLN B 1 601 ? 20.625 -22.156 -14.055 1 94.44 601 GLN B CA 1
ATOM 10395 C C . GLN B 1 601 ? 21.828 -21.719 -13.242 1 94.44 601 GLN B C 1
ATOM 10397 O O . GLN B 1 601 ? 22.812 -22.469 -13.109 1 94.44 601 GLN B O 1
ATOM 10402 N N . LEU B 1 602 ? 21.75 -20.547 -12.727 1 93.62 602 LEU B N 1
ATOM 10403 C CA . LEU B 1 602 ? 22.875 -19.953 -12.008 1 93.62 602 LEU B CA 1
ATOM 10404 C C . LEU B 1 602 ? 23.078 -20.641 -10.664 1 93.62 602 LEU B C 1
ATOM 10406 O O . LEU B 1 602 ? 24.219 -20.734 -10.18 1 93.62 602 LEU B O 1
ATOM 10410 N N . SER B 1 603 ? 22.016 -21.109 -10.109 1 93.69 603 SER B N 1
ATOM 10411 C CA . SER B 1 603 ? 22.141 -21.875 -8.875 1 93.69 603 SER B CA 1
ATOM 10412 C C . SER B 1 603 ? 22.922 -23.172 -9.109 1 93.69 603 SER B C 1
ATOM 10414 O O . SER B 1 603 ? 23.719 -23.578 -8.258 1 93.69 603 SER B O 1
ATOM 10416 N N . GLY B 1 604 ? 22.672 -23.812 -10.211 1 93 604 GLY B N 1
ATOM 10417 C CA . GLY B 1 604 ? 23.453 -24.984 -10.57 1 93 604 GLY B CA 1
ATOM 10418 C C . GLY B 1 604 ? 24.938 -24.688 -10.758 1 93 604 GLY B C 1
ATOM 10419 O O . GLY B 1 604 ? 25.797 -25.453 -10.328 1 93 604 GLY B O 1
ATOM 10420 N N . ARG B 1 605 ? 25.188 -23.516 -11.289 1 90.12 605 ARG B N 1
ATOM 10421 C CA . ARG B 1 605 ? 26.562 -23.109 -11.508 1 90.12 605 ARG B CA 1
ATOM 10422 C C . ARG B 1 605 ? 27.25 -22.781 -10.195 1 90.12 605 ARG B C 1
ATOM 10424 O O . ARG B 1 605 ? 28.422 -23.141 -9.992 1 90.12 605 ARG B O 1
ATOM 10431 N N . GLU B 1 606 ? 26.547 -22.094 -9.406 1 88.94 606 GLU B N 1
ATOM 10432 C CA . GLU B 1 606 ? 27.094 -21.703 -8.109 1 88.94 606 GLU B CA 1
ATOM 10433 C C . GLU B 1 606 ? 27.453 -22.938 -7.281 1 88.94 606 GLU B C 1
ATOM 10435 O O . GLU B 1 606 ? 28.453 -22.938 -6.555 1 88.94 606 GLU B O 1
ATOM 10440 N N . GLN B 1 607 ? 26.688 -23.984 -7.422 1 89.88 607 GLN B N 1
ATOM 10441 C CA . GLN B 1 607 ? 26.906 -25.203 -6.648 1 89.88 607 GLN B CA 1
ATOM 10442 C C . GLN B 1 607 ? 27.75 -26.203 -7.426 1 89.88 607 GLN B C 1
ATOM 10444 O O . GLN B 1 607 ? 27.938 -27.344 -6.977 1 89.88 607 GLN B O 1
ATOM 10449 N N . ASN B 1 608 ? 28.172 -25.812 -8.555 1 90.88 608 ASN B N 1
ATOM 10450 C CA . ASN B 1 608 ? 29.016 -26.641 -9.414 1 90.88 608 ASN B CA 1
ATOM 10451 C C . ASN B 1 608 ? 28.344 -27.984 -9.727 1 90.88 608 ASN B C 1
ATOM 10453 O O . ASN B 1 608 ? 28.969 -29.031 -9.625 1 90.88 608 ASN B O 1
ATOM 10457 N N . ILE B 1 609 ? 27.109 -27.875 -10.008 1 93.38 609 ILE B N 1
ATOM 10458 C CA . ILE B 1 609 ? 26.328 -29.047 -10.375 1 93.38 609 ILE B CA 1
ATOM 10459 C C . ILE B 1 609 ? 26.312 -29.203 -11.891 1 93.38 609 ILE B C 1
ATOM 10461 O O . ILE B 1 609 ? 26.047 -28.25 -12.617 1 93.38 609 ILE B O 1
ATOM 10465 N N . VAL B 1 610 ? 26.609 -30.375 -12.32 1 91.31 610 VAL B N 1
ATOM 10466 C CA . VAL B 1 610 ? 26.562 -30.656 -13.75 1 91.31 610 VAL B CA 1
ATOM 10467 C C . VAL B 1 610 ? 25.156 -31.047 -14.164 1 91.31 610 VAL B C 1
ATOM 10469 O O . VAL B 1 610 ? 24.625 -32.062 -13.68 1 91.31 610 VAL B O 1
ATOM 10472 N N . LEU B 1 611 ? 24.594 -30.328 -15.039 1 95 611 LEU B N 1
ATOM 10473 C CA . LEU B 1 611 ? 23.234 -30.578 -15.5 1 95 611 LEU B CA 1
ATOM 10474 C C . LEU B 1 611 ? 23.203 -31.719 -16.516 1 95 611 LEU B C 1
ATOM 10476 O O . LEU B 1 611 ? 24.188 -31.969 -17.203 1 95 611 LEU B O 1
ATOM 10480 N N . PRO B 1 612 ? 22.125 -32.438 -16.516 1 94.69 612 PRO B N 1
ATOM 10481 C CA . PRO B 1 612 ? 21.984 -33.438 -17.578 1 94.69 612 PRO B CA 1
ATOM 10482 C C . PRO B 1 612 ? 22.156 -32.844 -18.984 1 94.69 612 PRO B C 1
ATOM 10484 O O . PRO B 1 612 ? 21.812 -31.688 -19.203 1 94.69 612 PRO B O 1
ATOM 10487 N N . GLU B 1 613 ? 22.562 -33.625 -19.938 1 91.44 613 GLU B N 1
ATOM 10488 C CA . GLU B 1 613 ? 22.938 -33.188 -21.266 1 91.44 613 GLU B CA 1
ATOM 10489 C C . GLU B 1 613 ? 21.766 -32.469 -21.953 1 91.44 613 GLU B C 1
ATOM 10491 O O . GLU B 1 613 ? 21.953 -31.406 -22.562 1 91.44 613 GLU B O 1
ATOM 10496 N N . GLU B 1 614 ? 20.641 -33.031 -21.844 1 92.25 614 GLU B N 1
ATOM 10497 C CA . GLU B 1 614 ? 19.469 -32.438 -22.484 1 92.25 614 GLU B CA 1
ATOM 10498 C C . GLU B 1 614 ? 19.141 -31.078 -21.859 1 92.25 614 GLU B C 1
ATOM 10500 O O . GLU B 1 614 ? 18.766 -30.141 -22.562 1 92.25 614 GLU B O 1
ATOM 10505 N N . ALA B 1 615 ? 19.281 -31.016 -20.578 1 95.06 615 ALA B N 1
ATOM 10506 C CA . ALA B 1 615 ? 19.016 -29.766 -19.891 1 95.06 615 ALA B CA 1
ATOM 10507 C C . ALA B 1 615 ? 20.078 -28.719 -20.188 1 95.06 615 ALA B C 1
ATOM 10509 O O . ALA B 1 615 ? 19.797 -27.531 -20.281 1 95.06 615 ALA B O 1
ATOM 10510 N N . GLN B 1 616 ? 21.281 -29.172 -20.359 1 93.75 616 GLN B N 1
ATOM 10511 C CA . GLN B 1 616 ? 22.391 -28.266 -20.672 1 93.75 616 GLN B CA 1
ATOM 10512 C C . GLN B 1 616 ? 22.141 -27.531 -21.984 1 93.75 616 GLN B C 1
ATOM 10514 O O . GLN B 1 616 ? 22.391 -26.328 -22.094 1 93.75 616 GLN B O 1
ATOM 10519 N N . GLN B 1 617 ? 21.656 -28.266 -22.922 1 92.19 617 GLN B N 1
ATOM 10520 C CA . GLN B 1 617 ? 21.375 -27.672 -24.219 1 92.19 617 GLN B CA 1
ATOM 10521 C C . GLN B 1 617 ? 20.25 -26.641 -24.125 1 92.19 617 GLN B C 1
ATOM 10523 O O . GLN B 1 617 ? 20.328 -25.562 -24.703 1 92.19 617 GLN B O 1
ATOM 10528 N N . LEU B 1 618 ? 19.281 -27.031 -23.391 1 94.88 618 LEU B N 1
ATOM 10529 C CA . LEU B 1 618 ? 18.141 -26.141 -23.188 1 94.88 618 LEU B CA 1
ATOM 10530 C C . LEU B 1 618 ? 18.578 -24.828 -22.531 1 94.88 618 LEU B C 1
ATOM 10532 O O . LEU B 1 618 ? 18.219 -23.75 -22.984 1 94.88 618 LEU B O 1
ATOM 10536 N N . TYR B 1 619 ? 19.391 -24.891 -21.531 1 95.38 619 TYR B N 1
ATOM 10537 C CA . TYR B 1 619 ? 19.812 -23.719 -20.766 1 95.38 619 TYR B CA 1
ATOM 10538 C C . TYR B 1 619 ? 20.812 -22.891 -21.562 1 95.38 619 TYR B C 1
ATOM 10540 O O . TYR B 1 619 ? 20.859 -21.656 -21.422 1 95.38 619 TYR B O 1
ATOM 10548 N N . GLN B 1 620 ? 21.562 -23.5 -22.422 1 91.75 620 GLN B N 1
ATOM 10549 C CA . GLN B 1 620 ? 22.484 -22.766 -23.281 1 91.75 620 GLN B CA 1
ATOM 10550 C C . GLN B 1 620 ? 21.734 -21.906 -24.297 1 91.75 620 GLN B C 1
ATOM 10552 O O . GLN B 1 620 ? 22.078 -20.75 -24.516 1 91.75 620 GLN B O 1
ATOM 10557 N N . GLU B 1 621 ? 20.781 -22.516 -24.859 1 91.62 621 GLU B N 1
ATOM 10558 C CA . GLU B 1 621 ? 19.938 -21.766 -25.797 1 91.62 621 GLU B CA 1
ATOM 10559 C C . GLU B 1 621 ? 19.203 -20.641 -25.094 1 91.62 621 GLU B C 1
ATOM 10561 O O . GLU B 1 621 ? 19.078 -19.531 -25.641 1 91.62 621 GLU B O 1
ATOM 10566 N N . PHE B 1 622 ? 18.812 -20.969 -23.938 1 93.38 622 PHE B N 1
ATOM 10567 C CA . PHE B 1 622 ? 18.094 -19.984 -23.156 1 93.38 622 PHE B CA 1
ATOM 10568 C C . PHE B 1 622 ? 19 -18.828 -22.781 1 93.38 622 PHE B C 1
ATOM 10570 O O . PHE B 1 622 ? 18.562 -17.672 -22.781 1 93.38 622 PHE B O 1
ATOM 10577 N N . GLU B 1 623 ? 20.141 -19.109 -22.453 1 90.94 623 GLU B N 1
ATOM 10578 C CA . GLU B 1 623 ? 21.094 -18.078 -22.047 1 90.94 623 GLU B CA 1
ATOM 10579 C C . GLU B 1 623 ? 21.359 -17.078 -23.172 1 90.94 623 GLU B C 1
ATOM 10581 O O . GLU B 1 623 ? 21.469 -15.883 -22.938 1 90.94 623 GLU B O 1
ATOM 10586 N N . LEU B 1 624 ? 21.344 -17.562 -24.344 1 87.75 624 LEU B N 1
ATOM 10587 C CA . LEU B 1 624 ? 21.5 -16.688 -25.5 1 87.75 624 LEU B CA 1
ATOM 10588 C C . LEU B 1 624 ? 20.312 -15.758 -25.656 1 87.75 624 LEU B C 1
ATOM 10590 O O . LEU B 1 624 ? 20.469 -14.562 -25.922 1 87.75 624 LEU B O 1
ATOM 10594 N N . GLU B 1 625 ? 19.219 -16.359 -25.469 1 86.44 625 GLU B N 1
ATOM 10595 C CA . GLU B 1 625 ? 17.984 -15.562 -25.547 1 86.44 625 GLU B CA 1
ATOM 10596 C C . GLU B 1 625 ? 17.906 -14.555 -24.406 1 86.44 625 GLU B C 1
ATOM 10598 O O . GLU B 1 625 ? 17.422 -13.438 -24.594 1 86.44 625 GLU B O 1
ATOM 10603 N N . TRP B 1 626 ? 18.391 -14.906 -23.266 1 88.38 626 TRP B N 1
ATOM 10604 C CA . TRP B 1 626 ? 18.391 -14.07 -22.078 1 88.38 626 TRP B CA 1
ATOM 10605 C C . TRP B 1 626 ? 19.156 -12.766 -22.328 1 88.38 626 TRP B C 1
ATOM 10607 O O . TRP B 1 626 ? 18.641 -11.68 -22.031 1 88.38 626 TRP B O 1
ATOM 10617 N N . PHE B 1 627 ? 20.203 -12.797 -22.906 1 84.44 627 PHE B N 1
ATOM 10618 C CA . PHE B 1 627 ? 21.031 -11.625 -23.125 1 84.44 627 PHE B CA 1
ATOM 10619 C C . PHE B 1 627 ? 20.516 -10.812 -24.312 1 84.44 627 PHE B C 1
ATOM 10621 O O . PHE B 1 627 ? 20.641 -9.586 -24.328 1 84.44 627 PHE B O 1
ATOM 10628 N N . ARG B 1 628 ? 19.891 -11.484 -25.203 1 79.06 628 ARG B N 1
ATOM 10629 C CA . ARG B 1 628 ? 19.328 -10.797 -26.359 1 79.06 628 ARG B CA 1
ATOM 10630 C C . ARG B 1 628 ? 18.188 -9.867 -25.938 1 79.06 628 ARG B C 1
ATOM 10632 O O . ARG B 1 628 ? 18 -8.805 -26.531 1 79.06 628 ARG B O 1
ATOM 10639 N N . PHE B 1 629 ? 17.516 -10.273 -24.906 1 78.56 629 PHE B N 1
ATOM 10640 C CA . PHE B 1 629 ? 16.328 -9.516 -24.516 1 78.56 629 PHE B CA 1
ATOM 10641 C C . PHE B 1 629 ? 16.625 -8.625 -23.312 1 78.56 629 PHE B C 1
ATOM 10643 O O . PHE B 1 629 ? 15.727 -8.289 -22.547 1 78.56 629 PHE B O 1
ATOM 10650 N N . GLY B 1 630 ? 17.922 -8.211 -23.078 1 81.06 630 GLY B N 1
ATOM 10651 C CA . GLY B 1 630 ? 18.266 -7.176 -22.125 1 81.06 630 GLY B CA 1
ATOM 10652 C C . GLY B 1 630 ? 18.703 -7.723 -20.781 1 81.06 630 GLY B C 1
ATOM 10653 O O . GLY B 1 630 ? 19.203 -6.977 -19.938 1 81.06 630 GLY B O 1
ATOM 10654 N N . GLY B 1 631 ? 18.531 -8.977 -20.5 1 84.38 631 GLY B N 1
ATOM 10655 C CA . GLY B 1 631 ? 19.062 -9.609 -19.312 1 84.38 631 GLY B CA 1
ATOM 10656 C C . GLY B 1 631 ? 18.422 -9.125 -18.031 1 84.38 631 GLY B C 1
ATOM 10657 O O . GLY B 1 631 ? 17.203 -8.945 -17.969 1 84.38 631 GLY B O 1
ATOM 10658 N N . VAL B 1 632 ? 19.203 -8.898 -17.031 1 88.25 632 VAL B N 1
ATOM 10659 C CA . VAL B 1 632 ? 18.734 -8.648 -15.664 1 88.25 632 VAL B CA 1
ATOM 10660 C C . VAL B 1 632 ? 18.234 -7.211 -15.547 1 88.25 632 VAL B C 1
ATOM 10662 O O . VAL B 1 632 ? 17.453 -6.895 -14.641 1 88.25 632 VAL B O 1
ATOM 10665 N N . GLU B 1 633 ? 18.484 -6.328 -16.438 1 85.56 633 GLU B N 1
ATOM 10666 C CA . GLU B 1 633 ? 18.125 -4.914 -16.359 1 85.56 633 GLU B CA 1
ATOM 10667 C C . GLU B 1 633 ? 16.625 -4.719 -16.484 1 85.56 633 GLU B C 1
ATOM 10669 O O . GLU B 1 633 ? 16.094 -3.686 -16.078 1 85.56 633 GLU B O 1
ATOM 10674 N N . GLN B 1 634 ? 15.977 -5.73 -16.906 1 86.69 634 GLN B N 1
ATOM 10675 C CA . GLN B 1 634 ? 14.531 -5.629 -17.109 1 86.69 634 GLN B CA 1
ATOM 10676 C C . GLN B 1 634 ? 13.766 -6.027 -15.852 1 86.69 634 GLN B C 1
ATOM 10678 O O . GLN B 1 634 ? 12.547 -5.906 -15.805 1 86.69 634 GLN B O 1
ATOM 10683 N N . PHE B 1 635 ? 14.57 -6.434 -14.859 1 91.81 635 PHE B N 1
ATOM 10684 C CA . PHE B 1 635 ? 13.906 -7.004 -13.688 1 91.81 635 PHE B CA 1
ATOM 10685 C C . PHE B 1 635 ? 14.039 -6.078 -12.492 1 91.81 635 PHE B C 1
ATOM 10687 O O . PHE B 1 635 ? 15.07 -5.434 -12.305 1 91.81 635 PHE B O 1
ATOM 10694 N N . SER B 1 636 ? 13.023 -5.879 -11.812 1 93.12 636 SER B N 1
ATOM 10695 C CA . SER B 1 636 ? 12.977 -5.398 -10.438 1 93.12 636 SER B CA 1
ATOM 10696 C C . SER B 1 636 ? 12.219 -6.371 -9.539 1 93.12 636 SER B C 1
ATOM 10698 O O . SER B 1 636 ? 11.062 -6.129 -9.188 1 93.12 636 SER B O 1
ATOM 10700 N N . SER B 1 637 ? 12.922 -7.449 -9.242 1 93.75 637 SER B N 1
ATOM 10701 C CA . SER B 1 637 ? 12.234 -8.578 -8.625 1 93.75 637 SER B CA 1
ATOM 10702 C C . SER B 1 637 ? 12.945 -9.039 -7.359 1 93.75 637 SER B C 1
ATOM 10704 O O . SER B 1 637 ? 14.164 -9.195 -7.348 1 93.75 637 SER B O 1
ATOM 10706 N N . SER B 1 638 ? 12.18 -9.234 -6.348 1 90.94 638 SER B N 1
ATOM 10707 C CA . SER B 1 638 ? 12.695 -9.781 -5.094 1 90.94 638 SER B CA 1
ATOM 10708 C C . SER B 1 638 ? 12.359 -11.258 -4.965 1 90.94 638 SER B C 1
ATOM 10710 O O . SER B 1 638 ? 12.406 -11.82 -3.865 1 90.94 638 SER B O 1
ATOM 10712 N N . TYR B 1 639 ? 11.875 -11.852 -6.078 1 95.06 639 TYR B N 1
ATOM 10713 C CA . TYR B 1 639 ? 11.602 -13.281 -6.031 1 95.06 639 TYR B CA 1
ATOM 10714 C C . TYR B 1 639 ? 12.812 -14.055 -5.512 1 95.06 639 TYR B C 1
ATOM 10716 O O . TYR B 1 639 ? 13.914 -13.922 -6.047 1 95.06 639 TYR B O 1
ATOM 10724 N N . PRO B 1 640 ? 12.617 -14.875 -4.582 1 94 640 PRO B N 1
ATOM 10725 C CA . PRO B 1 640 ? 13.773 -15.461 -3.906 1 94 640 PRO B CA 1
ATOM 10726 C C . PRO B 1 640 ? 14.219 -16.781 -4.535 1 94 640 PRO B C 1
ATOM 10728 O O . PRO B 1 640 ? 13.391 -17.531 -5.059 1 94 640 PRO B O 1
ATOM 10731 N N . ASN B 1 641 ? 15.523 -16.891 -4.457 1 93.5 641 ASN B N 1
ATOM 10732 C CA . ASN B 1 641 ? 16.047 -18.25 -4.641 1 93.5 641 ASN B CA 1
ATOM 10733 C C . ASN B 1 641 ? 15.57 -19.188 -3.537 1 93.5 641 ASN B C 1
ATOM 10735 O O . ASN B 1 641 ? 15.922 -19.016 -2.371 1 93.5 641 ASN B O 1
ATOM 10739 N N . PHE B 1 642 ? 14.859 -20.172 -3.92 1 93.25 642 PHE B N 1
ATOM 10740 C CA . PHE B 1 642 ? 14.148 -21.016 -2.967 1 93.25 642 PHE B CA 1
ATOM 10741 C C . PHE B 1 642 ? 15.109 -21.641 -1.972 1 93.25 642 PHE B C 1
ATOM 10743 O O . PHE B 1 642 ? 14.875 -21.609 -0.762 1 93.25 642 PHE B O 1
ATOM 10750 N N . SER B 1 643 ? 16.172 -22.188 -2.406 1 90.69 643 SER B N 1
ATOM 10751 C CA . SER B 1 643 ? 17.125 -22.875 -1.551 1 90.69 643 SER B CA 1
ATOM 10752 C C . SER B 1 643 ? 17.812 -21.922 -0.598 1 90.69 643 SER B C 1
ATOM 10754 O O . SER B 1 643 ? 17.938 -22.188 0.598 1 90.69 643 SER B O 1
ATOM 10756 N N . LEU B 1 644 ? 18.172 -20.797 -1.135 1 89.94 644 LEU B N 1
ATOM 10757 C CA . LEU B 1 644 ? 18.875 -19.812 -0.329 1 89.94 644 LEU B CA 1
ATOM 10758 C C . LEU B 1 644 ? 17.938 -19.141 0.666 1 89.94 644 LEU B C 1
ATOM 10760 O O . LEU B 1 644 ? 18.328 -18.844 1.793 1 89.94 644 LEU B O 1
ATOM 10764 N N . SER B 1 645 ? 16.766 -18.938 0.233 1 90.25 645 SER B N 1
ATOM 10765 C CA . SER B 1 645 ? 15.805 -18.281 1.104 1 90.25 645 SER B CA 1
ATOM 10766 C C . SER B 1 645 ? 15.43 -19.172 2.287 1 90.25 645 SER B C 1
ATOM 10768 O O . SER B 1 645 ? 15.281 -18.688 3.412 1 90.25 645 SER B O 1
ATOM 10770 N N . MET B 1 646 ? 15.281 -20.438 2.094 1 90.19 646 MET B N 1
ATOM 10771 C CA . MET B 1 646 ? 14.945 -21.359 3.172 1 90.19 646 MET B CA 1
ATOM 10772 C C . MET B 1 646 ? 16.078 -21.453 4.188 1 90.19 646 MET B C 1
ATOM 10774 O O . MET B 1 646 ? 15.836 -21.5 5.395 1 90.19 646 MET B O 1
ATOM 10778 N N . ARG B 1 647 ? 17.219 -21.422 3.686 1 88.44 647 ARG B N 1
ATOM 10779 C CA . ARG B 1 647 ? 18.391 -21.453 4.566 1 88.44 647 ARG B CA 1
ATOM 10780 C C . ARG B 1 647 ? 18.484 -20.172 5.395 1 88.44 647 ARG B C 1
ATOM 10782 O O . ARG B 1 647 ? 18.781 -20.234 6.594 1 88.44 647 ARG B O 1
ATOM 10789 N N . SER B 1 648 ? 18.203 -19.109 4.711 1 85.38 648 SER B N 1
ATOM 10790 C CA . SER B 1 648 ? 18.266 -17.828 5.395 1 85.38 648 SER B CA 1
ATOM 10791 C C . SER B 1 648 ? 17.188 -17.703 6.465 1 85.38 648 SER B C 1
ATOM 10793 O O . SER B 1 648 ? 17.438 -17.188 7.555 1 85.38 648 SER B O 1
ATOM 10795 N N . LEU B 1 649 ? 16.031 -18.141 6.195 1 84.88 649 LEU B N 1
ATOM 10796 C CA . LEU B 1 649 ? 14.914 -18.094 7.137 1 84.88 649 LEU B CA 1
ATOM 10797 C C . LEU B 1 649 ? 15.195 -18.984 8.344 1 84.88 649 LEU B C 1
ATOM 10799 O O . LEU B 1 649 ? 14.93 -18.594 9.484 1 84.88 649 LEU B O 1
ATOM 10803 N N . ALA B 1 650 ? 15.734 -20.109 8.086 1 85.94 650 ALA B N 1
ATOM 10804 C CA . ALA B 1 650 ? 16.031 -21.047 9.164 1 85.94 650 ALA B CA 1
ATOM 10805 C C . ALA B 1 650 ? 17.156 -20.5 10.055 1 85.94 650 ALA B C 1
ATOM 10807 O O . ALA B 1 650 ? 17.109 -20.656 11.281 1 85.94 650 ALA B O 1
ATOM 10808 N N . ALA B 1 651 ? 18.109 -19.906 9.453 1 83.06 651 ALA B N 1
ATOM 10809 C CA . ALA B 1 651 ? 19.234 -19.328 10.195 1 83.06 651 ALA B CA 1
ATOM 10810 C C . ALA B 1 651 ? 18.781 -18.156 11.062 1 83.06 651 ALA B C 1
ATOM 10812 O O . ALA B 1 651 ? 19.234 -18 12.195 1 83.06 651 ALA B O 1
ATOM 10813 N N . SER B 1 652 ? 17.906 -17.406 10.539 1 78.12 652 SER B N 1
ATOM 10814 C CA . SER B 1 652 ? 17.453 -16.219 11.25 1 78.12 652 SER B CA 1
ATOM 10815 C C . SER B 1 652 ? 16.562 -16.594 12.438 1 78.12 652 SER B C 1
ATOM 10817 O O . SER B 1 652 ? 16.5 -15.859 13.43 1 78.12 652 SER B O 1
ATOM 10819 N N . ASN B 1 653 ? 15.977 -17.641 12.359 1 78.12 653 ASN B N 1
ATOM 10820 C CA . ASN B 1 653 ? 15.047 -18.062 13.406 1 78.12 653 ASN B CA 1
ATOM 10821 C C . ASN B 1 653 ? 15.734 -18.938 14.438 1 78.12 653 ASN B C 1
ATOM 10823 O O . ASN B 1 653 ? 15.133 -19.328 15.445 1 78.12 653 ASN B O 1
ATOM 10827 N N . SER B 1 654 ? 17.031 -19.266 14.266 1 77.19 654 SER B N 1
ATOM 10828 C CA . SER B 1 654 ? 17.719 -20.172 15.164 1 77.19 654 SER B CA 1
ATOM 10829 C C . SER B 1 654 ? 18.594 -19.422 16.156 1 77.19 654 SER B C 1
ATOM 10831 O O . SER B 1 654 ? 19.047 -18.312 15.867 1 77.19 654 SER B O 1
ATOM 10833 N N . SER B 1 655 ? 18.625 -19.938 17.516 1 61.88 655 SER B N 1
ATOM 10834 C CA . SER B 1 655 ? 19.484 -19.391 18.578 1 61.88 655 SER B CA 1
ATOM 10835 C C . SER B 1 655 ? 20.953 -19.562 18.234 1 61.88 655 SER B C 1
ATOM 10837 O O . SER B 1 655 ? 21.344 -20.531 17.594 1 61.88 655 SER B O 1
ATOM 10839 N N . PRO B 1 656 ? 21.828 -18.5 18.531 1 54.97 656 PRO B N 1
ATOM 10840 C CA . PRO B 1 656 ? 23.266 -18.719 18.328 1 54.97 656 PRO B CA 1
ATOM 10841 C C . PRO B 1 656 ? 23.797 -19.938 19.094 1 54.97 656 PRO B C 1
ATOM 10843 O O . PRO B 1 656 ? 23.25 -20.297 20.156 1 54.97 656 PRO B O 1
ATOM 10846 N N . PRO B 1 657 ? 24.641 -20.812 18.578 1 44.66 657 PRO B N 1
ATOM 10847 C CA . PRO B 1 657 ? 25.172 -21.938 19.375 1 44.66 657 PRO B CA 1
ATOM 10848 C C . PRO B 1 657 ? 25.703 -21.5 20.734 1 44.66 657 PRO B C 1
ATOM 10850 O O . PRO B 1 657 ? 26.234 -20.391 20.875 1 44.66 657 PRO B O 1
ATOM 10853 N N . GLY B 1 658 ? 25.312 -21.984 21.766 1 37.66 658 GLY B N 1
ATOM 10854 C CA . GLY B 1 658 ? 25.812 -21.844 23.125 1 37.66 658 GLY B CA 1
ATOM 10855 C C . GLY B 1 658 ? 27.328 -21.906 23.203 1 37.66 658 GLY B C 1
ATOM 10856 O O . GLY B 1 658 ? 27.938 -22.953 22.938 1 37.66 658 GLY B O 1
ATOM 10857 N N . GLY B 1 659 ? 28.234 -20.969 23.078 1 35.66 659 GLY B N 1
ATOM 10858 C CA . GLY B 1 659 ? 29.547 -21.062 23.688 1 35.66 659 GLY B CA 1
ATOM 10859 C C . GLY B 1 659 ? 29.484 -21.531 25.125 1 35.66 659 GLY B C 1
ATOM 10860 O O . GLY B 1 659 ? 28.703 -21.016 25.922 1 35.66 659 GLY B O 1
ATOM 10861 N N . SER B 1 660 ? 29.828 -22.828 25.438 1 31.12 660 SER B N 1
ATOM 10862 C CA . SER B 1 660 ? 30.328 -23.203 26.766 1 31.12 660 SER B CA 1
ATOM 10863 C C . SER B 1 660 ? 31.344 -22.188 27.281 1 31.12 660 SER B C 1
ATOM 10865 O O . SER B 1 660 ? 32.281 -21.844 26.562 1 31.12 660 SER B O 1
ATOM 10867 N N . ASP B 1 661 ? 31.125 -21.484 28.344 1 30.97 661 ASP B N 1
ATOM 10868 C CA . ASP B 1 661 ? 31.984 -20.719 29.234 1 30.97 661 ASP B CA 1
ATOM 10869 C C . ASP B 1 661 ? 33.094 -21.594 29.844 1 30.97 661 ASP B C 1
ATOM 10871 O O . ASP B 1 661 ? 33.094 -21.859 31.047 1 30.97 661 ASP B O 1
ATOM 10875 N N . ASP B 1 662 ? 33.625 -22.734 29.391 1 30.64 662 ASP B N 1
ATOM 10876 C CA . ASP B 1 662 ? 34.844 -23.047 30.094 1 30.64 662 ASP B CA 1
ATOM 10877 C C . ASP B 1 662 ? 35.906 -21.953 29.875 1 30.64 662 ASP B C 1
ATOM 10879 O O . ASP B 1 662 ? 36 -21.391 28.781 1 30.64 662 ASP B O 1
ATOM 10883 N N . GLY B 1 663 ? 36.531 -21.312 31.078 1 28.7 663 GLY B N 1
ATOM 10884 C CA . GLY B 1 663 ? 37.5 -20.312 31.5 1 28.7 663 GLY B CA 1
ATOM 10885 C C . GLY B 1 663 ? 38.812 -20.391 30.75 1 28.7 663 GLY B C 1
ATOM 10886 O O . GLY B 1 663 ? 39.781 -19.703 31.094 1 28.7 663 GLY B O 1
ATOM 10887 N N . ASN B 1 664 ? 39.344 -21.578 30.375 1 29.55 664 ASN B N 1
ATOM 10888 C CA . ASN B 1 664 ? 40.75 -21.391 30.109 1 29.55 664 ASN B CA 1
ATOM 10889 C C . ASN B 1 664 ? 40.969 -20.406 28.969 1 29.55 664 ASN B C 1
ATOM 10891 O O . ASN B 1 664 ? 40.406 -20.562 27.891 1 29.55 664 ASN B O 1
ATOM 10895 N N . ASP B 1 665 ? 41.469 -19.125 29.375 1 28.45 665 ASP B N 1
ATOM 10896 C CA . ASP B 1 665 ? 41.938 -17.906 28.719 1 28.45 665 ASP B CA 1
ATOM 10897 C C . ASP B 1 665 ? 42.938 -18.219 27.609 1 28.45 665 ASP B C 1
ATOM 10899 O O . ASP B 1 665 ? 44.031 -17.656 27.578 1 28.45 665 ASP B O 1
ATOM 10903 N N . ASP B 1 666 ? 43.156 -19.422 27.234 1 29.2 666 ASP B N 1
ATOM 10904 C CA . ASP B 1 666 ? 44.281 -19.281 26.312 1 29.2 666 ASP B CA 1
ATOM 10905 C C . ASP B 1 666 ? 43.906 -18.375 25.141 1 29.2 666 ASP B C 1
ATOM 10907 O O . ASP B 1 666 ? 42.75 -18.375 24.688 1 29.2 666 ASP B O 1
ATOM 10911 N N . GLY B 1 667 ? 44.719 -17.203 24.891 1 25.97 667 GLY B N 1
ATOM 10912 C CA . GLY B 1 667 ? 44.844 -16.062 24 1 25.97 667 GLY B CA 1
ATOM 10913 C C . GLY B 1 667 ? 44.531 -16.391 22.547 1 25.97 667 GLY B C 1
ATOM 10914 O O . GLY B 1 667 ? 44.812 -15.602 21.656 1 25.97 667 GLY B O 1
ATOM 10915 N N . ASN B 1 668 ? 44.531 -17.672 22.25 1 26.16 668 ASN B N 1
ATOM 10916 C CA . ASN B 1 668 ? 44.688 -17.688 20.797 1 26.16 668 ASN B CA 1
ATOM 10917 C C . ASN B 1 668 ? 43.469 -17.094 20.094 1 26.16 668 ASN B C 1
ATOM 10919 O O . ASN B 1 668 ? 42.375 -17.578 20.266 1 26.16 668 ASN B O 1
ATOM 10923 N N . SER B 1 669 ? 43.531 -15.758 19.828 1 25.78 669 SER B N 1
ATOM 10924 C CA . SER B 1 669 ? 42.688 -14.938 18.984 1 25.78 669 SER B CA 1
ATOM 10925 C C . SER B 1 669 ? 42.344 -15.648 17.672 1 25.78 669 SER B C 1
ATOM 10927 O O . SER B 1 669 ? 43.188 -15.727 16.781 1 25.78 669 SER B O 1
ATOM 10929 N N . THR B 1 670 ? 41.969 -16.875 17.75 1 24.06 670 THR B N 1
ATOM 10930 C CA . THR B 1 670 ? 41.625 -17.266 16.391 1 24.06 670 THR B CA 1
ATOM 10931 C C . THR B 1 670 ? 40.719 -16.25 15.734 1 24.06 670 THR B C 1
ATOM 10933 O O . THR B 1 670 ? 39.625 -15.945 16.266 1 24.06 670 THR B O 1
ATOM 10936 N N . LYS B 1 671 ? 41.312 -15.445 14.906 1 27.12 671 LYS B N 1
ATOM 10937 C CA . LYS B 1 671 ? 40.812 -14.578 13.844 1 27.12 671 LYS B CA 1
ATOM 10938 C C . LYS B 1 671 ? 39.625 -15.234 13.133 1 27.12 671 LYS B C 1
ATOM 10940 O O . LYS B 1 671 ? 39.75 -16.328 12.562 1 27.12 671 LYS B O 1
ATOM 10945 N N . GLN B 1 672 ? 38.5 -15.055 13.727 1 25.14 672 GLN B N 1
ATOM 10946 C CA . GLN B 1 672 ? 37.25 -15.328 12.977 1 25.14 672 GLN B CA 1
ATOM 10947 C C . GLN B 1 672 ? 37.469 -15.109 11.484 1 25.14 672 GLN B C 1
ATOM 10949 O O . GLN B 1 672 ? 37.781 -14 11.055 1 25.14 672 GLN B O 1
ATOM 10954 N N . ARG B 1 673 ? 38.062 -16.125 10.82 1 24.94 673 ARG B N 1
ATOM 10955 C CA . ARG B 1 673 ? 38.156 -16.188 9.367 1 24.94 673 ARG B CA 1
ATOM 10956 C C . ARG B 1 673 ? 36.969 -15.516 8.711 1 24.94 673 ARG B C 1
ATOM 10958 O O . ARG B 1 673 ? 35.812 -15.758 9.102 1 24.94 673 ARG B O 1
ATOM 10965 N N . ASN B 1 674 ? 37.125 -14.273 8.18 1 28.02 674 ASN B N 1
ATOM 10966 C CA . ASN B 1 674 ? 36.469 -13.547 7.098 1 28.02 674 ASN B CA 1
ATOM 10967 C C . ASN B 1 674 ? 35.938 -14.5 6.023 1 28.02 674 ASN B C 1
ATOM 10969 O O . ASN B 1 674 ? 36.531 -14.609 4.945 1 28.02 674 ASN B O 1
ATOM 10973 N N . ASP B 1 675 ? 35.812 -15.781 6.383 1 29.55 675 ASP B N 1
ATOM 10974 C CA . ASP B 1 675 ? 35.438 -16.562 5.211 1 29.55 675 ASP B CA 1
ATOM 10975 C C . ASP B 1 675 ? 34.312 -15.875 4.438 1 29.55 675 ASP B C 1
ATOM 10977 O O . ASP B 1 675 ? 33.406 -15.297 5.035 1 29.55 675 ASP B O 1
ATOM 10981 N N . ASN B 1 676 ? 34.594 -15.516 3.232 1 32.62 676 ASN B N 1
ATOM 10982 C CA . ASN B 1 676 ? 33.938 -14.969 2.053 1 32.62 676 ASN B CA 1
ATOM 10983 C C . ASN B 1 676 ? 32.531 -15.578 1.858 1 32.62 676 ASN B C 1
ATOM 10985 O O . ASN B 1 676 ? 32.125 -15.805 0.727 1 32.62 676 ASN B O 1
ATOM 10989 N N . GLN B 1 677 ? 32.125 -16.516 2.678 1 36.66 677 GLN B N 1
ATOM 10990 C CA . GLN B 1 677 ? 30.797 -16.984 2.311 1 36.66 677 GLN B CA 1
ATOM 10991 C C . GLN B 1 677 ? 29.797 -15.836 2.23 1 36.66 677 GLN B C 1
ATOM 10993 O O . GLN B 1 677 ? 29.703 -15.023 3.152 1 36.66 677 GLN B O 1
ATOM 10998 N N . PRO B 1 678 ? 29.375 -15.469 1.05 1 40.5 678 PRO B N 1
ATOM 10999 C CA . PRO B 1 678 ? 28.391 -14.391 0.902 1 40.5 678 PRO B CA 1
ATOM 11000 C C . PRO B 1 678 ? 27.328 -14.414 2.002 1 40.5 678 PRO B C 1
ATOM 11002 O O . PRO B 1 678 ? 26.859 -15.484 2.387 1 40.5 678 PRO B O 1
ATOM 11005 N N . SER B 1 679 ? 27.406 -13.664 3.016 1 46.41 679 SER B N 1
ATOM 11006 C CA . SER B 1 679 ? 26.438 -13.438 4.082 1 46.41 679 SER B CA 1
ATOM 11007 C C . SER B 1 679 ? 25.031 -13.766 3.625 1 46.41 679 SER B C 1
ATOM 11009 O O . SER B 1 679 ? 24.578 -13.273 2.588 1 46.41 679 SER B O 1
ATOM 11011 N N . LEU B 1 680 ? 24.547 -15 4.004 1 53.19 680 LEU B N 1
ATOM 11012 C CA . LEU B 1 680 ? 23.203 -15.562 3.842 1 53.19 680 LEU B CA 1
ATOM 11013 C C . LEU B 1 680 ? 22.141 -14.523 4.188 1 53.19 680 LEU B C 1
ATOM 11015 O O . LEU B 1 680 ? 21.656 -14.477 5.32 1 53.19 680 LEU B O 1
ATOM 11019 N N . THR B 1 681 ? 22.109 -13.359 3.479 1 64.56 681 THR B N 1
ATOM 11020 C CA . THR B 1 681 ? 21.031 -12.414 3.703 1 64.56 681 THR B CA 1
ATOM 11021 C C . THR B 1 681 ? 19.906 -12.633 2.707 1 64.56 681 THR B C 1
ATOM 11023 O O . THR B 1 681 ? 20.125 -13.164 1.614 1 64.56 681 THR B O 1
ATOM 11026 N N . LEU B 1 682 ? 18.75 -12.594 3.201 1 72.75 682 LEU B N 1
ATOM 11027 C CA . LEU B 1 682 ? 17.562 -12.703 2.355 1 72.75 682 LEU B CA 1
ATOM 11028 C C . LEU B 1 682 ? 17.703 -11.844 1.105 1 72.75 682 LEU B C 1
ATOM 11030 O O . LEU B 1 682 ? 17.203 -12.203 0.039 1 72.75 682 LEU B O 1
ATOM 11034 N N . SER B 1 683 ? 18.578 -10.852 1.238 1 75.38 683 SER B N 1
ATOM 11035 C CA . SER B 1 683 ? 18.766 -9.953 0.102 1 75.38 683 SER B CA 1
ATOM 11036 C C . SER B 1 683 ? 19.609 -10.609 -0.987 1 75.38 683 SER B C 1
ATOM 11038 O O . SER B 1 683 ? 19.406 -10.359 -2.176 1 75.38 683 SER B O 1
ATOM 11040 N N . GLY B 1 684 ? 20.438 -11.492 -0.564 1 79.19 684 GLY B N 1
ATOM 11041 C CA . GLY B 1 684 ? 21.281 -12.188 -1.526 1 79.19 684 GLY B CA 1
ATOM 11042 C C . GLY B 1 684 ? 20.531 -13.234 -2.324 1 79.19 684 GLY B C 1
ATOM 11043 O O . GLY B 1 684 ? 21 -13.688 -3.367 1 79.19 684 GLY B O 1
ATOM 11044 N N . ALA B 1 685 ? 19.359 -13.508 -1.82 1 86.75 685 ALA B N 1
ATOM 11045 C CA . ALA B 1 685 ? 18.562 -14.547 -2.473 1 86.75 685 ALA B CA 1
ATOM 11046 C C . ALA B 1 685 ? 17.594 -13.945 -3.484 1 86.75 685 ALA B C 1
ATOM 11048 O O . ALA B 1 685 ? 16.969 -14.672 -4.254 1 86.75 685 ALA B O 1
ATOM 11049 N N . GLU B 1 686 ? 17.562 -12.656 -3.564 1 90.75 686 GLU B N 1
ATOM 11050 C CA . GLU B 1 686 ? 16.609 -12.008 -4.457 1 90.75 686 GLU B CA 1
ATOM 11051 C C . GLU B 1 686 ? 17.031 -12.141 -5.914 1 90.75 686 GLU B C 1
ATOM 11053 O O . GLU B 1 686 ? 18.219 -12.039 -6.234 1 90.75 686 GLU B O 1
ATOM 11058 N N . LEU B 1 687 ? 16.078 -12.312 -6.723 1 93.62 687 LEU B N 1
ATOM 11059 C CA . LEU B 1 687 ? 16.297 -12.68 -8.117 1 93.62 687 LEU B CA 1
ATOM 11060 C C . LEU B 1 687 ? 17.188 -11.656 -8.82 1 93.62 687 LEU B C 1
ATOM 11062 O O . LEU B 1 687 ? 18.219 -12.016 -9.398 1 93.62 687 LEU B O 1
ATOM 11066 N N . ASP B 1 688 ? 16.844 -10.422 -8.797 1 90.38 688 ASP B N 1
ATOM 11067 C CA . ASP B 1 688 ? 17.594 -9.438 -9.578 1 90.38 688 ASP B CA 1
ATOM 11068 C C . ASP B 1 688 ? 19 -9.25 -9.016 1 90.38 688 ASP B C 1
ATOM 11070 O O . ASP B 1 688 ? 19.969 -9.148 -9.773 1 90.38 688 ASP B O 1
ATOM 11074 N N . LEU B 1 689 ? 19.141 -9.289 -7.715 1 87.12 689 LEU B N 1
ATOM 11075 C CA . LEU B 1 689 ? 20.453 -9.125 -7.102 1 87.12 689 LEU B CA 1
ATOM 11076 C C . LEU B 1 689 ? 21.328 -10.359 -7.332 1 87.12 689 LEU B C 1
ATOM 11078 O O . LEU B 1 689 ? 22.516 -10.242 -7.605 1 87.12 689 LEU B O 1
ATOM 11082 N N . PHE B 1 690 ? 20.734 -11.508 -7.277 1 90.94 690 PHE B N 1
ATOM 11083 C CA . PHE B 1 690 ? 21.438 -12.766 -7.488 1 90.94 690 PHE B CA 1
ATOM 11084 C C . PHE B 1 690 ? 21.938 -12.875 -8.922 1 90.94 690 PHE B C 1
ATOM 11086 O O . PHE B 1 690 ? 23.109 -13.195 -9.156 1 90.94 690 PHE B O 1
ATOM 11093 N N . VAL B 1 691 ? 21.078 -12.531 -9.828 1 92.31 691 VAL B N 1
ATOM 11094 C CA . VAL B 1 691 ? 21.406 -12.672 -11.242 1 92.31 691 VAL B CA 1
ATOM 11095 C C . VAL B 1 691 ? 22.422 -11.609 -11.648 1 92.31 691 VAL B C 1
ATOM 11097 O O . VAL B 1 691 ? 23.328 -11.875 -12.445 1 92.31 691 VAL B O 1
ATOM 11100 N N . ARG B 1 692 ? 22.328 -10.453 -11.094 1 89.56 692 ARG B N 1
ATOM 11101 C CA . ARG B 1 692 ? 23.25 -9.375 -11.422 1 89.56 692 ARG B CA 1
ATOM 11102 C C . ARG B 1 692 ? 24.672 -9.719 -10.992 1 89.56 692 ARG B C 1
ATOM 11104 O O . ARG B 1 692 ? 25.625 -9.383 -11.688 1 89.56 692 ARG B O 1
ATOM 11111 N N . ARG B 1 693 ? 24.828 -10.344 -9.922 1 85 693 ARG B N 1
ATOM 11112 C CA . ARG B 1 693 ? 26.141 -10.75 -9.43 1 85 693 ARG B CA 1
ATOM 11113 C C . ARG B 1 693 ? 26.844 -11.672 -10.43 1 85 693 ARG B C 1
ATOM 11115 O O . ARG B 1 693 ? 28.062 -11.578 -10.617 1 85 693 ARG B O 1
ATOM 11122 N N . TRP B 1 694 ? 26.094 -12.445 -11.07 1 83.75 694 TRP B N 1
ATOM 11123 C CA . TRP B 1 694 ? 26.656 -13.43 -11.984 1 83.75 694 TRP B CA 1
ATOM 11124 C C . TRP B 1 694 ? 26.797 -12.852 -13.391 1 83.75 694 TRP B C 1
ATOM 11126 O O . TRP B 1 694 ? 27.812 -13.078 -14.055 1 83.75 694 TRP B O 1
ATOM 11136 N N . ASP B 1 695 ? 25.844 -12.125 -13.82 1 83.12 695 ASP B N 1
ATOM 11137 C CA . ASP B 1 695 ? 25.844 -11.617 -15.195 1 83.12 695 ASP B CA 1
ATOM 11138 C C . ASP B 1 695 ? 26.891 -10.516 -15.367 1 83.12 695 ASP B C 1
ATOM 11140 O O . ASP B 1 695 ? 27.438 -10.336 -16.453 1 83.12 695 ASP B O 1
ATOM 11144 N N . ASP B 1 696 ? 27.156 -9.758 -14.391 1 74.31 696 ASP B N 1
ATOM 11145 C CA . ASP B 1 696 ? 28.188 -8.742 -14.438 1 74.31 696 ASP B CA 1
ATOM 11146 C C . ASP B 1 696 ? 29.578 -9.367 -14.602 1 74.31 696 ASP B C 1
ATOM 11148 O O . ASP B 1 696 ? 30.422 -8.844 -15.32 1 74.31 696 ASP B O 1
ATOM 11152 N N . VAL B 1 697 ? 29.734 -10.562 -14.031 1 67.62 697 VAL B N 1
ATOM 11153 C CA . VAL B 1 697 ? 31 -11.273 -14.125 1 67.62 697 VAL B CA 1
ATOM 11154 C C . VAL B 1 697 ? 31.156 -11.883 -15.516 1 67.62 697 VAL B C 1
ATOM 11156 O O . VAL B 1 697 ? 32.25 -11.844 -16.094 1 67.62 697 VAL B O 1
ATOM 11159 N N . LEU B 1 698 ? 30.109 -12.289 -16.047 1 64.56 698 LEU B N 1
ATOM 11160 C CA . LEU B 1 698 ? 30.141 -12.945 -17.359 1 64.56 698 LEU B CA 1
ATOM 11161 C C . LEU B 1 698 ? 30.344 -11.922 -18.469 1 64.56 698 LEU B C 1
ATOM 11163 O O . LEU B 1 698 ? 30.969 -12.219 -19.484 1 64.56 698 LEU B O 1
ATOM 11167 N N . LYS B 1 699 ? 29.828 -10.75 -18.328 1 61.72 699 LYS B N 1
ATOM 11168 C CA . LYS B 1 699 ? 30.047 -9.68 -19.297 1 61.72 699 LYS B CA 1
ATOM 11169 C C . LYS B 1 699 ? 31.531 -9.289 -19.359 1 61.72 699 LYS B C 1
ATOM 11171 O O . LYS B 1 699 ? 32.062 -9.031 -20.438 1 61.72 699 LYS B O 1
ATOM 11176 N N . ILE B 1 700 ? 32.156 -9.258 -18.234 1 49.69 700 ILE B N 1
ATOM 11177 C CA . ILE B 1 700 ? 33.562 -8.906 -18.172 1 49.69 700 ILE B CA 1
ATOM 11178 C C . ILE B 1 700 ? 34.406 -9.984 -18.859 1 49.69 700 ILE B C 1
ATOM 11180 O O . ILE B 1 700 ? 35.344 -9.672 -19.594 1 49.69 700 ILE B O 1
ATOM 11184 N N . ASP B 1 701 ? 33.938 -11.102 -18.656 1 49.69 701 ASP B N 1
ATOM 11185 C CA . ASP B 1 701 ? 34.688 -12.188 -19.266 1 49.69 701 ASP B CA 1
ATOM 11186 C C . ASP B 1 701 ? 34.5 -12.203 -20.781 1 49.69 701 ASP B C 1
ATOM 11188 O O . ASP B 1 701 ? 35.438 -12.555 -21.531 1 49.69 701 ASP B O 1
ATOM 11192 N N . ASN B 1 702 ? 33.406 -11.781 -21.156 1 47.5 702 ASN B N 1
ATOM 11193 C CA . ASN B 1 702 ? 33.188 -11.758 -22.594 1 47.5 702 ASN B CA 1
ATOM 11194 C C . ASN B 1 702 ? 33.844 -10.531 -23.234 1 47.5 702 ASN B C 1
ATOM 11196 O O . ASN B 1 702 ? 33.969 -10.469 -24.453 1 47.5 702 ASN B O 1
ATOM 11200 N N . GLU B 1 703 ? 34 -9.469 -22.562 1 43.41 703 GLU B N 1
ATOM 11201 C CA . GLU B 1 703 ? 34.688 -8.289 -23.062 1 43.41 703 GLU B CA 1
ATOM 11202 C C . GLU B 1 703 ? 36.188 -8.461 -22.953 1 43.41 703 GLU B C 1
ATOM 11204 O O . GLU B 1 703 ? 36.969 -7.727 -23.594 1 43.41 703 GLU B O 1
ATOM 11209 N N . MET B 1 704 ? 36.688 -9.383 -22.266 1 34.81 704 MET B N 1
ATOM 11210 C CA . MET B 1 704 ? 38.094 -9.68 -22.344 1 34.81 704 MET B CA 1
ATOM 11211 C C . MET B 1 704 ? 38.375 -10.719 -23.422 1 34.81 704 MET B C 1
ATOM 11213 O O . MET B 1 704 ? 39.469 -10.711 -24.031 1 34.81 704 MET B O 1
#